Protein AF-A0A2N2AZU1-F1 (afdb_monomer)

Mean predicted aligned error: 18.59 Å

Nearest PDB structures (foldseek):
  3pyw-assembly1_A  TM=8.611E-01  e=3.042E-07  Bacillus anthracis
  6bt4-assembly1_A  TM=8.592E-01  e=7.308E-07  Bacillus anthracis
  5gzt-assembly1_B  TM=8.944E-01  e=8.672E-05  Paenibacillus sp. FPU-7
  6xjb-assembly1_A  TM=4.646E-01  e=2.593E-04  Streptococcus pneumoniae R6
  6xja-assembly1_P  TM=5.181E-01  e=1.009E-03  Streptococcus pneumoniae R6

Structure (mmCIF, N/CA/C/O backbone):
data_AF-A0A2N2AZU1-F1
#
_entry.id   AF-A0A2N2AZU1-F1
#
loop_
_atom_site.group_PDB
_atom_site.id
_atom_site.type_symbol
_atom_site.label_atom_id
_atom_site.label_alt_id
_atom_site.label_comp_id
_atom_site.label_asym_id
_atom_site.label_entity_id
_atom_site.label_seq_id
_atom_site.pdbx_PDB_ins_code
_atom_site.Cartn_x
_atom_site.Cartn_y
_atom_site.Cartn_z
_atom_site.occupancy
_atom_site.B_iso_or_equiv
_atom_site.auth_seq_id
_atom_site.auth_comp_id
_atom_site.auth_asym_id
_atom_site.auth_atom_id
_atom_site.pdbx_PDB_model_num
ATOM 1 N N . MET A 1 1 ? 26.184 -68.341 9.967 1.00 49.22 1 MET A N 1
ATOM 2 C CA . MET A 1 1 ? 26.007 -66.875 9.816 1.00 49.22 1 MET A CA 1
ATOM 3 C C . MET A 1 1 ? 27.260 -66.061 10.142 1.00 49.22 1 MET A C 1
ATOM 5 O O . MET A 1 1 ? 27.516 -65.104 9.428 1.00 49.22 1 MET A O 1
ATOM 9 N N . ILE A 1 2 ? 28.100 -66.451 11.108 1.00 46.81 2 ILE A N 1
ATOM 10 C CA . ILE A 1 2 ? 29.303 -65.674 11.485 1.00 46.81 2 ILE A CA 1
ATOM 11 C C . ILE A 1 2 ? 30.407 -65.662 10.396 1.00 46.81 2 ILE A C 1
ATOM 13 O O . ILE A 1 2 ? 31.084 -64.653 10.224 1.00 46.81 2 ILE A O 1
ATOM 17 N N . ASN A 1 3 ? 30.519 -66.700 9.556 1.00 43.66 3 ASN A N 1
ATOM 18 C CA . ASN A 1 3 ? 31.495 -66.713 8.448 1.00 43.66 3 ASN A CA 1
ATOM 19 C C . ASN A 1 3 ? 31.078 -65.907 7.199 1.00 43.66 3 ASN A C 1
ATOM 21 O O . ASN A 1 3 ? 31.934 -65.604 6.375 1.00 43.66 3 ASN A O 1
ATOM 25 N N . LYS A 1 4 ? 29.804 -65.496 7.061 1.00 40.31 4 LYS A N 1
ATOM 26 C CA . LYS A 1 4 ? 29.374 -64.594 5.968 1.00 40.31 4 LYS A CA 1
ATOM 27 C C . LYS A 1 4 ? 29.655 -63.114 6.275 1.00 40.31 4 LYS A C 1
ATOM 29 O O . LYS A 1 4 ? 29.801 -62.328 5.350 1.00 40.31 4 LYS A O 1
ATOM 34 N N . LEU A 1 5 ? 29.817 -62.749 7.550 1.00 40.75 5 LEU A N 1
ATOM 35 C CA . LEU A 1 5 ? 30.112 -61.375 7.983 1.00 40.75 5 LEU A CA 1
ATOM 36 C C . LEU A 1 5 ? 31.609 -61.016 7.932 1.00 40.75 5 LEU A C 1
ATOM 38 O O . LEU A 1 5 ? 31.946 -59.840 7.821 1.00 40.75 5 LEU A O 1
ATOM 42 N N . LYS A 1 6 ? 32.518 -62.003 7.947 1.00 42.38 6 LYS A N 1
ATOM 43 C CA . LYS A 1 6 ? 33.966 -61.756 7.790 1.00 42.38 6 LYS A CA 1
ATOM 44 C C . LYS A 1 6 ? 34.390 -61.474 6.341 1.00 42.38 6 LYS A C 1
ATOM 46 O O . LYS A 1 6 ? 35.291 -60.670 6.136 1.00 42.38 6 LYS A O 1
ATOM 51 N N . ASN A 1 7 ? 33.706 -62.042 5.344 1.00 44.69 7 ASN A N 1
ATOM 52 C CA . ASN A 1 7 ? 34.038 -61.791 3.933 1.00 44.69 7 ASN A CA 1
ATOM 53 C C . ASN A 1 7 ? 33.542 -60.431 3.412 1.00 44.69 7 ASN A C 1
ATOM 55 O O . ASN A 1 7 ? 34.138 -59.897 2.486 1.00 44.69 7 ASN A O 1
ATOM 59 N N . ILE A 1 8 ? 32.525 -59.823 4.032 1.00 47.69 8 ILE A N 1
ATOM 60 C CA . ILE A 1 8 ? 32.033 -58.493 3.626 1.00 47.69 8 ILE A CA 1
ATOM 61 C C . ILE A 1 8 ? 32.945 -57.371 4.151 1.00 47.69 8 ILE A C 1
ATOM 63 O O . ILE A 1 8 ? 33.179 -56.398 3.440 1.00 47.69 8 ILE A O 1
ATOM 67 N N . LYS A 1 9 ? 33.556 -57.527 5.336 1.00 41.88 9 LYS A N 1
ATOM 68 C CA . LYS A 1 9 ? 34.524 -56.542 5.855 1.00 41.88 9 LYS A CA 1
ATOM 69 C C . LYS A 1 9 ? 35.856 -56.532 5.096 1.00 41.88 9 LYS A C 1
ATOM 71 O O . LYS A 1 9 ? 36.446 -55.469 4.960 1.00 41.88 9 LYS A O 1
ATOM 76 N N . ASN A 1 10 ? 36.293 -57.665 4.542 1.00 44.00 10 ASN A N 1
ATOM 77 C CA . ASN A 1 10 ? 37.516 -57.702 3.733 1.00 44.00 10 ASN A CA 1
ATOM 78 C C . ASN A 1 10 ? 37.293 -57.213 2.290 1.00 44.00 10 ASN A C 1
ATOM 80 O O . ASN A 1 10 ? 38.205 -56.634 1.714 1.00 44.00 10 ASN A O 1
ATOM 84 N N . ILE A 1 11 ? 36.085 -57.350 1.729 1.00 46.06 11 ILE A N 1
ATOM 85 C CA . ILE A 1 11 ? 35.745 -56.761 0.418 1.00 46.06 11 ILE A CA 1
ATOM 86 C C . ILE A 1 11 ? 35.546 -55.237 0.536 1.00 46.06 11 ILE A C 1
ATOM 88 O O . ILE A 1 11 ? 36.010 -54.498 -0.326 1.00 46.06 11 ILE A O 1
ATOM 92 N N . MET A 1 12 ? 34.988 -54.752 1.653 1.00 41.62 12 MET A N 1
ATOM 93 C CA . MET A 1 12 ? 34.893 -53.314 1.963 1.00 41.62 12 MET A CA 1
ATOM 94 C C . MET A 1 12 ? 36.223 -52.666 2.373 1.00 41.62 12 MET A C 1
ATOM 96 O O . MET A 1 12 ? 36.311 -51.450 2.362 1.00 41.62 12 MET A O 1
ATOM 100 N N . ALA A 1 13 ? 37.259 -53.427 2.737 1.00 41.75 13 ALA A N 1
ATOM 101 C CA . ALA A 1 13 ? 38.587 -52.869 3.023 1.00 41.75 13 ALA A CA 1
ATOM 102 C C . ALA A 1 13 ? 39.506 -52.867 1.787 1.00 41.75 13 ALA A C 1
ATOM 104 O O . ALA A 1 13 ? 40.396 -52.029 1.688 1.00 41.75 13 ALA A O 1
ATOM 105 N N . VAL A 1 14 ? 39.277 -53.767 0.822 1.00 43.03 14 VAL A N 1
ATOM 106 C CA . VAL A 1 14 ? 40.057 -53.835 -0.427 1.00 43.03 14 VAL A CA 1
ATOM 107 C C . VAL A 1 14 ? 39.511 -52.877 -1.501 1.00 43.03 14 VAL A C 1
ATOM 109 O O . VAL A 1 14 ? 40.293 -52.372 -2.301 1.00 43.03 14 VAL A O 1
ATOM 112 N N . LEU A 1 15 ? 38.218 -52.521 -1.471 1.00 38.53 15 LEU A N 1
ATOM 113 C CA . LEU A 1 15 ? 37.643 -51.487 -2.353 1.00 38.53 15 LEU A CA 1
ATOM 114 C C . LEU A 1 15 ? 37.985 -50.044 -1.938 1.00 38.53 15 LEU A C 1
ATOM 116 O O . LEU A 1 15 ? 38.019 -49.170 -2.795 1.00 38.53 15 LEU A O 1
ATOM 120 N N . THR A 1 16 ? 38.321 -49.795 -0.669 1.00 42.38 16 THR A N 1
ATOM 121 C CA . THR A 1 16 ? 38.685 -48.450 -0.167 1.00 42.38 16 THR A CA 1
ATOM 122 C C . THR A 1 16 ? 40.180 -48.142 -0.304 1.00 42.38 16 THR A C 1
ATOM 124 O O . THR A 1 16 ? 40.596 -47.006 -0.116 1.00 42.38 16 THR A O 1
ATOM 127 N N . VAL A 1 17 ? 41.006 -49.136 -0.652 1.00 41.03 17 VAL A N 1
ATOM 128 C CA . VAL A 1 17 ? 42.456 -48.958 -0.870 1.00 41.03 17 VAL A CA 1
ATOM 129 C C . VAL A 1 17 ? 42.813 -48.912 -2.366 1.00 41.03 17 VAL A C 1
ATOM 131 O O . VAL A 1 17 ? 43.888 -48.437 -2.718 1.00 41.03 17 VAL A O 1
ATOM 134 N N . PHE A 1 18 ? 41.899 -49.299 -3.268 1.00 37.50 18 PHE A N 1
ATOM 135 C CA . PHE A 1 18 ? 42.102 -49.192 -4.724 1.00 37.50 18 PHE A CA 1
ATOM 136 C C . PHE A 1 18 ? 41.565 -47.888 -5.350 1.00 37.50 18 PHE A C 1
ATOM 138 O O . PHE A 1 18 ? 41.825 -47.631 -6.518 1.00 37.50 18 PHE A O 1
ATOM 145 N N . SER A 1 19 ? 40.870 -47.040 -4.585 1.00 40.19 19 SER A N 1
ATOM 146 C CA . SER A 1 19 ? 40.410 -45.704 -5.009 1.00 40.19 19 SER A CA 1
ATOM 147 C C . SER A 1 19 ? 41.306 -44.549 -4.529 1.00 40.19 19 SER A C 1
ATOM 149 O O . SER A 1 19 ? 41.023 -43.394 -4.831 1.00 40.19 19 SER A O 1
ATOM 151 N N . ILE A 1 20 ? 42.401 -44.840 -3.812 1.00 44.62 20 ILE A N 1
ATOM 152 C CA . ILE A 1 20 ? 43.352 -43.828 -3.299 1.00 44.62 20 ILE A CA 1
ATOM 153 C C . ILE A 1 20 ? 44.613 -43.707 -4.190 1.00 44.62 20 ILE A C 1
ATOM 155 O O . ILE A 1 20 ? 45.462 -42.849 -3.964 1.00 44.62 20 ILE A O 1
ATOM 159 N N . LEU A 1 21 ? 44.736 -44.492 -5.267 1.00 47.16 21 LEU A N 1
ATOM 160 C CA . LEU A 1 21 ? 45.817 -44.358 -6.252 1.00 47.16 21 LEU A CA 1
ATOM 161 C C . LEU A 1 21 ? 45.238 -44.188 -7.665 1.00 47.16 21 LEU A C 1
ATOM 163 O O . LEU A 1 21 ? 44.507 -45.051 -8.129 1.00 47.16 21 LEU A O 1
ATOM 167 N N . MET A 1 22 ? 45.654 -43.117 -8.353 1.00 43.66 22 MET A N 1
ATOM 168 C CA . MET A 1 22 ? 45.247 -42.664 -9.700 1.00 43.66 22 MET A CA 1
ATOM 169 C C . MET A 1 22 ? 43.998 -41.780 -9.790 1.00 43.66 22 MET A C 1
ATOM 171 O O . MET A 1 22 ? 43.036 -42.095 -10.474 1.00 43.66 22 MET A O 1
ATOM 175 N N . SER A 1 23 ? 44.097 -40.586 -9.214 1.00 38.00 23 SER A N 1
ATOM 176 C CA . SER A 1 23 ? 44.332 -39.388 -10.030 1.00 38.00 23 SER A CA 1
ATOM 177 C C . SER A 1 23 ? 44.591 -38.221 -9.084 1.00 38.00 23 SER A C 1
ATOM 179 O O . SER A 1 23 ? 43.675 -37.504 -8.692 1.00 38.00 23 SER A O 1
ATOM 181 N N . THR A 1 24 ? 45.858 -37.998 -8.731 1.00 36.06 24 THR A N 1
ATOM 182 C CA . THR A 1 24 ? 46.306 -36.620 -8.531 1.00 36.06 24 THR A CA 1
ATOM 183 C C . THR A 1 24 ? 46.157 -35.958 -9.895 1.00 36.06 24 THR A C 1
ATOM 185 O O . THR A 1 24 ? 47.094 -35.940 -10.692 1.00 36.06 24 THR A O 1
ATOM 188 N N . VAL A 1 25 ? 44.947 -35.492 -10.211 1.00 38.38 25 VAL A N 1
ATOM 189 C CA . VAL A 1 25 ? 44.823 -34.376 -11.134 1.00 38.38 25 VAL A CA 1
ATOM 190 C C . VAL A 1 25 ? 45.591 -33.294 -10.404 1.00 38.38 25 VAL A C 1
ATOM 192 O O . VAL A 1 25 ? 45.156 -32.810 -9.360 1.00 38.38 25 VAL A O 1
ATOM 195 N N . SER A 1 26 ? 46.823 -33.044 -10.843 1.00 32.19 26 SER A N 1
ATOM 196 C CA . SER A 1 26 ? 47.482 -31.796 -10.519 1.00 32.19 26 SER A CA 1
ATOM 197 C C . SER A 1 26 ? 46.440 -30.736 -10.826 1.00 32.19 26 SER A C 1
ATOM 199 O O . SER A 1 26 ? 46.059 -30.588 -11.985 1.00 32.19 26 SER A O 1
ATOM 201 N N . VAL A 1 27 ? 45.905 -30.078 -9.796 1.00 35.94 27 VAL A N 1
ATOM 202 C CA . VAL A 1 27 ? 45.228 -28.805 -9.996 1.00 35.94 27 VAL A CA 1
ATOM 203 C C . VAL A 1 27 ? 46.349 -27.928 -10.519 1.00 35.94 27 VAL A C 1
ATOM 205 O O . VAL A 1 27 ? 47.173 -27.435 -9.752 1.00 35.94 27 VAL A O 1
ATOM 208 N N . THR A 1 28 ? 46.503 -27.890 -11.840 1.00 35.12 28 THR A N 1
ATOM 209 C CA . THR A 1 28 ? 47.330 -26.898 -12.499 1.00 35.12 28 THR A CA 1
ATOM 210 C C . THR A 1 28 ? 46.718 -25.590 -12.058 1.00 35.12 28 THR A C 1
ATOM 212 O O . THR A 1 28 ? 45.599 -25.264 -12.446 1.00 35.12 28 THR A O 1
ATOM 215 N N . THR A 1 29 ? 47.401 -24.918 -11.137 1.00 43.09 29 THR A N 1
ATOM 216 C CA . THR A 1 29 ? 47.112 -23.543 -10.761 1.00 43.09 29 THR A CA 1
ATOM 217 C C . THR A 1 29 ? 46.983 -22.770 -12.061 1.00 43.09 29 THR A C 1
ATOM 219 O O . THR A 1 29 ? 47.967 -22.651 -12.793 1.00 43.09 29 THR A O 1
ATOM 222 N N . PHE A 1 30 ? 45.759 -22.354 -12.383 1.00 51.75 30 PHE A N 1
ATOM 223 C CA . PHE A 1 30 ? 45.471 -21.525 -13.539 1.00 51.75 30 PHE A CA 1
ATOM 224 C C . PHE A 1 30 ? 46.261 -20.231 -13.351 1.00 51.75 30 PHE A C 1
ATOM 226 O O . PHE A 1 30 ? 45.927 -19.413 -12.498 1.00 51.75 30 PHE A O 1
ATOM 233 N N . ALA A 1 31 ? 47.378 -20.097 -14.061 1.00 52.25 31 ALA A N 1
ATOM 234 C CA . ALA A 1 31 ? 48.162 -18.878 -14.049 1.00 52.25 31 ALA A CA 1
ATOM 235 C C . ALA A 1 31 ? 47.513 -17.946 -15.069 1.00 52.25 31 ALA A C 1
ATOM 237 O O . ALA A 1 31 ? 47.882 -17.973 -16.240 1.00 52.25 31 ALA A O 1
ATOM 238 N N . ALA A 1 32 ? 46.525 -17.162 -14.629 1.00 62.19 32 ALA A N 1
ATOM 239 C CA . ALA A 1 32 ? 45.928 -16.082 -15.413 1.00 62.19 32 ALA A CA 1
ATOM 240 C C . ALA A 1 32 ? 46.977 -14.976 -15.651 1.00 62.19 32 ALA A C 1
ATOM 242 O O . ALA A 1 32 ? 46.901 -13.880 -15.115 1.00 62.19 32 ALA A O 1
ATOM 243 N N . SER A 1 33 ? 48.040 -15.273 -16.396 1.00 70.00 33 SER A N 1
ATOM 244 C CA . SER A 1 33 ? 49.151 -14.337 -16.602 1.00 70.00 33 SER A CA 1
ATOM 245 C C . SER A 1 33 ? 48.717 -13.055 -17.322 1.00 70.00 33 SER A C 1
ATOM 247 O O . SER A 1 33 ? 49.413 -12.046 -17.249 1.00 70.00 33 SER A O 1
ATOM 249 N N . ASP A 1 34 ? 47.556 -13.082 -17.984 1.00 85.06 34 ASP A N 1
ATOM 250 C CA . ASP A 1 34 ? 46.957 -11.962 -18.700 1.00 85.06 34 ASP A CA 1
ATOM 251 C C . ASP A 1 34 ? 46.188 -10.975 -17.806 1.00 85.06 34 ASP A C 1
ATOM 253 O O . ASP A 1 34 ? 45.824 -9.907 -18.293 1.00 85.06 34 ASP A O 1
ATOM 257 N N . ILE A 1 35 ? 45.964 -11.278 -16.517 1.00 90.50 35 ILE A N 1
ATOM 258 C CA . ILE A 1 35 ? 45.325 -10.333 -15.577 1.00 90.50 35 ILE A CA 1
ATOM 259 C C . ILE A 1 35 ? 46.323 -9.581 -14.693 1.00 90.50 35 ILE A C 1
ATOM 261 O O . ILE A 1 35 ? 45.922 -8.648 -14.003 1.00 90.50 35 ILE A O 1
ATOM 265 N N . THR A 1 36 ? 47.613 -9.937 -14.718 1.00 90.06 36 THR A N 1
ATOM 266 C CA . THR A 1 36 ? 48.620 -9.281 -13.873 1.00 90.06 36 THR A CA 1
ATOM 267 C C . THR A 1 36 ? 48.763 -7.796 -14.211 1.00 90.06 36 THR A C 1
ATOM 269 O O . THR A 1 36 ? 49.125 -7.431 -15.330 1.00 90.06 36 THR A O 1
ATOM 272 N N . GLY A 1 37 ? 48.515 -6.927 -13.229 1.00 90.81 37 GLY A N 1
ATOM 273 C CA . GLY A 1 37 ? 48.504 -5.471 -13.376 1.00 90.81 37 GLY A CA 1
ATOM 274 C C . GLY A 1 37 ? 47.214 -4.897 -13.976 1.00 90.81 37 GLY A C 1
ATOM 275 O O . GLY A 1 37 ? 47.154 -3.693 -14.234 1.00 90.81 37 GLY A O 1
ATOM 276 N N . HIS A 1 38 ? 46.190 -5.722 -14.215 1.00 94.38 38 HIS A N 1
ATOM 277 C CA . HIS A 1 38 ? 44.888 -5.278 -14.706 1.00 94.38 38 HIS A CA 1
ATOM 278 C C . HIS A 1 38 ? 44.070 -4.631 -13.572 1.00 94.38 38 HIS A C 1
ATOM 280 O O . HIS A 1 38 ? 44.123 -5.056 -12.423 1.00 94.38 38 HIS A O 1
ATOM 286 N N . TRP A 1 39 ? 43.254 -3.615 -13.875 1.00 94.62 39 TRP A N 1
ATOM 287 C CA . TRP A 1 39 ? 42.511 -2.859 -12.849 1.00 94.62 39 TRP A CA 1
ATOM 288 C C . TRP A 1 39 ? 41.498 -3.702 -12.053 1.00 94.62 39 TRP A C 1
ATOM 290 O O . TRP A 1 39 ? 41.147 -3.330 -10.940 1.00 94.62 39 TRP A O 1
ATOM 300 N N . ALA A 1 40 ? 41.042 -4.816 -12.632 1.00 93.94 40 ALA A N 1
ATOM 301 C CA . ALA A 1 40 ? 40.119 -5.782 -12.025 1.00 93.94 40 ALA A CA 1
ATOM 302 C C . ALA A 1 40 ? 40.816 -7.062 -11.515 1.00 93.94 40 ALA A C 1
ATOM 304 O O . ALA A 1 40 ? 40.145 -8.063 -11.279 1.00 93.94 40 ALA A O 1
ATOM 305 N N . GLU A 1 41 ? 42.154 -7.083 -11.440 1.00 94.12 41 GLU A N 1
ATOM 306 C CA . GLU A 1 41 ? 42.938 -8.271 -11.060 1.00 94.12 41 GLU A CA 1
ATOM 307 C C . GLU A 1 41 ? 42.453 -8.868 -9.734 1.00 94.12 41 GLU A C 1
ATOM 309 O O . GLU A 1 41 ? 42.129 -10.051 -9.678 1.00 94.12 41 GLU A O 1
ATOM 314 N N . SER A 1 42 ? 42.299 -8.035 -8.699 1.00 94.31 42 SER A N 1
ATOM 315 C CA . SER A 1 42 ? 41.904 -8.490 -7.362 1.00 94.31 42 SER A CA 1
ATOM 316 C C . SER A 1 42 ? 40.507 -9.117 -7.338 1.00 94.31 42 SER A C 1
ATOM 318 O O . SER A 1 42 ? 40.309 -10.168 -6.724 1.00 94.31 42 SER A O 1
ATOM 320 N N . GLU A 1 43 ? 39.534 -8.507 -8.015 1.00 95.12 43 GLU A N 1
ATOM 321 C CA . GLU A 1 43 ? 38.177 -9.039 -8.111 1.00 95.12 43 GLU A CA 1
ATOM 322 C C . GLU A 1 43 ? 38.145 -10.348 -8.906 1.00 95.12 43 GLU A C 1
ATOM 324 O O . GLU A 1 43 ? 37.483 -11.303 -8.497 1.00 95.12 43 GLU A O 1
ATOM 329 N N . ILE A 1 44 ? 38.895 -10.429 -10.008 1.00 95.38 44 ILE A N 1
ATOM 330 C CA . ILE A 1 44 ? 38.982 -11.645 -10.822 1.00 95.38 44 ILE A CA 1
ATOM 331 C C . ILE A 1 44 ? 39.616 -12.788 -10.019 1.00 95.38 44 ILE A C 1
ATOM 333 O O . ILE A 1 44 ? 39.071 -13.892 -10.014 1.00 95.38 44 ILE A O 1
AT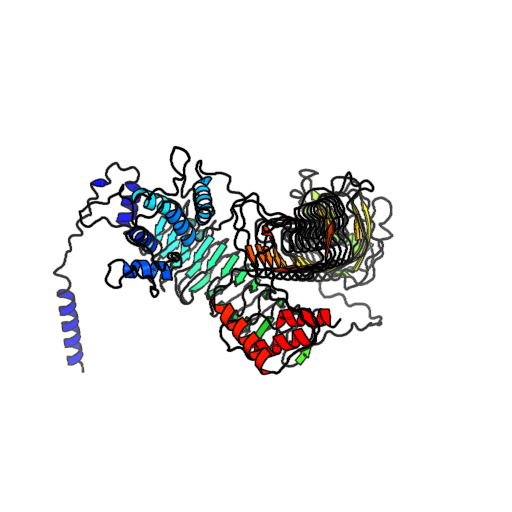OM 337 N N . GLU A 1 45 ? 40.719 -12.542 -9.307 1.00 94.12 45 GLU A N 1
ATOM 338 C CA . GLU A 1 45 ? 41.367 -13.542 -8.449 1.00 94.12 45 GLU A CA 1
ATOM 339 C C . GLU A 1 45 ? 40.422 -14.045 -7.353 1.00 94.12 45 GLU A C 1
ATOM 341 O O . GLU A 1 45 ? 40.277 -15.259 -7.176 1.00 94.12 45 GLU A O 1
ATOM 346 N N . LYS A 1 46 ? 39.699 -13.132 -6.685 1.00 95.12 46 LYS A N 1
ATOM 347 C CA . LYS A 1 46 ? 38.678 -13.480 -5.682 1.00 95.12 46 LYS A CA 1
ATOM 348 C C . LYS A 1 46 ? 37.623 -14.423 -6.265 1.00 95.12 46 LYS A C 1
ATOM 350 O O . LYS A 1 46 ? 37.254 -15.421 -5.642 1.00 95.12 46 LYS A O 1
ATOM 355 N N . TRP A 1 47 ? 37.128 -14.126 -7.465 1.00 96.50 47 TRP A N 1
ATOM 356 C CA . TRP A 1 47 ? 36.092 -14.928 -8.118 1.00 96.50 47 TRP A CA 1
ATOM 357 C C . TRP A 1 47 ? 36.622 -16.259 -8.668 1.00 96.50 47 TRP A C 1
ATOM 359 O O . TRP A 1 47 ? 35.884 -17.247 -8.653 1.00 96.50 47 TRP A O 1
ATOM 369 N N . LEU A 1 48 ? 37.884 -16.322 -9.106 1.00 94.31 48 LEU A N 1
ATOM 370 C CA . LEU A 1 48 ? 38.563 -17.566 -9.489 1.00 94.31 48 LEU A CA 1
ATOM 371 C C . LEU A 1 48 ? 38.760 -18.488 -8.276 1.00 94.31 48 LEU A C 1
ATOM 373 O O . LEU A 1 48 ? 38.447 -19.674 -8.361 1.00 94.31 48 LEU A O 1
ATOM 377 N N . GLU A 1 49 ? 39.207 -17.959 -7.132 1.00 93.81 49 GLU A N 1
ATOM 378 C CA . GLU A 1 49 ? 39.405 -18.736 -5.895 1.00 93.81 49 GLU A CA 1
ATOM 379 C C . GLU A 1 49 ? 38.087 -19.311 -5.351 1.00 93.81 49 GLU A C 1
ATOM 381 O O . GLU A 1 49 ? 38.029 -20.436 -4.833 1.00 93.81 49 GLU A O 1
ATOM 386 N N . LYS A 1 50 ? 37.002 -18.542 -5.492 1.00 95.06 50 LYS A N 1
ATOM 387 C CA . LYS A 1 50 ? 35.645 -18.988 -5.165 1.00 95.06 50 LYS A CA 1
ATOM 388 C C . LYS A 1 50 ? 35.055 -19.910 -6.239 1.00 95.06 50 LYS A C 1
ATOM 390 O O . LYS A 1 50 ? 34.049 -20.550 -5.970 1.00 95.06 50 LYS A O 1
ATOM 395 N N . GLY A 1 51 ? 35.652 -20.025 -7.425 1.00 94.69 51 GLY A N 1
ATOM 396 C CA . GLY A 1 51 ? 35.119 -20.838 -8.525 1.00 94.69 51 GLY A CA 1
ATOM 397 C C . GLY A 1 51 ? 33.863 -20.256 -9.188 1.00 94.69 51 GLY A C 1
ATOM 398 O O . GLY A 1 51 ? 33.124 -20.982 -9.849 1.00 94.69 51 GLY A O 1
ATOM 399 N N . LEU A 1 52 ? 33.611 -18.954 -9.021 1.00 95.69 52 LEU A N 1
ATOM 400 C CA . LEU A 1 52 ? 32.483 -18.243 -9.636 1.00 95.69 52 LEU A CA 1
ATOM 401 C C . LEU A 1 52 ? 32.740 -17.954 -11.122 1.00 95.69 52 LEU A C 1
ATOM 403 O O . LEU A 1 52 ? 31.819 -17.951 -11.937 1.00 95.69 52 LEU A O 1
ATOM 407 N N . VAL A 1 53 ? 34.008 -17.789 -11.504 1.00 95.12 53 VAL A N 1
ATOM 408 C CA . VAL A 1 53 ? 34.451 -17.699 -12.901 1.00 95.12 53 VAL A CA 1
ATOM 409 C C . VAL A 1 53 ? 35.532 -18.731 -13.203 1.00 95.12 53 VAL A C 1
ATOM 411 O O . VAL A 1 53 ? 36.180 -19.272 -12.314 1.00 95.12 53 VAL A O 1
ATOM 414 N N . THR A 1 54 ? 35.724 -18.995 -14.491 1.00 90.56 54 THR A N 1
ATOM 415 C CA . THR A 1 54 ? 36.807 -19.826 -15.030 1.00 90.56 54 THR A CA 1
ATOM 416 C C . THR A 1 54 ? 37.434 -19.108 -16.223 1.00 90.56 54 THR A C 1
ATOM 418 O O . THR A 1 54 ? 36.761 -18.292 -16.865 1.00 90.56 54 THR A O 1
ATOM 421 N N . GLY A 1 55 ? 38.701 -19.401 -16.523 1.00 86.69 55 GLY A N 1
ATOM 422 C CA . GLY A 1 55 ? 39.348 -18.953 -17.758 1.00 86.69 55 GLY A CA 1
ATOM 423 C C . GLY A 1 55 ? 38.958 -19.792 -18.976 1.00 86.69 55 GLY A C 1
ATOM 424 O O . GLY A 1 55 ? 38.132 -20.707 -18.884 1.00 86.69 55 GLY A O 1
ATOM 425 N N . TYR A 1 56 ? 39.547 -19.460 -20.118 1.00 86.31 56 TYR A N 1
ATOM 426 C CA . TYR A 1 56 ? 39.345 -20.150 -21.385 1.00 86.31 56 TYR A CA 1
ATOM 427 C C . TYR A 1 56 ? 40.301 -21.348 -21.540 1.00 86.31 56 TYR A C 1
ATOM 429 O O . TYR A 1 56 ? 41.312 -21.435 -20.842 1.00 86.31 56 TYR A O 1
ATOM 437 N N . PRO A 1 57 ? 40.014 -22.288 -22.464 1.00 85.31 57 PRO A N 1
ATOM 438 C CA . PRO A 1 57 ? 40.888 -23.437 -22.728 1.00 85.31 57 PRO A CA 1
ATOM 439 C C . PRO A 1 57 ? 42.290 -23.094 -23.258 1.00 85.31 57 PRO A C 1
ATOM 441 O O . PRO A 1 57 ? 43.107 -23.998 -23.401 1.00 85.31 57 PRO A O 1
ATOM 444 N N . ASP A 1 58 ? 42.551 -21.831 -23.602 1.00 84.25 58 ASP A N 1
ATOM 445 C CA . ASP A 1 58 ? 43.834 -21.325 -24.102 1.00 84.25 58 ASP A CA 1
ATOM 446 C C . ASP A 1 58 ? 44.738 -20.749 -22.992 1.00 84.25 58 ASP A C 1
ATOM 448 O O . ASP A 1 58 ? 45.689 -20.029 -23.289 1.00 84.25 58 ASP A O 1
ATOM 452 N N . ASP A 1 59 ? 44.440 -21.070 -21.729 1.00 83.94 59 ASP A N 1
ATOM 453 C CA . ASP A 1 59 ? 45.138 -20.605 -20.522 1.00 83.94 59 ASP A CA 1
ATOM 454 C C . ASP A 1 59 ? 45.046 -19.083 -20.263 1.00 83.94 59 ASP A C 1
ATOM 456 O O . ASP A 1 59 ? 45.770 -18.555 -19.418 1.00 83.94 59 ASP A O 1
ATOM 460 N N . THR A 1 60 ? 44.127 -18.369 -20.929 1.00 88.31 60 THR A N 1
ATOM 461 C CA . THR A 1 60 ? 43.851 -16.941 -20.677 1.00 88.31 60 THR A CA 1
ATOM 462 C C . THR A 1 60 ? 42.560 -16.722 -19.894 1.00 88.31 60 THR A C 1
ATOM 464 O O . THR A 1 60 ? 41.610 -17.509 -19.973 1.00 88.31 60 THR A O 1
ATOM 467 N N . PHE A 1 61 ? 42.480 -15.628 -19.136 1.00 91.19 61 PHE A N 1
ATOM 468 C CA . PHE A 1 61 ? 41.209 -15.178 -18.577 1.00 91.19 61 PHE A CA 1
ATOM 469 C C . PHE A 1 61 ? 40.381 -14.370 -19.585 1.00 91.19 61 PHE A C 1
ATOM 471 O O . PHE A 1 61 ? 39.151 -14.445 -19.581 1.00 91.19 61 PHE A O 1
ATOM 478 N N . GLY A 1 62 ? 41.045 -13.588 -20.441 1.00 92.69 62 GLY A N 1
ATOM 479 C CA . GLY A 1 62 ? 40.412 -12.719 -21.427 1.00 92.69 62 GLY A CA 1
ATOM 480 C C . GLY A 1 62 ? 39.647 -11.557 -20.790 1.00 92.69 62 GLY A C 1
ATOM 481 O O . GLY A 1 62 ? 38.489 -11.323 -21.139 1.00 92.69 62 GLY A O 1
ATOM 482 N N . ALA A 1 63 ? 40.269 -10.837 -19.846 1.00 92.94 63 ALA A N 1
ATOM 483 C CA . ALA A 1 63 ? 39.637 -9.750 -19.083 1.00 92.94 63 ALA A CA 1
ATOM 484 C C . ALA A 1 63 ? 38.983 -8.672 -19.975 1.00 92.94 63 ALA A C 1
ATOM 486 O O . ALA A 1 63 ? 37.858 -8.248 -19.705 1.00 92.94 63 ALA A O 1
ATOM 487 N N . ASP A 1 64 ? 39.646 -8.294 -21.072 1.00 94.56 64 ASP A N 1
ATOM 488 C CA . ASP A 1 64 ? 39.189 -7.270 -22.025 1.00 94.56 64 ASP A CA 1
ATOM 489 C C . ASP A 1 64 ? 38.429 -7.836 -23.240 1.00 94.56 64 ASP A C 1
ATOM 491 O O . ASP A 1 64 ? 38.105 -7.107 -24.192 1.00 94.56 64 ASP A O 1
ATOM 495 N N . HIS A 1 65 ? 38.111 -9.133 -23.241 1.00 94.69 65 HIS A N 1
ATOM 496 C CA . HIS A 1 65 ? 37.221 -9.714 -24.244 1.00 94.69 65 HIS A CA 1
ATOM 497 C C . HIS A 1 65 ? 35.774 -9.294 -23.973 1.00 94.69 65 HIS A C 1
ATOM 499 O O . HIS A 1 65 ? 35.342 -9.199 -22.822 1.00 94.69 65 HIS A O 1
ATOM 505 N N . ASN A 1 66 ? 35.016 -9.041 -25.044 1.00 97.75 66 ASN A N 1
ATOM 506 C CA . ASN A 1 66 ? 33.568 -8.898 -24.921 1.00 97.75 66 ASN A CA 1
ATOM 507 C C . ASN A 1 66 ? 32.998 -10.252 -24.500 1.00 97.75 66 ASN A C 1
ATOM 509 O O . ASN A 1 66 ? 33.351 -11.270 -25.096 1.00 97.75 66 ASN A O 1
ATOM 513 N N . ILE A 1 67 ? 32.132 -10.261 -23.493 1.00 97.38 67 ILE A N 1
ATOM 514 C CA . ILE A 1 67 ? 31.510 -11.495 -23.014 1.00 97.38 67 ILE A CA 1
ATOM 515 C C . ILE A 1 67 ? 30.260 -11.814 -23.841 1.00 97.38 67 ILE A C 1
ATOM 517 O O . ILE A 1 67 ? 29.481 -10.925 -24.202 1.00 97.38 67 ILE A O 1
ATOM 521 N N . THR A 1 68 ? 30.077 -13.085 -24.187 1.00 97.25 68 THR A N 1
ATOM 522 C CA . THR A 1 68 ? 28.847 -13.553 -24.837 1.00 97.25 68 THR A CA 1
ATOM 523 C C . THR A 1 68 ? 27.688 -13.601 -23.841 1.00 97.25 68 THR A C 1
ATOM 525 O O . THR A 1 68 ? 27.894 -13.721 -22.631 1.00 97.25 68 THR A O 1
ATOM 528 N N . ARG A 1 69 ? 26.447 -13.538 -24.339 1.00 96.12 69 ARG A N 1
ATOM 529 C CA . ARG A 1 69 ? 25.228 -13.674 -23.521 1.00 96.12 69 ARG A CA 1
ATOM 530 C C . ARG A 1 69 ? 25.288 -14.929 -22.659 1.00 96.12 69 ARG A C 1
ATOM 532 O O . ARG A 1 69 ? 25.031 -14.878 -21.463 1.00 96.12 69 ARG A O 1
ATOM 539 N N . VAL A 1 70 ? 25.710 -16.040 -23.250 1.00 96.06 70 VAL A N 1
ATOM 540 C CA . VAL A 1 70 ? 25.718 -17.327 -22.564 1.00 96.06 70 VAL A CA 1
ATOM 541 C C . VAL A 1 70 ? 26.827 -17.480 -21.527 1.00 96.06 70 VAL A C 1
ATOM 543 O O . VAL A 1 70 ? 26.617 -18.087 -20.477 1.00 96.06 70 VAL A O 1
ATOM 546 N N . GLU A 1 71 ? 27.992 -16.881 -21.761 1.00 96.88 71 GLU A N 1
ATOM 547 C CA . GLU A 1 71 ? 29.038 -16.797 -20.741 1.00 96.88 71 GLU A CA 1
ATOM 548 C C . GLU A 1 71 ? 28.587 -15.930 -19.566 1.00 96.88 71 GLU A C 1
ATOM 550 O O . GLU A 1 71 ? 28.834 -16.293 -18.419 1.00 96.88 71 GLU A O 1
ATOM 555 N N . PHE A 1 72 ? 27.888 -14.824 -19.834 1.00 98.12 72 PHE A N 1
ATOM 556 C CA . PHE A 1 72 ? 27.334 -13.968 -18.790 1.00 98.12 72 PHE A CA 1
ATOM 557 C C . PHE A 1 72 ? 26.292 -14.712 -17.942 1.00 98.12 72 PHE A C 1
ATOM 559 O O . PHE A 1 72 ? 26.391 -14.714 -16.716 1.00 98.12 72 PHE A O 1
ATOM 566 N N . PHE A 1 73 ? 25.364 -15.435 -18.578 1.00 97.50 73 PHE A N 1
ATOM 567 C CA . PHE A 1 73 ? 24.388 -16.285 -17.883 1.00 97.50 73 PHE A CA 1
ATOM 568 C C . PHE A 1 73 ? 25.066 -17.351 -17.018 1.00 97.50 73 PHE A C 1
ATOM 570 O O . PHE A 1 73 ? 24.672 -17.566 -15.877 1.00 97.50 73 PHE A O 1
ATOM 577 N N . THR A 1 74 ? 26.139 -17.967 -17.525 1.00 97.56 74 THR A N 1
ATOM 578 C CA . THR A 1 74 ? 26.914 -18.970 -16.778 1.00 97.56 74 THR A CA 1
ATOM 579 C C . THR A 1 74 ? 27.505 -18.383 -15.491 1.00 97.56 74 THR A C 1
ATOM 581 O O . THR A 1 74 ? 27.524 -19.047 -14.456 1.00 97.56 74 THR A O 1
ATOM 584 N N . ILE A 1 75 ? 27.988 -17.135 -15.529 1.00 98.12 75 ILE A N 1
ATOM 585 C CA . ILE A 1 75 ? 28.514 -16.454 -14.337 1.00 98.12 75 ILE A CA 1
ATOM 586 C C . ILE A 1 75 ? 27.380 -16.189 -13.338 1.00 98.12 75 ILE A C 1
ATOM 588 O O . ILE A 1 75 ? 27.519 -16.531 -12.166 1.00 98.12 75 ILE A O 1
ATOM 592 N N . VAL A 1 76 ? 26.245 -15.653 -13.796 1.00 98.25 76 VAL A N 1
ATOM 593 C CA . VAL A 1 76 ? 25.062 -15.405 -12.950 1.00 98.25 76 VAL A CA 1
ATOM 594 C C . VAL A 1 76 ? 24.571 -16.700 -12.291 1.00 98.25 76 VAL A C 1
ATOM 596 O O . VAL A 1 76 ? 24.382 -16.736 -11.074 1.00 98.25 76 VAL A O 1
ATOM 599 N N . ASN A 1 77 ? 24.466 -17.792 -13.056 1.00 97.69 77 ASN A N 1
ATOM 600 C CA . ASN A 1 77 ? 24.093 -19.112 -12.541 1.00 97.69 77 ASN A CA 1
ATOM 601 C C . ASN A 1 77 ? 25.030 -19.590 -11.427 1.00 97.69 77 ASN A C 1
ATOM 603 O O . ASN A 1 77 ? 24.562 -20.136 -10.433 1.00 97.69 77 ASN A O 1
ATOM 607 N N . ARG A 1 78 ? 26.344 -19.365 -11.547 1.00 97.69 78 ARG A N 1
ATOM 608 C CA . ARG A 1 78 ? 27.322 -19.751 -10.514 1.00 97.69 78 ARG A CA 1
ATOM 609 C C . ARG A 1 78 ? 27.235 -18.892 -9.256 1.00 97.69 78 ARG A C 1
ATOM 611 O O . ARG A 1 78 ? 27.426 -19.419 -8.165 1.00 97.69 78 ARG A O 1
ATOM 618 N N . VAL A 1 79 ? 26.950 -17.597 -9.393 1.00 97.69 79 VAL A N 1
ATOM 619 C CA . VAL A 1 79 ? 26.805 -16.676 -8.251 1.00 97.69 79 VAL A CA 1
ATOM 620 C C . VAL A 1 79 ? 25.617 -17.081 -7.381 1.00 97.69 79 VAL A C 1
ATOM 622 O O . VAL A 1 79 ? 25.782 -17.256 -6.177 1.00 97.69 79 VAL A O 1
ATOM 625 N N . PHE A 1 80 ? 24.455 -17.322 -7.990 1.00 96.38 80 PHE A N 1
ATOM 626 C CA . PHE A 1 80 ? 23.222 -17.684 -7.276 1.00 96.38 80 PHE A CA 1
ATOM 627 C C . PHE A 1 80 ? 23.046 -19.196 -7.059 1.00 96.38 80 PHE A C 1
ATOM 629 O O . PHE A 1 80 ? 22.121 -19.630 -6.373 1.00 96.38 80 PHE A O 1
ATOM 636 N N . GLY A 1 81 ? 23.923 -20.014 -7.644 1.00 96.06 81 GLY A N 1
ATOM 637 C CA . GLY A 1 81 ? 23.841 -21.470 -7.566 1.00 96.06 81 GLY A CA 1
ATOM 638 C C . GLY A 1 81 ? 22.589 -22.051 -8.229 1.00 96.06 81 GLY A C 1
ATOM 639 O O . GLY A 1 81 ? 22.077 -23.061 -7.755 1.00 96.06 81 GLY A O 1
ATOM 640 N N . PHE A 1 82 ? 22.092 -21.429 -9.304 1.00 94.50 82 PHE A N 1
ATOM 641 C CA . PHE A 1 82 ? 20.944 -21.949 -10.051 1.00 94.50 82 PHE A CA 1
ATOM 642 C C . PHE A 1 82 ? 21.261 -23.330 -10.632 1.00 94.50 82 PHE A C 1
ATOM 644 O O . PHE A 1 82 ? 22.302 -23.549 -11.263 1.00 94.50 82 PHE A O 1
ATOM 651 N N . SER A 1 83 ? 20.351 -24.267 -10.403 1.00 90.75 83 SER A N 1
ATOM 652 C CA . SER A 1 83 ? 20.535 -25.687 -10.692 1.00 90.75 83 SER A CA 1
ATOM 653 C C . SER A 1 83 ? 19.339 -26.310 -11.403 1.00 90.75 83 SER A C 1
ATOM 655 O O . SER A 1 83 ? 19.528 -27.264 -12.157 1.00 90.75 83 SER A O 1
ATOM 657 N N . GLU A 1 84 ? 18.146 -25.753 -11.210 1.00 87.31 84 GLU A N 1
ATOM 658 C CA . GLU A 1 84 ? 16.915 -26.213 -11.844 1.00 87.31 84 GLU A CA 1
ATOM 659 C C . GLU A 1 84 ? 16.892 -25.877 -13.338 1.00 87.31 84 GLU A C 1
ATOM 661 O O . GLU A 1 84 ? 17.322 -24.804 -13.746 1.00 87.31 84 GLU A O 1
ATOM 666 N N . GLU A 1 85 ? 16.372 -26.781 -14.169 1.00 90.81 85 GLU A N 1
ATOM 667 C CA . GLU A 1 85 ? 16.329 -26.626 -15.628 1.00 90.81 85 GLU A CA 1
ATOM 668 C C . GLU A 1 85 ? 14.883 -26.613 -16.142 1.00 90.81 85 GLU A C 1
ATOM 670 O O . GLU A 1 85 ? 14.065 -27.452 -15.767 1.00 90.81 85 GLU A O 1
ATOM 675 N N . SER A 1 86 ? 14.565 -25.677 -17.041 1.00 85.19 86 SER A N 1
ATOM 676 C CA . SER A 1 86 ? 13.283 -25.622 -17.761 1.00 85.19 86 SER A CA 1
ATOM 677 C C . SER A 1 86 ? 13.428 -26.062 -19.218 1.00 85.19 86 SER A C 1
ATOM 679 O O . SER A 1 86 ? 14.514 -26.019 -19.799 1.00 85.19 86 SER A O 1
ATOM 681 N N . SER A 1 87 ? 12.319 -26.482 -19.835 1.00 86.44 87 SER A N 1
ATOM 682 C CA . SER A 1 87 ? 12.296 -26.805 -21.265 1.00 86.44 87 SER A CA 1
ATOM 683 C C . SER A 1 87 ? 12.613 -25.575 -22.118 1.00 86.44 87 SER A C 1
ATOM 685 O O . SER A 1 87 ? 12.112 -24.485 -21.851 1.00 86.44 87 SER A O 1
ATOM 687 N N . ILE A 1 88 ? 13.408 -25.767 -23.172 1.00 89.06 88 ILE A N 1
ATOM 688 C CA . ILE A 1 88 ? 13.821 -24.699 -24.086 1.00 89.06 88 ILE A CA 1
ATOM 689 C C . ILE A 1 88 ? 13.014 -24.781 -25.384 1.00 89.06 88 ILE A C 1
ATOM 691 O O . ILE A 1 88 ? 13.004 -25.820 -26.042 1.00 89.06 88 ILE A O 1
ATOM 695 N N . GLU A 1 89 ? 12.400 -23.664 -25.780 1.00 86.44 89 GLU A N 1
ATOM 696 C CA . GLU A 1 89 ? 11.648 -23.540 -27.042 1.00 86.44 89 GLU A CA 1
ATOM 697 C C . GLU A 1 89 ? 12.376 -22.709 -28.118 1.00 86.44 89 GLU A C 1
ATOM 699 O O . GLU A 1 89 ? 11.848 -22.488 -29.210 1.00 86.44 89 GLU A O 1
ATOM 704 N N . PHE A 1 90 ? 13.599 -22.248 -27.835 1.00 88.62 90 PHE A N 1
ATOM 705 C CA . PHE A 1 90 ? 14.380 -21.413 -28.749 1.00 88.62 90 PHE A CA 1
ATOM 706 C C . PHE A 1 90 ? 14.981 -22.214 -29.906 1.00 88.62 90 PHE A C 1
ATOM 708 O O . PHE A 1 90 ? 15.635 -23.241 -29.718 1.00 88.62 90 PHE A O 1
ATOM 715 N N . THR A 1 91 ? 14.806 -21.699 -31.121 1.00 91.62 91 THR A N 1
ATOM 716 C CA . THR A 1 91 ? 15.235 -22.380 -32.356 1.00 91.62 91 THR A CA 1
ATOM 717 C C . THR A 1 91 ? 16.754 -22.408 -32.547 1.00 91.62 91 THR A C 1
ATOM 719 O O . THR A 1 91 ? 17.274 -23.275 -33.250 1.00 91.62 91 THR A O 1
ATOM 722 N N . ASP A 1 92 ? 17.476 -21.493 -31.901 1.00 94.44 92 ASP A N 1
ATOM 723 C CA . ASP A 1 92 ? 18.927 -21.323 -31.981 1.00 94.44 92 ASP A CA 1
ATOM 724 C C . ASP A 1 92 ? 19.679 -21.880 -30.760 1.00 94.44 92 ASP A C 1
ATOM 726 O O . ASP A 1 92 ? 20.864 -21.595 -30.577 1.00 94.44 92 ASP A O 1
ATOM 730 N N . VAL A 1 93 ? 19.023 -22.720 -29.948 1.00 94.75 93 VAL A N 1
ATOM 731 C CA . VAL A 1 93 ? 19.616 -23.364 -28.764 1.00 94.75 93 VAL A CA 1
ATOM 732 C C . VAL A 1 93 ? 19.561 -24.898 -28.889 1.00 94.75 93 VAL A C 1
ATOM 734 O O . VAL A 1 93 ? 18.646 -25.547 -28.384 1.00 94.75 93 VAL A O 1
ATOM 737 N N . PRO A 1 94 ? 20.541 -25.529 -29.567 1.00 92.94 94 PRO A N 1
ATOM 738 C CA . PRO A 1 94 ? 20.578 -26.981 -29.727 1.00 92.94 94 PRO A CA 1
ATOM 739 C C . PRO A 1 94 ? 20.901 -27.728 -28.423 1.00 92.94 94 PRO A C 1
ATOM 741 O O . PRO A 1 94 ? 21.860 -27.388 -27.731 1.00 92.94 94 PRO A O 1
ATOM 744 N N . THR A 1 95 ? 20.205 -28.841 -28.165 1.00 93.81 95 THR A N 1
ATOM 745 C CA . THR A 1 95 ? 20.372 -29.707 -26.970 1.00 93.81 95 THR A CA 1
ATOM 746 C C . THR A 1 95 ? 21.771 -30.286 -26.753 1.00 93.81 95 THR A C 1
ATOM 748 O O . THR A 1 95 ? 22.100 -30.706 -25.650 1.00 93.81 95 THR A O 1
ATOM 751 N N . HIS A 1 96 ? 22.613 -30.322 -27.788 1.00 93.25 96 HIS A N 1
ATOM 752 C CA . HIS A 1 96 ? 23.969 -30.881 -27.729 1.00 93.25 96 HIS A CA 1
ATOM 753 C C . HIS A 1 96 ? 25.065 -29.828 -27.494 1.00 93.25 96 HIS A C 1
ATOM 755 O O . HIS A 1 96 ? 26.244 -30.179 -27.420 1.00 93.25 96 HIS A O 1
ATOM 761 N N . LYS A 1 97 ? 24.718 -28.536 -27.438 1.00 95.94 97 LYS A N 1
ATOM 762 C CA . LYS A 1 97 ? 25.681 -27.466 -27.154 1.00 95.94 97 LYS A CA 1
ATOM 763 C C . LYS A 1 97 ? 25.987 -27.424 -25.658 1.00 95.94 97 LYS A C 1
ATOM 765 O O . LYS A 1 97 ? 25.101 -27.631 -24.836 1.00 95.94 97 LYS A O 1
ATOM 770 N N . TRP A 1 98 ? 27.236 -27.103 -25.309 1.00 93.69 98 TRP A N 1
ATOM 771 C CA . TRP A 1 98 ? 27.709 -27.061 -23.916 1.00 93.69 98 TRP A CA 1
ATOM 772 C C . TRP A 1 98 ? 26.857 -26.155 -23.019 1.00 93.69 98 TRP A C 1
ATOM 774 O O . TRP A 1 98 ? 26.711 -26.418 -21.832 1.00 93.69 98 TRP A O 1
ATOM 784 N N . TYR A 1 99 ? 26.287 -25.104 -23.604 1.00 94.31 99 TYR A N 1
ATOM 785 C CA . TYR A 1 99 ? 25.512 -24.100 -22.899 1.00 94.31 99 TYR A CA 1
ATOM 786 C C . TYR A 1 99 ? 24.023 -24.410 -22.752 1.00 94.31 99 TYR A C 1
ATOM 788 O O . TYR A 1 99 ? 23.295 -23.600 -22.182 1.00 94.31 99 TYR A O 1
ATOM 796 N N . TYR A 1 100 ? 23.541 -25.534 -23.286 1.00 95.44 100 TYR A N 1
ATOM 797 C CA . TYR A 1 100 ? 22.114 -25.844 -23.233 1.00 95.44 100 TYR A CA 1
ATOM 798 C C . TYR A 1 100 ? 21.594 -25.824 -21.787 1.00 95.44 100 TYR A C 1
ATOM 800 O O . TYR A 1 100 ? 20.625 -25.128 -21.500 1.00 95.44 100 TYR A O 1
ATOM 808 N N . GLY A 1 101 ? 22.298 -26.498 -20.869 1.00 96.12 101 GLY A N 1
ATOM 809 C CA . GLY A 1 101 ? 21.931 -26.521 -19.448 1.00 96.12 101 GLY A CA 1
ATOM 810 C C . GLY A 1 101 ? 22.019 -25.146 -18.780 1.00 96.12 101 GLY A C 1
ATOM 811 O O . GLY A 1 101 ? 21.180 -24.803 -17.958 1.00 96.12 101 GLY A O 1
ATOM 812 N N . GLU A 1 102 ? 22.978 -24.304 -19.176 1.00 96.69 102 GLU A N 1
ATOM 813 C CA . GLU A 1 102 ? 23.100 -22.949 -18.621 1.00 96.69 102 GLU A CA 1
ATOM 814 C C . GLU A 1 102 ? 21.912 -22.067 -19.006 1.00 96.69 102 GLU A C 1
ATOM 816 O O . GLU A 1 102 ? 21.374 -21.366 -18.156 1.00 96.69 102 GLU A O 1
ATOM 821 N N . ILE A 1 103 ? 21.448 -22.163 -20.252 1.00 96.12 103 ILE A N 1
ATOM 822 C CA . ILE A 1 103 ? 20.249 -21.453 -20.710 1.00 96.12 103 ILE A CA 1
ATOM 823 C C . ILE A 1 103 ? 18.992 -22.024 -20.047 1.00 96.12 103 ILE A C 1
ATOM 825 O O . ILE A 1 103 ? 18.120 -21.258 -19.641 1.00 96.12 103 ILE A O 1
ATOM 829 N N . ALA A 1 104 ? 18.898 -23.351 -19.912 1.00 93.56 104 ALA A N 1
ATOM 830 C CA . ALA A 1 104 ? 17.765 -24.003 -19.258 1.00 93.56 104 ALA A CA 1
ATOM 831 C C . ALA A 1 104 ? 17.599 -23.516 -17.810 1.00 93.56 104 ALA A C 1
ATOM 833 O O . ALA A 1 104 ? 16.472 -23.248 -17.384 1.00 93.56 104 ALA A O 1
ATOM 834 N N . LYS A 1 105 ? 18.717 -23.326 -17.095 1.00 94.69 105 LYS A N 1
ATOM 835 C CA . LYS A 1 105 ? 18.750 -22.714 -15.760 1.00 94.69 105 LYS A CA 1
ATOM 836 C C . LYS A 1 105 ? 18.327 -21.257 -15.768 1.00 94.69 105 LYS A C 1
ATOM 838 O O . LYS A 1 105 ? 17.518 -20.858 -14.941 1.00 94.69 105 LYS A O 1
ATOM 843 N N . SER A 1 106 ? 18.815 -20.462 -16.719 1.00 92.44 106 SER A N 1
ATOM 844 C CA . SER A 1 106 ? 18.453 -19.043 -16.810 1.00 92.44 106 SER A CA 1
ATOM 845 C C . SER A 1 106 ? 16.955 -18.814 -17.022 1.00 92.44 106 SER A C 1
ATOM 847 O O . SER A 1 106 ? 16.385 -17.878 -16.462 1.00 92.44 106 SER A O 1
ATOM 849 N N . ILE A 1 107 ? 16.316 -19.679 -17.818 1.00 87.12 107 ILE A N 1
ATOM 850 C CA . ILE A 1 107 ? 14.866 -19.656 -18.050 1.00 87.12 107 ILE A CA 1
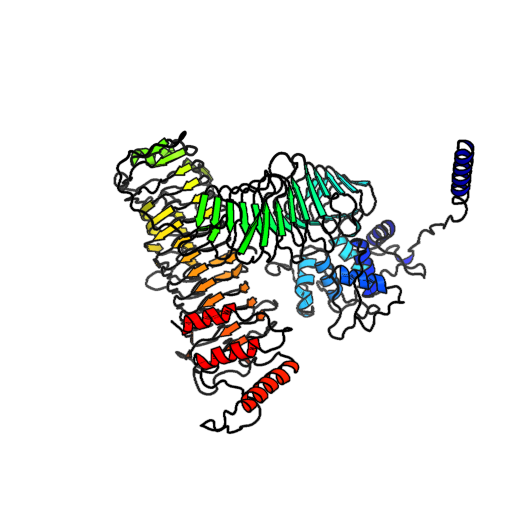ATOM 851 C C . ILE A 1 107 ? 14.123 -20.089 -16.782 1.00 87.12 107 ILE A C 1
ATOM 853 O O . ILE A 1 107 ? 13.189 -19.407 -16.368 1.00 87.12 107 ILE A O 1
ATOM 857 N N . ALA A 1 108 ? 14.553 -21.179 -16.133 1.00 84.00 108 ALA A N 1
ATOM 858 C CA . ALA A 1 108 ? 13.942 -21.658 -14.888 1.00 84.00 108 ALA A CA 1
ATOM 859 C C . ALA A 1 108 ? 14.013 -20.605 -13.768 1.00 84.00 108 ALA A C 1
ATOM 861 O O . ALA A 1 108 ? 13.030 -20.346 -13.069 1.00 84.00 108 ALA A O 1
ATOM 862 N N . ALA A 1 109 ? 15.161 -19.937 -13.657 1.00 83.06 109 ALA A N 1
ATOM 863 C CA . ALA A 1 109 ? 15.400 -18.832 -12.740 1.00 83.06 109 ALA A CA 1
ATOM 864 C C . ALA A 1 109 ? 14.684 -17.531 -13.151 1.00 83.06 109 ALA A C 1
ATOM 866 O O . ALA A 1 109 ? 14.714 -16.559 -12.401 1.00 83.06 109 ALA A O 1
ATOM 867 N N . GLY A 1 110 ? 14.018 -17.495 -14.310 1.00 84.19 110 GLY A N 1
ATOM 868 C CA . GLY A 1 110 ? 13.111 -16.423 -14.722 1.00 84.19 110 GLY A CA 1
ATOM 869 C C . GLY A 1 110 ? 13.766 -15.091 -15.083 1.00 84.19 110 GLY A C 1
ATOM 870 O O . GLY A 1 110 ? 13.050 -14.102 -15.194 1.00 84.19 110 GLY A O 1
ATOM 871 N N . TYR A 1 111 ? 15.088 -15.043 -15.271 1.00 86.62 111 TYR A N 1
ATOM 872 C CA . TYR A 1 111 ? 15.797 -13.811 -15.649 1.00 86.62 111 TYR A CA 1
ATOM 873 C C . TYR A 1 111 ? 16.104 -13.719 -17.156 1.00 86.62 111 TYR A C 1
ATOM 875 O O . TYR A 1 111 ? 16.715 -12.752 -17.613 1.00 86.62 111 TYR A O 1
ATOM 883 N N . VAL A 1 112 ? 15.678 -14.717 -17.944 1.00 84.56 112 VAL A N 1
ATOM 884 C CA . VAL A 1 112 ? 15.830 -14.761 -19.407 1.00 84.56 112 VAL A CA 1
ATOM 885 C C . VAL A 1 112 ? 14.528 -15.194 -20.084 1.00 84.56 112 VAL A C 1
ATOM 887 O O . VAL A 1 112 ? 14.038 -16.291 -19.831 1.00 84.56 112 VAL A O 1
ATOM 890 N N . SER A 1 113 ? 14.039 -14.374 -21.023 1.00 76.00 113 SER A N 1
ATOM 891 C CA . SER A 1 113 ? 12.782 -14.613 -21.766 1.00 76.00 113 SER A CA 1
ATOM 892 C C . SER A 1 113 ? 12.963 -14.788 -23.286 1.00 76.00 113 SER A C 1
ATOM 894 O O . SER A 1 113 ? 12.029 -15.185 -23.975 1.00 76.00 113 SER A O 1
ATOM 896 N N . GLY A 1 114 ? 14.163 -14.526 -23.822 1.00 78.06 114 GLY A N 1
ATOM 897 C CA . GLY A 1 114 ? 14.449 -14.572 -25.267 1.00 78.06 114 GLY A CA 1
ATOM 898 C C . GLY A 1 114 ? 13.893 -13.384 -26.064 1.00 78.06 114 GLY A C 1
ATOM 899 O O . GLY A 1 114 ? 13.418 -12.406 -25.491 1.00 78.06 114 GLY A O 1
ATOM 900 N N . TYR A 1 115 ? 14.001 -13.446 -27.393 1.00 76.00 115 TYR A N 1
ATOM 901 C CA . TYR A 1 115 ? 13.492 -12.426 -28.319 1.00 76.00 115 TYR A CA 1
ATOM 902 C C . TYR A 1 115 ? 12.137 -12.841 -28.933 1.00 76.00 115 TYR A C 1
ATOM 904 O O . TYR A 1 115 ? 11.847 -14.039 -29.025 1.00 76.00 115 TYR A O 1
ATOM 912 N N . PRO A 1 116 ? 11.327 -11.885 -29.440 1.00 76.44 116 PRO A N 1
ATOM 913 C CA . PRO A 1 116 ? 10.028 -12.179 -30.065 1.00 76.44 116 PRO A CA 1
ATOM 914 C C . PRO A 1 116 ? 10.083 -13.152 -31.256 1.00 76.44 116 PRO A C 1
ATOM 916 O O . PRO A 1 116 ? 9.087 -13.791 -31.582 1.00 76.44 116 PRO A O 1
ATOM 919 N N . ASP A 1 117 ? 11.244 -13.297 -31.900 1.00 82.31 117 ASP A N 1
ATOM 920 C CA . ASP A 1 117 ? 11.481 -14.202 -33.032 1.00 82.31 117 ASP A CA 1
ATOM 921 C C . ASP A 1 117 ? 11.787 -15.659 -32.617 1.00 82.31 117 ASP A C 1
ATOM 923 O O . ASP A 1 117 ? 12.200 -16.464 -33.453 1.00 82.31 117 ASP A O 1
ATOM 927 N N . LYS A 1 118 ? 11.575 -16.016 -31.339 1.00 84.44 118 LYS A N 1
ATOM 928 C CA . LYS A 1 118 ? 11.899 -17.332 -30.750 1.00 84.44 118 LYS A CA 1
ATOM 929 C C . LYS A 1 118 ? 13.391 -17.690 -30.826 1.00 84.44 118 LYS A C 1
ATOM 931 O O . LYS A 1 118 ? 13.747 -18.870 -30.934 1.00 84.44 118 LYS A O 1
ATOM 936 N N . THR A 1 119 ? 14.265 -16.687 -30.751 1.00 89.12 119 THR A N 1
ATOM 937 C CA . THR A 1 119 ? 15.721 -16.865 -30.621 1.00 89.12 119 THR A CA 1
ATOM 938 C C . THR A 1 119 ? 16.247 -16.322 -29.291 1.00 89.12 119 THR A C 1
ATOM 940 O O . THR A 1 119 ? 15.578 -15.533 -28.620 1.00 89.12 119 THR A O 1
ATOM 943 N N . LEU A 1 120 ? 17.463 -16.723 -28.907 1.00 86.88 120 LEU A N 1
ATOM 944 C CA . LEU A 1 120 ? 18.164 -16.209 -27.721 1.00 86.88 120 LEU A CA 1
ATOM 945 C C . LEU A 1 120 ? 19.533 -15.580 -28.033 1.00 86.88 120 LEU A C 1
ATOM 947 O O . LEU A 1 120 ? 20.051 -14.785 -27.242 1.00 86.88 120 LEU A O 1
ATOM 951 N N . LYS A 1 121 ? 20.112 -15.923 -29.185 1.00 94.19 121 LYS A N 1
ATOM 952 C CA . LYS A 1 121 ? 21.430 -15.511 -29.684 1.00 94.19 121 LYS A CA 1
ATOM 953 C C . LYS A 1 121 ? 22.544 -15.774 -28.661 1.00 94.19 121 LYS A C 1
ATOM 955 O O . LYS A 1 121 ? 23.284 -14.854 -28.322 1.00 94.19 121 LYS A O 1
ATOM 960 N N . PRO A 1 122 ? 22.698 -17.011 -28.150 1.00 93.44 122 PRO A N 1
ATOM 961 C CA . PRO A 1 122 ? 23.542 -17.298 -26.984 1.00 93.44 122 PRO A CA 1
ATOM 962 C C . PRO A 1 122 ? 25.022 -16.935 -27.179 1.00 93.44 122 PRO A C 1
ATOM 964 O O . PRO A 1 122 ? 25.675 -16.467 -26.250 1.00 93.44 122 PRO A O 1
ATOM 967 N N . GLU A 1 123 ? 25.542 -17.109 -28.394 1.00 95.50 123 GLU A N 1
ATOM 968 C CA . GLU A 1 123 ? 26.940 -16.821 -28.743 1.00 95.50 123 GLU A CA 1
ATOM 969 C C . GLU A 1 123 ? 27.170 -15.341 -29.136 1.00 95.50 123 GLU A C 1
ATOM 971 O O . GLU A 1 123 ? 28.304 -14.948 -29.399 1.00 95.50 123 GLU A O 1
ATOM 976 N N . ALA A 1 124 ? 26.126 -14.500 -29.177 1.00 95.88 124 ALA A N 1
ATOM 977 C CA . ALA A 1 124 ? 26.278 -13.065 -29.421 1.00 95.88 124 ALA A CA 1
ATOM 978 C C . ALA A 1 124 ? 26.829 -12.347 -28.181 1.00 95.88 124 ALA A C 1
ATOM 980 O O . ALA A 1 124 ? 26.557 -12.745 -27.046 1.00 95.88 124 ALA A O 1
ATOM 981 N N . TYR A 1 125 ? 27.580 -11.265 -28.390 1.00 98.00 125 TYR A N 1
ATOM 982 C CA . TYR A 1 125 ? 28.048 -10.416 -27.296 1.00 98.00 125 TYR A CA 1
ATOM 983 C C . TYR A 1 125 ? 26.884 -9.681 -26.637 1.00 98.00 125 TYR A C 1
ATOM 985 O O . TYR A 1 125 ? 26.013 -9.156 -27.329 1.00 98.00 125 TYR A O 1
ATOM 993 N N . ILE A 1 126 ? 26.875 -9.648 -25.305 1.00 96.62 126 ILE A N 1
ATOM 994 C CA . ILE A 1 126 ? 25.822 -8.975 -24.545 1.00 96.62 126 ILE A CA 1
ATOM 995 C C . ILE A 1 126 ? 26.116 -7.480 -24.435 1.00 96.62 126 ILE A C 1
ATOM 997 O O . ILE A 1 126 ? 27.248 -7.063 -24.165 1.00 96.62 126 ILE A O 1
ATOM 1001 N N . THR A 1 127 ? 25.094 -6.663 -24.667 1.00 96.50 127 THR A N 1
ATOM 1002 C CA . THR A 1 127 ? 25.194 -5.213 -24.493 1.00 96.50 127 THR A CA 1
ATOM 1003 C C . THR A 1 127 ? 25.145 -4.837 -23.015 1.00 96.50 127 THR A C 1
ATOM 1005 O O . THR A 1 127 ? 24.625 -5.566 -22.167 1.00 96.50 127 THR A O 1
ATOM 1008 N N . ARG A 1 128 ? 25.688 -3.669 -22.683 1.00 96.44 128 ARG A N 1
ATOM 1009 C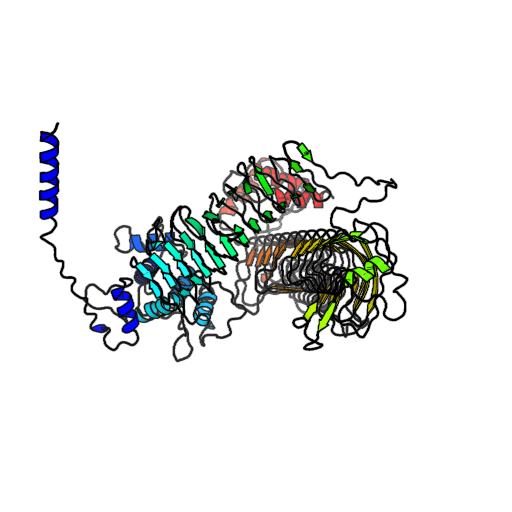 CA . ARG A 1 128 ? 25.773 -3.193 -21.303 1.00 96.44 128 ARG A CA 1
ATOM 1010 C C . ARG A 1 128 ? 24.395 -2.939 -20.678 1.00 96.44 128 ARG A C 1
ATOM 1012 O O . ARG A 1 128 ? 24.216 -3.207 -19.493 1.00 96.44 128 ARG A O 1
ATOM 1019 N N . GLN A 1 129 ? 23.418 -2.503 -21.477 1.00 94.12 129 GLN A N 1
ATOM 1020 C CA . GLN A 1 129 ? 22.028 -2.357 -21.032 1.00 94.12 129 GLN A CA 1
ATOM 1021 C C . GLN A 1 129 ? 21.337 -3.706 -20.765 1.00 94.12 129 GLN A C 1
ATOM 1023 O O . GLN A 1 129 ? 20.662 -3.849 -19.752 1.00 94.12 129 GLN A O 1
ATOM 1028 N N . GLU A 1 130 ? 21.574 -4.728 -21.598 1.00 93.06 130 GLU A N 1
ATOM 1029 C CA . GLU A 1 130 ? 21.047 -6.082 -21.362 1.00 93.06 130 GLU A CA 1
ATOM 1030 C C . GLU A 1 130 ? 21.626 -6.694 -20.081 1.00 93.06 130 GLU A C 1
ATOM 1032 O O . GLU A 1 130 ? 20.891 -7.278 -19.285 1.00 93.06 130 GLU A O 1
ATOM 1037 N N . ALA A 1 131 ? 22.935 -6.531 -19.854 1.00 96.31 131 ALA A N 1
ATOM 1038 C CA . ALA A 1 131 ? 23.582 -6.999 -18.633 1.00 96.31 131 ALA A CA 1
ATOM 1039 C C . ALA A 1 131 ? 23.009 -6.303 -17.387 1.00 96.31 131 ALA A C 1
ATOM 1041 O O . ALA A 1 131 ? 22.704 -6.977 -16.407 1.00 96.31 131 ALA A O 1
ATOM 1042 N N . ALA A 1 132 ? 22.807 -4.980 -17.426 1.00 93.94 132 ALA A N 1
ATOM 1043 C CA . ALA A 1 132 ? 22.228 -4.233 -16.308 1.00 93.94 132 ALA A CA 1
ATOM 1044 C C . ALA A 1 132 ? 20.809 -4.707 -15.957 1.00 93.94 132 ALA A C 1
ATOM 1046 O O . ALA A 1 132 ? 20.515 -4.892 -14.779 1.00 93.94 132 ALA A O 1
ATOM 1047 N N . THR A 1 133 ? 19.957 -4.966 -16.954 1.00 90.19 133 THR A N 1
ATOM 1048 C CA . THR A 1 133 ? 18.602 -5.493 -16.727 1.00 90.19 133 THR A CA 1
ATOM 1049 C C . THR A 1 133 ? 18.614 -6.879 -16.100 1.00 90.19 133 THR A C 1
ATOM 1051 O O . THR A 1 133 ? 17.851 -7.131 -15.169 1.00 90.19 133 THR A O 1
ATOM 1054 N N . ILE A 1 134 ? 19.506 -7.769 -16.542 1.00 93.81 134 ILE A N 1
ATOM 1055 C CA . ILE A 1 134 ? 19.627 -9.100 -15.934 1.00 93.81 134 ILE A CA 1
ATOM 1056 C C . ILE A 1 134 ? 20.075 -8.989 -14.480 1.00 93.81 134 ILE A C 1
ATOM 1058 O O . ILE A 1 134 ? 19.478 -9.638 -13.627 1.00 93.81 134 ILE A O 1
ATOM 1062 N N . ILE A 1 135 ? 21.088 -8.165 -14.188 1.00 95.19 135 ILE A N 1
ATOM 1063 C CA . ILE A 1 135 ? 21.585 -7.997 -12.815 1.00 95.19 135 ILE A CA 1
ATOM 1064 C C . ILE A 1 135 ? 20.488 -7.404 -11.929 1.00 95.19 135 ILE A C 1
ATOM 1066 O O . ILE A 1 135 ? 20.209 -7.957 -10.873 1.00 95.19 135 ILE A O 1
ATOM 1070 N N . ALA A 1 136 ? 19.800 -6.354 -12.380 1.00 90.56 136 ALA A N 1
ATOM 1071 C CA . ALA A 1 136 ? 18.687 -5.784 -11.627 1.00 90.56 136 ALA A CA 1
ATOM 1072 C C . ALA A 1 136 ? 17.583 -6.819 -11.345 1.00 90.56 136 ALA A C 1
ATOM 1074 O O . ALA A 1 136 ? 17.050 -6.863 -10.242 1.00 90.56 136 ALA A O 1
ATOM 1075 N N . THR A 1 137 ? 17.296 -7.695 -12.313 1.00 86.00 137 THR A N 1
ATOM 1076 C CA . THR A 1 137 ? 16.282 -8.749 -12.174 1.00 86.00 137 THR A CA 1
ATOM 1077 C C . THR A 1 137 ? 16.690 -9.818 -11.159 1.00 86.00 137 THR A C 1
ATOM 1079 O O . THR A 1 137 ? 15.897 -10.160 -10.288 1.00 86.00 137 THR A O 1
ATOM 1082 N N . VAL A 1 138 ? 17.912 -10.362 -11.241 1.00 89.94 138 VAL A N 1
ATOM 1083 C CA . VAL A 1 138 ? 18.346 -11.461 -10.347 1.00 89.94 138 VAL A CA 1
ATOM 1084 C C . VAL A 1 138 ? 18.609 -11.011 -8.913 1.00 89.94 138 VAL A C 1
ATOM 1086 O O . VAL A 1 138 ? 18.530 -11.831 -8.005 1.00 89.94 138 VAL A O 1
ATOM 1089 N N . PHE A 1 139 ? 18.893 -9.725 -8.708 1.00 90.56 139 PHE A N 1
ATOM 1090 C CA . PHE A 1 139 ? 18.986 -9.111 -7.383 1.00 90.56 139 PHE A CA 1
ATOM 1091 C C . PHE A 1 139 ? 17.641 -8.556 -6.884 1.00 90.56 139 PHE A C 1
ATOM 1093 O O . PHE A 1 139 ? 17.615 -7.915 -5.842 1.00 90.56 139 PHE A O 1
ATOM 1100 N N . GLU A 1 140 ? 16.538 -8.791 -7.609 1.00 86.19 140 GLU A N 1
ATOM 1101 C CA . GLU A 1 140 ? 15.186 -8.324 -7.256 1.00 86.19 140 GLU A CA 1
ATOM 1102 C C . GLU A 1 140 ? 15.139 -6.821 -6.899 1.00 86.19 140 GLU A C 1
ATOM 1104 O O . GLU A 1 140 ? 14.455 -6.403 -5.967 1.00 86.19 140 GLU A O 1
ATOM 1109 N N . LEU A 1 141 ? 15.887 -5.989 -7.638 1.00 82.19 141 LEU A N 1
ATOM 1110 C CA . LEU A 1 141 ? 15.962 -4.553 -7.362 1.00 82.19 141 LEU A CA 1
ATOM 1111 C C . LEU A 1 141 ? 14.619 -3.881 -7.686 1.00 82.19 141 LEU A C 1
ATOM 1113 O O . LEU A 1 141 ? 14.122 -3.999 -8.810 1.00 82.19 141 LEU A O 1
ATOM 1117 N N . SER A 1 142 ? 14.046 -3.155 -6.719 1.00 64.25 142 SER A N 1
ATOM 1118 C CA . SER A 1 142 ? 12.822 -2.379 -6.936 1.00 64.25 142 SER A CA 1
ATOM 1119 C C . SER A 1 142 ? 13.086 -1.251 -7.936 1.00 64.25 142 SER A C 1
ATOM 1121 O O . SER A 1 142 ? 14.049 -0.492 -7.825 1.00 64.25 142 SER A O 1
ATOM 1123 N N . ASN A 1 143 ? 12.235 -1.147 -8.956 1.00 53.06 143 ASN A N 1
ATOM 1124 C CA . ASN A 1 143 ? 12.343 -0.129 -10.003 1.00 53.06 143 ASN A CA 1
ATOM 1125 C C . ASN A 1 143 ? 11.692 1.197 -9.566 1.00 53.06 143 ASN A C 1
ATOM 1127 O O . ASN A 1 143 ? 10.964 1.800 -10.344 1.00 53.06 143 ASN A O 1
ATOM 1131 N N . GLU A 1 144 ? 11.912 1.653 -8.332 1.00 46.41 144 GLU A N 1
ATOM 1132 C CA . GLU A 1 144 ? 11.410 2.953 -7.866 1.00 46.41 144 GLU A CA 1
ATOM 1133 C C . GLU A 1 144 ? 12.172 4.081 -8.584 1.00 46.41 144 GLU A C 1
ATOM 1135 O O . GLU A 1 144 ? 13.262 4.495 -8.192 1.00 46.41 144 GLU A O 1
ATOM 1140 N N . VAL A 1 145 ? 11.631 4.539 -9.718 1.00 44.69 145 VAL A N 1
ATOM 1141 C CA . VAL A 1 145 ? 12.295 5.511 -10.607 1.00 44.69 145 VAL A CA 1
ATOM 1142 C C . VAL A 1 145 ? 12.176 6.953 -10.085 1.00 44.69 145 VAL A C 1
ATOM 1144 O O . VAL A 1 145 ? 12.942 7.817 -10.512 1.00 44.69 145 VAL A O 1
ATOM 1147 N N . SER A 1 146 ? 11.258 7.237 -9.153 1.00 42.38 146 SER A N 1
ATOM 1148 C CA . SER A 1 146 ? 10.790 8.608 -8.885 1.00 42.38 146 SER A CA 1
ATOM 1149 C C . SER A 1 146 ? 11.789 9.532 -8.170 1.00 42.38 146 SER A C 1
ATOM 1151 O O . SER A 1 146 ? 11.605 10.744 -8.237 1.00 42.38 146 SER A O 1
ATOM 1153 N N . ASN A 1 147 ? 12.873 9.013 -7.573 1.00 45.41 147 ASN A N 1
ATOM 1154 C CA . ASN A 1 147 ? 13.844 9.814 -6.802 1.00 45.41 147 ASN A CA 1
ATOM 1155 C C . ASN A 1 147 ? 15.326 9.602 -7.174 1.00 45.41 147 ASN A C 1
ATOM 1157 O O . ASN A 1 147 ? 16.221 10.027 -6.440 1.00 45.41 147 ASN A O 1
ATOM 1161 N N . LEU A 1 148 ? 15.634 8.979 -8.316 1.00 54.62 148 LEU A N 1
ATOM 1162 C CA . LEU A 1 148 ? 17.027 8.679 -8.676 1.00 54.62 148 LEU A CA 1
ATOM 1163 C C . LEU A 1 148 ? 17.774 9.947 -9.136 1.00 54.62 148 LEU A C 1
ATOM 1165 O O . LEU A 1 148 ? 17.744 10.331 -10.302 1.00 54.62 148 LEU A O 1
ATOM 1169 N N . ALA A 1 149 ? 18.482 10.593 -8.203 1.00 46.81 149 ALA A N 1
ATOM 1170 C CA . ALA A 1 149 ? 19.095 11.919 -8.358 1.00 46.81 149 ALA A CA 1
ATOM 1171 C C . ALA A 1 149 ? 20.257 12.013 -9.374 1.00 46.81 149 ALA A C 1
ATOM 1173 O O . ALA A 1 149 ? 20.755 13.110 -9.636 1.00 46.81 149 ALA A O 1
ATOM 1174 N N . THR A 1 150 ? 20.728 10.894 -9.944 1.00 58.12 150 THR A N 1
ATOM 1175 C CA . THR A 1 150 ? 21.962 10.872 -10.750 1.00 58.12 150 THR A CA 1
ATOM 1176 C C . THR A 1 150 ? 21.762 10.239 -12.131 1.00 58.12 150 THR A C 1
ATOM 1178 O O . THR A 1 150 ? 21.869 9.029 -12.293 1.00 58.12 150 THR A O 1
ATOM 1181 N N . GLU A 1 151 ? 21.611 11.030 -13.193 1.00 73.88 151 GLU A N 1
ATOM 1182 C CA . GLU A 1 151 ? 21.489 10.496 -14.564 1.00 73.88 151 GLU A CA 1
ATOM 1183 C C . GLU A 1 151 ? 22.842 10.277 -15.261 1.00 73.88 151 GLU A C 1
ATOM 1185 O O . GLU A 1 151 ? 23.841 10.932 -14.951 1.00 73.88 151 GLU A O 1
ATOM 1190 N N . PHE A 1 152 ? 22.921 9.287 -16.156 1.00 87.69 152 PHE A N 1
ATOM 1191 C CA . PHE A 1 152 ? 24.057 9.138 -17.076 1.00 87.69 152 PHE A CA 1
ATOM 1192 C C . PHE A 1 152 ? 23.988 10.200 -18.175 1.00 87.69 152 PHE A C 1
ATOM 1194 O O . PHE A 1 152 ? 22.900 10.571 -18.608 1.00 87.69 152 PHE A O 1
ATOM 1201 N N . SER A 1 153 ? 25.138 10.671 -18.661 1.00 91.12 153 SER A N 1
ATOM 1202 C CA . SER A 1 153 ? 25.181 11.731 -19.683 1.00 91.12 153 SER A CA 1
ATOM 1203 C C . SER A 1 153 ? 24.559 11.324 -21.028 1.00 91.12 153 SER A C 1
ATOM 1205 O O . SER A 1 153 ? 24.141 12.181 -21.806 1.00 91.12 153 SER A O 1
ATOM 1207 N N . ASP A 1 154 ? 24.460 10.023 -21.287 1.00 92.56 154 ASP A N 1
ATOM 1208 C CA . ASP A 1 154 ? 23.855 9.383 -22.456 1.00 92.56 154 ASP A CA 1
ATOM 1209 C C . ASP A 1 154 ? 22.591 8.578 -22.093 1.00 92.56 154 ASP A C 1
ATOM 1211 O O . ASP A 1 154 ? 22.235 7.640 -22.801 1.00 92.56 154 ASP A O 1
ATOM 1215 N N . ALA A 1 155 ? 21.883 8.937 -21.011 1.00 88.25 155 ALA A N 1
ATOM 1216 C CA . ALA A 1 155 ? 20.664 8.234 -20.587 1.00 88.25 155 ALA A CA 1
ATOM 1217 C C . ALA A 1 155 ? 19.607 8.120 -21.706 1.00 88.25 155 ALA A C 1
ATOM 1219 O O . ALA A 1 155 ? 18.924 7.108 -21.807 1.00 88.25 155 ALA A O 1
ATOM 1220 N N . LYS A 1 156 ? 19.538 9.120 -22.595 1.00 87.44 156 LYS A N 1
ATOM 1221 C CA . LYS A 1 156 ? 18.676 9.145 -23.792 1.00 87.44 156 LYS A CA 1
ATOM 1222 C C . LYS A 1 156 ? 18.970 8.049 -24.826 1.00 87.44 156 LYS A C 1
ATOM 1224 O O . LYS A 1 156 ? 18.136 7.795 -25.685 1.00 87.44 156 LYS A O 1
ATOM 1229 N N . ASP A 1 157 ? 20.169 7.468 -24.790 1.00 91.88 157 ASP A N 1
ATOM 1230 C CA . ASP A 1 157 ? 20.590 6.416 -25.715 1.00 91.88 157 ASP A CA 1
ATOM 1231 C C . ASP A 1 157 ? 20.301 5.016 -25.128 1.00 91.88 157 ASP A C 1
ATOM 1233 O O . ASP A 1 157 ? 20.475 4.006 -25.816 1.00 91.88 157 ASP A O 1
ATOM 1237 N N . ILE A 1 158 ? 19.885 4.934 -23.854 1.00 88.31 158 ILE A N 1
ATOM 1238 C CA . ILE A 1 158 ? 19.491 3.689 -23.182 1.00 88.31 158 ILE A CA 1
ATOM 1239 C C . ILE A 1 158 ? 18.077 3.333 -23.636 1.00 88.31 158 ILE A C 1
ATOM 1241 O O . ILE A 1 158 ? 17.194 4.183 -23.646 1.00 88.31 158 ILE A O 1
ATOM 1245 N N . SER A 1 159 ? 17.852 2.073 -24.011 1.00 83.75 159 SER A N 1
ATOM 1246 C CA . SER A 1 159 ? 16.511 1.620 -24.385 1.00 83.75 159 SER A CA 1
ATOM 1247 C C . SER A 1 159 ? 15.545 1.729 -23.204 1.00 83.75 159 SER A C 1
ATOM 1249 O O . SER A 1 159 ? 15.907 1.383 -22.081 1.00 83.75 159 SER A O 1
ATOM 1251 N N . ASP A 1 160 ? 14.302 2.125 -23.470 1.00 79.00 160 ASP A N 1
ATOM 1252 C CA . ASP A 1 160 ? 13.287 2.385 -22.441 1.00 79.00 160 ASP A CA 1
ATOM 1253 C C . ASP A 1 160 ? 13.098 1.195 -21.474 1.00 79.00 160 ASP A C 1
ATOM 1255 O O . ASP A 1 160 ? 12.983 1.373 -20.266 1.00 79.00 160 ASP A O 1
ATOM 1259 N N . TRP A 1 161 ? 13.158 -0.049 -21.972 1.00 79.75 161 TRP A N 1
ATOM 1260 C CA . TRP A 1 161 ? 13.037 -1.269 -21.153 1.00 79.75 161 TRP A CA 1
ATOM 1261 C C . TRP A 1 161 ? 14.224 -1.505 -20.202 1.00 79.75 161 TRP A C 1
ATOM 1263 O O . TRP A 1 161 ? 14.100 -2.265 -19.246 1.00 79.75 161 TRP A O 1
ATOM 1273 N N . ALA A 1 162 ? 15.374 -0.878 -20.459 1.00 84.19 162 ALA A N 1
ATOM 1274 C CA . ALA A 1 162 ? 16.591 -1.007 -19.658 1.00 84.19 162 ALA A CA 1
ATOM 1275 C C . ALA A 1 162 ? 16.851 0.210 -18.762 1.00 84.19 162 ALA A C 1
ATOM 1277 O O . ALA A 1 162 ? 17.713 0.150 -17.883 1.00 84.19 162 ALA A O 1
ATOM 1278 N N . LEU A 1 163 ? 16.143 1.322 -18.987 1.00 86.50 163 LEU A N 1
ATOM 1279 C CA . LEU A 1 163 ? 16.424 2.600 -18.341 1.00 86.50 163 LEU A CA 1
ATOM 1280 C C . LEU A 1 163 ? 16.255 2.526 -16.820 1.00 86.50 163 LEU A C 1
ATOM 1282 O O . LEU A 1 163 ? 17.155 2.948 -16.092 1.00 86.50 163 LEU A O 1
ATOM 1286 N N . ALA A 1 164 ? 15.155 1.939 -16.341 1.00 83.81 164 ALA A N 1
ATOM 1287 C CA . ALA A 1 164 ? 14.913 1.752 -14.910 1.00 83.81 164 ALA A CA 1
ATOM 1288 C C . ALA A 1 164 ? 16.021 0.906 -14.262 1.00 83.81 164 ALA A C 1
ATOM 1290 O O . ALA A 1 164 ? 16.636 1.333 -13.284 1.00 83.81 164 ALA A O 1
ATOM 1291 N N . SER A 1 165 ? 16.371 -0.228 -14.882 1.00 85.88 165 SER A N 1
ATOM 1292 C CA . SER A 1 165 ? 17.457 -1.098 -14.417 1.00 85.88 165 SER A CA 1
ATOM 1293 C C . SER A 1 165 ? 18.806 -0.376 -14.380 1.00 85.88 165 SER A C 1
ATOM 1295 O O . SER A 1 165 ? 19.553 -0.500 -13.415 1.00 85.88 165 SER A O 1
ATOM 1297 N N . ALA A 1 166 ? 19.134 0.406 -15.410 1.00 89.69 166 ALA A N 1
ATOM 1298 C CA . ALA A 1 166 ? 20.379 1.163 -15.453 1.00 89.69 166 ALA A CA 1
ATOM 1299 C C . ALA A 1 166 ? 20.438 2.230 -14.349 1.00 89.69 166 ALA A C 1
ATOM 1301 O O . ALA A 1 166 ? 21.487 2.402 -13.725 1.00 89.69 166 ALA A O 1
ATOM 1302 N N . ARG A 1 167 ? 19.324 2.927 -14.089 1.00 87.62 167 ARG A N 1
ATOM 1303 C CA . ARG A 1 167 ? 19.247 3.957 -13.049 1.00 87.62 167 ARG A CA 1
ATOM 1304 C C . ARG A 1 167 ? 19.345 3.358 -11.644 1.00 87.62 167 ARG A C 1
ATOM 1306 O O . ARG A 1 167 ? 20.190 3.819 -10.880 1.00 87.62 167 ARG A O 1
ATOM 1313 N N . VAL A 1 168 ? 18.579 2.310 -11.319 1.00 86.31 168 VAL A N 1
ATOM 1314 C CA . VAL A 1 168 ? 18.631 1.688 -9.978 1.00 86.31 168 VAL A CA 1
ATOM 1315 C C . VAL A 1 168 ? 20.007 1.085 -9.694 1.00 86.31 168 VAL A C 1
ATOM 1317 O O . VAL A 1 168 ? 20.566 1.264 -8.615 1.00 86.31 168 VAL A O 1
ATOM 1320 N N . MET A 1 169 ? 20.629 0.456 -10.696 1.00 90.12 169 MET A N 1
ATOM 1321 C CA . MET A 1 169 ? 21.987 -0.075 -10.570 1.00 90.12 169 MET A CA 1
ATOM 1322 C C . MET A 1 169 ? 23.019 1.026 -10.292 1.00 90.12 169 MET A C 1
ATOM 1324 O O . MET A 1 169 ? 24.036 0.768 -9.647 1.00 90.12 169 MET A O 1
ATOM 1328 N N . LYS A 1 170 ? 22.802 2.244 -10.803 1.00 90.50 170 LYS A N 1
ATOM 1329 C CA . LYS A 1 170 ? 23.688 3.384 -10.549 1.00 90.50 170 LYS A CA 1
ATOM 1330 C C . LYS A 1 170 ? 23.482 3.960 -9.161 1.00 90.50 170 LYS A C 1
ATOM 1332 O O . LYS A 1 170 ? 24.463 4.233 -8.479 1.00 90.50 170 LYS A O 1
ATOM 1337 N N . ASP A 1 171 ? 22.231 4.123 -8.758 1.00 87.44 171 ASP A N 1
ATOM 1338 C CA . ASP A 1 171 ? 21.862 4.639 -7.443 1.00 87.44 171 ASP A CA 1
ATOM 1339 C C . ASP A 1 171 ? 22.403 3.763 -6.308 1.00 87.44 171 ASP A C 1
ATOM 1341 O O . ASP A 1 171 ? 23.075 4.249 -5.401 1.00 87.44 171 ASP A O 1
ATOM 1345 N N . LYS A 1 172 ? 22.270 2.440 -6.456 1.00 86.44 172 LYS A N 1
ATOM 1346 C CA . LYS A 1 172 ? 22.884 1.451 -5.557 1.00 86.44 172 LYS A CA 1
ATOM 1347 C C . LYS A 1 172 ? 24.420 1.427 -5.623 1.00 86.44 172 LYS A C 1
ATOM 1349 O O . LYS A 1 172 ? 25.061 0.708 -4.859 1.00 86.44 172 LYS A O 1
ATOM 1354 N N . GLY A 1 173 ? 25.034 2.169 -6.547 1.00 90.38 173 GLY A N 1
ATOM 1355 C CA . GLY A 1 173 ? 26.483 2.212 -6.756 1.00 90.38 173 GLY A CA 1
ATOM 1356 C C . GLY A 1 173 ? 27.064 0.962 -7.427 1.00 90.38 173 GLY A C 1
ATOM 1357 O O . GLY A 1 173 ? 28.287 0.815 -7.498 1.00 90.38 173 GLY A O 1
ATOM 1358 N N . TYR A 1 174 ? 26.223 0.060 -7.943 1.00 92.19 174 TYR A N 1
ATOM 1359 C CA . TYR A 1 174 ? 26.663 -1.168 -8.611 1.00 92.19 174 TYR A CA 1
ATOM 1360 C C . TYR A 1 174 ? 27.269 -0.873 -9.986 1.00 92.19 174 TYR A C 1
ATOM 1362 O O . TYR A 1 174 ? 28.252 -1.509 -10.379 1.00 92.19 174 TYR A O 1
ATOM 1370 N N . ILE A 1 175 ? 26.746 0.142 -10.685 1.00 91.50 175 ILE A N 1
ATOM 1371 C CA . ILE A 1 175 ? 27.284 0.630 -11.957 1.00 91.50 175 ILE A CA 1
ATOM 1372 C C . ILE A 1 175 ? 27.435 2.161 -11.979 1.00 91.50 175 ILE A C 1
ATOM 1374 O O . ILE A 1 175 ? 26.483 2.902 -12.165 1.00 91.50 175 ILE A O 1
ATOM 1378 N N . ASN A 1 176 ? 28.666 2.665 -11.881 1.00 87.19 176 ASN A N 1
ATOM 1379 C CA . ASN A 1 176 ? 28.923 4.118 -11.843 1.00 87.19 176 ASN A CA 1
ATOM 1380 C C . ASN A 1 176 ? 29.050 4.785 -13.228 1.00 87.19 176 ASN A C 1
ATOM 1382 O O . ASN A 1 176 ? 29.174 6.003 -13.322 1.00 87.19 176 ASN A O 1
ATOM 1386 N N . GLY A 1 177 ? 29.010 4.002 -14.311 1.00 87.06 177 GLY A N 1
ATOM 1387 C CA . GLY A 1 177 ? 29.298 4.488 -15.665 1.00 87.06 177 GLY A CA 1
ATOM 1388 C C . GLY A 1 177 ? 30.797 4.641 -15.930 1.00 87.06 177 GLY A C 1
ATOM 1389 O O . GLY A 1 177 ? 31.636 4.149 -15.176 1.00 87.06 177 GLY A O 1
ATOM 1390 N N . TYR A 1 178 ? 31.132 5.276 -17.045 1.00 89.00 178 TYR A N 1
ATOM 1391 C CA . TYR A 1 178 ? 32.504 5.566 -17.450 1.00 89.00 178 TYR A CA 1
ATOM 1392 C C . TYR A 1 178 ? 32.976 6.915 -16.877 1.00 89.00 178 TYR A C 1
ATOM 1394 O O . TYR A 1 178 ? 32.149 7.745 -16.499 1.00 89.00 178 TYR A O 1
ATOM 1402 N N . PRO A 1 179 ? 34.297 7.192 -16.846 1.00 89.75 179 PRO A N 1
ATOM 1403 C CA . PRO A 1 179 ? 34.830 8.466 -16.343 1.00 89.75 179 PRO A CA 1
ATOM 1404 C C . PRO A 1 179 ? 34.305 9.723 -17.059 1.00 89.75 179 PRO A C 1
ATOM 1406 O O . PRO A 1 179 ? 34.391 10.818 -16.514 1.00 89.75 179 PRO A O 1
ATOM 1409 N N . ASP A 1 180 ? 33.772 9.573 -18.275 1.00 91.12 180 ASP A N 1
ATOM 1410 C CA . ASP A 1 180 ? 33.111 10.630 -19.057 1.00 91.12 180 ASP A CA 1
ATOM 1411 C C . ASP A 1 180 ? 31.633 10.857 -18.652 1.00 91.12 180 ASP A C 1
ATOM 1413 O O . ASP A 1 180 ? 30.933 11.661 -19.268 1.00 91.12 180 ASP A O 1
ATOM 1417 N N . GLY A 1 181 ? 31.149 10.154 -17.621 1.00 89.31 181 GLY A N 1
ATOM 1418 C CA . GLY A 1 181 ? 29.782 10.226 -17.102 1.00 89.31 181 GLY A CA 1
ATOM 1419 C C . GLY A 1 181 ? 28.752 9.398 -17.879 1.00 89.31 181 GLY A C 1
ATOM 1420 O O . GLY A 1 181 ? 27.574 9.419 -17.518 1.00 89.31 181 GLY A O 1
ATOM 1421 N N . SER A 1 182 ? 29.168 8.681 -18.927 1.00 94.12 182 SER A N 1
ATOM 1422 C CA . SER A 1 182 ? 28.268 7.907 -19.793 1.00 94.12 182 SER A CA 1
ATOM 1423 C C . SER A 1 182 ? 28.060 6.463 -19.318 1.00 94.12 182 SER A C 1
ATOM 1425 O O . SER A 1 182 ? 28.879 5.894 -18.593 1.00 94.12 182 SER A O 1
ATOM 1427 N N . PHE A 1 183 ? 26.965 5.844 -19.746 1.00 94.62 183 PHE A N 1
ATOM 1428 C CA . PHE A 1 183 ? 26.610 4.445 -19.539 1.00 94.62 183 PHE A CA 1
ATOM 1429 C C . PHE A 1 183 ? 27.063 3.550 -20.697 1.00 94.62 183 PHE A C 1
ATOM 1431 O O . PHE A 1 183 ? 27.467 2.418 -20.445 1.00 94.62 183 PHE A O 1
ATOM 1438 N N . LYS A 1 184 ? 27.040 4.050 -21.937 1.00 95.62 184 LYS A N 1
ATOM 1439 C CA . LYS A 1 184 ? 27.314 3.354 -23.210 1.00 95.62 184 LYS A CA 1
ATOM 1440 C C . LYS A 1 184 ? 26.421 2.119 -23.418 1.00 95.62 184 LYS A C 1
ATOM 1442 O O . LYS A 1 184 ? 26.932 1.000 -23.483 1.00 95.62 184 LYS A O 1
ATOM 1447 N N . PRO A 1 185 ? 25.093 2.298 -23.548 1.00 95.25 185 PRO A N 1
ATOM 1448 C CA . PRO A 1 185 ? 24.108 1.210 -23.493 1.00 95.25 185 PRO A CA 1
ATOM 1449 C C . PRO A 1 185 ? 24.307 0.112 -24.537 1.00 95.25 185 PRO A C 1
ATOM 1451 O O . PRO A 1 185 ? 24.194 -1.069 -24.210 1.00 95.25 185 PRO A O 1
ATOM 1454 N N . LEU A 1 186 ? 24.637 0.494 -25.774 1.00 96.12 186 LEU A N 1
ATOM 1455 C CA . LEU A 1 186 ? 24.811 -0.430 -26.899 1.00 96.12 186 LEU A CA 1
ATOM 1456 C C . LEU A 1 186 ? 26.221 -1.030 -26.990 1.00 96.12 186 LEU A C 1
ATOM 1458 O O . LEU A 1 186 ? 26.462 -1.898 -27.830 1.00 96.12 186 LEU A O 1
ATOM 1462 N N . ASN A 1 187 ? 27.165 -0.589 -26.151 1.00 96.38 187 ASN A N 1
ATOM 1463 C CA . ASN A 1 187 ? 28.485 -1.204 -26.126 1.00 96.38 187 ASN A CA 1
ATOM 1464 C C . ASN A 1 187 ? 28.390 -2.618 -25.555 1.00 96.38 187 ASN A C 1
ATOM 1466 O O . ASN A 1 187 ? 27.692 -2.867 -24.572 1.00 96.38 187 ASN A O 1
ATOM 1470 N N . HIS A 1 188 ? 29.143 -3.539 -26.151 1.00 97.81 188 HIS A N 1
ATOM 1471 C CA . HIS A 1 188 ? 29.317 -4.869 -25.586 1.00 97.81 188 HIS A CA 1
ATOM 1472 C C . HIS A 1 188 ? 30.166 -4.788 -24.320 1.00 97.81 188 HIS A C 1
ATOM 1474 O O . HIS A 1 188 ? 31.243 -4.186 -24.337 1.00 97.81 188 HIS A O 1
ATOM 1480 N N . ILE A 1 189 ? 29.686 -5.402 -23.242 1.00 96.06 189 ILE A N 1
ATOM 1481 C CA . ILE A 1 189 ? 30.376 -5.371 -21.955 1.00 96.06 189 ILE A CA 1
ATOM 1482 C C . ILE A 1 189 ? 31.615 -6.277 -21.975 1.00 96.06 189 ILE A C 1
ATOM 1484 O O . ILE A 1 189 ? 31.603 -7.377 -22.543 1.00 96.06 189 ILE A O 1
ATOM 1488 N N . LYS A 1 190 ? 32.705 -5.815 -21.356 1.00 96.00 190 LYS A N 1
ATOM 1489 C CA . LYS A 1 190 ? 33.909 -6.628 -21.146 1.00 96.00 190 LYS A CA 1
ATOM 1490 C C . LYS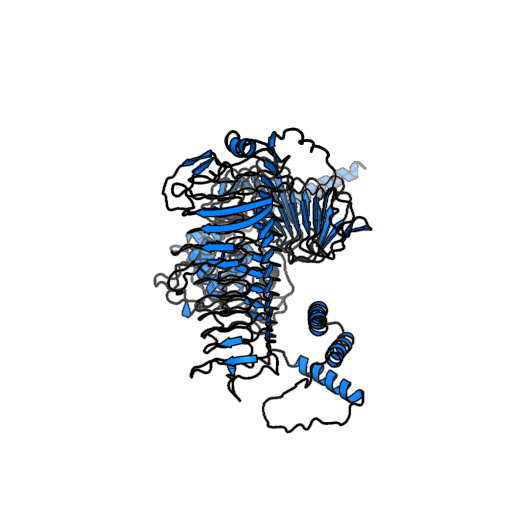 A 1 190 ? 33.695 -7.655 -20.040 1.00 96.00 190 LYS A C 1
ATOM 1492 O O . LYS A 1 190 ? 32.928 -7.429 -19.106 1.00 96.00 190 LYS A O 1
ATOM 1497 N N . ARG A 1 191 ? 34.423 -8.771 -20.097 1.00 96.81 191 ARG A N 1
ATOM 1498 C CA . ARG A 1 191 ? 34.381 -9.809 -19.054 1.00 96.81 191 ARG A CA 1
ATOM 1499 C C . ARG A 1 191 ? 34.767 -9.250 -17.676 1.00 96.81 191 ARG A C 1
ATOM 1501 O O . ARG A 1 191 ? 34.102 -9.564 -16.694 1.00 96.81 191 ARG A O 1
ATOM 1508 N N . SER A 1 192 ? 35.780 -8.385 -17.607 1.00 95.50 192 SER A N 1
ATOM 1509 C CA . SER A 1 192 ? 36.194 -7.692 -16.377 1.00 95.50 192 SER A CA 1
ATOM 1510 C C . SER A 1 192 ? 35.141 -6.711 -15.846 1.00 95.50 192 SER A C 1
ATOM 1512 O O . SER A 1 192 ? 34.878 -6.680 -14.646 1.00 95.50 192 SER A O 1
ATOM 1514 N N . GLU A 1 193 ? 34.488 -5.951 -16.728 1.00 96.00 193 GLU A N 1
ATOM 1515 C CA . GLU A 1 193 ? 33.394 -5.042 -16.363 1.00 96.00 193 GLU A CA 1
ATOM 1516 C C . GLU A 1 193 ? 32.189 -5.806 -15.802 1.00 96.00 193 GLU A C 1
ATOM 1518 O O . GLU A 1 193 ? 31.635 -5.402 -14.781 1.00 96.00 193 GLU A O 1
ATOM 1523 N N . ALA A 1 194 ? 31.809 -6.925 -16.429 1.00 97.12 194 ALA A N 1
ATOM 1524 C CA . ALA A 1 194 ? 30.720 -7.779 -15.956 1.00 97.12 194 ALA A CA 1
ATOM 1525 C C . ALA A 1 194 ? 30.987 -8.302 -14.536 1.00 97.12 194 ALA A C 1
ATOM 1527 O O . ALA A 1 194 ? 30.108 -8.227 -13.678 1.00 97.12 194 ALA A O 1
ATOM 1528 N N . ILE A 1 195 ? 32.214 -8.766 -14.272 1.00 96.94 195 ILE A N 1
ATOM 1529 C CA . ILE A 1 195 ? 32.630 -9.234 -12.943 1.00 96.94 195 ILE A CA 1
ATOM 1530 C C . ILE A 1 195 ? 32.603 -8.093 -11.944 1.00 96.94 195 ILE A C 1
ATOM 1532 O O . ILE A 1 195 ? 32.059 -8.270 -10.865 1.00 96.94 195 ILE A O 1
ATOM 1536 N N . LYS A 1 196 ? 33.124 -6.912 -12.293 1.00 96.12 196 LYS A N 1
ATOM 1537 C CA . LYS A 1 196 ? 33.133 -5.784 -11.360 1.00 96.12 196 LYS A CA 1
ATOM 1538 C C . LYS A 1 196 ? 31.723 -5.353 -10.953 1.00 96.12 196 LYS A C 1
ATOM 1540 O O . LYS A 1 196 ? 31.494 -5.079 -9.780 1.00 96.12 196 LYS A O 1
ATOM 1545 N N . ILE A 1 197 ? 30.785 -5.293 -11.898 1.00 96.88 197 ILE A N 1
ATOM 1546 C CA . ILE A 1 197 ? 29.398 -4.903 -11.599 1.00 96.88 197 ILE A CA 1
ATOM 1547 C C . ILE A 1 197 ? 28.726 -5.963 -10.726 1.00 96.88 197 ILE A C 1
ATOM 1549 O O . ILE A 1 197 ? 28.101 -5.618 -9.726 1.00 96.88 197 ILE A O 1
ATOM 1553 N N . LEU A 1 198 ? 28.879 -7.246 -11.071 1.00 97.38 198 LEU A N 1
ATOM 1554 C CA . LEU A 1 198 ? 28.341 -8.328 -10.253 1.00 97.38 198 LEU A CA 1
ATOM 1555 C C . LEU A 1 198 ? 29.001 -8.385 -8.870 1.00 97.38 198 LEU A C 1
ATOM 1557 O O . LEU A 1 198 ? 28.320 -8.706 -7.907 1.00 97.38 198 LEU A O 1
ATOM 1561 N N . ASP A 1 199 ? 30.286 -8.054 -8.745 1.00 96.75 199 ASP A N 1
ATOM 1562 C CA . ASP A 1 199 ? 30.997 -7.970 -7.466 1.00 96.75 199 ASP A CA 1
ATOM 1563 C C . ASP A 1 199 ? 30.434 -6.862 -6.578 1.00 96.75 199 ASP A C 1
ATOM 1565 O O . ASP A 1 199 ? 30.115 -7.104 -5.417 1.00 96.75 199 ASP A O 1
ATOM 1569 N N . ASN A 1 200 ? 30.229 -5.671 -7.146 1.00 95.81 200 ASN A N 1
ATOM 1570 C CA . ASN A 1 200 ? 29.613 -4.557 -6.431 1.00 95.81 200 ASN A CA 1
ATOM 1571 C C . ASN A 1 200 ? 28.182 -4.898 -5.973 1.00 95.81 200 ASN A C 1
ATOM 1573 O O . ASN A 1 200 ? 27.809 -4.551 -4.857 1.00 95.81 200 ASN A O 1
ATOM 1577 N N . ALA A 1 201 ? 27.402 -5.582 -6.821 1.00 95.81 201 ALA A N 1
ATOM 1578 C CA . ALA A 1 201 ? 26.038 -6.004 -6.501 1.00 95.81 201 ALA A CA 1
ATOM 1579 C C . ALA A 1 201 ? 25.995 -7.150 -5.474 1.00 95.81 201 ALA A C 1
ATOM 1581 O O . ALA A 1 201 ? 25.163 -7.143 -4.571 1.00 95.81 201 ALA A O 1
ATOM 1582 N N . SER A 1 202 ? 26.900 -8.126 -5.582 1.00 96.00 202 SER A N 1
ATOM 1583 C CA . SER A 1 202 ? 26.930 -9.307 -4.706 1.00 96.00 202 SER A CA 1
ATOM 1584 C C . SER A 1 202 ? 27.487 -8.998 -3.320 1.00 96.00 202 SER A C 1
ATOM 1586 O O . SER A 1 202 ? 27.107 -9.658 -2.357 1.00 96.00 202 SER A O 1
ATOM 1588 N N . GLY A 1 203 ? 28.412 -8.038 -3.223 1.00 95.75 203 GLY A N 1
ATOM 1589 C CA . GLY A 1 203 ? 29.235 -7.852 -2.036 1.00 95.75 203 GLY A CA 1
ATOM 1590 C C . GLY A 1 203 ? 30.092 -9.092 -1.770 1.00 95.75 203 GLY A C 1
ATOM 1591 O O . GLY A 1 203 ? 30.961 -9.442 -2.572 1.00 95.75 203 GLY A O 1
ATOM 1592 N N . GLU A 1 204 ? 29.866 -9.761 -0.643 1.00 97.19 204 GLU A N 1
ATOM 1593 C CA . GLU A 1 204 ? 30.570 -11.002 -0.305 1.00 97.19 204 GLU A CA 1
ATOM 1594 C C . GLU A 1 204 ? 29.743 -12.240 -0.688 1.00 97.19 204 GLU A C 1
ATOM 1596 O O . GLU A 1 204 ? 28.524 -12.255 -0.554 1.00 97.19 204 GLU A O 1
ATOM 1601 N N . VAL A 1 205 ? 30.406 -13.307 -1.155 1.00 97.94 205 VAL A N 1
ATOM 1602 C CA . VAL A 1 205 ? 29.748 -14.575 -1.526 1.00 97.94 205 VAL A CA 1
ATOM 1603 C C . VAL A 1 205 ? 30.309 -15.717 -0.684 1.00 97.94 205 VAL A C 1
ATOM 1605 O O . VAL A 1 205 ? 31.470 -16.115 -0.850 1.00 97.94 205 VAL A O 1
ATOM 1608 N N . PHE A 1 206 ? 29.489 -16.278 0.201 1.00 97.88 206 PHE A N 1
ATOM 1609 C CA . PHE A 1 206 ? 29.813 -17.475 0.969 1.00 97.88 206 PHE A CA 1
ATOM 1610 C C . PHE A 1 206 ? 29.299 -18.724 0.252 1.00 97.88 206 PHE A C 1
ATOM 1612 O O . PHE A 1 206 ? 28.104 -19.018 0.222 1.00 97.88 206 PHE A O 1
ATOM 1619 N N . ASN A 1 207 ? 30.250 -19.466 -0.318 1.00 96.25 207 ASN A N 1
ATOM 1620 C CA . ASN A 1 207 ? 30.011 -20.661 -1.125 1.00 96.25 207 ASN A CA 1
ATOM 1621 C C . ASN A 1 207 ? 30.768 -21.903 -0.632 1.00 96.25 207 ASN A C 1
ATOM 1623 O O . ASN A 1 207 ? 30.945 -22.878 -1.365 1.00 96.25 207 ASN A O 1
ATOM 1627 N N . LYS A 1 208 ? 31.243 -21.865 0.617 1.00 96.31 208 LYS A N 1
ATOM 1628 C CA . LYS A 1 208 ? 31.907 -22.980 1.296 1.00 96.31 208 LYS A CA 1
ATOM 1629 C C . LYS A 1 208 ? 31.281 -23.160 2.676 1.00 96.31 208 LYS A C 1
ATOM 1631 O O . LYS A 1 208 ? 31.005 -22.185 3.363 1.00 96.31 208 LYS A O 1
ATOM 1636 N N . VAL A 1 209 ? 31.088 -24.412 3.079 1.00 97.12 209 VAL A N 1
ATOM 1637 C CA . VAL A 1 209 ? 30.566 -24.773 4.404 1.00 97.12 209 VAL A CA 1
ATOM 1638 C C . VAL A 1 209 ? 31.441 -24.156 5.497 1.00 97.12 209 VAL A C 1
ATOM 1640 O O . VAL A 1 209 ? 32.668 -24.289 5.460 1.00 97.12 209 VAL A O 1
ATOM 1643 N N . GLY A 1 210 ? 30.822 -23.513 6.487 1.00 96.25 210 GLY A N 1
ATOM 1644 C CA . GLY A 1 210 ? 31.557 -22.885 7.580 1.00 96.25 210 GLY A CA 1
ATOM 1645 C C . GLY A 1 210 ? 30.720 -21.976 8.473 1.00 96.25 210 GLY A C 1
ATOM 1646 O O . GLY A 1 210 ? 29.533 -21.749 8.245 1.00 96.25 210 GLY A O 1
ATOM 1647 N N . THR A 1 211 ? 31.372 -21.450 9.510 1.00 98.44 211 THR A N 1
ATOM 1648 C CA . THR A 1 211 ? 30.820 -20.410 10.384 1.00 98.44 211 THR A CA 1
ATOM 1649 C C . THR A 1 211 ? 31.509 -19.089 10.092 1.00 98.44 211 THR A C 1
ATOM 1651 O O . THR A 1 211 ? 32.737 -19.016 10.112 1.00 98.44 211 THR A O 1
ATOM 1654 N N . TYR A 1 212 ? 30.717 -18.051 9.863 1.00 98.25 212 TYR A N 1
ATOM 1655 C CA . TYR A 1 212 ? 31.181 -16.718 9.510 1.00 98.25 212 TYR A CA 1
ATOM 1656 C C . TYR A 1 212 ? 30.734 -15.728 10.578 1.00 98.25 212 TYR A C 1
ATOM 1658 O O . TYR A 1 212 ? 29.586 -15.772 11.012 1.00 98.25 212 TYR A O 1
ATOM 1666 N N . THR A 1 213 ? 31.639 -14.840 10.996 1.00 98.31 213 THR A N 1
ATOM 1667 C CA . THR A 1 213 ? 31.408 -13.901 12.112 1.00 98.31 213 THR A CA 1
ATOM 1668 C C . THR A 1 213 ? 31.858 -12.472 11.817 1.00 98.31 213 THR A C 1
ATOM 1670 O O . THR A 1 213 ? 32.041 -11.672 12.727 1.00 98.31 213 THR A O 1
ATOM 1673 N N . THR A 1 214 ? 32.152 -12.158 10.557 1.00 97.75 214 THR A N 1
ATOM 1674 C CA . THR A 1 214 ? 32.635 -10.835 10.149 1.00 97.75 214 THR A CA 1
ATOM 1675 C C . THR A 1 214 ? 31.495 -10.013 9.569 1.00 97.75 214 THR A C 1
ATOM 1677 O O . THR A 1 214 ? 30.853 -10.461 8.621 1.00 97.75 214 THR A O 1
ATOM 1680 N N . ASP A 1 215 ? 31.286 -8.810 10.103 1.00 97.88 215 ASP A N 1
ATOM 1681 C CA . ASP A 1 215 ? 30.306 -7.851 9.586 1.00 97.88 215 ASP A CA 1
ATOM 1682 C C . ASP A 1 215 ? 30.507 -7.561 8.094 1.00 97.88 215 ASP A C 1
ATOM 1684 O O . ASP A 1 215 ? 31.636 -7.469 7.604 1.00 97.88 215 ASP A O 1
ATOM 1688 N N . GLN A 1 216 ? 29.397 -7.371 7.385 1.00 97.50 216 GLN A N 1
ATOM 1689 C CA . GLN A 1 216 ? 29.361 -7.057 5.962 1.00 97.50 216 GLN A CA 1
ATOM 1690 C C . GLN A 1 216 ? 28.836 -5.636 5.749 1.00 97.50 216 GLN A C 1
ATOM 1692 O O . GLN A 1 216 ? 27.757 -5.266 6.215 1.00 97.50 216 GLN A O 1
ATOM 1697 N N . VAL A 1 217 ? 29.624 -4.820 5.042 1.00 93.56 217 VAL A N 1
ATOM 1698 C CA . VAL A 1 217 ? 29.285 -3.416 4.738 1.00 93.56 217 VAL A CA 1
ATOM 1699 C C . VAL A 1 217 ? 28.326 -3.302 3.550 1.00 93.56 217 VAL A C 1
ATOM 1701 O O . VAL A 1 217 ? 27.584 -2.329 3.472 1.00 93.56 217 VAL A O 1
ATOM 1704 N N . GLY A 1 218 ? 28.346 -4.274 2.638 1.00 93.31 218 GLY A N 1
ATOM 1705 C CA . GLY A 1 218 ? 27.438 -4.359 1.496 1.00 93.31 218 GLY A CA 1
ATOM 1706 C C . GLY A 1 218 ? 26.544 -5.590 1.581 1.00 93.31 218 GLY A C 1
ATOM 1707 O O . GLY A 1 218 ? 26.287 -6.109 2.671 1.00 93.31 218 GLY A O 1
ATOM 1708 N N . ASN A 1 219 ? 26.099 -6.049 0.416 1.00 97.62 219 ASN A N 1
ATOM 1709 C CA . ASN A 1 219 ? 25.288 -7.252 0.288 1.00 97.62 219 ASN A CA 1
ATOM 1710 C C . ASN A 1 219 ? 26.078 -8.518 0.662 1.00 97.62 219 ASN A C 1
ATOM 1712 O O . ASN A 1 219 ? 27.314 -8.542 0.642 1.00 97.62 219 ASN A O 1
ATOM 1716 N N . LEU A 1 220 ? 25.344 -9.575 0.999 1.00 98.62 220 LEU A N 1
ATOM 1717 C CA . LEU A 1 220 ? 25.884 -10.897 1.283 1.00 98.62 220 LEU A CA 1
ATOM 1718 C C . LEU A 1 220 ? 25.079 -11.963 0.535 1.00 98.62 220 LEU A C 1
ATOM 1720 O O . LEU A 1 220 ? 23.871 -12.073 0.719 1.00 98.62 220 LEU A O 1
ATOM 1724 N N . ILE A 1 221 ? 25.753 -12.795 -0.256 1.00 98.62 221 ILE A N 1
ATOM 1725 C CA . ILE A 1 221 ? 25.170 -13.975 -0.898 1.00 98.62 221 ILE A CA 1
ATOM 1726 C C . ILE A 1 221 ? 25.612 -15.237 -0.162 1.00 98.62 221 ILE A C 1
ATOM 1728 O O . ILE A 1 221 ? 26.804 -15.485 0.021 1.00 98.62 221 ILE A O 1
ATOM 1732 N N . VAL A 1 222 ? 24.647 -16.086 0.180 1.00 98.44 222 VAL A N 1
ATOM 1733 C CA . VAL A 1 222 ? 24.875 -17.473 0.582 1.00 98.44 222 VAL A CA 1
ATOM 1734 C C . VAL A 1 222 ? 24.305 -18.391 -0.493 1.00 98.44 222 VAL A C 1
ATOM 1736 O O . VAL A 1 222 ? 23.107 -18.364 -0.781 1.00 98.44 222 VAL A O 1
ATOM 1739 N N . ASN A 1 223 ? 25.165 -19.208 -1.100 1.00 95.81 223 ASN A N 1
ATOM 1740 C CA . ASN A 1 223 ? 24.787 -20.082 -2.217 1.00 95.81 223 ASN A CA 1
ATOM 1741 C C . ASN A 1 223 ? 25.166 -21.553 -2.018 1.00 95.81 223 ASN A C 1
ATOM 1743 O O . ASN A 1 223 ? 25.211 -22.319 -2.975 1.00 95.81 223 ASN A O 1
ATOM 1747 N N . THR A 1 224 ? 25.453 -21.957 -0.784 1.00 96.00 224 THR A N 1
ATOM 1748 C CA . THR A 1 224 ? 25.666 -23.360 -0.429 1.00 96.00 224 THR A CA 1
ATOM 1749 C C . THR A 1 224 ? 25.061 -23.644 0.938 1.00 96.00 224 THR A C 1
ATOM 1751 O O . THR A 1 224 ? 24.880 -22.728 1.745 1.00 96.00 224 THR A O 1
ATOM 1754 N N . SER A 1 225 ? 24.725 -24.904 1.191 1.00 96.12 225 SER A N 1
ATOM 1755 C CA . SER A 1 225 ? 24.162 -25.335 2.466 1.00 96.12 225 SER A CA 1
ATOM 1756 C C . SER A 1 225 ? 25.204 -25.383 3.583 1.00 96.12 225 SER A C 1
ATOM 1758 O O . SER A 1 225 ? 26.410 -25.262 3.370 1.00 96.12 225 SER A O 1
ATOM 1760 N N . ASP A 1 226 ? 24.712 -25.599 4.799 1.00 95.69 226 ASP A N 1
ATOM 1761 C CA . ASP A 1 226 ? 25.479 -25.860 6.015 1.00 95.69 226 ASP A CA 1
ATOM 1762 C C . ASP A 1 226 ? 26.362 -24.681 6.458 1.00 95.69 226 ASP A C 1
ATOM 1764 O O . ASP A 1 226 ? 27.373 -24.843 7.148 1.00 95.69 226 ASP A O 1
ATOM 1768 N N . ILE A 1 227 ? 25.955 -23.466 6.085 1.00 98.00 227 ILE A N 1
ATOM 1769 C CA . ILE A 1 227 ? 26.563 -22.216 6.541 1.00 98.00 227 ILE A CA 1
ATOM 1770 C C . ILE A 1 227 ? 25.891 -21.727 7.827 1.00 98.00 227 ILE A C 1
ATOM 1772 O O . ILE A 1 227 ? 24.671 -21.798 7.999 1.00 98.00 227 ILE A O 1
ATOM 1776 N N . ILE A 1 228 ? 26.710 -21.192 8.731 1.00 98.62 228 ILE A N 1
ATOM 1777 C CA . ILE A 1 228 ? 26.266 -20.499 9.940 1.00 98.62 228 ILE A CA 1
ATOM 1778 C C . ILE A 1 228 ? 26.773 -19.058 9.877 1.00 98.62 228 ILE A C 1
ATOM 1780 O O . ILE A 1 228 ? 27.982 -18.827 9.905 1.00 98.62 228 ILE A O 1
ATOM 1784 N N . LEU A 1 229 ? 25.862 -18.092 9.826 1.00 98.75 229 LEU A N 1
ATOM 1785 C CA . LEU A 1 229 ? 26.169 -16.682 10.053 1.00 98.75 229 LEU A CA 1
ATOM 1786 C C . LEU A 1 229 ? 25.972 -16.404 11.538 1.00 98.75 229 LEU A C 1
ATOM 1788 O O . LEU A 1 229 ? 24.892 -16.667 12.069 1.00 98.75 229 LEU A O 1
ATOM 1792 N N . LYS A 1 230 ? 27.017 -15.933 12.218 1.00 98.69 230 LYS A N 1
ATOM 1793 C CA . LYS A 1 230 ? 27.013 -15.816 13.672 1.00 98.69 230 LYS A CA 1
ATOM 1794 C C . LYS A 1 230 ? 27.540 -14.474 14.161 1.00 98.69 230 LYS A C 1
ATOM 1796 O O . LYS A 1 230 ? 28.636 -14.087 13.778 1.00 98.69 230 LYS A O 1
ATOM 1801 N N . ASP A 1 231 ? 26.793 -13.831 15.056 1.00 98.25 231 ASP A N 1
ATOM 1802 C CA . ASP A 1 231 ? 27.178 -12.598 15.754 1.00 98.25 231 ASP A CA 1
ATOM 1803 C C . ASP A 1 231 ? 27.688 -11.507 14.791 1.00 98.25 231 ASP A C 1
ATOM 1805 O O . ASP A 1 231 ? 28.725 -10.889 15.029 1.00 98.25 231 ASP A O 1
ATOM 1809 N N . MET A 1 232 ? 26.989 -11.315 13.667 1.00 98.00 232 MET A N 1
ATOM 1810 C CA . MET A 1 232 ? 27.397 -10.381 12.615 1.00 98.00 232 MET A CA 1
ATOM 1811 C C . MET A 1 232 ? 26.273 -9.455 12.166 1.00 98.00 232 MET A C 1
ATOM 1813 O O . MET A 1 232 ? 25.085 -9.775 12.252 1.00 98.00 232 MET A O 1
ATOM 1817 N N . LYS A 1 233 ? 26.668 -8.313 11.618 1.00 98.12 233 LYS A N 1
ATOM 1818 C CA . LYS A 1 233 ? 25.782 -7.338 10.994 1.00 98.12 233 LYS A CA 1
ATOM 1819 C C . LYS A 1 233 ? 25.977 -7.300 9.482 1.00 98.12 233 LYS A C 1
ATOM 1821 O O . LYS A 1 233 ? 27.105 -7.198 9.008 1.00 98.12 233 LYS A O 1
ATOM 1826 N N . VAL A 1 234 ? 24.878 -7.325 8.733 1.00 98.19 234 VAL A N 1
ATOM 1827 C CA . VAL A 1 234 ? 24.846 -7.103 7.282 1.00 98.19 234 VAL A CA 1
ATOM 1828 C C . VAL A 1 234 ? 24.144 -5.772 7.034 1.00 98.19 234 VAL A C 1
ATOM 1830 O O . VAL A 1 234 ? 22.968 -5.620 7.356 1.00 98.19 234 VAL A O 1
ATOM 1833 N N . LYS A 1 235 ? 24.876 -4.782 6.519 1.00 94.94 235 LYS A N 1
ATOM 1834 C CA . LYS A 1 235 ? 24.302 -3.463 6.206 1.00 94.94 235 LYS A CA 1
ATOM 1835 C C . LYS A 1 235 ? 23.505 -3.451 4.901 1.00 94.94 235 LYS A C 1
ATOM 1837 O O . LYS A 1 235 ? 22.568 -2.675 4.775 1.00 94.94 235 LYS A O 1
ATOM 1842 N N . GLY A 1 236 ? 23.903 -4.272 3.928 1.00 92.31 236 GLY A N 1
ATOM 1843 C CA . GLY A 1 236 ? 23.159 -4.457 2.684 1.00 92.31 236 GLY A CA 1
ATOM 1844 C C . GLY A 1 236 ? 22.094 -5.547 2.793 1.00 92.31 236 GLY A C 1
ATOM 1845 O O . GLY A 1 236 ? 21.671 -5.931 3.885 1.00 92.31 236 GLY A O 1
ATOM 1846 N N . ASP A 1 237 ? 21.707 -6.070 1.636 1.00 96.31 237 ASP A N 1
ATOM 1847 C CA . ASP A 1 237 ? 20.769 -7.180 1.510 1.00 96.31 237 ASP A CA 1
ATOM 1848 C C . ASP A 1 237 ? 21.462 -8.533 1.738 1.00 96.31 237 ASP A C 1
ATOM 1850 O O . ASP A 1 237 ? 22.652 -8.710 1.454 1.00 96.31 237 ASP A O 1
ATOM 1854 N N . LEU A 1 238 ? 20.703 -9.518 2.217 1.00 98.56 238 LEU A N 1
ATOM 1855 C CA . LEU A 1 238 ? 21.152 -10.897 2.404 1.00 98.56 238 LEU A CA 1
ATOM 1856 C C . LEU A 1 238 ? 20.390 -11.831 1.461 1.00 98.56 238 LEU A C 1
ATOM 1858 O O . LEU A 1 238 ? 19.184 -12.005 1.602 1.00 98.56 238 LEU A O 1
ATOM 1862 N N . TYR A 1 239 ? 21.097 -12.503 0.557 1.00 98.44 239 TYR A N 1
ATOM 1863 C CA . TYR A 1 239 ? 20.520 -13.432 -0.412 1.00 98.44 239 TYR A CA 1
ATOM 1864 C C . TYR A 1 239 ? 20.812 -14.881 -0.013 1.00 98.44 239 TYR A C 1
ATOM 1866 O O . TYR A 1 239 ? 21.942 -15.360 -0.123 1.00 98.44 239 TYR A O 1
ATOM 1874 N N . LEU A 1 240 ? 19.782 -15.604 0.420 1.00 98.38 240 LEU A N 1
ATOM 1875 C CA . LEU A 1 240 ? 19.797 -17.049 0.643 1.00 98.38 240 LEU A CA 1
ATOM 1876 C C . LEU A 1 240 ? 19.319 -17.740 -0.639 1.00 98.38 240 LEU A C 1
ATOM 1878 O O . LEU A 1 240 ? 18.123 -17.936 -0.862 1.00 98.38 240 LEU A O 1
ATOM 1882 N N . THR A 1 241 ? 20.264 -18.052 -1.520 1.00 96.56 241 THR A N 1
ATOM 1883 C CA . THR A 1 241 ? 19.998 -18.368 -2.935 1.00 96.56 241 THR A CA 1
ATOM 1884 C C . THR A 1 241 ? 19.711 -19.850 -3.197 1.00 96.56 241 THR A C 1
ATOM 1886 O O . THR A 1 241 ? 19.878 -20.697 -2.317 1.00 96.56 241 THR A O 1
ATOM 1889 N N . GLU A 1 242 ? 19.289 -20.182 -4.423 1.00 93.44 242 GLU A N 1
ATOM 1890 C CA . GLU A 1 242 ? 18.943 -21.551 -4.839 1.00 93.44 242 GLU A CA 1
ATOM 1891 C C . GLU A 1 242 ? 20.079 -22.557 -4.617 1.00 93.44 242 GLU A C 1
ATOM 1893 O O . GLU A 1 242 ? 19.797 -23.715 -4.323 1.00 93.44 242 GLU A O 1
ATOM 1898 N N . GLY A 1 243 ? 21.344 -22.124 -4.646 1.00 94.50 243 GLY A N 1
ATOM 1899 C CA . GLY A 1 243 ? 22.490 -23.003 -4.399 1.00 94.50 243 GLY A CA 1
ATOM 1900 C C . GLY A 1 243 ? 22.503 -23.695 -3.024 1.00 94.50 243 GLY A C 1
ATOM 1901 O O . GLY A 1 243 ? 23.163 -24.720 -2.855 1.00 94.50 243 GLY A O 1
ATOM 1902 N N . ILE A 1 244 ? 21.725 -23.209 -2.047 1.00 96.19 244 ILE A N 1
ATOM 1903 C CA . ILE A 1 244 ? 21.482 -23.911 -0.770 1.00 96.19 244 ILE A CA 1
ATOM 1904 C C . ILE A 1 244 ? 20.705 -25.227 -0.996 1.00 96.19 244 ILE A C 1
ATOM 1906 O O . ILE A 1 244 ? 20.807 -26.179 -0.217 1.00 96.19 244 ILE A O 1
ATOM 1910 N N . GLY A 1 245 ? 19.914 -25.304 -2.067 1.00 92.69 245 GLY A N 1
ATOM 1911 C CA . GLY A 1 245 ? 19.099 -26.457 -2.423 1.00 92.69 245 GLY A CA 1
ATOM 1912 C C . GLY A 1 245 ? 18.056 -26.756 -1.349 1.00 92.69 245 GLY A C 1
ATOM 1913 O O . GLY A 1 245 ? 17.215 -25.915 -1.039 1.00 92.69 245 GLY A O 1
ATOM 1914 N N . GLN A 1 246 ? 18.117 -27.965 -0.789 1.00 91.50 246 GLN A N 1
ATOM 1915 C CA . GLN A 1 246 ? 17.289 -28.422 0.338 1.00 91.50 246 GLN A CA 1
ATOM 1916 C C . GLN A 1 246 ? 18.043 -28.401 1.680 1.00 91.50 246 GLN A C 1
ATOM 1918 O O . GLN A 1 246 ? 17.495 -28.846 2.686 1.00 91.50 246 GLN A O 1
ATOM 1923 N N . GLY A 1 247 ? 19.307 -27.965 1.689 1.00 91.94 247 GLY A N 1
ATOM 1924 C CA . GLY A 1 247 ? 20.165 -28.001 2.872 1.00 91.94 247 GLY A CA 1
ATOM 1925 C C . GLY A 1 247 ? 19.937 -26.831 3.829 1.00 91.94 247 GLY A C 1
ATOM 1926 O O . GLY A 1 247 ? 19.141 -25.936 3.553 1.00 91.94 247 GLY A O 1
ATOM 1927 N N . ASP A 1 248 ? 20.645 -26.847 4.958 1.00 94.00 248 ASP A N 1
ATOM 1928 C CA . ASP A 1 248 ? 20.388 -25.957 6.094 1.00 94.00 248 ASP A CA 1
ATOM 1929 C C . ASP A 1 248 ? 21.172 -24.639 6.026 1.00 94.00 248 ASP A C 1
ATOM 1931 O O . ASP A 1 248 ? 22.271 -24.577 5.480 1.00 94.00 248 ASP A O 1
ATOM 1935 N N . ILE A 1 249 ? 20.654 -23.593 6.670 1.00 97.50 249 ILE A N 1
ATOM 1936 C CA . ILE A 1 249 ? 21.417 -22.390 7.023 1.00 97.50 249 ILE A CA 1
ATOM 1937 C C . ILE A 1 249 ? 20.962 -21.870 8.383 1.00 97.50 249 ILE A C 1
ATOM 1939 O O . ILE A 1 249 ? 19.781 -21.913 8.726 1.00 97.50 249 ILE A O 1
ATOM 1943 N N . THR A 1 250 ? 21.913 -21.386 9.180 1.00 98.62 250 THR A N 1
ATOM 1944 C CA . THR A 1 250 ? 21.632 -20.797 10.494 1.00 98.62 250 THR A CA 1
ATOM 1945 C C . THR A 1 250 ? 22.070 -19.339 10.551 1.00 98.62 250 THR A C 1
ATOM 1947 O O . THR A 1 250 ? 23.226 -19.034 10.270 1.00 98.62 250 THR A O 1
ATOM 1950 N N . LEU A 1 251 ? 21.158 -18.459 10.961 1.00 98.75 251 LEU A N 1
ATOM 1951 C CA . LEU A 1 251 ? 21.431 -17.090 11.393 1.00 98.75 251 LEU A CA 1
ATOM 1952 C C . LEU A 1 251 ? 21.372 -17.072 12.925 1.00 98.75 251 LEU A C 1
ATOM 1954 O O . LEU A 1 251 ? 20.320 -17.361 13.485 1.00 98.75 251 LEU A O 1
ATOM 1958 N N . ASP A 1 252 ? 22.480 -16.795 13.609 1.00 98.62 252 ASP A N 1
ATOM 1959 C CA . ASP A 1 252 ? 22.566 -16.808 15.078 1.00 98.62 252 ASP A CA 1
ATOM 1960 C C . ASP A 1 252 ? 23.168 -15.500 15.600 1.00 98.62 252 ASP A C 1
ATOM 1962 O O . ASP A 1 252 ? 24.354 -15.251 15.415 1.00 98.62 252 ASP A O 1
ATOM 1966 N N . GLY A 1 253 ? 22.366 -14.641 16.229 1.00 97.88 253 GLY A N 1
ATOM 1967 C CA . GLY A 1 253 ? 22.837 -13.321 16.668 1.00 97.88 253 GLY A CA 1
ATOM 1968 C C . GLY A 1 253 ? 23.099 -12.352 15.509 1.00 97.88 253 GLY A C 1
ATOM 1969 O O . GLY A 1 253 ? 23.974 -11.495 15.609 1.00 97.88 253 GLY A O 1
ATOM 1970 N N . VAL A 1 254 ? 22.393 -12.511 14.385 1.00 98.69 254 VAL A N 1
ATOM 1971 C CA . VAL A 1 254 ? 22.593 -11.698 13.177 1.00 98.69 254 VAL A CA 1
ATOM 1972 C C . VAL A 1 254 ? 21.670 -10.475 13.182 1.00 98.69 254 VAL A C 1
ATOM 1974 O O . VAL A 1 254 ? 20.561 -10.509 13.714 1.00 98.69 254 VAL A O 1
ATOM 1977 N N . SER A 1 255 ? 22.105 -9.378 12.565 1.00 96.69 255 SER A N 1
ATOM 1978 C CA . SER A 1 255 ? 21.223 -8.258 12.208 1.00 96.69 255 SER A CA 1
ATOM 1979 C C . SER A 1 255 ? 21.400 -7.891 10.740 1.00 96.69 255 SER A C 1
ATOM 1981 O O . SER A 1 255 ? 22.534 -7.791 10.271 1.00 96.69 255 SER A O 1
ATOM 1983 N N . VAL A 1 256 ? 20.295 -7.713 10.017 1.00 97.62 256 VAL A N 1
ATOM 1984 C CA . VAL A 1 256 ? 20.305 -7.293 8.607 1.00 97.62 256 VAL A CA 1
ATOM 1985 C C . VAL A 1 256 ? 19.537 -5.980 8.495 1.00 97.62 256 VAL A C 1
ATOM 1987 O O . VAL A 1 256 ? 18.380 -5.923 8.905 1.00 97.62 256 VAL A O 1
ATOM 1990 N N . GLU A 1 257 ? 20.196 -4.926 8.005 1.00 90.25 257 GLU A N 1
ATOM 1991 C CA . GLU A 1 257 ? 19.562 -3.617 7.770 1.00 90.25 257 GLU A CA 1
ATOM 1992 C C . GLU A 1 257 ? 18.791 -3.586 6.442 1.00 90.25 257 GLU A C 1
ATOM 1994 O O . GLU A 1 257 ? 17.758 -2.926 6.359 1.00 90.25 257 GLU A O 1
ATOM 1999 N N . GLY A 1 258 ? 19.279 -4.303 5.423 1.00 85.81 258 GLY A N 1
ATOM 2000 C CA . GLY A 1 258 ? 18.590 -4.483 4.146 1.00 85.81 258 GLY A CA 1
ATOM 2001 C C . GLY A 1 258 ? 17.537 -5.593 4.168 1.00 85.81 258 GLY A C 1
ATOM 2002 O O . GLY A 1 258 ? 17.066 -6.044 5.216 1.00 85.81 258 GLY A O 1
ATOM 2003 N N . THR A 1 259 ? 17.175 -6.061 2.978 1.00 92.25 259 THR A N 1
ATOM 2004 C CA . THR A 1 259 ? 16.192 -7.130 2.788 1.00 92.25 259 THR A CA 1
ATOM 2005 C C . THR A 1 259 ? 16.859 -8.500 2.801 1.00 92.25 259 THR A C 1
ATOM 2007 O O . THR A 1 259 ? 17.921 -8.709 2.214 1.00 92.25 259 THR A O 1
ATOM 2010 N N . VAL A 1 260 ? 16.219 -9.469 3.455 1.00 97.94 260 VAL A N 1
ATOM 2011 C CA . VAL A 1 260 ? 16.596 -10.882 3.367 1.00 97.94 260 VAL A CA 1
ATOM 2012 C C . VAL A 1 260 ? 15.771 -11.564 2.281 1.00 97.94 260 VAL A C 1
ATOM 2014 O O . VAL A 1 260 ? 14.567 -11.749 2.441 1.00 97.94 260 VAL A O 1
ATOM 2017 N N . PHE A 1 261 ? 16.416 -11.992 1.203 1.00 96.44 261 PHE A N 1
ATOM 2018 C CA . PHE A 1 261 ? 15.798 -12.756 0.123 1.00 96.44 261 PHE A CA 1
ATOM 2019 C C . PHE A 1 261 ? 16.034 -14.250 0.329 1.00 96.44 261 PHE A C 1
ATOM 2021 O O . PHE A 1 261 ? 17.172 -14.694 0.471 1.00 96.44 261 PHE A O 1
ATOM 2028 N N . ILE A 1 262 ? 14.967 -15.046 0.330 1.00 97.06 262 ILE A N 1
ATOM 2029 C CA . ILE A 1 262 ? 15.018 -16.493 0.550 1.00 97.06 262 ILE A CA 1
ATOM 2030 C C . ILE A 1 262 ? 14.454 -17.220 -0.671 1.00 97.06 262 ILE A C 1
ATOM 2032 O O . ILE A 1 262 ? 13.241 -17.275 -0.878 1.00 97.06 262 ILE A O 1
ATOM 2036 N N . ALA A 1 263 ? 15.352 -17.823 -1.447 1.00 92.44 263 ALA A N 1
ATOM 2037 C CA . ALA A 1 263 ? 15.046 -18.682 -2.595 1.00 92.44 263 ALA A CA 1
ATOM 2038 C C . ALA A 1 263 ? 15.540 -20.134 -2.395 1.00 92.44 263 ALA A C 1
ATOM 2040 O O . ALA A 1 263 ? 15.005 -21.081 -2.981 1.00 92.44 263 ALA A O 1
ATOM 2041 N N . GLY A 1 264 ? 16.547 -20.330 -1.540 1.00 91.31 264 GLY A N 1
ATOM 2042 C CA . GLY A 1 264 ? 17.094 -21.631 -1.154 1.00 91.31 264 GLY A CA 1
ATOM 2043 C C . GLY A 1 264 ? 16.474 -22.238 0.105 1.00 91.31 264 GLY A C 1
ATOM 2044 O O . GLY A 1 264 ? 15.662 -21.618 0.786 1.00 91.31 264 GLY A O 1
ATOM 2045 N N . GLY A 1 265 ? 16.881 -23.467 0.424 1.00 93.88 265 GLY A N 1
ATOM 2046 C CA . GLY A 1 265 ? 16.452 -24.197 1.618 1.00 93.88 265 GLY A CA 1
ATOM 2047 C C . GLY A 1 265 ? 15.261 -25.131 1.382 1.00 93.88 265 GLY A C 1
ATOM 2048 O O . GLY A 1 265 ? 14.519 -24.982 0.412 1.00 93.88 265 GLY A O 1
ATOM 2049 N N . GLY A 1 266 ? 15.098 -26.115 2.263 1.00 92.62 266 GLY A N 1
ATOM 2050 C CA . GLY A 1 266 ? 13.983 -27.058 2.283 1.00 92.62 266 GLY A CA 1
ATOM 2051 C C . GLY A 1 266 ? 13.021 -26.831 3.450 1.00 92.62 266 GLY A C 1
ATOM 2052 O O . GLY A 1 266 ? 13.037 -25.807 4.132 1.00 92.62 266 GLY A O 1
ATOM 2053 N N . GLU A 1 267 ? 12.181 -27.824 3.729 1.00 93.69 267 GLU A N 1
ATOM 2054 C CA . GLU A 1 267 ? 11.190 -27.752 4.813 1.00 93.69 267 GLU A CA 1
ATOM 2055 C C . GLU A 1 267 ? 11.792 -27.862 6.228 1.00 93.69 267 GLU A C 1
ATOM 2057 O O . GLU A 1 267 ? 11.041 -27.876 7.192 1.00 93.69 267 GLU A O 1
ATOM 2062 N N . GLU A 1 268 ? 13.121 -27.889 6.387 1.00 89.56 268 GLU A N 1
ATOM 2063 C CA . GLU A 1 268 ? 13.803 -27.935 7.697 1.00 89.56 268 GLU A CA 1
ATOM 2064 C C . GLU A 1 268 ? 15.023 -26.998 7.814 1.00 89.56 268 GLU A C 1
ATOM 2066 O O . GLU A 1 268 ? 15.810 -27.098 8.760 1.00 89.56 268 GLU A O 1
ATOM 2071 N N . SER A 1 269 ? 15.187 -26.067 6.871 1.00 89.12 269 SER A N 1
ATOM 2072 C CA . SER A 1 269 ? 16.502 -25.481 6.602 1.00 89.12 269 SER A CA 1
ATOM 2073 C C . SER A 1 269 ? 16.817 -24.147 7.263 1.00 89.12 269 SER A C 1
ATOM 2075 O O . SER A 1 269 ? 17.941 -23.983 7.736 1.00 89.12 269 SER A O 1
ATOM 2077 N N . ILE A 1 270 ? 15.905 -23.165 7.240 1.00 97.94 270 ILE A N 1
ATOM 2078 C CA . ILE A 1 270 ? 16.251 -21.780 7.593 1.00 97.94 270 ILE A CA 1
ATOM 2079 C C . ILE A 1 270 ? 16.019 -21.573 9.086 1.00 97.94 270 ILE A C 1
ATOM 2081 O O . ILE A 1 270 ? 14.883 -21.440 9.543 1.00 97.94 270 ILE A O 1
ATOM 2085 N N . LYS A 1 271 ? 17.108 -21.552 9.855 1.00 98.50 271 LYS A N 1
ATOM 2086 C CA . LYS A 1 271 ? 17.088 -21.422 11.316 1.00 98.50 271 LYS A CA 1
ATOM 2087 C C . LYS A 1 271 ? 17.515 -20.012 11.703 1.00 98.50 271 LYS A C 1
ATOM 2089 O O . LYS A 1 271 ? 18.629 -19.606 11.392 1.00 98.50 271 LYS A O 1
ATOM 2094 N N . VAL A 1 272 ? 16.645 -19.279 12.389 1.00 98.62 272 VAL A N 1
ATOM 2095 C CA . VAL A 1 272 ? 16.845 -17.868 12.741 1.00 98.62 272 VAL A CA 1
ATOM 2096 C C . VAL A 1 272 ? 16.801 -17.715 14.262 1.00 98.62 272 VAL A C 1
ATOM 2098 O O . VAL A 1 272 ? 15.746 -17.793 14.886 1.00 98.62 272 VAL A O 1
ATOM 2101 N N . ASN A 1 273 ? 17.961 -17.538 14.884 1.00 98.31 273 ASN A N 1
ATOM 2102 C CA . ASN A 1 273 ? 18.140 -17.509 16.330 1.00 98.31 273 ASN A CA 1
ATOM 2103 C C . ASN A 1 273 ? 18.689 -16.157 16.790 1.00 98.31 273 ASN A C 1
ATOM 2105 O O . ASN A 1 273 ? 19.666 -15.665 16.231 1.00 98.31 273 ASN A O 1
ATOM 2109 N N . ASN A 1 274 ? 18.079 -15.560 17.818 1.00 96.94 274 ASN A N 1
ATOM 2110 C CA . ASN A 1 274 ? 18.477 -14.262 18.387 1.00 96.94 274 ASN A CA 1
ATOM 2111 C C . ASN A 1 274 ? 18.770 -13.176 17.330 1.00 96.94 274 ASN A C 1
ATOM 2113 O O . ASN A 1 274 ? 19.707 -12.399 17.483 1.00 96.94 274 ASN A O 1
ATOM 2117 N N . THR A 1 275 ? 18.013 -13.169 16.235 1.00 98.06 275 THR A N 1
ATOM 2118 C CA . THR A 1 275 ? 18.329 -12.387 15.032 1.00 98.06 275 THR A CA 1
ATOM 2119 C C . THR A 1 275 ? 17.269 -11.310 14.790 1.00 98.06 275 THR A C 1
ATOM 2121 O O . THR A 1 275 ? 16.098 -11.512 15.107 1.00 98.06 275 THR A O 1
ATOM 2124 N N . SER A 1 276 ? 17.670 -10.161 14.242 1.00 92.38 276 SER A N 1
ATOM 2125 C CA . SER A 1 276 ? 16.770 -9.045 13.912 1.00 92.38 276 SER A CA 1
ATOM 2126 C C . SER A 1 276 ? 16.769 -8.786 12.410 1.00 92.38 276 SER A C 1
ATOM 2128 O O . SER A 1 276 ? 17.806 -8.413 11.860 1.00 92.38 276 SER A O 1
ATOM 2130 N N . LEU A 1 277 ? 15.614 -8.965 11.766 1.00 95.81 277 LEU A N 1
ATOM 2131 C CA . LEU A 1 277 ? 15.412 -8.750 10.332 1.00 95.81 277 LEU A CA 1
ATOM 2132 C C . LEU A 1 277 ? 14.297 -7.720 10.118 1.00 95.81 277 LEU A C 1
ATOM 2134 O O . LEU A 1 277 ? 13.211 -7.867 10.683 1.00 95.81 277 LEU A O 1
ATOM 2138 N N . GLU A 1 278 ? 14.548 -6.702 9.296 1.00 86.62 278 GLU A N 1
ATOM 2139 C CA . GLU A 1 278 ? 13.516 -5.716 8.957 1.00 86.62 278 GLU A CA 1
ATOM 2140 C C . GLU A 1 278 ? 12.558 -6.285 7.906 1.00 86.62 278 GLU A C 1
ATOM 2142 O O . GLU A 1 278 ? 11.389 -6.545 8.195 1.00 86.62 278 GLU A O 1
ATOM 2147 N N . ASN A 1 279 ? 13.090 -6.578 6.719 1.00 86.00 279 ASN A N 1
ATOM 2148 C CA . ASN A 1 279 ? 12.331 -7.074 5.578 1.00 86.00 279 ASN A CA 1
ATOM 2149 C C . ASN A 1 279 ? 12.801 -8.476 5.192 1.00 86.00 279 ASN A C 1
ATOM 2151 O O . ASN A 1 279 ? 13.998 -8.753 5.117 1.00 86.00 279 ASN A O 1
ATOM 2155 N N . THR A 1 280 ? 11.863 -9.385 4.945 1.00 95.50 280 THR A N 1
ATOM 2156 C CA . THR A 1 280 ? 12.144 -10.743 4.469 1.00 95.50 280 THR A CA 1
ATOM 2157 C C . THR A 1 280 ? 11.216 -11.095 3.315 1.00 95.50 280 THR A C 1
ATOM 2159 O O . THR A 1 280 ? 9.998 -11.047 3.459 1.00 95.50 280 THR A O 1
ATOM 2162 N N . VAL A 1 281 ? 11.780 -11.495 2.179 1.00 92.25 281 VAL A N 1
ATOM 2163 C CA . VAL A 1 281 ? 11.043 -11.922 0.985 1.00 92.25 281 VAL A CA 1
ATOM 2164 C C . VAL A 1 281 ? 11.315 -13.399 0.741 1.00 92.25 281 VAL A C 1
ATOM 2166 O O . VAL A 1 281 ? 12.464 -13.824 0.645 1.00 92.25 281 VAL A O 1
ATOM 2169 N N . ILE A 1 282 ? 10.254 -14.200 0.639 1.00 94.75 282 ILE A N 1
ATOM 2170 C CA . ILE A 1 282 ? 10.348 -15.641 0.388 1.00 94.75 282 ILE A CA 1
ATOM 2171 C C . ILE A 1 282 ? 9.802 -15.947 -1.007 1.00 94.75 282 ILE A C 1
ATOM 2173 O O . ILE A 1 282 ? 8.587 -15.964 -1.239 1.00 94.75 282 ILE A O 1
ATOM 2177 N N . ASN A 1 283 ? 10.721 -16.228 -1.927 1.00 88.25 283 ASN A N 1
ATOM 2178 C CA . ASN A 1 283 ? 10.467 -16.456 -3.346 1.00 88.25 283 ASN A CA 1
ATOM 2179 C C . ASN A 1 283 ? 11.158 -17.742 -3.827 1.00 88.25 283 ASN A C 1
ATOM 2181 O O . ASN A 1 283 ? 12.047 -17.748 -4.679 1.00 88.25 283 ASN A O 1
ATOM 2185 N N . LYS A 1 284 ? 10.761 -18.872 -3.243 1.00 86.31 284 LYS A N 1
ATOM 2186 C CA . LYS A 1 284 ? 11.219 -20.191 -3.657 1.00 86.31 284 LYS A CA 1
ATOM 2187 C C . LYS A 1 284 ? 10.368 -20.694 -4.822 1.00 86.31 284 LYS A C 1
ATOM 2189 O O . LYS A 1 284 ? 9.205 -21.048 -4.651 1.00 86.31 284 LYS A O 1
ATOM 2194 N N . ARG A 1 285 ? 10.968 -20.762 -6.011 1.00 77.00 285 ARG A N 1
ATOM 2195 C CA . ARG A 1 285 ? 10.276 -21.148 -7.256 1.00 77.00 285 ARG A CA 1
ATOM 2196 C C . ARG A 1 285 ? 9.723 -22.576 -7.231 1.00 77.00 285 ARG A C 1
ATOM 2198 O O . ARG A 1 285 ? 8.645 -22.820 -7.763 1.00 77.00 285 ARG A O 1
ATOM 2205 N N . ILE A 1 286 ? 10.455 -23.514 -6.623 1.00 75.75 286 ILE A N 1
ATOM 2206 C CA . ILE A 1 286 ? 10.102 -24.940 -6.592 1.00 75.75 286 ILE A CA 1
ATOM 2207 C C . ILE A 1 286 ? 10.101 -25.456 -5.155 1.00 75.75 286 ILE A C 1
ATOM 2209 O O . ILE A 1 286 ? 11.112 -25.389 -4.459 1.00 75.75 286 ILE A O 1
ATOM 2213 N N . GLY A 1 287 ? 8.984 -26.049 -4.734 1.00 84.62 287 GLY A N 1
ATOM 2214 C CA . GLY A 1 287 ? 8.824 -26.611 -3.394 1.00 84.62 287 GLY A CA 1
ATOM 2215 C C . GLY A 1 287 ? 8.532 -25.551 -2.332 1.00 84.62 287 GLY A C 1
ATOM 2216 O O . GLY A 1 287 ? 8.036 -24.471 -2.639 1.00 84.62 287 GLY A O 1
ATOM 2217 N N . ARG A 1 288 ? 8.807 -25.885 -1.068 1.00 90.25 288 ARG A N 1
ATOM 2218 C CA . ARG A 1 288 ? 8.602 -24.997 0.084 1.00 90.25 288 ARG A CA 1
ATOM 2219 C C . ARG A 1 288 ? 9.876 -24.865 0.896 1.00 90.25 288 ARG A C 1
ATOM 2221 O O . ARG A 1 288 ? 10.725 -25.755 0.887 1.00 90.25 288 ARG A O 1
ATOM 2228 N N . VAL A 1 289 ? 9.970 -23.757 1.615 1.00 94.94 289 VAL A N 1
ATOM 2229 C CA . VAL A 1 289 ? 11.024 -23.508 2.597 1.00 94.94 289 VAL A CA 1
ATOM 2230 C C . VAL A 1 289 ? 10.412 -23.323 3.977 1.00 94.94 289 VAL A C 1
ATOM 2232 O O . VAL A 1 289 ? 9.338 -22.730 4.104 1.00 94.94 289 VAL A O 1
ATOM 2235 N N . ARG A 1 290 ? 11.091 -23.831 5.009 1.00 97.88 290 ARG A N 1
ATOM 2236 C CA . ARG A 1 290 ? 10.752 -23.560 6.406 1.00 97.88 290 ARG A CA 1
ATOM 2237 C C . ARG A 1 290 ? 11.684 -22.517 6.996 1.00 97.88 290 ARG A C 1
ATOM 2239 O O . ARG A 1 290 ? 12.898 -22.710 6.995 1.00 97.88 290 ARG A O 1
ATOM 2246 N N . VAL A 1 291 ? 11.088 -21.463 7.549 1.00 98.56 291 VAL A N 1
ATOM 2247 C CA . VAL A 1 291 ? 11.758 -20.451 8.367 1.00 98.56 291 VAL A CA 1
ATOM 2248 C C . VAL A 1 291 ? 11.316 -20.635 9.808 1.00 98.56 291 VAL A C 1
ATOM 2250 O O . VAL A 1 291 ? 10.152 -20.410 10.138 1.00 98.56 291 VAL A O 1
ATOM 2253 N N . VAL A 1 292 ? 12.244 -21.069 10.659 1.00 98.44 292 VAL A N 1
ATOM 2254 C CA . VAL A 1 292 ? 12.008 -21.265 12.090 1.00 98.44 292 VAL A CA 1
ATOM 2255 C C . VAL A 1 292 ? 12.757 -20.225 12.909 1.00 98.44 292 VAL A C 1
ATOM 2257 O O . VAL A 1 292 ? 13.973 -20.087 12.781 1.00 98.44 292 VAL A O 1
ATOM 2260 N N . THR A 1 293 ? 12.039 -19.522 13.781 1.00 98.38 293 THR A N 1
ATOM 2261 C CA . THR A 1 293 ? 12.608 -18.510 14.675 1.00 98.38 293 THR A CA 1
ATOM 2262 C C . THR A 1 293 ? 12.736 -19.037 16.104 1.00 98.38 293 THR A C 1
ATOM 2264 O O . THR A 1 293 ? 11.872 -19.766 16.594 1.00 98.38 293 THR A O 1
ATOM 2267 N N . THR A 1 294 ? 13.815 -18.677 16.799 1.00 97.88 294 THR A N 1
ATOM 2268 C CA . THR A 1 294 ? 14.051 -19.027 18.211 1.00 97.88 294 THR A CA 1
ATOM 2269 C C . THR A 1 294 ? 14.681 -17.872 18.987 1.00 97.88 294 THR A C 1
ATOM 2271 O O . THR A 1 294 ? 15.200 -16.913 18.410 1.00 97.88 294 THR A O 1
ATOM 2274 N N . GLY A 1 295 ? 14.661 -17.965 20.320 1.00 95.94 295 GLY A N 1
ATOM 2275 C CA . GLY A 1 295 ? 15.320 -16.992 21.192 1.00 95.94 295 GLY A CA 1
ATOM 2276 C C . GLY A 1 295 ? 14.624 -15.630 21.172 1.00 95.94 295 GLY A C 1
ATOM 2277 O O . GLY A 1 295 ? 13.402 -15.566 21.268 1.00 95.94 295 GLY A O 1
ATOM 2278 N N . SER A 1 296 ? 15.389 -14.545 21.059 1.00 94.25 296 SER A N 1
ATOM 2279 C CA . SER A 1 296 ? 14.870 -13.167 20.984 1.00 94.25 296 SER A CA 1
ATOM 2280 C C . SER A 1 296 ? 14.654 -12.663 19.549 1.00 94.25 296 SER A C 1
ATOM 2282 O O . SER A 1 296 ? 14.776 -11.467 19.296 1.00 94.25 296 SER A O 1
ATOM 2284 N N . THR A 1 297 ? 14.423 -13.567 18.594 1.00 97.19 297 THR A N 1
ATOM 2285 C CA . THR A 1 297 ? 14.324 -13.218 17.169 1.00 97.19 297 THR A CA 1
ATOM 2286 C C . THR A 1 297 ? 13.115 -12.336 16.864 1.00 97.19 297 THR A C 1
ATOM 2288 O O . THR A 1 297 ? 12.017 -12.614 17.345 1.00 97.19 297 THR A O 1
ATOM 2291 N N . ARG A 1 298 ? 13.307 -11.334 15.998 1.00 88.69 298 ARG A N 1
ATOM 2292 C CA . ARG A 1 298 ? 12.253 -10.461 15.465 1.00 88.69 298 ARG A CA 1
ATOM 2293 C C . ARG A 1 298 ? 12.403 -10.305 13.950 1.00 88.69 298 ARG A C 1
ATOM 2295 O O . ARG A 1 298 ? 13.492 -10.019 13.461 1.00 88.69 298 ARG A O 1
ATOM 2302 N N . ILE A 1 299 ? 11.297 -10.483 13.239 1.00 93.12 299 ILE A N 1
ATOM 2303 C CA . ILE A 1 299 ? 11.126 -10.252 11.805 1.00 93.12 299 ILE A CA 1
ATOM 2304 C C . ILE A 1 299 ? 9.922 -9.315 11.654 1.00 93.12 299 ILE A C 1
ATOM 2306 O O . ILE A 1 299 ? 8.797 -9.673 12.030 1.00 93.12 299 ILE A O 1
ATOM 2310 N N . ASN A 1 300 ? 10.154 -8.092 11.173 1.00 73.94 300 ASN A N 1
ATOM 2311 C CA . ASN A 1 300 ? 9.099 -7.075 11.108 1.00 73.94 300 ASN A CA 1
ATOM 2312 C C . ASN A 1 300 ? 8.142 -7.343 9.951 1.00 73.94 300 ASN A C 1
ATOM 2314 O O . ASN A 1 300 ? 6.950 -7.539 10.188 1.00 73.94 300 ASN A O 1
ATOM 2318 N N . HIS A 1 301 ? 8.675 -7.444 8.735 1.00 79.94 301 HIS A N 1
ATOM 2319 C CA . HIS A 1 301 ? 7.895 -7.647 7.522 1.00 79.94 301 HIS A CA 1
ATOM 2320 C C . HIS A 1 301 ? 8.338 -8.921 6.807 1.00 79.94 301 HIS A C 1
ATOM 2322 O O . HIS A 1 301 ? 9.519 -9.133 6.534 1.00 79.94 301 HIS A O 1
ATOM 2328 N N . THR A 1 302 ? 7.385 -9.800 6.511 1.00 92.25 302 THR A N 1
ATOM 2329 C CA . THR A 1 302 ? 7.605 -11.013 5.720 1.00 92.25 302 THR A CA 1
ATOM 2330 C C . THR A 1 302 ? 6.661 -11.037 4.529 1.00 92.25 302 THR A C 1
ATOM 2332 O O . THR A 1 302 ? 5.453 -11.169 4.706 1.00 92.25 302 THR A O 1
ATOM 2335 N N . THR A 1 303 ? 7.205 -10.987 3.319 1.00 89.25 303 THR A N 1
ATOM 2336 C CA . THR A 1 303 ? 6.446 -11.124 2.074 1.00 89.25 303 THR A CA 1
ATOM 2337 C C . THR A 1 303 ? 6.629 -12.525 1.508 1.00 89.25 303 THR A C 1
ATOM 2339 O O . THR A 1 303 ? 7.737 -12.941 1.170 1.00 89.25 303 THR A O 1
ATOM 2342 N N . LEU A 1 304 ? 5.531 -13.267 1.383 1.00 92.69 304 LEU A N 1
ATOM 2343 C CA . LEU A 1 304 ? 5.510 -14.585 0.757 1.00 92.69 304 LEU A CA 1
ATOM 2344 C C . LEU A 1 304 ? 5.073 -14.458 -0.703 1.00 92.69 304 LEU A C 1
ATOM 2346 O O . LEU A 1 304 ? 3.894 -14.241 -0.982 1.00 92.69 304 LEU A O 1
ATOM 2350 N N . LEU A 1 305 ? 6.010 -14.652 -1.630 1.00 85.88 305 LEU A N 1
ATOM 2351 C CA . LEU A 1 305 ? 5.735 -14.784 -3.069 1.00 85.88 305 LEU A CA 1
ATOM 2352 C C . LEU A 1 305 ? 5.571 -16.254 -3.493 1.00 85.88 305 LEU A C 1
ATOM 2354 O O . LEU A 1 305 ? 5.085 -16.554 -4.583 1.00 85.88 305 LEU A O 1
ATOM 2358 N N . SER A 1 306 ? 5.916 -17.176 -2.594 1.00 85.38 306 SER A N 1
ATOM 2359 C CA . SER A 1 306 ? 5.881 -18.627 -2.779 1.00 85.38 306 SER A CA 1
ATOM 2360 C C . SER A 1 306 ? 5.363 -19.347 -1.528 1.00 85.38 306 SER A C 1
ATOM 2362 O O . SER A 1 306 ? 5.252 -18.757 -0.451 1.00 85.38 306 SER A O 1
ATOM 2364 N N . ALA A 1 307 ? 5.030 -20.632 -1.661 1.00 89.94 307 ALA A N 1
ATOM 2365 C CA . ALA A 1 307 ? 4.579 -21.443 -0.535 1.00 89.94 307 ALA A CA 1
ATOM 2366 C C . ALA A 1 307 ? 5.708 -21.667 0.490 1.00 89.94 307 ALA A C 1
ATOM 2368 O O . ALA A 1 307 ? 6.835 -22.017 0.136 1.00 89.94 307 ALA A O 1
ATOM 2369 N N . ALA A 1 308 ? 5.391 -21.512 1.776 1.00 95.81 308 ALA A N 1
ATOM 2370 C CA . ALA A 1 308 ? 6.373 -21.563 2.855 1.00 95.81 308 ALA A CA 1
ATOM 2371 C C . ALA A 1 308 ? 5.788 -22.135 4.153 1.00 95.81 308 ALA A C 1
ATOM 2373 O O . ALA A 1 308 ? 4.571 -22.197 4.344 1.00 95.81 308 ALA A O 1
ATOM 2374 N N . ILE A 1 309 ? 6.680 -22.537 5.054 1.00 98.12 309 ILE A N 1
ATOM 2375 C CA . ILE A 1 309 ? 6.375 -22.900 6.434 1.00 98.12 309 ILE A CA 1
ATOM 2376 C C . ILE A 1 309 ? 7.003 -21.829 7.330 1.00 98.12 309 ILE A C 1
ATOM 2378 O O . ILE A 1 309 ? 8.226 -21.715 7.395 1.00 98.12 309 ILE A O 1
ATOM 2382 N N . LEU A 1 310 ? 6.180 -21.042 8.018 1.00 98.44 310 LEU A N 1
ATOM 2383 C CA . LEU A 1 310 ? 6.639 -20.065 9.002 1.00 98.44 310 LEU A CA 1
ATOM 2384 C C . LEU A 1 310 ? 6.413 -20.628 10.399 1.00 98.44 310 LEU A C 1
ATOM 2386 O O . LEU A 1 310 ? 5.279 -20.913 10.787 1.00 98.44 310 LEU A O 1
ATOM 2390 N N . GLU A 1 311 ? 7.491 -20.790 11.158 1.00 98.38 311 GLU A N 1
ATOM 2391 C CA . GLU A 1 311 ? 7.437 -21.366 12.493 1.00 98.38 311 GLU A CA 1
ATOM 2392 C C . GLU A 1 311 ? 8.050 -20.446 13.544 1.00 98.38 311 GLU A C 1
ATOM 2394 O O . GLU A 1 311 ? 9.254 -20.204 13.564 1.00 98.38 311 GLU A O 1
ATOM 2399 N N . ASN A 1 312 ? 7.216 -19.987 14.469 1.00 97.12 312 ASN A N 1
ATOM 2400 C CA . ASN A 1 312 ? 7.627 -19.213 15.620 1.00 97.12 312 ASN A CA 1
ATOM 2401 C C . ASN A 1 312 ? 7.830 -20.103 16.856 1.00 97.12 312 ASN A C 1
ATOM 2403 O O . ASN A 1 312 ? 6.863 -20.542 17.481 1.00 97.12 312 ASN A O 1
ATOM 2407 N N . ASN A 1 313 ? 9.094 -20.313 17.229 1.00 96.69 313 ASN A N 1
ATOM 2408 C CA . ASN A 1 313 ? 9.514 -20.905 18.505 1.00 96.69 313 ASN A CA 1
ATOM 2409 C C . ASN A 1 313 ? 10.321 -19.900 19.358 1.00 96.69 313 ASN A C 1
ATOM 2411 O O . ASN A 1 313 ? 11.059 -20.298 20.265 1.00 96.69 313 ASN A O 1
ATOM 2415 N N . ALA A 1 314 ? 10.236 -18.606 19.042 1.00 90.69 314 ALA A N 1
ATOM 2416 C CA . ALA A 1 314 ? 10.879 -17.538 19.792 1.00 90.69 314 ALA A CA 1
ATOM 2417 C C . ALA A 1 314 ? 10.097 -17.195 21.071 1.00 90.69 314 ALA A C 1
ATOM 2419 O O . ALA A 1 314 ? 8.970 -17.640 21.296 1.00 90.69 314 ALA A O 1
ATOM 2420 N N . ASN A 1 315 ? 10.712 -16.385 21.930 1.00 83.56 315 ASN A N 1
ATOM 2421 C CA . ASN A 1 315 ? 10.057 -15.860 23.119 1.00 83.56 315 ASN A CA 1
ATOM 2422 C C . ASN A 1 315 ? 9.068 -14.757 22.705 1.00 83.56 315 ASN A C 1
ATOM 2424 O O . ASN A 1 315 ? 9.468 -13.613 22.509 1.00 83.56 315 ASN A O 1
ATOM 2428 N N . GLY A 1 316 ? 7.783 -15.094 22.588 1.00 78.12 316 GLY A N 1
ATOM 2429 C CA . GLY A 1 316 ? 6.742 -14.163 22.139 1.00 78.12 316 GLY A CA 1
ATOM 2430 C C . GLY A 1 316 ? 6.537 -14.201 20.625 1.00 78.12 316 GLY A C 1
ATOM 2431 O O . GLY A 1 316 ? 6.804 -15.216 19.986 1.00 78.12 316 GLY A O 1
ATOM 2432 N N . VAL A 1 317 ? 6.028 -13.112 20.048 1.00 77.50 317 VAL A N 1
ATOM 2433 C CA . VAL A 1 317 ? 5.767 -13.020 18.604 1.00 77.50 317 VAL A CA 1
ATOM 2434 C C . VAL A 1 317 ? 7.035 -12.584 17.875 1.00 77.50 317 VAL A C 1
ATOM 2436 O O . VAL A 1 317 ? 7.534 -11.488 18.111 1.00 77.50 317 VAL A O 1
ATOM 2439 N N . SER A 1 318 ? 7.548 -13.435 16.984 1.00 84.38 318 SER A N 1
ATOM 2440 C CA . SER A 1 318 ? 8.711 -13.104 16.145 1.00 84.38 318 SER A CA 1
ATOM 2441 C C . SER A 1 318 ? 8.336 -12.584 14.762 1.00 84.38 318 SER A C 1
ATOM 2443 O O . SER A 1 318 ? 9.102 -11.807 14.210 1.00 84.38 318 SER A O 1
ATOM 2445 N N . PHE A 1 319 ? 7.178 -12.962 14.214 1.00 90.12 319 PHE A N 1
ATOM 2446 C CA . PHE A 1 319 ? 6.676 -12.463 12.931 1.00 90.12 319 PHE A CA 1
ATOM 2447 C C . PHE A 1 319 ? 5.606 -11.395 13.172 1.00 90.12 319 PHE A C 1
ATOM 2449 O O . PHE A 1 319 ? 4.499 -11.708 13.627 1.00 90.12 319 PHE A O 1
ATOM 2456 N N . SER A 1 320 ? 5.942 -10.135 12.890 1.00 81.00 320 SER A N 1
ATOM 2457 C CA . SER A 1 320 ? 5.050 -9.003 13.181 1.00 81.00 320 SER A CA 1
ATOM 2458 C C . SER A 1 320 ? 3.990 -8.812 12.091 1.00 81.00 320 SER A C 1
ATOM 2460 O O . SER A 1 320 ? 2.801 -8.731 12.397 1.00 81.00 320 SER A O 1
ATOM 2462 N N . ASN A 1 321 ? 4.402 -8.790 10.824 1.00 74.69 321 ASN A N 1
ATOM 2463 C CA . ASN A 1 321 ? 3.509 -8.649 9.679 1.00 74.69 321 ASN A CA 1
ATOM 2464 C C . ASN A 1 321 ? 3.905 -9.635 8.572 1.00 74.69 321 ASN A C 1
ATOM 2466 O O . ASN A 1 321 ? 5.044 -9.636 8.106 1.00 74.69 321 ASN A O 1
ATOM 2470 N N . VAL A 1 322 ? 2.965 -10.489 8.166 1.00 91.38 322 VAL A N 1
ATOM 2471 C CA . VAL A 1 322 ? 3.133 -11.450 7.074 1.00 91.38 322 VAL A CA 1
ATOM 2472 C C . VAL A 1 322 ? 2.171 -11.099 5.943 1.00 91.38 322 VAL A C 1
ATOM 2474 O O . VAL A 1 322 ? 0.963 -11.242 6.102 1.00 91.38 322 VAL A O 1
ATOM 2477 N N . ALA A 1 323 ? 2.697 -10.706 4.786 1.00 83.38 323 ALA A N 1
ATOM 2478 C CA . ALA A 1 323 ? 1.935 -10.471 3.566 1.00 83.38 323 ALA A CA 1
ATOM 2479 C C . ALA A 1 323 ? 2.032 -11.687 2.634 1.00 83.38 323 ALA A C 1
ATOM 2481 O O . ALA A 1 323 ? 3.105 -12.045 2.148 1.00 83.38 323 ALA A O 1
ATOM 2482 N N . ILE A 1 324 ? 0.900 -12.331 2.359 1.00 91.38 324 ILE A N 1
ATOM 2483 C CA . ILE A 1 324 ? 0.802 -13.491 1.473 1.00 91.38 324 ILE A CA 1
ATOM 2484 C C . ILE A 1 324 ? 0.370 -13.020 0.083 1.00 91.38 324 ILE A C 1
ATOM 2486 O O . ILE A 1 324 ? -0.799 -12.711 -0.156 1.00 91.38 324 ILE A O 1
ATOM 2490 N N . ARG A 1 325 ? 1.334 -12.987 -0.840 1.00 85.75 325 ARG A N 1
ATOM 2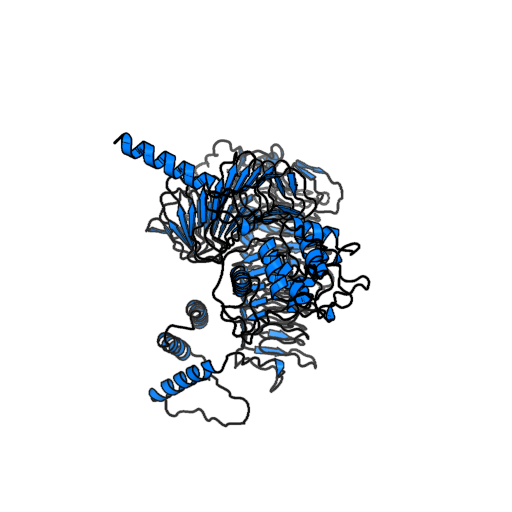491 C CA . ARG A 1 325 ? 1.206 -12.546 -2.239 1.00 85.75 325 ARG A CA 1
ATOM 2492 C C . ARG A 1 325 ? 1.594 -13.675 -3.206 1.00 85.75 325 ARG A C 1
ATOM 2494 O O . ARG A 1 325 ? 2.171 -13.443 -4.262 1.00 85.75 325 ARG A O 1
ATOM 2501 N N . THR A 1 326 ? 1.334 -14.925 -2.822 1.00 72.06 326 THR A N 1
ATOM 2502 C CA . THR A 1 326 ? 1.881 -16.105 -3.504 1.00 72.06 326 THR A CA 1
ATOM 2503 C C . THR A 1 326 ? 1.316 -16.269 -4.906 1.00 72.06 326 THR A C 1
ATOM 2505 O O . THR A 1 326 ? 0.163 -16.661 -5.040 1.00 72.06 326 THR A O 1
ATOM 2508 N N . LEU A 1 327 ? 2.121 -16.048 -5.947 1.00 57.38 327 LEU A N 1
ATOM 2509 C CA . LEU A 1 327 ? 1.688 -16.148 -7.351 1.00 57.38 327 LEU A CA 1
ATOM 2510 C C . LEU A 1 327 ? 1.513 -17.601 -7.838 1.00 57.38 327 LEU A C 1
ATOM 2512 O O . LEU A 1 327 ? 0.922 -17.840 -8.889 1.00 57.38 327 LEU A O 1
ATOM 2516 N N . LEU A 1 328 ? 2.017 -18.574 -7.073 1.00 53.03 328 LEU A N 1
ATOM 2517 C CA . LEU A 1 328 ? 2.014 -20.002 -7.396 1.00 53.03 328 LEU A CA 1
ATOM 2518 C C . LEU A 1 328 ? 1.099 -20.787 -6.445 1.00 53.03 328 LEU A C 1
ATOM 2520 O O . LEU A 1 328 ? 1.010 -20.486 -5.256 1.00 53.03 328 LEU A O 1
ATOM 2524 N N . THR A 1 329 ? 0.448 -21.838 -6.952 1.00 61.97 329 THR A N 1
ATOM 2525 C CA . THR A 1 329 ? -0.403 -22.726 -6.146 1.00 61.97 329 THR A CA 1
ATOM 2526 C C . THR A 1 329 ? 0.427 -23.481 -5.104 1.00 61.97 329 THR A C 1
ATOM 2528 O O . THR A 1 329 ? 1.337 -24.227 -5.466 1.00 61.97 329 THR A O 1
ATOM 2531 N N . GLY A 1 330 ? 0.095 -23.354 -3.820 1.00 76.31 330 GLY A N 1
ATOM 2532 C CA . GLY A 1 330 ? 0.758 -24.098 -2.749 1.00 76.31 330 GLY A CA 1
ATOM 2533 C C . GLY A 1 330 ? 0.226 -23.751 -1.359 1.00 76.31 330 GLY A C 1
ATOM 2534 O O . GLY A 1 330 ? -0.533 -22.800 -1.193 1.00 76.31 330 GLY A O 1
ATOM 2535 N N . GLN A 1 331 ? 0.597 -24.559 -0.363 1.00 91.62 331 GLN A N 1
ATOM 2536 C CA . GLN A 1 331 ? 0.160 -24.386 1.024 1.00 91.62 331 GLN A CA 1
ATOM 2537 C C . GLN A 1 331 ? 1.156 -23.534 1.816 1.00 91.62 331 GLN A C 1
ATOM 2539 O O . GLN A 1 331 ? 2.306 -23.949 2.001 1.00 91.62 331 GLN A O 1
ATOM 2544 N N . VAL A 1 332 ? 0.680 -22.420 2.373 1.00 96.19 332 VAL A N 1
ATOM 2545 C CA . VAL A 1 332 ? 1.371 -21.669 3.428 1.00 96.19 332 VAL A CA 1
ATOM 2546 C C . VAL A 1 332 ? 0.998 -22.272 4.778 1.00 96.19 332 VAL A C 1
ATOM 2548 O O . VAL A 1 332 ? -0.181 -22.411 5.089 1.00 96.19 332 VAL A O 1
ATOM 2551 N N . SER A 1 333 ? 1.993 -22.663 5.573 1.00 97.69 333 SER A N 1
ATOM 2552 C CA . SER A 1 333 ? 1.773 -23.256 6.901 1.00 97.69 333 SER A CA 1
ATOM 2553 C C . SER A 1 333 ? 2.326 -22.340 7.982 1.00 97.69 333 SER A C 1
ATOM 2555 O O . SER A 1 333 ? 3.486 -21.943 7.915 1.00 97.69 333 SER A O 1
ATOM 2557 N N . ILE A 1 334 ? 1.507 -22.021 8.977 1.00 97.69 334 ILE A N 1
ATOM 2558 C CA . ILE A 1 334 ? 1.862 -21.152 10.099 1.00 97.69 334 ILE A CA 1
ATOM 2559 C C . ILE A 1 334 ? 1.854 -21.973 11.386 1.00 97.69 334 ILE A C 1
ATOM 2561 O O . ILE A 1 334 ? 0.893 -22.689 11.677 1.00 97.69 334 ILE A O 1
ATOM 2565 N N . LEU A 1 335 ? 2.935 -21.879 12.159 1.00 98.00 335 LEU A N 1
ATOM 2566 C CA . LEU A 1 335 ? 3.119 -22.615 13.404 1.00 98.00 335 LEU A CA 1
ATOM 2567 C C . LEU A 1 335 ? 3.631 -21.679 14.503 1.00 98.00 335 LEU A C 1
ATOM 2569 O O . LEU A 1 335 ? 4.767 -21.236 14.441 1.00 98.00 335 LEU A O 1
ATOM 2573 N N . GLY A 1 336 ? 2.837 -21.421 15.538 1.00 95.94 336 GLY A N 1
ATOM 2574 C CA . GLY A 1 336 ? 3.203 -20.540 16.655 1.00 95.94 336 GLY A CA 1
ATOM 2575 C C . GLY A 1 336 ? 2.356 -19.271 16.688 1.00 95.94 336 GLY A C 1
ATOM 2576 O O . GLY A 1 336 ? 1.294 -19.225 16.073 1.00 95.94 336 GLY A O 1
ATOM 2577 N N . ASP A 1 337 ? 2.802 -18.270 17.445 1.00 91.38 337 ASP A N 1
ATOM 2578 C CA . ASP A 1 337 ? 2.051 -17.026 17.640 1.00 91.38 337 ASP A CA 1
ATOM 2579 C C . ASP A 1 337 ? 2.516 -15.920 16.680 1.00 91.38 337 ASP A C 1
ATOM 2581 O O . ASP A 1 337 ? 3.714 -15.660 16.557 1.00 91.38 337 ASP A O 1
ATOM 2585 N N . PHE A 1 338 ? 1.567 -15.285 15.995 1.00 91.69 338 PHE A N 1
ATOM 2586 C CA . PHE A 1 338 ? 1.771 -14.282 14.946 1.00 91.69 338 PHE A CA 1
ATOM 2587 C C . PHE A 1 338 ? 0.888 -13.060 15.218 1.00 91.69 338 PHE A C 1
ATOM 2589 O O . PHE A 1 338 ? -0.235 -13.195 15.708 1.00 91.69 338 PHE A O 1
ATOM 2596 N N . ASN A 1 339 ? 1.374 -11.867 14.869 1.00 79.31 339 ASN A N 1
ATOM 2597 C CA . ASN A 1 339 ? 0.591 -10.638 15.002 1.00 79.31 339 ASN A CA 1
ATOM 2598 C C . ASN A 1 339 ? -0.375 -10.495 13.825 1.00 79.31 339 ASN A C 1
ATOM 2600 O O . ASN A 1 339 ? -1.544 -10.839 13.972 1.00 79.31 339 ASN A O 1
ATOM 2604 N N . HIS A 1 340 ? 0.104 -10.049 12.663 1.00 77.00 340 HIS A N 1
ATOM 2605 C CA . HIS A 1 340 ? -0.741 -9.831 11.490 1.00 77.00 340 HIS A CA 1
ATOM 2606 C C . HIS A 1 340 ? -0.370 -10.761 10.340 1.00 77.00 340 HIS A C 1
ATOM 2608 O O . HIS A 1 340 ? 0.802 -10.901 9.989 1.00 77.00 340 HIS A O 1
ATOM 2614 N N . VAL A 1 341 ? -1.385 -11.383 9.744 1.00 91.19 341 VAL A N 1
ATOM 2615 C CA . VAL A 1 341 ? -1.279 -12.176 8.519 1.00 91.19 341 VAL A CA 1
ATOM 2616 C C . VAL A 1 341 ? -2.293 -11.630 7.523 1.00 91.19 341 VAL A C 1
ATOM 2618 O O . VAL A 1 341 ? -3.497 -11.694 7.760 1.00 91.19 341 VAL A O 1
ATOM 2621 N N . ASN A 1 342 ? -1.799 -11.097 6.413 1.00 79.50 342 ASN A N 1
ATOM 2622 C CA . ASN A 1 342 ? -2.575 -10.436 5.374 1.00 79.50 342 ASN A CA 1
ATOM 2623 C C . ASN A 1 342 ? -2.539 -11.284 4.101 1.00 79.50 342 ASN A C 1
ATOM 2625 O O . ASN A 1 342 ? -1.464 -11.614 3.604 1.00 79.50 342 ASN A O 1
ATOM 2629 N N . ILE A 1 343 ? -3.700 -11.653 3.567 1.00 88.75 343 ILE A N 1
ATOM 2630 C CA . ILE A 1 343 ? -3.818 -12.419 2.325 1.00 88.75 343 ILE A CA 1
ATOM 2631 C C . ILE A 1 343 ? -4.242 -11.479 1.201 1.00 88.75 343 ILE A C 1
ATOM 2633 O O . ILE A 1 343 ? -5.386 -11.033 1.179 1.00 88.75 343 ILE A O 1
ATOM 2637 N N . HIS A 1 344 ? -3.322 -11.235 0.267 1.00 81.75 344 HIS A N 1
ATOM 2638 C CA . HIS A 1 344 ? -3.544 -10.413 -0.924 1.00 81.75 344 HIS A CA 1
ATOM 2639 C C . HIS A 1 344 ? -3.918 -11.259 -2.146 1.00 81.75 344 HIS A C 1
ATOM 2641 O O . HIS A 1 344 ? -4.685 -10.825 -2.991 1.00 81.75 344 HIS A O 1
ATOM 2647 N N . ASN A 1 345 ? -3.383 -12.479 -2.294 1.00 77.06 345 ASN A N 1
ATOM 2648 C CA . ASN A 1 345 ? -3.610 -13.225 -3.534 1.00 77.06 345 ASN A CA 1
ATOM 2649 C C . ASN A 1 345 ? -4.876 -14.097 -3.513 1.00 77.06 345 ASN A C 1
ATOM 2651 O O . ASN A 1 345 ? -5.298 -14.612 -2.471 1.00 77.06 345 ASN A O 1
ATOM 2655 N N . ASN A 1 346 ? -5.448 -14.314 -4.697 1.00 80.56 346 ASN A N 1
ATOM 2656 C CA . ASN A 1 346 ? -6.547 -15.249 -4.933 1.00 80.56 346 ASN A CA 1
ATOM 2657 C C . ASN A 1 346 ? -6.135 -16.705 -4.668 1.00 80.56 346 ASN A C 1
ATOM 2659 O O . ASN A 1 346 ? -4.985 -17.086 -4.877 1.00 80.56 346 ASN A O 1
ATOM 2663 N N . ASN A 1 347 ? -7.102 -17.546 -4.291 1.00 84.81 347 ASN A N 1
ATOM 2664 C CA . ASN A 1 347 ? -6.942 -18.996 -4.116 1.00 84.81 347 ASN A CA 1
ATOM 2665 C C . ASN A 1 347 ? -5.793 -19.391 -3.171 1.00 84.81 347 ASN A C 1
ATOM 2667 O O . ASN A 1 347 ? -5.165 -20.439 -3.343 1.00 84.81 347 ASN A O 1
ATOM 2671 N N . THR A 1 348 ? -5.511 -18.562 -2.165 1.00 89.12 348 THR A N 1
ATOM 2672 C CA . THR A 1 348 ? -4.458 -18.844 -1.187 1.00 89.12 348 THR A CA 1
ATOM 2673 C C . THR A 1 348 ? -4.882 -20.002 -0.292 1.00 89.12 348 THR A C 1
ATOM 2675 O O . THR A 1 348 ? -5.973 -19.973 0.273 1.00 89.12 348 THR A O 1
ATOM 2678 N N . HIS A 1 349 ? -4.021 -21.007 -0.114 1.00 93.88 349 HIS A N 1
ATOM 2679 C CA . HIS A 1 349 ? -4.235 -22.066 0.872 1.00 93.88 349 HIS A CA 1
ATOM 2680 C C . HIS A 1 349 ? -3.364 -21.818 2.106 1.00 93.88 349 HIS A C 1
ATOM 2682 O O . HIS A 1 349 ? -2.160 -22.077 2.091 1.00 93.88 349 HIS A O 1
ATOM 2688 N N . LEU A 1 350 ? -3.982 -21.310 3.171 1.00 96.81 350 LEU A N 1
ATOM 2689 C CA . LEU A 1 350 ? -3.342 -21.056 4.456 1.00 96.81 350 LEU A CA 1
ATOM 2690 C C . LEU A 1 350 ? -3.756 -22.128 5.465 1.00 96.81 350 LEU A C 1
ATOM 2692 O O . LEU A 1 350 ? -4.944 -22.371 5.656 1.00 96.81 350 LEU A O 1
ATOM 2696 N N . VAL A 1 351 ? -2.788 -22.713 6.165 1.00 98.31 351 VAL A N 1
ATOM 2697 C CA . VAL A 1 351 ? -3.032 -23.633 7.279 1.00 98.31 351 VAL A CA 1
ATOM 2698 C C . VAL A 1 351 ? -2.361 -23.090 8.533 1.00 98.31 351 VAL A C 1
ATOM 2700 O O . VAL A 1 351 ? -1.139 -22.967 8.589 1.00 98.31 351 VAL A O 1
ATOM 2703 N N . LEU A 1 352 ? -3.153 -22.787 9.560 1.00 98.25 352 LEU A N 1
ATOM 2704 C CA . LEU A 1 352 ? -2.644 -22.531 10.904 1.00 98.25 352 LEU A CA 1
ATOM 2705 C C . LEU A 1 352 ? -2.559 -23.878 11.625 1.00 98.25 352 LEU A C 1
ATOM 2707 O O . LEU A 1 352 ? -3.583 -24.451 11.995 1.00 98.25 352 LEU A O 1
ATOM 2711 N N . GLU A 1 353 ? -1.348 -24.413 11.786 1.00 98.25 353 GLU A N 1
ATOM 2712 C CA . GLU A 1 353 ? -1.139 -25.761 12.332 1.00 98.25 353 GLU A CA 1
ATOM 2713 C C . GLU A 1 353 ? -1.151 -25.776 13.868 1.00 98.25 353 GLU A C 1
ATOM 2715 O O . GLU A 1 353 ? -1.631 -26.726 14.485 1.00 98.25 353 GLU A O 1
ATOM 2720 N N . ARG A 1 354 ? -0.620 -24.724 14.507 1.00 97.00 354 ARG A N 1
ATOM 2721 C CA . ARG A 1 354 ? -0.650 -24.516 15.966 1.00 97.00 354 ARG A CA 1
ATOM 2722 C C . ARG A 1 354 ? -0.451 -23.039 16.307 1.00 97.00 354 ARG A C 1
ATOM 2724 O O . ARG A 1 354 ? 0.120 -22.311 15.504 1.00 97.00 354 ARG A O 1
ATOM 2731 N N . GLY A 1 355 ? -0.813 -22.643 17.526 1.00 95.25 355 GLY A N 1
ATOM 2732 C CA . GLY A 1 355 ? -0.607 -21.281 18.029 1.00 95.25 355 GLY A CA 1
ATOM 2733 C C . GLY A 1 355 ? -1.743 -20.335 17.654 1.00 95.25 355 GLY A C 1
ATOM 2734 O O . GLY A 1 355 ? -2.887 -20.774 17.474 1.00 95.25 355 GLY A O 1
ATOM 2735 N N . SER A 1 356 ? -1.448 -19.041 17.593 1.00 92.56 356 SER A N 1
ATOM 2736 C CA . SER A 1 356 ? -2.456 -18.011 17.385 1.00 92.56 356 SER A CA 1
ATOM 2737 C C . SER A 1 356 ? -2.066 -16.933 16.381 1.00 92.56 356 SER A C 1
ATOM 2739 O O . SER A 1 356 ? -0.894 -16.627 16.203 1.00 92.56 356 SER A O 1
ATOM 2741 N N . ILE A 1 357 ? -3.068 -16.349 15.725 1.00 93.62 357 ILE A N 1
ATOM 2742 C CA . ILE A 1 357 ? -2.920 -15.146 14.902 1.00 93.62 357 ILE A CA 1
ATOM 2743 C C . ILE A 1 357 ? -3.766 -14.043 15.541 1.00 93.62 357 ILE A C 1
ATOM 2745 O O . ILE A 1 357 ? -4.961 -14.251 15.781 1.00 93.62 357 ILE A O 1
ATOM 2749 N N . THR A 1 358 ? -3.164 -12.885 15.822 1.00 82.06 358 THR A N 1
ATOM 2750 C CA . THR A 1 358 ? -3.891 -11.732 16.370 1.00 82.06 358 THR A CA 1
ATOM 2751 C C . THR A 1 358 ? -4.836 -11.142 15.325 1.00 82.06 358 THR A C 1
ATOM 2753 O O . THR A 1 358 ? -6.038 -11.127 15.552 1.00 82.06 358 THR A O 1
ATOM 2756 N N . GLY A 1 359 ? -4.334 -10.744 14.158 1.00 77.06 359 GLY A N 1
ATOM 2757 C CA . GLY A 1 359 ? -5.136 -10.271 13.031 1.00 77.06 359 GLY A CA 1
ATOM 2758 C C . GLY A 1 359 ? -4.913 -11.131 11.792 1.00 77.06 359 GLY A C 1
ATOM 2759 O O . GLY A 1 359 ? -3.803 -11.177 11.268 1.00 77.06 359 GLY A O 1
ATOM 2760 N N . LEU A 1 360 ? -5.956 -11.811 11.319 1.00 93.25 360 LEU A N 1
ATOM 2761 C CA . LEU A 1 360 ? -5.961 -12.503 10.032 1.00 93.25 360 LEU A CA 1
ATOM 2762 C C . LEU A 1 360 ? -6.867 -11.737 9.070 1.00 93.25 360 LEU A C 1
ATOM 2764 O O . LEU A 1 360 ? -8.088 -11.763 9.218 1.00 93.25 360 LEU A O 1
ATOM 2768 N N . ASN A 1 361 ? -6.266 -11.079 8.085 1.00 80.69 361 ASN A N 1
ATOM 2769 C CA . ASN A 1 361 ? -6.971 -10.222 7.144 1.00 80.69 361 ASN A CA 1
ATOM 2770 C C . ASN A 1 361 ? -6.985 -10.858 5.761 1.00 80.69 361 ASN A C 1
ATOM 2772 O O . ASN A 1 361 ? -5.941 -11.145 5.178 1.00 80.69 361 ASN A O 1
ATOM 2776 N N . ILE A 1 362 ? -8.181 -11.053 5.226 1.00 89.94 362 ILE A N 1
ATOM 2777 C CA . ILE A 1 362 ? -8.400 -11.443 3.839 1.00 89.94 362 ILE A CA 1
ATOM 2778 C C . ILE A 1 362 ? -8.775 -10.177 3.109 1.00 89.94 362 ILE A C 1
ATOM 2780 O O . ILE A 1 362 ? -9.864 -9.653 3.340 1.00 89.94 362 ILE A O 1
ATOM 2784 N N . LEU A 1 363 ? -7.855 -9.667 2.298 1.00 75.69 363 LEU A N 1
ATOM 2785 C CA . LEU A 1 363 ? -8.024 -8.400 1.602 1.00 75.69 363 LEU A CA 1
ATOM 2786 C C . LEU A 1 363 ? -8.962 -8.571 0.406 1.00 75.69 363 LEU A C 1
ATOM 2788 O O . LEU A 1 363 ? -9.216 -9.693 -0.039 1.00 75.69 363 LEU A O 1
ATOM 2792 N N . SER A 1 364 ? -9.553 -7.478 -0.056 1.00 68.56 364 SER A N 1
ATOM 2793 C CA . SER A 1 364 ? -10.670 -7.500 -1.005 1.00 68.56 364 SER A CA 1
ATOM 2794 C C . SER A 1 364 ? -10.293 -7.977 -2.400 1.00 68.56 364 SER A C 1
ATOM 2796 O O . SER A 1 364 ? -11.131 -8.545 -3.106 1.00 68.56 364 SER A O 1
ATOM 2798 N N . GLU A 1 365 ? -9.023 -7.837 -2.772 1.00 66.50 365 GLU A N 1
ATOM 2799 C CA . GLU A 1 365 ? -8.464 -8.424 -3.982 1.00 66.50 365 GLU A CA 1
ATOM 2800 C C . GLU A 1 365 ? -8.409 -9.967 -3.931 1.00 66.50 365 GLU A C 1
ATOM 2802 O O . GLU A 1 365 ? -8.287 -10.599 -4.981 1.00 66.50 365 GLU A O 1
ATOM 2807 N N . SER A 1 366 ? -8.533 -10.589 -2.744 1.00 72.44 366 SER A N 1
ATOM 2808 C CA . SER A 1 366 ? -8.445 -12.040 -2.539 1.00 72.44 366 SER A CA 1
ATOM 2809 C C . SER A 1 366 ? -9.812 -12.730 -2.602 1.00 72.44 366 SER A C 1
ATOM 2811 O O . SER A 1 366 ? -10.734 -12.468 -1.827 1.00 72.44 366 SER A O 1
ATOM 2813 N N . ARG A 1 367 ? -9.937 -13.707 -3.500 1.00 79.94 367 ARG A N 1
ATOM 2814 C CA . ARG A 1 367 ? -11.107 -14.568 -3.689 1.00 79.94 367 ARG A CA 1
ATOM 2815 C C . ARG A 1 367 ? -10.716 -16.037 -3.707 1.00 79.94 367 ARG A C 1
ATOM 2817 O O . ARG A 1 367 ? -9.692 -16.423 -4.267 1.00 79.94 367 ARG A O 1
ATOM 2824 N N . GLY A 1 368 ? -11.574 -16.873 -3.128 1.00 81.25 368 GLY A N 1
ATOM 2825 C CA . GLY A 1 368 ? -11.427 -18.331 -3.150 1.00 81.25 368 GLY A CA 1
ATOM 2826 C C . GLY A 1 368 ? -10.341 -18.869 -2.218 1.00 81.25 368 GLY A C 1
ATOM 2827 O O . GLY A 1 368 ? -9.969 -20.035 -2.328 1.00 81.25 368 GLY A O 1
ATOM 2828 N N . SER A 1 369 ? -9.829 -18.049 -1.298 1.00 90.44 369 SER A N 1
ATOM 2829 C CA . SER A 1 369 ? -8.799 -18.478 -0.350 1.00 90.44 369 SER A CA 1
ATOM 2830 C C . SER A 1 369 ? -9.355 -19.524 0.621 1.00 90.44 369 SER A C 1
ATOM 2832 O O . SER A 1 369 ? -10.471 -19.398 1.118 1.00 90.44 369 SER A O 1
ATOM 2834 N N . ASN A 1 370 ? -8.598 -20.587 0.880 1.00 94.31 370 ASN A N 1
ATOM 2835 C CA . ASN A 1 370 ? -8.941 -21.632 1.838 1.00 94.31 370 ASN A CA 1
ATOM 2836 C C . ASN A 1 370 ? -8.059 -21.491 3.078 1.00 94.31 370 ASN A C 1
ATOM 2838 O O . ASN A 1 370 ? -6.834 -21.544 2.985 1.00 94.31 370 ASN A O 1
ATOM 2842 N N . ILE A 1 371 ? -8.689 -21.324 4.233 1.00 97.25 371 ILE A N 1
ATOM 2843 C CA . ILE A 1 371 ? -8.043 -21.104 5.520 1.00 97.25 371 ILE A CA 1
ATOM 2844 C C . ILE A 1 371 ? -8.405 -22.283 6.411 1.00 97.25 371 ILE A C 1
ATOM 2846 O O . ILE A 1 371 ? -9.557 -22.439 6.807 1.00 97.25 371 ILE A O 1
ATOM 2850 N N . GLU A 1 372 ? -7.429 -23.118 6.738 1.00 98.06 372 GLU A N 1
ATOM 2851 C CA . GLU A 1 372 ? -7.612 -24.253 7.632 1.00 98.06 372 GLU A CA 1
ATOM 2852 C C . GLU A 1 372 ? -7.047 -23.933 9.020 1.00 98.06 372 GLU A C 1
ATOM 2854 O O . GLU A 1 372 ? -5.849 -23.706 9.189 1.00 98.06 372 GLU A O 1
ATOM 2859 N N . LEU A 1 373 ? -7.910 -23.945 10.036 1.00 98.12 373 LEU A N 1
ATOM 2860 C CA . LEU A 1 373 ? -7.523 -23.766 11.431 1.00 98.12 373 LEU A CA 1
ATOM 2861 C C . LEU A 1 373 ? -7.499 -25.127 12.134 1.00 98.12 373 LEU A C 1
ATOM 2863 O O . LEU A 1 373 ? -8.546 -25.707 12.440 1.00 98.12 373 LEU A O 1
ATOM 2867 N N . ARG A 1 374 ? -6.305 -25.666 12.409 1.00 97.81 374 ARG A N 1
ATOM 2868 C CA . ARG A 1 374 ? -6.184 -26.951 13.116 1.00 97.81 374 ARG A CA 1
ATOM 2869 C C . ARG A 1 374 ? -6.690 -26.859 14.553 1.00 97.81 374 ARG A C 1
ATOM 2871 O O . ARG A 1 374 ? -6.791 -25.791 15.160 1.00 97.81 374 ARG A O 1
ATOM 2878 N N . LYS A 1 375 ? -6.962 -28.021 15.141 1.00 96.75 375 LYS A N 1
ATOM 2879 C CA . LYS A 1 375 ? -7.380 -28.143 16.538 1.00 96.75 375 LYS A CA 1
ATOM 2880 C C . LYS A 1 375 ? -6.381 -27.476 17.490 1.00 96.75 375 LYS A C 1
ATOM 2882 O O . LYS A 1 375 ? -5.191 -27.769 17.457 1.00 96.75 375 LYS A O 1
ATOM 2887 N N . GLY A 1 376 ? -6.894 -26.644 18.396 1.00 93.75 376 GLY A N 1
ATOM 2888 C CA . GLY A 1 376 ? -6.087 -25.940 19.402 1.00 93.75 376 GLY A CA 1
ATOM 2889 C C . GLY A 1 376 ? -5.468 -24.628 18.915 1.00 93.75 376 GLY A C 1
ATOM 2890 O O . GLY A 1 376 ? -4.758 -23.983 19.682 1.00 93.75 376 GLY A O 1
ATOM 2891 N N . THR A 1 377 ? -5.751 -24.225 17.677 1.00 98.19 377 THR A N 1
ATOM 2892 C CA . THR A 1 377 ? -5.338 -22.930 17.126 1.00 98.19 377 THR A CA 1
ATOM 2893 C C . THR A 1 377 ? -6.357 -21.840 17.434 1.00 98.19 377 THR A C 1
ATOM 2895 O O . THR A 1 377 ? -7.512 -22.122 17.782 1.00 98.19 377 THR A O 1
ATOM 2898 N N . LYS A 1 378 ? -5.929 -20.580 17.326 1.00 95.19 378 LYS A N 1
ATOM 2899 C CA . LYS A 1 378 ? -6.774 -19.432 17.645 1.00 95.19 378 LYS A CA 1
ATOM 2900 C C . LYS A 1 378 ? -6.543 -18.265 16.692 1.00 95.19 378 LYS A C 1
ATOM 2902 O O . LYS A 1 378 ? -5.421 -17.806 16.550 1.00 95.19 378 LYS A O 1
ATOM 2907 N N . VAL A 1 379 ? -7.612 -17.722 16.127 1.00 96.62 379 VAL A N 1
ATOM 2908 C CA . VAL A 1 379 ? -7.600 -16.416 15.459 1.00 96.62 379 VAL A CA 1
ATOM 2909 C C . VAL A 1 379 ? -8.345 -15.430 16.353 1.00 96.62 379 VAL A C 1
ATOM 2911 O O . VAL A 1 379 ? -9.461 -15.716 16.798 1.00 96.62 379 VAL A O 1
ATOM 2914 N N . ILE A 1 380 ? -7.705 -14.314 16.709 1.00 83.12 380 ILE A N 1
ATOM 2915 C CA . ILE A 1 380 ? -8.309 -13.304 17.585 1.00 83.12 380 ILE A CA 1
ATOM 2916 C C . ILE A 1 380 ? -9.271 -12.443 16.772 1.00 83.12 380 ILE A C 1
ATOM 2918 O O . ILE A 1 380 ? -10.470 -12.506 17.031 1.00 83.12 380 ILE A O 1
ATOM 2922 N N . ASP A 1 381 ? -8.773 -11.746 15.762 1.00 73.75 381 ASP A N 1
ATOM 2923 C CA . ASP A 1 381 ? -9.559 -10.916 14.863 1.00 73.75 381 ASP A CA 1
ATOM 2924 C C . ASP A 1 381 ? -9.414 -11.451 13.434 1.00 73.75 381 ASP A C 1
ATOM 2926 O O . ASP A 1 381 ? -8.326 -11.476 12.862 1.00 73.75 381 ASP A O 1
ATOM 2930 N N . LEU A 1 382 ? -10.520 -11.941 12.875 1.00 90.69 382 LEU A N 1
ATOM 2931 C CA . LEU A 1 382 ? -10.623 -12.357 11.479 1.00 90.69 382 LEU A CA 1
ATOM 2932 C C . LEU A 1 382 ? -11.363 -11.274 10.691 1.00 90.69 382 LEU A C 1
ATOM 2934 O O . LEU A 1 382 ? -12.543 -11.031 10.950 1.00 90.69 382 LEU A O 1
ATOM 2938 N N . LEU A 1 383 ? -10.700 -10.665 9.713 1.00 79.62 383 LEU A N 1
ATOM 2939 C CA . LEU A 1 383 ? -11.292 -9.674 8.818 1.00 79.62 383 LEU A CA 1
ATOM 2940 C C . LEU A 1 383 ? -11.470 -10.276 7.423 1.00 79.62 383 LEU A C 1
ATOM 2942 O O . LEU A 1 383 ? -10.502 -10.670 6.778 1.00 79.62 383 LEU A O 1
ATOM 2946 N N . LEU A 1 384 ? -12.714 -10.355 6.957 1.00 82.69 384 LEU A N 1
ATOM 2947 C CA . LEU A 1 384 ? -13.074 -10.889 5.644 1.00 82.69 384 LEU A CA 1
ATOM 2948 C C . LEU A 1 384 ? -13.514 -9.745 4.718 1.00 82.69 384 LEU A C 1
ATOM 2950 O O . LEU A 1 384 ? -14.716 -9.519 4.543 1.00 82.69 384 LEU A O 1
ATOM 2954 N N . ASN A 1 385 ? -12.539 -9.019 4.159 1.00 77.12 385 ASN A N 1
ATOM 2955 C CA . ASN A 1 385 ? -12.754 -8.048 3.074 1.00 77.12 385 ASN A CA 1
ATOM 2956 C C . ASN A 1 385 ? -12.808 -8.745 1.710 1.00 77.12 385 ASN A C 1
ATOM 2958 O O . ASN A 1 385 ? -13.507 -8.286 0.819 1.00 77.12 385 ASN A O 1
ATOM 2962 N N . GLY A 1 386 ? -12.109 -9.869 1.563 1.00 74.00 386 GLY A N 1
ATOM 2963 C CA . GLY A 1 386 ? -12.206 -10.779 0.426 1.00 74.00 386 GLY A CA 1
ATOM 2964 C C . GLY A 1 386 ? -13.061 -12.016 0.705 1.00 74.00 386 GLY A C 1
ATOM 2965 O O . GLY A 1 386 ? -13.656 -12.184 1.775 1.00 74.00 386 GLY A O 1
ATOM 2966 N N . VAL A 1 387 ? -13.097 -12.924 -0.273 1.00 84.56 387 VAL A N 1
ATOM 2967 C CA . VAL A 1 387 ? -13.851 -14.184 -0.194 1.00 84.56 387 VAL A CA 1
ATOM 2968 C C . VAL A 1 387 ? -12.939 -15.327 0.235 1.00 84.56 387 VAL A C 1
ATOM 2970 O O . VAL A 1 387 ? -12.029 -15.712 -0.505 1.00 84.56 387 VAL A O 1
ATOM 2973 N N . ALA A 1 388 ? -13.237 -15.936 1.384 1.00 91.62 388 ALA A N 1
ATOM 2974 C CA . ALA A 1 388 ? -12.515 -17.096 1.889 1.00 91.62 388 ALA A CA 1
ATOM 2975 C C . ALA A 1 388 ? -13.429 -18.185 2.469 1.00 91.62 388 ALA A C 1
ATOM 2977 O O . ALA A 1 388 ? -14.500 -17.925 3.018 1.00 91.62 388 ALA A O 1
ATOM 2978 N N . ASN A 1 389 ? -12.954 -19.424 2.391 1.00 94.00 389 ASN A N 1
ATOM 2979 C CA . ASN A 1 389 ? -13.493 -20.561 3.121 1.00 94.00 389 ASN A CA 1
ATOM 2980 C C . ASN A 1 389 ? -12.641 -20.784 4.369 1.00 94.00 389 ASN A C 1
ATOM 2982 O O . ASN A 1 389 ? -11.459 -21.096 4.252 1.00 94.00 389 ASN A O 1
ATOM 2986 N N . VAL A 1 390 ? -13.228 -20.634 5.553 1.00 96.44 390 VAL A N 1
ATOM 2987 C CA . VAL A 1 390 ? -12.548 -20.821 6.838 1.00 96.44 390 VAL A CA 1
ATOM 2988 C C . VAL A 1 390 ? -13.040 -22.103 7.484 1.00 96.44 390 VAL A C 1
ATOM 2990 O O . VAL A 1 390 ? -14.170 -22.180 7.960 1.00 96.44 390 VAL A O 1
ATOM 2993 N N . ASN A 1 391 ? -12.179 -23.109 7.504 1.00 95.38 391 ASN A N 1
ATOM 2994 C CA . ASN A 1 391 ? -12.491 -24.477 7.891 1.00 95.38 391 ASN A CA 1
ATOM 2995 C C . ASN A 1 391 ? -11.665 -24.915 9.110 1.00 95.38 391 ASN A C 1
ATOM 2997 O O . ASN A 1 391 ? -10.668 -24.281 9.461 1.00 95.38 391 ASN A O 1
ATOM 3001 N N . GLY A 1 392 ? -12.051 -26.031 9.731 1.00 94.06 392 GLY A N 1
ATOM 3002 C CA . GLY A 1 392 ? -11.269 -26.697 10.778 1.00 94.06 392 GLY A CA 1
ATOM 3003 C C . GLY A 1 392 ? -11.915 -26.731 12.168 1.00 94.06 392 GLY A C 1
ATOM 3004 O O . GLY A 1 392 ? -13.131 -26.637 12.311 1.00 94.06 392 GLY A O 1
ATOM 3005 N N . GLU A 1 393 ? -11.080 -26.959 13.188 1.00 93.88 393 GLU A N 1
ATOM 3006 C CA . GLU A 1 393 ? -11.461 -27.091 14.611 1.00 93.88 393 GLU A CA 1
ATOM 3007 C C . GLU A 1 393 ? -10.878 -25.954 15.483 1.00 93.88 393 GLU A C 1
ATOM 3009 O O . GLU A 1 393 ? -10.868 -26.039 16.716 1.00 93.88 393 GLU A O 1
ATOM 3014 N N . GLY A 1 394 ? -10.306 -24.922 14.859 1.00 95.25 394 GLY A N 1
ATOM 3015 C CA . GLY A 1 394 ? -9.715 -23.776 15.544 1.00 95.25 394 GLY A CA 1
ATOM 3016 C C . GLY A 1 394 ? -10.759 -22.810 16.106 1.00 95.25 394 GLY A C 1
ATOM 3017 O O . GLY A 1 394 ? -11.927 -22.804 15.728 1.00 95.25 394 GLY A O 1
ATOM 3018 N N . ILE A 1 395 ? -10.341 -21.957 17.039 1.00 94.00 395 ILE A N 1
ATOM 3019 C CA . ILE A 1 395 ? -11.232 -20.962 17.648 1.00 94.00 395 ILE A CA 1
ATOM 3020 C C . ILE A 1 395 ? -11.079 -19.628 16.923 1.00 94.00 395 ILE A C 1
ATOM 3022 O O . ILE A 1 395 ? -9.983 -19.079 16.878 1.00 94.00 395 ILE A O 1
ATOM 3026 N N . ILE A 1 396 ? -12.191 -19.053 16.470 1.00 96.44 396 ILE A N 1
ATOM 3027 C CA . ILE A 1 396 ? -12.259 -17.655 16.024 1.00 96.44 396 ILE A CA 1
ATOM 3028 C C . ILE A 1 396 ? -12.887 -16.836 17.158 1.00 96.44 396 ILE A C 1
ATOM 3030 O O . ILE A 1 396 ? -14.003 -17.136 17.591 1.00 96.44 396 ILE A O 1
ATOM 3034 N N . GLN A 1 397 ? -12.180 -15.832 17.695 1.00 79.06 397 GLN A N 1
ATOM 3035 C CA . GLN A 1 397 ? -12.775 -14.962 18.717 1.00 79.06 397 GLN A CA 1
ATOM 3036 C C . GLN A 1 397 ? -13.727 -13.964 18.082 1.00 79.06 397 GLN A C 1
ATOM 3038 O O . GLN A 1 397 ? -14.915 -14.012 18.381 1.00 79.06 397 GLN A O 1
ATOM 3043 N N . LYS A 1 398 ? -13.230 -13.107 17.198 1.00 78.56 398 LYS A N 1
ATOM 3044 C CA . LYS A 1 398 ? -14.037 -12.117 16.502 1.00 78.56 398 LYS A CA 1
ATOM 3045 C C . LYS A 1 398 ? -13.909 -12.322 15.009 1.00 78.56 398 LYS A C 1
ATOM 3047 O O . LYS A 1 398 ? -12.815 -12.562 14.503 1.00 78.56 398 LYS A O 1
ATOM 3052 N N . VAL A 1 399 ? -15.032 -12.215 14.316 1.00 87.00 399 VAL A N 1
ATOM 3053 C CA . VAL A 1 399 ? -15.038 -12.069 12.867 1.00 87.00 399 VAL A CA 1
ATOM 3054 C C . VAL A 1 399 ? -15.740 -10.781 12.479 1.00 87.00 399 VAL A C 1
ATOM 3056 O O . VAL A 1 399 ? -16.809 -10.463 13.010 1.00 87.00 399 VAL A O 1
ATOM 3059 N N . LYS A 1 400 ? -15.147 -10.064 11.529 1.00 79.12 400 LYS A N 1
ATOM 3060 C CA . LYS A 1 400 ? -15.785 -8.984 10.795 1.00 79.12 400 LYS A CA 1
ATOM 3061 C C . LYS A 1 400 ? -15.885 -9.373 9.327 1.00 79.12 400 LYS A C 1
ATOM 3063 O O . LYS A 1 400 ? -14.887 -9.721 8.701 1.00 79.12 400 LYS A O 1
ATOM 3068 N N . VAL A 1 401 ? -17.103 -9.346 8.805 1.00 79.25 401 VAL A N 1
ATOM 3069 C CA . VAL A 1 401 ? -17.421 -9.732 7.430 1.00 79.25 401 VAL A CA 1
ATOM 3070 C C . VAL A 1 401 ? -17.834 -8.491 6.659 1.00 79.25 401 VAL A C 1
ATOM 3072 O O . VAL A 1 401 ? -18.888 -7.914 6.943 1.00 79.25 401 VAL A O 1
ATOM 3075 N N . ASN A 1 402 ? -17.023 -8.126 5.671 1.00 71.06 402 ASN A N 1
ATOM 3076 C CA . ASN A 1 402 ? -17.233 -6.948 4.836 1.00 71.06 402 ASN A CA 1
ATOM 3077 C C . ASN A 1 402 ? -17.608 -7.306 3.387 1.00 71.06 402 ASN A C 1
ATOM 3079 O O . ASN A 1 402 ? -18.193 -6.469 2.706 1.00 71.06 402 ASN A O 1
ATOM 3083 N N . MET A 1 403 ? -17.397 -8.558 2.953 1.00 70.75 403 MET A N 1
ATOM 3084 C CA . MET A 1 403 ? -17.796 -9.051 1.629 1.00 70.75 403 MET A CA 1
ATOM 3085 C C . MET A 1 403 ? -18.602 -10.362 1.694 1.00 70.75 403 MET A C 1
ATOM 3087 O O . MET A 1 403 ? -18.297 -11.276 2.465 1.00 70.75 403 MET A O 1
ATOM 3091 N N . ASN A 1 404 ? -19.630 -10.467 0.845 1.00 75.06 404 ASN A N 1
ATOM 3092 C CA . ASN A 1 404 ? -20.426 -11.685 0.665 1.00 75.06 404 ASN A CA 1
ATOM 3093 C C . ASN A 1 404 ? -19.627 -12.802 -0.023 1.00 75.06 404 ASN A C 1
ATOM 3095 O O . ASN A 1 404 ? -18.789 -12.555 -0.885 1.00 75.06 404 ASN A O 1
ATOM 3099 N N . GLY A 1 405 ? -19.966 -14.053 0.298 1.00 79.88 405 GLY A N 1
ATOM 3100 C CA . GLY A 1 405 ? -19.433 -15.246 -0.373 1.00 79.88 405 GLY A CA 1
ATOM 3101 C C . GLY A 1 405 ? -18.448 -16.057 0.464 1.00 79.88 405 GLY A C 1
ATOM 3102 O O . GLY A 1 405 ? -18.166 -17.203 0.121 1.00 79.88 405 GLY A O 1
ATOM 3103 N N . SER A 1 406 ? -17.968 -15.506 1.579 1.00 87.88 406 SER A N 1
ATOM 3104 C CA . SER A 1 406 ? -17.165 -16.264 2.537 1.00 87.88 406 SER A CA 1
ATOM 3105 C C . SER A 1 406 ? -18.009 -17.301 3.282 1.00 87.88 406 SER A C 1
ATOM 3107 O O . SER A 1 406 ? -19.186 -17.082 3.577 1.00 87.88 406 SER A O 1
ATOM 3109 N N . ASN A 1 407 ? -17.392 -18.430 3.617 1.00 88.88 407 ASN A N 1
ATOM 3110 C CA . ASN A 1 407 ? -18.000 -19.493 4.412 1.00 88.88 407 ASN A CA 1
ATOM 3111 C C . ASN A 1 407 ? -17.121 -19.765 5.628 1.00 88.88 407 ASN A C 1
ATOM 3113 O O . ASN A 1 407 ? -15.912 -19.931 5.486 1.00 88.88 407 ASN A O 1
ATOM 3117 N N . ILE A 1 408 ? -17.719 -19.819 6.815 1.00 92.44 408 ILE A N 1
ATOM 3118 C CA . ILE A 1 408 ? -17.007 -20.124 8.055 1.00 92.44 408 ILE A CA 1
ATOM 3119 C C . ILE A 1 408 ? -17.617 -21.384 8.656 1.00 92.44 408 ILE A C 1
ATOM 3121 O O . ILE A 1 408 ? -18.766 -21.384 9.088 1.00 92.44 408 ILE A O 1
ATOM 3125 N N . GLN A 1 409 ? -16.842 -22.461 8.718 1.00 91.75 409 GLN A N 1
ATOM 3126 C CA . GLN A 1 409 ? -17.302 -23.749 9.227 1.00 91.75 409 GLN A CA 1
ATOM 3127 C C . GLN A 1 409 ? -17.560 -23.730 10.740 1.00 91.75 409 GLN A C 1
ATOM 3129 O O . GLN A 1 409 ? -18.472 -24.399 11.207 1.00 91.75 409 GLN A O 1
ATOM 3134 N N . GLN A 1 410 ? -16.759 -22.993 11.511 1.00 87.94 410 GLN A N 1
ATOM 3135 C CA . GLN A 1 410 ? -16.835 -22.960 12.976 1.00 87.94 410 GLN A CA 1
ATOM 3136 C C . GLN A 1 410 ? -17.470 -21.662 13.486 1.00 87.94 410 GLN A C 1
ATOM 3138 O O . GLN A 1 410 ? -17.188 -20.588 12.963 1.00 87.94 410 GLN A O 1
ATOM 3143 N N . MET A 1 411 ? -18.294 -21.745 14.533 1.00 88.38 411 MET A N 1
ATOM 3144 C CA . MET A 1 411 ? -18.980 -20.582 15.107 1.00 88.38 411 MET A CA 1
ATOM 3145 C C . MET A 1 411 ? -17.999 -19.643 15.848 1.00 88.38 411 MET A C 1
ATOM 3147 O O . MET A 1 411 ? -17.405 -20.060 16.849 1.00 88.38 411 MET A O 1
ATOM 3151 N N . PRO A 1 412 ? -17.842 -18.373 15.423 1.00 90.19 412 PRO A N 1
ATOM 3152 C CA . PRO A 1 412 ? -17.046 -17.376 16.142 1.00 90.19 412 PRO A CA 1
ATOM 3153 C C . PRO A 1 412 ? -17.700 -16.949 17.464 1.00 90.19 412 PRO A C 1
ATOM 3155 O O . PRO A 1 412 ? -18.915 -17.074 17.633 1.00 90.19 412 PRO A O 1
ATOM 3158 N N . LYS A 1 413 ? -16.917 -16.399 18.407 1.00 81.88 413 LYS A N 1
ATOM 3159 C CA . LYS A 1 413 ? -17.479 -15.872 19.671 1.00 81.88 413 LYS A CA 1
ATOM 3160 C C . LYS A 1 413 ? -18.230 -14.555 19.475 1.00 81.88 413 LYS A C 1
ATOM 3162 O O . LYS A 1 413 ? -19.265 -14.345 20.101 1.00 81.88 413 LYS A O 1
ATOM 3167 N N . GLU A 1 414 ? -17.706 -13.687 18.621 1.00 75.38 414 GLU A N 1
ATOM 3168 C CA . GLU A 1 414 ? -18.290 -12.404 18.247 1.00 75.38 414 GLU A CA 1
ATOM 3169 C C . GLU A 1 414 ? -18.345 -12.316 16.722 1.00 75.38 414 GLU A C 1
ATOM 3171 O O . GLU A 1 414 ? -17.372 -12.626 16.032 1.00 75.38 414 GLU A O 1
ATOM 3176 N N . ILE A 1 415 ? -19.501 -11.915 16.197 1.00 76.38 415 ILE A N 1
ATOM 3177 C CA . ILE A 1 415 ? -19.755 -11.804 14.762 1.00 76.38 415 ILE A CA 1
ATOM 3178 C C . ILE A 1 415 ? -20.211 -10.375 14.487 1.00 76.38 415 ILE A C 1
ATOM 3180 O O . ILE A 1 415 ? -21.208 -9.919 15.050 1.00 76.38 415 ILE A O 1
ATOM 3184 N N . SER A 1 416 ? -19.489 -9.695 13.605 1.00 70.06 416 SER A N 1
ATOM 3185 C CA . SER A 1 416 ? -19.869 -8.416 13.019 1.00 70.06 416 SER A CA 1
ATOM 3186 C C . SER A 1 416 ? -19.997 -8.596 11.509 1.00 70.06 416 SER A C 1
ATOM 3188 O O . SER A 1 416 ? -19.091 -9.121 10.866 1.00 70.06 416 SER A O 1
ATOM 3190 N N . VAL A 1 417 ? -21.132 -8.202 10.939 1.00 67.00 417 VAL A N 1
ATOM 3191 C CA . VAL A 1 417 ? -21.404 -8.284 9.496 1.00 67.00 417 VAL A CA 1
ATOM 3192 C C . VAL A 1 417 ? -21.826 -6.900 9.038 1.00 67.00 417 VAL A C 1
ATOM 3194 O O . VAL A 1 417 ? -22.635 -6.262 9.720 1.00 67.00 417 VAL A O 1
ATOM 3197 N N . SER A 1 418 ? -21.290 -6.426 7.912 1.00 57.97 418 SER A N 1
ATOM 3198 C CA . SER A 1 418 ? -21.698 -5.132 7.368 1.00 57.97 418 SER A CA 1
ATOM 3199 C C . SER A 1 418 ? -23.202 -5.128 7.030 1.00 57.97 418 SER A C 1
ATOM 3201 O O . SER A 1 418 ? -23.827 -6.157 6.739 1.00 57.97 418 SER A O 1
ATOM 3203 N N . ASN A 1 419 ? -23.838 -3.963 7.171 1.00 49.88 419 ASN A N 1
ATOM 3204 C CA . ASN A 1 419 ? -25.280 -3.837 6.981 1.00 49.88 419 ASN A CA 1
ATOM 3205 C C . ASN A 1 419 ? -25.643 -4.238 5.540 1.00 49.88 419 ASN A C 1
ATOM 3207 O O . ASN A 1 419 ? -25.123 -3.632 4.611 1.00 49.88 419 ASN A O 1
ATOM 3211 N N . LYS A 1 420 ? -26.608 -5.166 5.386 1.00 53.19 420 LYS A N 1
ATOM 3212 C CA . LYS A 1 420 ? -27.183 -5.702 4.120 1.00 53.19 420 LYS A CA 1
ATOM 3213 C C . LYS A 1 420 ? -26.607 -7.034 3.594 1.00 53.19 420 LYS A C 1
ATOM 3215 O O . LYS A 1 420 ? -26.873 -7.367 2.443 1.00 53.19 420 LYS A O 1
ATOM 3220 N N . MET A 1 421 ? -25.896 -7.821 4.402 1.00 62.38 421 MET A N 1
ATOM 3221 C CA . MET A 1 421 ? -25.286 -9.079 3.940 1.00 62.38 421 MET A CA 1
ATOM 3222 C C . MET A 1 421 ? -25.745 -10.319 4.710 1.00 62.38 421 MET A C 1
ATOM 3224 O O . MET A 1 421 ? -25.901 -10.274 5.928 1.00 62.38 421 MET A O 1
ATOM 3228 N N . ASP A 1 422 ? -25.915 -11.427 3.987 1.00 64.75 422 ASP A N 1
ATOM 3229 C CA . ASP A 1 422 ? -26.162 -12.757 4.541 1.00 64.75 422 ASP A CA 1
ATOM 3230 C C . ASP A 1 422 ? -24.864 -13.572 4.446 1.00 64.75 422 ASP A C 1
ATOM 3232 O O . ASP A 1 422 ? -24.324 -13.754 3.356 1.00 64.75 422 ASP A O 1
ATOM 3236 N N . ILE A 1 423 ? -24.365 -14.095 5.569 1.00 75.69 423 ILE A N 1
ATOM 3237 C CA . ILE A 1 423 ? -23.189 -14.983 5.591 1.00 75.69 423 ILE A CA 1
ATOM 3238 C C . ILE A 1 423 ? -23.562 -16.369 6.110 1.00 75.69 423 ILE A C 1
ATOM 3240 O O . ILE A 1 423 ? -24.333 -16.495 7.054 1.00 75.69 423 ILE A O 1
ATOM 3244 N N . THR A 1 424 ? -22.985 -17.426 5.534 1.00 77.00 424 THR A N 1
ATOM 3245 C CA . THR A 1 424 ? -23.099 -18.773 6.108 1.00 77.00 424 THR A CA 1
ATOM 3246 C C . THR A 1 424 ? -22.003 -19.001 7.148 1.00 77.00 424 THR A C 1
ATOM 3248 O O . THR A 1 424 ? -20.818 -19.029 6.817 1.00 77.00 424 THR A O 1
ATOM 3251 N N . ILE A 1 425 ? -22.408 -19.180 8.405 1.00 79.25 425 ILE A N 1
ATOM 3252 C CA . ILE A 1 425 ? -21.537 -19.521 9.535 1.00 79.25 425 ILE A CA 1
ATOM 3253 C C . ILE A 1 425 ? -22.086 -20.788 10.185 1.00 79.25 425 ILE A C 1
ATOM 3255 O O . ILE A 1 425 ? -23.258 -20.828 10.556 1.00 79.25 425 ILE A O 1
ATOM 3259 N N . ASP A 1 426 ? -21.254 -21.823 10.308 1.00 82.31 426 ASP A N 1
ATOM 3260 C CA . ASP A 1 426 ? -21.629 -23.132 10.862 1.00 82.31 426 ASP A CA 1
ATOM 3261 C C . ASP A 1 426 ? -22.914 -23.687 10.209 1.00 82.31 426 ASP A C 1
ATOM 3263 O O . ASP A 1 426 ? -23.895 -24.054 10.857 1.00 82.31 426 ASP A O 1
ATOM 3267 N N . GLY A 1 427 ? -22.966 -23.612 8.872 1.00 77.12 427 GLY A N 1
ATOM 3268 C CA . GLY A 1 427 ? -24.119 -24.038 8.070 1.00 77.12 427 GLY A CA 1
ATOM 3269 C C . GLY A 1 427 ? -25.397 -23.208 8.264 1.00 77.12 427 GLY A C 1
ATOM 3270 O O . GLY A 1 427 ? -26.430 -23.541 7.683 1.00 77.12 427 GLY A O 1
ATOM 3271 N N . THR A 1 428 ? -25.345 -22.132 9.050 1.00 76.44 428 THR A N 1
ATOM 3272 C CA . THR A 1 428 ? -26.474 -21.245 9.333 1.00 76.44 428 THR A CA 1
ATOM 3273 C C . THR A 1 428 ? -26.305 -19.929 8.586 1.00 76.44 428 THR A C 1
ATOM 3275 O O . THR A 1 428 ? -25.268 -19.280 8.691 1.00 76.44 428 THR A O 1
ATOM 3278 N N . VAL A 1 429 ? -27.339 -19.505 7.857 1.00 73.50 429 VAL A N 1
ATOM 3279 C CA . VAL A 1 429 ? -27.368 -18.170 7.247 1.00 73.50 429 VAL A CA 1
ATOM 3280 C C . VAL A 1 429 ? -27.594 -17.132 8.344 1.00 73.50 429 VAL A C 1
ATOM 3282 O O . VAL A 1 429 ? -28.583 -17.183 9.078 1.00 73.50 429 VAL A O 1
ATOM 3285 N N . TRP A 1 430 ? -26.656 -16.206 8.467 1.00 65.06 430 TRP A N 1
ATOM 3286 C CA . TRP A 1 430 ? -26.642 -15.131 9.440 1.00 65.06 430 TRP A CA 1
ATOM 3287 C C . TRP A 1 430 ? -26.952 -13.813 8.735 1.00 65.06 430 TRP A C 1
ATOM 3289 O O . TRP A 1 430 ? -26.178 -13.375 7.887 1.00 65.06 430 TRP A O 1
ATOM 3299 N N . SER A 1 431 ? -28.064 -13.184 9.116 1.00 61.34 431 SER A N 1
ATOM 3300 C CA . SER A 1 431 ? -28.470 -11.856 8.643 1.00 61.34 431 SER A CA 1
ATOM 3301 C C . SER A 1 431 ? -28.341 -10.835 9.781 1.00 61.34 431 SER A C 1
ATOM 3303 O O . SER A 1 431 ? -28.694 -11.155 10.926 1.00 61.34 431 SER A O 1
ATOM 3305 N N . PRO A 1 432 ? -27.907 -9.591 9.517 1.00 53.91 432 PRO A N 1
ATOM 3306 C CA . PRO A 1 432 ? -27.800 -8.561 10.541 1.00 53.91 432 PRO A CA 1
ATOM 3307 C C . PRO A 1 432 ? -29.159 -8.309 11.208 1.00 53.91 432 PRO A C 1
ATOM 3309 O O . PRO A 1 432 ? -30.179 -8.060 10.557 1.00 53.91 432 PRO A O 1
ATOM 3312 N N . LYS A 1 433 ? -29.192 -8.371 12.545 1.00 44.62 433 LYS A N 1
ATOM 3313 C CA . LYS A 1 433 ? -30.403 -8.053 13.312 1.00 44.62 433 LYS A CA 1
ATOM 3314 C C . LYS A 1 433 ? -30.721 -6.567 13.154 1.00 44.62 433 LYS A C 1
ATOM 3316 O O . LYS A 1 433 ? -29.886 -5.723 13.466 1.00 44.62 433 LYS A O 1
ATOM 3321 N N . LYS A 1 434 ? -31.961 -6.242 12.758 1.00 36.34 434 LYS A N 1
ATOM 3322 C CA . LYS A 1 434 ? -32.491 -4.870 12.870 1.00 36.34 434 LYS A CA 1
ATOM 3323 C C . LYS A 1 434 ? -32.235 -4.355 14.294 1.00 36.34 434 LYS A C 1
ATOM 3325 O O . LYS A 1 434 ? -32.543 -5.085 15.241 1.00 36.34 434 LYS A O 1
ATOM 3330 N N . PRO A 1 435 ? -31.720 -3.126 14.470 1.00 32.94 435 PRO A N 1
ATOM 3331 C CA . PRO A 1 435 ? -31.415 -2.604 15.793 1.00 32.94 435 PRO A CA 1
ATOM 3332 C C . PRO A 1 435 ? -32.700 -2.557 16.625 1.00 32.94 435 PRO A C 1
ATOM 3334 O O . PRO A 1 435 ? -33.648 -1.835 16.311 1.00 32.94 435 PRO A O 1
ATOM 3337 N N . SER A 1 436 ? -32.763 -3.367 17.682 1.00 31.11 436 SER A N 1
ATOM 3338 C CA . SER A 1 436 ? -33.870 -3.305 18.629 1.00 31.11 436 SER A CA 1
ATOM 3339 C C . SER A 1 436 ? -33.678 -2.078 19.515 1.00 31.11 436 SER A C 1
ATOM 3341 O O . SER A 1 436 ? -32.711 -2.022 20.276 1.00 31.11 436 SER A O 1
ATOM 3343 N N . ARG A 1 437 ? -34.610 -1.122 19.464 1.00 31.61 437 ARG A N 1
ATOM 3344 C CA . ARG A 1 437 ? -34.744 -0.091 20.500 1.00 31.61 437 ARG A CA 1
ATOM 3345 C C . ARG A 1 437 ? -35.046 -0.781 21.8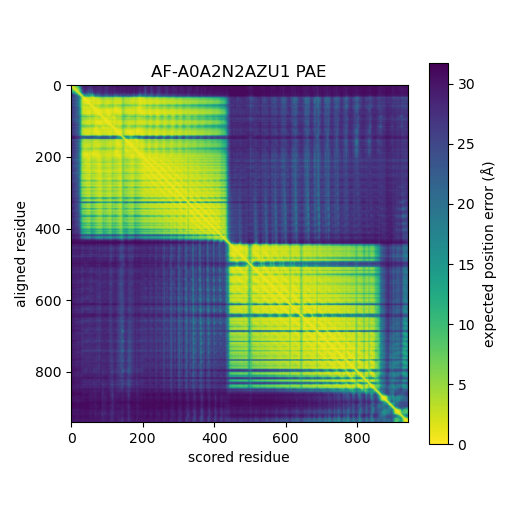31 1.00 31.61 437 ARG A C 1
ATOM 3347 O O . ARG A 1 437 ? -36.173 -1.214 22.053 1.00 31.61 437 ARG A O 1
ATOM 3354 N N . HIS A 1 438 ? -34.054 -0.892 22.707 1.00 33.53 438 HIS A N 1
ATOM 3355 C CA . HIS A 1 438 ? -34.279 -1.278 24.095 1.00 33.53 438 HIS A CA 1
ATOM 3356 C C . HIS A 1 438 ? -34.542 -0.021 24.928 1.00 33.53 438 HIS A C 1
ATOM 3358 O O . HIS A 1 438 ? -33.625 0.682 25.337 1.00 33.53 438 HIS A O 1
ATOM 3364 N N . SER A 1 439 ? -35.821 0.252 25.191 1.00 33.62 439 SER A N 1
ATOM 3365 C CA . SER A 1 439 ? -36.253 1.102 26.299 1.00 33.62 439 SER A CA 1
ATOM 3366 C C . SER A 1 439 ? -36.308 0.244 27.566 1.00 33.62 439 SER A C 1
ATOM 3368 O O . SER A 1 439 ? -37.234 -0.550 27.741 1.00 33.62 439 SER A O 1
ATOM 3370 N N . GLY A 1 440 ? -35.312 0.364 28.440 1.00 32.69 440 GLY A N 1
ATOM 3371 C CA . GLY A 1 440 ? -35.284 -0.372 29.700 1.00 32.69 440 GLY A CA 1
ATOM 3372 C C . GLY A 1 440 ? -34.281 0.217 30.679 1.00 32.69 440 GLY A C 1
ATOM 3373 O O . GLY A 1 440 ? -33.090 -0.056 30.597 1.00 32.69 440 GLY A O 1
ATOM 3374 N N . SER A 1 441 ? -34.781 1.005 31.627 1.00 36.50 441 SER A N 1
ATOM 3375 C CA . SER A 1 441 ? -34.049 1.589 32.749 1.00 36.50 441 SER A CA 1
ATOM 3376 C C . SER A 1 441 ? -33.512 0.511 33.705 1.00 36.50 441 SER A C 1
ATOM 3378 O O . SER A 1 441 ? -34.130 0.193 34.724 1.00 36.50 441 SER A O 1
ATOM 3380 N N . ARG A 1 442 ? -32.343 -0.050 33.393 1.00 43.03 442 ARG A N 1
ATOM 3381 C CA . ARG A 1 442 ? -31.456 -0.712 34.358 1.00 43.03 442 ARG A CA 1
ATOM 3382 C C . ARG A 1 442 ? -30.191 0.137 34.431 1.00 43.03 442 ARG A C 1
ATOM 3384 O O . ARG A 1 442 ? -29.624 0.442 33.390 1.00 43.03 442 ARG A O 1
ATOM 3391 N N . LYS A 1 443 ? -29.770 0.543 35.637 1.00 46.62 443 LYS A N 1
ATOM 3392 C CA . LYS A 1 443 ? -28.469 1.207 35.821 1.00 46.62 443 LYS A CA 1
ATOM 3393 C C . LYS A 1 443 ? -27.386 0.325 35.176 1.00 46.62 443 LYS A C 1
ATOM 3395 O O . LYS A 1 443 ? -27.354 -0.862 35.519 1.00 46.62 443 LYS A O 1
ATOM 3400 N N . PRO A 1 444 ? -26.563 0.846 34.253 1.00 54.66 444 PRO A N 1
ATOM 3401 C CA . PRO A 1 444 ? -25.515 0.057 33.617 1.00 54.66 444 PRO A CA 1
ATOM 3402 C C . PRO A 1 444 ? -24.531 -0.446 34.682 1.00 54.66 444 PRO A C 1
ATOM 3404 O O . PRO A 1 444 ? -24.114 0.302 35.567 1.00 54.66 444 PRO A O 1
ATOM 3407 N N . SER A 1 445 ? -24.210 -1.739 34.645 1.00 71.81 445 SER A N 1
ATOM 3408 C CA . SER A 1 445 ? -23.158 -2.319 35.480 1.00 71.81 445 SER A CA 1
ATOM 3409 C C . SER A 1 445 ? -21.804 -1.951 34.883 1.00 71.81 445 SER A C 1
ATOM 3411 O O . SER A 1 445 ? -21.525 -2.342 33.751 1.00 71.81 445 SER A O 1
ATOM 3413 N N . ILE A 1 446 ? -20.981 -1.221 35.636 1.00 85.50 446 ILE A N 1
ATOM 3414 C CA . ILE A 1 446 ? -19.612 -0.875 35.235 1.00 85.50 446 ILE A CA 1
ATOM 3415 C C . ILE A 1 446 ? -18.788 -2.175 35.154 1.00 85.50 446 ILE A C 1
ATOM 3417 O O . ILE A 1 446 ? -18.811 -2.945 36.121 1.00 85.50 446 ILE A O 1
ATOM 3421 N N . PRO A 1 447 ? -18.095 -2.457 34.035 1.00 85.06 447 PRO A N 1
ATOM 3422 C CA . PRO A 1 447 ? -17.215 -3.615 33.927 1.00 85.06 447 PRO A CA 1
ATOM 3423 C C . PRO A 1 447 ? -16.107 -3.607 34.989 1.00 85.06 447 PRO A C 1
ATOM 3425 O O . PRO A 1 447 ? -15.662 -2.556 35.449 1.00 85.06 447 PRO A O 1
ATOM 3428 N N . GLU A 1 448 ? -15.638 -4.791 35.380 1.00 83.56 448 GLU A N 1
ATOM 3429 C CA . GLU A 1 448 ? -14.589 -4.913 36.394 1.00 83.56 448 GLU A CA 1
ATOM 3430 C C . GLU A 1 448 ? -13.302 -4.190 35.958 1.00 83.56 448 GLU A C 1
ATOM 3432 O O . GLU A 1 448 ? -12.829 -4.351 34.832 1.00 83.56 448 GLU A O 1
ATOM 3437 N N . GLY A 1 449 ? -12.744 -3.374 36.858 1.00 84.88 449 GLY A N 1
ATOM 3438 C CA . GLY A 1 449 ? -11.537 -2.583 36.604 1.00 84.88 449 GLY A CA 1
ATOM 3439 C C . GLY A 1 449 ? -11.757 -1.279 35.830 1.00 84.88 449 GLY A C 1
ATOM 3440 O O . GLY A 1 449 ? -10.772 -0.605 35.547 1.00 84.88 449 GLY A O 1
ATOM 3441 N N . TYR A 1 450 ? -13.004 -0.919 35.503 1.00 91.81 450 TYR A N 1
ATOM 3442 C CA . TYR A 1 450 ? -13.340 0.375 34.904 1.00 91.81 450 TYR A CA 1
ATOM 3443 C C . TYR A 1 450 ? -13.827 1.380 35.954 1.00 91.81 450 TYR A C 1
ATOM 3445 O O . TYR A 1 450 ? -14.507 1.032 36.922 1.00 91.81 450 TYR A O 1
ATOM 3453 N N . ILE A 1 451 ? -13.513 2.648 35.716 1.00 92.31 451 ILE A N 1
ATOM 3454 C CA . ILE A 1 451 ? -14.022 3.814 36.430 1.00 92.31 451 ILE A CA 1
ATOM 3455 C C . ILE A 1 451 ? -15.247 4.326 35.666 1.00 92.31 451 ILE A C 1
ATOM 3457 O O . ILE A 1 451 ? -15.201 4.522 34.452 1.00 92.31 451 ILE A O 1
ATOM 3461 N N . GLY A 1 452 ? -16.367 4.505 36.366 1.00 93.38 452 GLY A N 1
ATOM 3462 C CA . GLY A 1 452 ? -17.596 5.024 35.766 1.00 93.38 452 GLY A CA 1
ATOM 3463 C C . GLY A 1 452 ? -17.512 6.529 35.521 1.00 93.38 452 GLY A C 1
ATOM 3464 O O . GLY A 1 452 ? -17.189 7.264 36.448 1.00 93.38 452 GLY A O 1
ATOM 3465 N N . VAL A 1 453 ? -17.855 6.976 34.313 1.00 96.75 453 VAL A N 1
ATOM 3466 C CA . VAL A 1 453 ? -17.927 8.401 33.946 1.00 96.75 453 VAL A CA 1
ATOM 3467 C C . VAL A 1 453 ? -19.395 8.778 33.751 1.00 96.75 453 VAL A C 1
ATOM 3469 O O . VAL A 1 453 ? -20.062 8.239 32.863 1.00 96.75 453 VAL A O 1
ATOM 3472 N N . ALA A 1 454 ? -19.935 9.636 34.620 1.00 93.50 454 ALA A N 1
ATOM 3473 C CA . ALA A 1 454 ? -21.363 9.971 34.640 1.00 93.50 454 ALA A CA 1
ATOM 3474 C C . ALA A 1 454 ? -21.656 11.462 34.443 1.00 93.50 454 ALA A C 1
ATOM 3476 O O . ALA A 1 454 ? -22.805 11.828 34.204 1.00 93.50 454 ALA A O 1
ATOM 3477 N N . THR A 1 455 ? -20.652 12.321 34.600 1.00 95.12 455 THR A N 1
ATOM 3478 C CA . THR A 1 455 ? -20.797 13.777 34.568 1.00 95.12 455 THR A CA 1
ATOM 3479 C C . THR A 1 455 ? -19.667 14.428 33.777 1.00 95.12 455 THR A C 1
ATOM 3481 O O . THR A 1 455 ? -18.641 13.803 33.508 1.00 95.12 455 THR A O 1
ATOM 3484 N N . ALA A 1 456 ? -19.846 15.703 33.429 1.00 94.75 456 ALA A N 1
ATOM 3485 C CA . ALA A 1 456 ? -18.816 16.490 32.754 1.00 94.75 456 ALA A CA 1
ATOM 3486 C C . ALA A 1 456 ? -17.539 16.624 33.599 1.00 94.75 456 ALA A C 1
ATOM 3488 O O . ALA A 1 456 ? -16.444 16.538 33.059 1.00 94.75 456 ALA A O 1
ATOM 3489 N N . GLU A 1 457 ? -17.680 16.730 34.924 1.00 93.94 457 GLU A N 1
ATOM 3490 C CA . GLU A 1 457 ? -16.555 16.760 35.865 1.00 93.94 457 GLU A CA 1
ATOM 3491 C C . GLU A 1 457 ? -15.822 15.408 35.928 1.00 93.94 457 GLU A C 1
ATOM 3493 O O . GLU A 1 457 ? -14.595 15.375 35.957 1.00 93.94 457 GLU A O 1
ATOM 3498 N N . ASP A 1 458 ? -16.535 14.274 35.894 1.00 96.56 458 ASP A N 1
ATOM 3499 C CA . ASP A 1 458 ? -15.883 12.954 35.828 1.00 96.56 458 ASP A CA 1
ATOM 3500 C C . ASP A 1 458 ? -15.054 12.815 34.545 1.00 96.56 458 ASP A C 1
ATOM 3502 O O . ASP A 1 458 ? -13.927 12.323 34.582 1.00 96.56 458 ASP A O 1
ATOM 3506 N N . LEU A 1 459 ? -15.609 13.266 33.413 1.00 97.56 459 LEU A N 1
ATOM 3507 C CA . LEU A 1 459 ? -14.929 13.245 32.120 1.00 97.56 459 LEU A CA 1
ATOM 3508 C C . LEU A 1 459 ? -13.730 14.193 32.110 1.00 97.56 459 LEU A C 1
ATOM 3510 O O . LEU A 1 459 ? -12.663 13.832 31.622 1.00 97.56 459 LEU A O 1
ATOM 3514 N N . TYR A 1 460 ? -13.880 15.379 32.702 1.00 93.38 460 TYR A N 1
ATOM 3515 C CA . TYR A 1 460 ? -12.784 16.322 32.873 1.00 93.38 460 TYR A CA 1
ATOM 3516 C C . TYR A 1 460 ? -11.644 15.673 33.666 1.00 93.38 460 TYR A C 1
ATOM 3518 O O . TYR A 1 460 ? -10.491 15.745 33.253 1.00 93.38 460 TYR A O 1
ATOM 3526 N N . ASN A 1 461 ? -11.956 14.938 34.732 1.00 92.06 461 ASN A N 1
ATOM 3527 C CA . ASN A 1 461 ? -10.968 14.294 35.596 1.00 92.06 461 ASN A CA 1
ATOM 3528 C C . ASN A 1 461 ? -10.243 13.079 34.987 1.00 92.06 461 ASN A C 1
ATOM 3530 O O . ASN A 1 461 ? -9.268 12.623 35.586 1.00 92.06 461 ASN A O 1
ATOM 3534 N N . VAL A 1 462 ? -10.625 12.597 33.796 1.00 94.88 462 VAL A N 1
ATOM 3535 C CA . VAL A 1 462 ? -9.865 11.568 33.049 1.00 94.88 462 VAL A CA 1
ATOM 3536 C C . VAL A 1 462 ? -8.406 11.994 32.835 1.00 94.88 462 VAL A C 1
ATOM 3538 O O . VAL A 1 462 ? -7.506 11.158 32.882 1.00 94.88 462 VAL A O 1
ATOM 3541 N N . ARG A 1 463 ? -8.149 13.303 32.687 1.00 92.25 463 ARG A N 1
ATOM 3542 C CA . ARG A 1 463 ? -6.796 13.868 32.525 1.00 92.25 463 ARG A CA 1
ATOM 3543 C C . ARG A 1 463 ? -5.858 13.610 33.711 1.00 92.25 463 ARG A C 1
ATOM 3545 O O . ARG A 1 463 ? -4.647 13.693 33.561 1.00 92.25 463 ARG A O 1
ATOM 3552 N N . ASN A 1 464 ? -6.402 13.268 34.879 1.00 87.50 464 ASN A N 1
ATOM 3553 C CA . ASN A 1 464 ? -5.608 13.000 36.080 1.00 87.50 464 ASN A CA 1
ATOM 3554 C C . ASN A 1 464 ? -5.028 11.574 36.114 1.00 87.50 464 ASN A C 1
ATOM 3556 O O . ASN A 1 464 ? -4.120 11.311 36.900 1.00 87.50 464 ASN A O 1
ATOM 3560 N N . ASP A 1 465 ? -5.550 10.655 35.294 1.00 89.69 465 ASP A N 1
ATOM 3561 C CA . ASP A 1 465 ? -5.020 9.299 35.119 1.00 89.69 465 ASP A CA 1
ATOM 3562 C C . ASP A 1 465 ? -5.215 8.841 33.665 1.00 89.69 465 ASP A C 1
ATOM 3564 O O . ASP A 1 465 ? -6.152 8.119 33.312 1.00 89.69 465 ASP A O 1
ATOM 3568 N N . LEU A 1 466 ? -4.294 9.274 32.804 1.00 89.19 466 LEU A N 1
ATOM 3569 C CA . LEU A 1 466 ? -4.304 9.000 31.365 1.00 89.19 466 LEU A CA 1
ATOM 3570 C C . LEU A 1 466 ? -4.113 7.516 31.006 1.00 89.19 466 LEU A C 1
ATOM 3572 O O . LEU A 1 466 ? -4.335 7.140 29.857 1.00 89.19 466 LEU A O 1
ATOM 3576 N N . ALA A 1 467 ? -3.727 6.669 31.968 1.00 87.31 467 ALA A N 1
ATOM 3577 C CA . ALA A 1 467 ? -3.602 5.220 31.803 1.00 87.31 467 ALA A CA 1
ATOM 3578 C C . ALA A 1 467 ? -4.841 4.443 32.290 1.00 87.31 467 ALA A C 1
ATOM 3580 O O . ALA A 1 467 ? -4.906 3.215 32.153 1.00 87.31 467 ALA A O 1
ATOM 3581 N N . GLY A 1 468 ? -5.820 5.146 32.863 1.00 83.06 468 GLY A N 1
ATOM 3582 C CA . GLY A 1 468 ? -7.026 4.566 33.436 1.00 83.06 468 GLY A CA 1
ATOM 3583 C C . GLY A 1 468 ? -7.949 3.894 32.413 1.00 83.06 468 GLY A C 1
ATOM 3584 O O . GLY A 1 468 ? -7.850 4.074 31.197 1.00 83.06 468 GLY A O 1
ATOM 3585 N N . LYS A 1 469 ? -8.892 3.095 32.921 1.00 95.31 469 LYS A N 1
ATOM 3586 C CA . LYS A 1 469 ? -9.960 2.470 32.127 1.00 95.31 469 LYS A CA 1
ATOM 3587 C C . LYS A 1 469 ? -11.287 3.095 32.513 1.00 95.31 469 LYS A C 1
ATOM 3589 O O . LYS A 1 469 ? -11.691 2.999 33.667 1.00 95.31 469 LYS A O 1
ATOM 3594 N N . TYR A 1 470 ? -11.975 3.690 31.554 1.00 97.19 470 TYR A N 1
ATOM 3595 C CA . TYR A 1 470 ? -13.152 4.519 31.764 1.00 97.19 470 TYR A CA 1
ATOM 3596 C C . TYR A 1 470 ? -14.342 3.971 30.991 1.00 97.19 470 TYR A C 1
ATOM 3598 O O . TYR A 1 470 ? -14.211 3.530 29.848 1.00 97.19 470 TYR A O 1
ATOM 3606 N N . TYR A 1 471 ? -15.497 3.947 31.647 1.00 97.06 471 TYR A N 1
ATOM 3607 C CA . TYR A 1 471 ? -16.740 3.428 31.092 1.00 97.06 471 TYR A CA 1
ATOM 3608 C C . TYR A 1 471 ? -17.860 4.430 31.336 1.00 97.06 471 TYR A C 1
ATOM 3610 O O . TYR A 1 471 ? -18.229 4.695 32.485 1.00 97.06 471 TYR A O 1
ATOM 3618 N N . GLN A 1 472 ? -18.406 4.995 30.266 1.00 97.38 472 GLN A N 1
ATOM 3619 C CA . GLN A 1 472 ? -19.467 5.985 30.375 1.00 97.38 472 GLN A CA 1
ATOM 3620 C C . GLN A 1 472 ? -20.793 5.323 30.781 1.00 97.38 472 GLN A C 1
ATOM 3622 O O . GLN A 1 472 ? -21.201 4.282 30.253 1.00 97.38 472 GLN A O 1
ATOM 3627 N N . ILE A 1 473 ? -21.469 5.922 31.761 1.00 95.12 473 ILE A N 1
ATOM 3628 C CA . ILE A 1 473 ? -22.697 5.379 32.367 1.00 95.12 473 ILE A CA 1
ATOM 3629 C C . ILE A 1 473 ? -23.895 6.336 32.316 1.00 95.12 473 ILE A C 1
ATOM 3631 O O . ILE A 1 473 ? -24.965 5.998 32.830 1.00 95.12 473 ILE A O 1
ATOM 3635 N N . ALA A 1 474 ? -23.724 7.511 31.713 1.00 94.19 474 ALA A N 1
ATOM 3636 C CA . ALA A 1 474 ? -24.772 8.494 31.461 1.00 94.19 474 ALA A CA 1
ATOM 3637 C C . ALA A 1 474 ? -24.402 9.379 30.260 1.00 94.19 474 ALA A C 1
ATOM 3639 O O . ALA A 1 474 ? -23.231 9.460 29.894 1.00 94.19 474 ALA A O 1
ATOM 3640 N N . ASP A 1 475 ? -25.390 10.056 29.672 1.00 97.69 475 ASP A N 1
ATOM 3641 C CA . ASP A 1 475 ? -25.124 11.167 28.753 1.00 97.69 475 ASP A CA 1
ATOM 3642 C C . ASP A 1 475 ? -24.426 12.308 29.514 1.00 97.69 475 ASP A C 1
ATOM 3644 O O . ASP A 1 475 ? -24.755 12.578 30.673 1.00 97.69 475 ASP A O 1
ATOM 3648 N N . ILE A 1 476 ? -23.463 12.965 28.870 1.00 98.38 476 ILE A N 1
ATOM 3649 C CA . ILE A 1 476 ? -22.620 14.011 29.454 1.00 98.38 476 ILE A CA 1
ATOM 3650 C C . ILE A 1 476 ? -22.832 15.314 28.686 1.00 98.38 476 ILE A C 1
ATOM 3652 O O . ILE A 1 476 ? -22.643 15.366 27.475 1.00 98.38 476 ILE A O 1
ATOM 3656 N N . ASP A 1 477 ? -23.194 16.373 29.403 1.00 97.56 477 ASP A N 1
ATOM 3657 C CA . ASP A 1 477 ? -23.373 17.718 28.855 1.00 97.56 477 ASP A CA 1
ATOM 3658 C C . ASP A 1 477 ? -22.201 18.616 29.275 1.00 97.56 477 ASP A C 1
ATOM 3660 O O . ASP A 1 477 ? -22.009 18.867 30.468 1.00 97.56 477 ASP A O 1
ATOM 3664 N N . LEU A 1 478 ? -21.426 19.096 28.300 1.00 97.62 478 LEU A N 1
ATOM 3665 C CA . LEU A 1 478 ? -20.238 19.924 28.511 1.00 97.62 478 LEU A CA 1
ATOM 3666 C C . LEU A 1 478 ? -20.517 21.432 28.575 1.00 97.62 478 LEU A C 1
ATOM 3668 O O . LEU A 1 478 ? -19.570 22.204 28.676 1.00 97.62 478 LEU A O 1
ATOM 3672 N N . SER A 1 479 ? -21.780 21.874 28.621 1.00 94.88 479 SER A N 1
ATOM 3673 C CA . SER A 1 479 ? -22.131 23.309 28.693 1.00 94.88 479 SER A CA 1
ATOM 3674 C C . SER A 1 479 ? -21.473 24.055 29.865 1.00 94.88 479 SER A C 1
ATOM 3676 O O . SER A 1 479 ? -21.265 25.261 29.802 1.00 94.88 479 SER A O 1
ATOM 3678 N N . ALA A 1 480 ? -21.118 23.360 30.950 1.00 92.19 480 ALA A N 1
ATOM 3679 C CA . ALA A 1 480 ? -20.388 23.964 32.071 1.00 92.19 480 ALA A CA 1
ATOM 3680 C C . ALA A 1 480 ? -18.948 24.393 31.714 1.00 92.19 480 ALA A C 1
ATOM 3682 O O . ALA A 1 480 ? -18.356 25.188 32.439 1.00 92.19 480 ALA A O 1
ATOM 3683 N N . TYR A 1 481 ? -18.405 23.882 30.608 1.00 92.06 481 TYR A N 1
ATOM 3684 C CA . TYR A 1 481 ? -17.066 24.164 30.094 1.00 92.06 481 TYR A CA 1
ATOM 3685 C C . TYR A 1 481 ? -17.101 24.991 28.803 1.00 92.06 481 TYR A C 1
ATOM 3687 O O . TYR A 1 481 ? -16.075 25.117 28.152 1.00 92.06 481 TYR A O 1
ATOM 3695 N N . SER A 1 482 ? -18.252 25.553 28.409 1.00 88.44 482 SER A N 1
ATOM 3696 C CA . SER A 1 482 ? -18.362 26.307 27.153 1.00 88.44 482 SER A CA 1
ATOM 3697 C C . SER A 1 482 ? -18.033 27.800 27.274 1.00 88.44 482 SER A C 1
ATOM 3699 O O . SER A 1 482 ? -18.007 28.502 26.265 1.00 88.44 482 SER A O 1
ATOM 3701 N N . GLU A 1 483 ? -17.840 28.323 28.490 1.00 83.38 483 GLU A N 1
ATOM 3702 C CA . GLU A 1 483 ? -17.485 29.730 28.713 1.00 83.38 483 GLU A CA 1
ATOM 3703 C C . GLU A 1 483 ? -15.996 30.000 28.420 1.00 83.38 483 GLU A C 1
ATOM 3705 O O . GLU A 1 483 ? -15.127 29.166 28.665 1.00 83.38 483 GLU A O 1
ATOM 3710 N N . GLY A 1 484 ? -15.682 31.205 27.934 1.00 86.12 484 GLY A N 1
ATOM 3711 C CA . GLY A 1 484 ? -14.302 31.622 27.672 1.00 86.12 484 GLY A CA 1
ATOM 3712 C C . GLY A 1 484 ? -13.661 30.848 26.519 1.00 86.12 484 GLY A C 1
ATOM 3713 O O . GLY A 1 484 ? -14.112 30.964 25.383 1.00 86.12 484 GLY A O 1
ATOM 3714 N N . VAL A 1 485 ? -12.599 30.097 26.824 1.00 85.25 485 VAL A N 1
ATOM 3715 C CA . VAL A 1 485 ? -11.811 29.324 25.844 1.00 85.25 485 VAL A CA 1
ATOM 3716 C C . VAL A 1 485 ? -12.417 27.954 25.507 1.00 85.25 485 VAL A C 1
ATOM 3718 O O . VAL A 1 485 ? -11.904 27.243 24.643 1.00 85.25 485 VAL A O 1
ATOM 3721 N N . GLY A 1 486 ? -13.517 27.579 26.164 1.00 91.88 486 GLY A N 1
ATOM 3722 C CA . GLY A 1 486 ? -14.158 26.282 25.976 1.00 91.88 486 GLY A CA 1
ATOM 3723 C C . GLY A 1 486 ? -13.449 25.139 26.714 1.00 91.88 486 GLY A C 1
ATOM 3724 O O . GLY A 1 486 ? -12.731 25.339 27.697 1.00 91.88 486 GLY A O 1
ATOM 3725 N N . TRP A 1 487 ? -13.667 23.922 26.223 1.00 94.31 487 TRP A N 1
ATOM 3726 C CA . TRP A 1 487 ? -13.088 22.687 26.734 1.00 94.31 487 TRP A CA 1
ATOM 3727 C C . TRP A 1 487 ? -11.580 22.628 26.495 1.00 94.31 487 TRP A C 1
ATOM 3729 O O . TRP A 1 487 ? -11.096 22.771 25.372 1.00 94.31 487 TRP A O 1
ATOM 3739 N N . GLU A 1 488 ? -10.836 22.330 27.555 1.00 91.00 488 GLU A N 1
ATOM 3740 C CA . GLU A 1 488 ? -9.431 21.961 27.447 1.00 91.00 488 GLU A CA 1
ATOM 3741 C C . GLU A 1 488 ? -9.325 20.454 27.142 1.00 91.00 488 GLU A C 1
ATOM 3743 O O . GLU A 1 488 ? -9.834 19.653 27.945 1.00 91.00 488 GLU A O 1
ATOM 3748 N N . PRO A 1 489 ? -8.667 20.052 26.035 1.00 92.88 489 PRO A N 1
ATOM 3749 C CA . PRO A 1 489 ? -8.546 18.652 25.635 1.00 92.88 489 PRO A CA 1
ATOM 3750 C C . PRO A 1 489 ? -8.012 17.745 26.749 1.00 92.88 489 PRO A C 1
ATOM 3752 O O . PRO A 1 489 ? -7.176 18.146 27.556 1.00 92.88 489 PRO A O 1
ATOM 3755 N N . ILE A 1 490 ? -8.460 16.488 26.781 1.00 94.69 490 ILE A N 1
ATOM 3756 C CA . ILE A 1 490 ? -7.886 15.471 27.671 1.00 94.69 490 ILE A CA 1
ATOM 3757 C C . ILE A 1 490 ? -6.493 15.110 27.141 1.00 94.69 490 ILE A C 1
ATOM 3759 O O . ILE A 1 490 ? -6.364 14.422 26.125 1.00 94.69 490 ILE A O 1
ATOM 3763 N N . ILE A 1 491 ? -5.466 15.615 27.817 1.00 87.19 491 ILE A N 1
ATOM 3764 C CA . ILE A 1 491 ? -4.040 15.422 27.535 1.00 87.19 491 ILE A CA 1
ATOM 3765 C C . ILE A 1 491 ? -3.243 15.745 28.811 1.00 87.19 491 ILE A C 1
ATOM 3767 O O . ILE A 1 491 ? -3.789 16.371 29.724 1.00 87.19 491 ILE A O 1
ATOM 3771 N N . GLY A 1 492 ? -1.994 15.288 28.916 1.00 74.94 492 GLY A N 1
ATOM 3772 C CA . GLY A 1 492 ? -1.089 15.702 29.994 1.00 74.94 492 GLY A CA 1
ATOM 3773 C C . GLY A 1 492 ? -0.196 16.876 29.581 1.00 74.94 492 GLY A C 1
ATOM 3774 O O . GLY A 1 492 ? -0.631 17.750 28.834 1.00 74.94 492 GLY A O 1
ATOM 3775 N N . GLU A 1 493 ? 1.038 16.942 30.089 1.00 70.25 493 GLU A N 1
ATOM 3776 C CA . GLU A 1 493 ? 1.912 18.097 29.842 1.00 70.25 493 GLU A CA 1
ATOM 3777 C C . GLU A 1 493 ? 2.349 18.147 28.370 1.00 70.25 493 GLU A C 1
ATOM 3779 O O . GLU A 1 493 ? 2.877 17.166 27.847 1.00 70.25 493 GLU A O 1
ATOM 3784 N N . VAL A 1 494 ? 2.142 19.292 27.711 1.00 67.94 494 VAL A N 1
ATOM 3785 C CA . VAL A 1 494 ? 2.579 19.543 26.329 1.00 67.94 494 VAL A CA 1
ATOM 3786 C C . VAL A 1 494 ? 3.895 20.316 26.349 1.00 67.94 494 VAL A C 1
ATOM 3788 O O . VAL A 1 494 ? 4.000 21.360 26.997 1.00 67.94 494 VAL A O 1
ATOM 3791 N N . ARG A 1 495 ? 4.903 19.817 25.633 1.00 63.84 495 ARG A N 1
ATOM 3792 C CA . ARG A 1 495 ? 6.236 20.418 25.521 1.00 63.84 495 ARG A CA 1
ATOM 3793 C C . ARG A 1 495 ? 6.500 20.764 24.060 1.00 63.84 495 ARG A C 1
ATOM 3795 O O . ARG A 1 495 ? 6.446 19.902 23.189 1.00 63.84 495 ARG A O 1
ATOM 3802 N N . PHE A 1 496 ? 6.797 22.035 23.806 1.00 56.25 496 PHE A N 1
ATOM 3803 C CA . PHE A 1 496 ? 7.113 22.538 22.470 1.00 56.25 496 PHE A CA 1
ATOM 3804 C C . PHE A 1 496 ? 8.624 22.697 22.300 1.00 56.25 496 PHE A C 1
ATOM 3806 O O . PHE A 1 496 ? 9.276 23.340 23.128 1.00 56.25 496 PHE A O 1
ATOM 3813 N N . PHE A 1 497 ? 9.172 22.138 21.219 1.00 48.56 497 PHE A N 1
ATOM 3814 C CA . PHE A 1 497 ? 10.548 22.397 20.774 1.00 48.56 497 PHE A CA 1
ATOM 3815 C C . PHE A 1 497 ? 10.595 23.406 19.612 1.00 48.56 497 PHE A C 1
ATOM 3817 O O . PHE A 1 497 ? 11.533 24.202 19.548 1.00 48.56 497 PHE A O 1
ATOM 3824 N N . ASP A 1 498 ? 9.552 23.426 18.775 1.00 46.12 498 ASP A N 1
ATOM 3825 C CA . ASP A 1 498 ? 9.247 24.432 17.752 1.00 46.12 498 ASP A CA 1
ATOM 3826 C C . ASP A 1 498 ? 7.713 24.505 17.588 1.00 46.12 498 ASP A C 1
ATOM 3828 O O . ASP A 1 498 ? 7.032 23.482 17.612 1.00 46.12 498 ASP A O 1
ATOM 3832 N N . GLU A 1 499 ? 7.153 25.707 17.471 1.00 44.78 499 GLU A N 1
ATOM 3833 C CA . GLU A 1 499 ? 5.703 25.974 17.466 1.00 44.78 499 GLU A CA 1
ATOM 3834 C C . GLU A 1 499 ? 5.032 25.584 16.128 1.00 44.78 499 GLU A C 1
ATOM 3836 O O . GLU A 1 499 ? 3.805 25.524 16.037 1.00 44.78 499 GLU A O 1
ATOM 3841 N N . PHE A 1 500 ? 5.827 25.266 15.095 1.00 42.25 500 PHE A N 1
ATOM 3842 C CA . PHE A 1 500 ? 5.352 25.104 13.713 1.00 42.25 500 PHE A CA 1
ATOM 3843 C C . PHE A 1 500 ? 5.562 23.714 13.081 1.00 42.25 500 PHE A C 1
ATOM 3845 O O . PHE A 1 500 ? 5.134 23.511 11.946 1.00 42.25 500 PHE A O 1
ATOM 3852 N N . ALA A 1 501 ? 6.168 22.740 13.774 1.00 47.28 501 ALA A N 1
ATOM 3853 C CA . ALA A 1 501 ? 6.418 21.400 13.224 1.00 47.28 501 ALA A CA 1
ATOM 3854 C C . ALA A 1 501 ? 5.526 20.319 13.869 1.00 47.28 501 ALA A C 1
ATOM 3856 O O . ALA A 1 501 ? 5.674 19.989 15.044 1.00 47.28 501 ALA A O 1
ATOM 3857 N N . ILE A 1 502 ? 4.632 19.709 13.075 1.00 52.22 502 ILE A N 1
ATOM 3858 C CA . ILE A 1 502 ? 3.732 18.610 13.499 1.00 52.22 502 ILE A CA 1
ATOM 3859 C C . ILE A 1 502 ? 4.522 17.392 14.034 1.00 52.22 502 ILE A C 1
ATOM 3861 O O . ILE A 1 502 ? 4.011 16.641 14.865 1.00 52.22 502 ILE A O 1
ATOM 3865 N N . SER A 1 503 ? 5.776 17.206 13.599 1.00 51.19 503 SER A N 1
ATOM 3866 C CA . SER A 1 503 ? 6.663 16.108 14.018 1.00 51.19 503 SER A CA 1
ATOM 3867 C C . SER A 1 503 ? 7.218 16.233 15.441 1.00 51.19 503 SER A C 1
ATOM 3869 O O . SER A 1 503 ? 7.732 15.245 15.964 1.00 51.19 503 SER A O 1
ATOM 3871 N N . ASP A 1 504 ? 7.114 17.412 16.063 1.00 53.00 504 ASP A N 1
ATOM 3872 C CA . ASP A 1 504 ? 7.890 17.768 17.260 1.00 53.00 504 ASP A CA 1
ATOM 3873 C C . ASP A 1 504 ? 7.014 17.997 18.509 1.00 53.00 504 ASP A C 1
ATOM 3875 O O . ASP A 1 504 ? 7.493 18.491 19.533 1.00 53.00 504 ASP A O 1
ATOM 3879 N N . ILE A 1 505 ? 5.726 17.632 18.445 1.00 58.97 505 ILE A N 1
ATOM 3880 C CA . ILE A 1 505 ? 4.806 17.695 19.590 1.00 58.97 505 ILE A CA 1
ATOM 3881 C C . ILE A 1 505 ? 5.133 16.547 20.561 1.00 58.97 505 ILE A C 1
ATOM 3883 O O . ILE A 1 505 ? 4.800 15.388 20.307 1.00 58.97 505 ILE A O 1
ATOM 3887 N N . ASP A 1 506 ? 5.763 16.875 21.694 1.00 64.50 506 ASP A N 1
ATOM 3888 C CA . ASP A 1 506 ? 5.994 15.963 22.823 1.00 64.50 506 ASP A CA 1
ATOM 3889 C C . ASP A 1 506 ? 4.928 16.221 23.895 1.00 64.50 506 ASP A C 1
ATOM 3891 O O . ASP A 1 506 ? 4.976 17.223 24.611 1.00 64.50 506 ASP A O 1
ATOM 3895 N N . ALA A 1 507 ? 3.920 15.352 23.972 1.00 69.06 507 ALA A N 1
ATOM 3896 C CA . ALA A 1 507 ? 2.838 15.477 24.940 1.00 69.06 507 ALA A CA 1
ATOM 3897 C C . ALA A 1 507 ? 2.491 14.138 25.593 1.00 69.06 507 ALA A C 1
ATOM 3899 O O . ALA A 1 507 ? 2.474 13.095 24.934 1.00 69.06 507 ALA A O 1
ATOM 3900 N N . ASP A 1 508 ? 2.145 14.181 26.880 1.00 80.44 508 ASP A N 1
ATOM 3901 C CA . ASP A 1 508 ? 1.643 13.012 27.605 1.00 80.44 508 ASP A CA 1
ATOM 3902 C C . ASP A 1 508 ? 0.275 12.587 27.030 1.00 80.44 508 ASP A C 1
ATOM 3904 O O . ASP A 1 508 ? -0.750 13.249 27.226 1.00 80.44 508 ASP A O 1
ATOM 3908 N N . ALA A 1 509 ? 0.266 11.474 26.295 1.00 86.88 509 ALA A N 1
ATOM 3909 C CA . ALA A 1 509 ? -0.913 10.950 25.614 1.00 86.88 509 ALA A CA 1
ATOM 3910 C C . ALA A 1 509 ? -1.858 10.186 26.555 1.00 86.88 509 ALA A C 1
ATOM 3912 O O . ALA A 1 509 ? -1.448 9.579 27.548 1.00 86.88 509 ALA A O 1
ATOM 3913 N N . PHE A 1 510 ? -3.139 10.120 26.185 1.00 92.81 510 PHE A N 1
ATOM 3914 C CA . PHE A 1 510 ? -4.057 9.126 26.730 1.00 92.81 510 PHE A CA 1
ATOM 3915 C C . PHE A 1 510 ? -3.646 7.733 26.241 1.00 92.81 510 PHE A C 1
ATOM 3917 O O . PHE A 1 510 ? -3.782 7.432 25.058 1.00 92.81 510 PHE A O 1
ATOM 3924 N N . ILE A 1 511 ? -3.152 6.883 27.143 1.00 89.06 511 ILE A N 1
ATOM 3925 C CA . ILE A 1 511 ? -2.721 5.496 26.864 1.00 89.06 511 ILE A CA 1
ATOM 3926 C C . ILE A 1 511 ? -3.712 4.449 27.404 1.00 89.06 511 ILE A C 1
ATOM 3928 O O . ILE A 1 511 ? -3.503 3.244 27.265 1.00 89.06 511 ILE A O 1
ATOM 3932 N N . GLY A 1 512 ? -4.769 4.909 28.074 1.00 82.38 512 GLY A N 1
ATOM 3933 C CA . GLY A 1 512 ? -5.789 4.095 28.720 1.00 82.38 512 GLY A CA 1
ATOM 3934 C C . GLY A 1 512 ? -6.863 3.558 27.770 1.00 82.38 512 GLY A C 1
ATOM 3935 O O . GLY A 1 512 ? -6.671 3.416 26.563 1.00 82.38 512 GLY A O 1
ATOM 3936 N N . ILE A 1 513 ? -8.033 3.240 28.329 1.00 95.25 513 ILE A N 1
ATOM 3937 C CA . ILE A 1 513 ? -9.215 2.823 27.557 1.00 95.25 513 ILE A CA 1
ATOM 3938 C C . ILE A 1 513 ? -10.382 3.732 27.919 1.00 95.25 513 ILE A C 1
ATOM 3940 O O . ILE A 1 513 ? -10.752 3.791 29.087 1.00 95.25 513 ILE A O 1
ATOM 3944 N N . TYR A 1 514 ? -11.004 4.379 26.938 1.00 98.31 514 TYR A N 1
ATOM 3945 C CA . TYR A 1 514 ? -12.269 5.084 27.110 1.00 98.31 514 TYR A CA 1
ATOM 3946 C C . TYR A 1 514 ? -13.361 4.400 26.286 1.00 98.31 514 TYR A C 1
ATOM 3948 O O . TYR A 1 514 ? -13.315 4.387 25.057 1.00 98.31 514 TYR A O 1
ATOM 3956 N N . ASP A 1 515 ? -14.348 3.817 26.963 1.00 97.62 515 ASP A N 1
ATOM 3957 C CA . ASP A 1 515 ? -15.540 3.246 26.337 1.00 97.62 515 ASP A CA 1
ATOM 3958 C C . ASP A 1 515 ? -16.740 4.166 26.590 1.00 97.62 515 ASP A C 1
ATOM 3960 O O . ASP A 1 515 ? -17.282 4.225 27.698 1.00 97.62 515 ASP A O 1
ATOM 3964 N N . GLY A 1 516 ? -17.162 4.882 25.547 1.00 96.94 516 GLY A N 1
ATOM 3965 C CA . GLY A 1 516 ? -18.317 5.778 25.583 1.00 96.94 516 GLY A CA 1
ATOM 3966 C C . GLY A 1 516 ? -19.649 5.046 25.724 1.00 96.94 516 GLY A C 1
ATOM 3967 O O . GLY A 1 516 ? -20.671 5.677 25.991 1.00 96.94 516 GLY A O 1
ATOM 3968 N N . ASN A 1 517 ? -19.659 3.714 25.572 1.00 92.94 517 ASN A N 1
ATOM 3969 C CA . ASN A 1 517 ? -20.828 2.871 25.797 1.00 92.94 517 ASN A CA 1
ATOM 3970 C C . ASN A 1 517 ? -22.094 3.384 25.076 1.00 92.94 517 ASN A C 1
ATOM 3972 O O . ASN A 1 517 ? -23.218 3.222 25.550 1.00 92.94 517 ASN A O 1
ATOM 3976 N N . THR A 1 518 ? -21.913 4.038 23.923 1.00 84.31 518 THR A N 1
ATOM 3977 C CA . THR A 1 518 ? -22.955 4.668 23.093 1.00 84.31 518 THR A CA 1
ATOM 3978 C C . THR A 1 518 ? -23.755 5.804 23.744 1.00 84.31 518 THR A C 1
ATOM 3980 O O . THR A 1 518 ? -24.688 6.312 23.120 1.00 84.31 518 THR A O 1
ATOM 3983 N N . TYR A 1 519 ? -23.400 6.228 24.960 1.00 95.06 519 TYR A N 1
ATOM 3984 C CA . TYR A 1 519 ? -23.939 7.447 25.555 1.00 95.06 519 TYR A CA 1
ATOM 3985 C C . TYR A 1 519 ? -23.395 8.677 24.826 1.00 95.06 519 TYR A C 1
ATOM 3987 O O . TYR A 1 519 ? -22.325 8.645 24.207 1.00 95.06 519 TYR A O 1
ATOM 3995 N N . LYS A 1 520 ? -24.159 9.765 24.882 1.00 97.75 520 LYS A N 1
ATOM 3996 C CA . LYS A 1 520 ? -23.812 11.014 24.215 1.00 97.75 520 LYS A CA 1
ATOM 3997 C C . LYS A 1 520 ? -22.893 11.875 25.068 1.00 97.75 520 LYS A C 1
ATOM 3999 O O . LYS A 1 520 ? -23.030 11.926 26.287 1.00 97.75 520 LYS A O 1
ATOM 4004 N N . ILE A 1 521 ? -22.001 12.594 24.404 1.00 98.69 521 ILE A N 1
ATOM 4005 C CA . ILE A 1 521 ? -21.282 13.749 24.934 1.00 98.69 521 ILE A CA 1
ATOM 4006 C C . ILE A 1 521 ? -21.714 14.936 24.075 1.00 98.69 521 ILE A C 1
ATOM 4008 O O . ILE A 1 521 ? -21.545 14.891 22.859 1.00 98.69 521 ILE A O 1
ATOM 4012 N N . THR A 1 522 ? -22.322 15.955 24.673 1.00 98.44 522 THR A N 1
ATOM 4013 C CA . THR A 1 522 ? -22.919 17.084 23.942 1.00 98.44 522 THR A CA 1
ATOM 4014 C C . THR A 1 522 ? -22.349 18.421 24.383 1.00 98.44 522 THR A C 1
ATOM 4016 O O . THR A 1 522 ? -21.807 18.539 25.482 1.00 98.44 522 THR A O 1
ATOM 4019 N N . ASN A 1 523 ? -22.547 19.444 23.546 1.00 95.81 523 ASN A N 1
ATOM 4020 C CA . ASN A 1 523 ? -22.147 20.830 23.807 1.00 95.81 523 ASN A CA 1
ATOM 4021 C C . ASN A 1 523 ? -20.633 20.993 24.023 1.00 95.81 523 ASN A C 1
ATOM 4023 O O . ASN A 1 523 ? -20.205 21.839 24.807 1.00 95.81 523 ASN A O 1
ATOM 4027 N N . LEU A 1 524 ? -19.818 20.177 23.341 1.00 97.62 524 LEU A N 1
ATOM 4028 C CA . LEU A 1 524 ? -18.375 20.396 23.294 1.00 97.62 524 LEU A CA 1
ATOM 4029 C C . LEU A 1 524 ? -18.096 21.663 22.481 1.00 97.62 524 LEU A C 1
ATOM 4031 O O . LEU A 1 524 ? -18.369 21.681 21.283 1.00 97.62 524 LEU A O 1
ATOM 4035 N N . THR A 1 525 ? -17.518 22.683 23.113 1.00 95.69 525 THR A N 1
ATOM 4036 C CA . THR A 1 525 ? -16.986 23.865 22.426 1.00 95.69 525 THR A CA 1
ATOM 4037 C C . THR A 1 525 ? -15.511 24.038 22.739 1.00 95.69 525 THR A C 1
ATOM 4039 O O . THR A 1 525 ? -15.075 23.728 23.844 1.00 95.69 525 THR A O 1
ATOM 4042 N N . ILE A 1 526 ? -14.727 24.508 21.770 1.00 92.94 526 ILE A N 1
ATOM 4043 C CA . ILE A 1 526 ? -13.296 24.803 21.929 1.00 92.94 526 ILE A CA 1
ATOM 4044 C C . ILE A 1 526 ? -13.008 26.082 21.146 1.00 92.94 526 ILE A C 1
ATOM 4046 O O . ILE A 1 526 ? -13.389 26.171 19.979 1.00 92.94 526 ILE A O 1
ATOM 4050 N N . ASN A 1 527 ? -12.378 27.051 21.808 1.00 87.69 527 ASN A N 1
ATOM 4051 C CA . ASN A 1 527 ? -11.951 28.337 21.257 1.00 87.69 527 ASN A CA 1
ATOM 4052 C C . ASN A 1 527 ? -10.745 28.858 22.063 1.00 87.69 527 ASN A C 1
ATOM 4054 O O . ASN A 1 527 ? -10.798 29.923 22.683 1.00 87.69 527 ASN A O 1
ATOM 4058 N N . ASN A 1 528 ? -9.695 28.039 22.157 1.00 83.62 528 ASN A N 1
ATOM 4059 C CA . ASN A 1 528 ? -8.503 28.366 22.934 1.00 83.62 528 ASN A CA 1
ATOM 4060 C C . ASN A 1 528 ? -7.348 28.759 22.001 1.00 83.62 528 ASN A C 1
ATOM 4062 O O . ASN A 1 528 ? -6.655 27.856 21.532 1.00 83.62 528 ASN A O 1
ATOM 4066 N N . PRO A 1 529 ? -7.098 30.061 21.769 1.00 80.50 529 PRO A N 1
ATOM 4067 C CA . PRO A 1 529 ? -6.043 30.508 20.858 1.00 80.50 529 PRO A CA 1
ATOM 4068 C C . PRO A 1 529 ? -4.628 30.176 21.356 1.00 80.50 529 PRO A C 1
ATOM 4070 O O . PRO A 1 529 ? -3.694 30.182 20.566 1.00 80.50 529 PRO A O 1
ATOM 4073 N N . ASP A 1 530 ? -4.463 29.858 22.645 1.00 79.69 530 ASP A N 1
ATOM 4074 C CA . ASP A 1 530 ? -3.167 29.499 23.230 1.00 79.69 530 ASP A CA 1
ATOM 4075 C C . ASP A 1 530 ? -2.845 27.993 23.084 1.00 79.69 530 ASP A C 1
ATOM 4077 O O . ASP A 1 530 ? -1.803 27.531 23.549 1.00 79.69 530 ASP A O 1
ATOM 4081 N N . SER A 1 531 ? -3.738 27.199 22.474 1.00 81.94 531 SER A N 1
ATOM 4082 C CA . SER A 1 531 ? -3.534 25.765 22.230 1.00 81.94 531 SER A CA 1
ATOM 4083 C C . SER A 1 531 ? -3.310 25.477 20.748 1.00 81.94 531 SER A C 1
ATOM 4085 O O . SER A 1 531 ? -4.026 25.973 19.887 1.00 81.94 531 SER A O 1
ATOM 4087 N N . VAL A 1 532 ? -2.386 24.568 20.438 1.00 81.75 532 VAL A N 1
ATOM 4088 C CA . VAL A 1 532 ? -2.232 24.025 19.075 1.00 81.75 532 VAL A CA 1
ATOM 4089 C C . VAL A 1 532 ? -3.122 22.810 18.798 1.00 81.75 532 VAL A C 1
ATOM 4091 O O . VAL A 1 532 ? -3.311 22.462 17.634 1.00 81.75 532 VAL A O 1
ATOM 4094 N N . LEU A 1 533 ? -3.692 22.177 19.834 1.00 88.19 533 LEU A N 1
ATOM 4095 C CA . LEU A 1 533 ? -4.541 20.983 19.722 1.00 88.19 533 LEU A CA 1
ATOM 4096 C C . LEU A 1 533 ? -5.991 21.306 20.092 1.00 88.19 533 LEU A C 1
ATOM 4098 O O . LEU A 1 533 ? -6.251 21.877 21.152 1.00 88.19 533 LEU A O 1
ATOM 4102 N N . GLY A 1 534 ? -6.943 20.942 19.236 1.00 90.06 534 GLY A N 1
ATOM 4103 C CA . GLY A 1 534 ? -8.379 21.068 19.487 1.00 90.06 534 GLY A CA 1
ATOM 4104 C C . GLY A 1 534 ? -9.087 19.722 19.357 1.00 90.06 534 GLY A C 1
ATOM 4105 O O . GLY A 1 534 ? -9.050 19.118 18.294 1.00 90.06 534 GLY A O 1
ATOM 4106 N N . GLY A 1 535 ? -9.729 19.254 20.426 1.00 94.69 535 GLY A N 1
ATOM 4107 C CA . GLY A 1 535 ? -10.561 18.047 20.433 1.00 94.69 535 GLY A CA 1
ATOM 4108 C C . GLY A 1 535 ? -10.985 17.630 21.837 1.00 94.69 535 GLY A C 1
ATOM 4109 O O . GLY A 1 535 ? -10.485 18.175 22.823 1.00 94.69 535 GLY A O 1
ATOM 4110 N N . LEU A 1 536 ? -11.899 16.658 21.955 1.00 97.94 536 LEU A N 1
ATOM 4111 C CA . LEU A 1 536 ? -12.253 16.100 23.269 1.00 97.94 536 LEU A CA 1
ATOM 4112 C C . LEU A 1 536 ? -11.011 15.508 23.959 1.00 97.94 536 LEU A C 1
ATOM 4114 O O . LEU A 1 536 ? -10.754 15.791 25.132 1.00 97.94 536 LEU A O 1
ATOM 4118 N N . PHE A 1 537 ? -10.226 14.739 23.201 1.00 97.62 537 PHE A N 1
ATOM 4119 C CA . PHE A 1 537 ? -8.884 14.279 23.550 1.00 97.62 537 PHE A CA 1
ATOM 4120 C C . PHE A 1 537 ? -7.842 15.051 22.740 1.00 97.62 537 PHE A C 1
ATOM 4122 O O . PHE A 1 537 ? -8.005 15.254 21.536 1.00 97.62 537 PHE A O 1
ATOM 4129 N N . GLY A 1 538 ? -6.750 15.457 23.386 1.00 93.38 538 GLY A N 1
ATOM 4130 C CA . GLY A 1 538 ? -5.647 16.117 22.688 1.00 93.38 538 GLY A CA 1
ATOM 4131 C C . GLY A 1 538 ? -4.790 15.103 21.932 1.00 93.38 538 GLY A C 1
ATOM 4132 O O . GLY A 1 538 ? -4.561 15.248 20.736 1.00 93.38 538 GLY A O 1
ATOM 4133 N N . TYR A 1 539 ? -4.375 14.031 22.609 1.00 92.56 539 TYR A N 1
ATOM 4134 C CA . TYR A 1 539 ? -3.515 13.004 22.028 1.00 92.56 539 TYR A CA 1
ATOM 4135 C C . TYR A 1 539 ? -3.887 11.611 22.545 1.00 92.56 539 TYR A C 1
ATOM 4137 O O . TYR A 1 539 ? -3.890 11.378 23.753 1.00 92.56 539 TYR A O 1
ATOM 4145 N N . ASN A 1 540 ? -4.207 10.684 21.638 1.00 94.38 540 ASN A N 1
ATOM 4146 C CA . ASN A 1 540 ? -4.532 9.293 21.950 1.00 94.38 540 ASN A CA 1
ATOM 4147 C C . ASN A 1 540 ? -3.435 8.326 21.483 1.00 94.38 540 ASN A C 1
ATOM 4149 O O . ASN A 1 540 ? -3.128 8.272 20.299 1.00 94.38 540 ASN A O 1
ATOM 4153 N N . GLN A 1 541 ? -2.939 7.491 22.390 1.00 90.69 541 GLN A N 1
ATOM 4154 C CA . GLN A 1 541 ? -2.128 6.290 22.132 1.00 90.69 541 GLN A CA 1
ATOM 4155 C C . GLN A 1 541 ? -2.802 5.011 22.674 1.00 90.69 541 GLN A C 1
ATOM 4157 O O . GLN A 1 541 ? -2.299 3.906 22.486 1.00 90.69 541 GLN A O 1
ATOM 4162 N N . GLY A 1 542 ? -3.934 5.158 23.367 1.00 81.38 542 GLY A N 1
ATOM 4163 C CA . GLY A 1 542 ? -4.742 4.087 23.930 1.00 81.38 542 GLY A CA 1
ATOM 4164 C C . GLY A 1 542 ? -5.926 3.716 23.038 1.00 81.38 542 GLY A C 1
ATOM 4165 O O . GLY A 1 542 ? -5.865 3.808 21.812 1.00 81.38 542 GLY A O 1
ATOM 4166 N N . ILE A 1 543 ? -7.028 3.289 23.659 1.00 91.75 543 ILE A N 1
ATOM 4167 C CA . ILE A 1 543 ? -8.242 2.849 22.957 1.00 91.75 543 ILE A CA 1
ATOM 4168 C C . ILE A 1 543 ? -9.402 3.787 23.290 1.00 91.75 543 ILE A C 1
ATOM 4170 O O . ILE A 1 543 ? -9.860 3.820 24.434 1.00 91.75 543 ILE A O 1
ATOM 4174 N N . VAL A 1 544 ? -9.948 4.472 22.287 1.00 98.38 544 VAL A N 1
ATOM 4175 C CA . VAL A 1 544 ? -11.180 5.266 22.402 1.00 98.38 544 VAL A CA 1
ATOM 4176 C C . VAL A 1 544 ? -12.266 4.600 21.570 1.00 98.38 544 VAL A C 1
ATOM 4178 O O . VAL A 1 544 ? -12.151 4.482 20.353 1.00 98.38 544 VAL A O 1
ATOM 4181 N N . LYS A 1 545 ? -13.343 4.137 22.208 1.00 97.06 545 LYS A N 1
ATOM 4182 C CA . LYS A 1 545 ? -14.383 3.373 21.510 1.00 97.06 545 LYS A CA 1
ATOM 4183 C C . LYS A 1 545 ? -15.799 3.710 21.938 1.00 97.06 545 LYS A C 1
ATOM 4185 O O . LYS A 1 545 ? -16.035 4.122 23.069 1.00 97.06 545 LYS A O 1
ATOM 4190 N N . ASN A 1 546 ? -16.754 3.470 21.041 1.00 93.00 546 ASN A N 1
ATOM 4191 C CA . ASN A 1 546 ? -18.195 3.621 21.280 1.00 93.00 546 ASN A CA 1
ATOM 4192 C C . ASN A 1 546 ? -18.616 5.022 21.762 1.00 93.00 546 ASN A C 1
ATOM 4194 O O . ASN A 1 546 ? -19.614 5.151 22.477 1.00 93.00 546 ASN A O 1
ATOM 4198 N N . VAL A 1 547 ? -17.864 6.066 21.411 1.00 98.44 547 VAL A N 1
ATOM 4199 C CA . VAL A 1 547 ? -18.188 7.450 21.781 1.00 98.44 547 VAL A CA 1
ATOM 4200 C C . VAL A 1 547 ? -19.187 8.027 20.784 1.00 98.44 547 VAL A C 1
ATOM 4202 O O . VAL A 1 547 ? -19.005 7.880 19.580 1.00 98.44 547 VAL A O 1
ATOM 4205 N N . THR A 1 548 ? -20.240 8.688 21.272 1.00 98.50 548 THR A N 1
ATOM 4206 C CA . THR A 1 548 ? -21.140 9.504 20.441 1.00 98.50 548 THR A CA 1
ATOM 4207 C C . THR A 1 548 ? -21.007 10.966 20.854 1.00 98.50 548 THR A C 1
ATOM 4209 O O . THR A 1 548 ? -21.359 11.312 21.977 1.00 98.50 548 THR A O 1
ATOM 4212 N N . LEU A 1 549 ? -20.491 11.812 19.967 1.00 98.56 549 LEU A N 1
ATOM 4213 C CA . LEU A 1 549 ? -20.122 13.199 20.243 1.00 98.56 549 LEU A CA 1
ATOM 4214 C C . LEU A 1 549 ? -20.973 14.188 19.432 1.00 98.56 549 LEU A C 1
ATOM 4216 O O . LEU A 1 549 ? -21.213 13.971 18.246 1.00 98.56 549 LEU A O 1
ATOM 4220 N N . GLU A 1 550 ? -21.370 15.292 20.059 1.00 98.38 550 GLU A N 1
ATOM 4221 C CA . GLU A 1 550 ? -21.898 16.497 19.411 1.00 98.38 550 GLU A CA 1
ATOM 4222 C C . GLU A 1 550 ? -20.990 17.686 19.775 1.00 98.38 550 GLU A C 1
ATOM 4224 O O . GLU A 1 550 ? -20.844 18.008 20.961 1.00 98.38 550 GLU A O 1
ATOM 4229 N N . ALA A 1 551 ? -20.360 18.311 18.775 1.00 96.38 551 ALA A N 1
ATOM 4230 C CA . ALA A 1 551 ? -19.352 19.355 18.978 1.00 96.38 551 ALA A CA 1
ATOM 4231 C C . ALA A 1 551 ? -19.547 20.573 18.060 1.00 96.38 551 ALA A C 1
ATOM 4233 O O . ALA A 1 551 ? -19.859 20.423 16.881 1.00 96.38 551 ALA A O 1
ATOM 4234 N N . ASP A 1 552 ? -19.308 21.766 18.602 1.00 95.62 552 ASP A N 1
ATOM 4235 C CA . ASP A 1 552 ? -19.272 23.052 17.895 1.00 95.62 552 ASP A CA 1
ATOM 4236 C C . ASP A 1 552 ? -17.948 23.754 18.237 1.00 95.62 552 ASP A C 1
ATOM 4238 O O . ASP A 1 552 ? -17.800 24.367 19.295 1.00 95.62 552 ASP A O 1
ATOM 4242 N N . ILE A 1 553 ? -16.942 23.572 17.383 1.00 94.62 553 ILE A N 1
ATOM 4243 C CA . ILE A 1 553 ? -15.557 23.993 17.621 1.00 94.62 553 ILE A CA 1
ATOM 4244 C C . ILE A 1 553 ? -15.233 25.153 16.685 1.00 94.62 553 ILE A C 1
ATOM 4246 O O . ILE A 1 553 ? -15.318 25.014 15.470 1.00 94.62 553 ILE A O 1
ATOM 4250 N N . GLN A 1 554 ? -14.825 26.290 17.241 1.00 91.69 554 GLN A N 1
ATOM 4251 C CA . GLN A 1 554 ? -14.432 27.475 16.479 1.00 91.69 554 GLN A CA 1
ATOM 4252 C C . GLN A 1 554 ? -13.120 27.969 17.063 1.00 91.69 554 GLN A C 1
ATOM 4254 O O . GLN A 1 554 ? -13.119 28.571 18.132 1.00 91.69 554 GLN A O 1
ATOM 4259 N N . THR A 1 555 ? -12.005 27.643 16.414 1.00 88.44 555 THR A N 1
ATOM 4260 C CA . THR A 1 555 ? -10.695 27.765 17.056 1.00 88.44 555 THR A CA 1
ATOM 4261 C C . THR A 1 555 ? -9.591 28.048 16.044 1.00 88.44 555 THR A C 1
ATOM 4263 O O . THR A 1 555 ? -9.669 27.623 14.893 1.00 88.44 555 THR A O 1
ATOM 4266 N N . GLU A 1 556 ? -8.542 28.739 16.484 1.00 86.62 556 GLU A N 1
ATOM 4267 C CA . GLU A 1 556 ? -7.365 29.057 15.658 1.00 86.62 556 GLU A CA 1
ATOM 4268 C C . GLU A 1 556 ? -6.262 27.982 15.748 1.00 86.62 556 GLU A C 1
ATOM 4270 O O . GLU A 1 556 ? -5.166 28.153 15.224 1.00 86.62 556 GLU A O 1
ATOM 4275 N N . ASN A 1 557 ? -6.552 26.854 16.402 1.00 85.50 557 ASN A N 1
ATOM 4276 C CA . ASN A 1 557 ? -5.592 25.785 16.668 1.00 85.50 557 ASN A CA 1
ATOM 4277 C C . ASN A 1 557 ? -5.123 25.131 15.362 1.00 85.50 557 ASN A C 1
ATOM 4279 O O . ASN A 1 557 ? -5.902 24.932 14.424 1.00 85.50 557 ASN A O 1
ATOM 4283 N N . ASN A 1 558 ? -3.857 24.715 15.344 1.00 84.00 558 ASN A N 1
ATOM 4284 C CA . ASN A 1 558 ? -3.235 24.120 14.164 1.00 84.00 558 ASN A CA 1
ATOM 4285 C C . ASN A 1 558 ? -3.814 22.742 13.825 1.00 84.00 558 ASN A C 1
ATOM 4287 O O . ASN A 1 558 ? -4.032 22.457 12.650 1.00 84.00 558 ASN A O 1
ATOM 4291 N N . ILE A 1 559 ? -4.058 21.900 14.834 1.00 89.69 559 ILE A N 1
ATOM 4292 C CA . ILE A 1 559 ? -4.565 20.536 14.659 1.00 89.69 559 ILE A CA 1
ATOM 4293 C C . ILE A 1 559 ? -5.892 20.401 15.393 1.00 89.69 559 ILE A C 1
ATOM 4295 O O . ILE A 1 559 ? -5.946 20.457 16.624 1.00 89.69 559 ILE A O 1
ATOM 4299 N N . VAL A 1 560 ? -6.966 20.183 14.641 1.00 93.50 560 VAL A N 1
ATOM 4300 C CA . VAL A 1 560 ? -8.323 20.100 15.185 1.00 93.50 560 VAL A CA 1
ATOM 4301 C C . VAL A 1 560 ? -8.983 18.800 14.758 1.00 93.50 560 VAL A C 1
ATOM 4303 O O . VAL A 1 560 ? -9.091 18.514 13.572 1.00 93.50 560 VAL A O 1
ATOM 4306 N N . GLY A 1 561 ? -9.456 18.025 15.729 1.00 96.12 561 GLY A N 1
ATOM 4307 C CA . GLY A 1 561 ? -10.308 16.861 15.537 1.00 96.12 561 GLY A CA 1
ATOM 4308 C C . GLY A 1 561 ? -11.457 16.895 16.527 1.00 96.12 561 GLY A C 1
ATOM 4309 O O . GLY A 1 561 ? -11.214 17.086 17.713 1.00 96.12 561 GLY A O 1
ATOM 4310 N N . GLY A 1 562 ? -12.702 16.690 16.090 1.00 96.56 562 GLY A N 1
ATOM 4311 C CA . GLY A 1 562 ? -13.848 16.740 17.008 1.00 96.56 562 GLY A CA 1
ATOM 4312 C C . GLY A 1 562 ? -13.665 15.830 18.230 1.00 96.56 562 GLY A C 1
ATOM 4313 O O . GLY A 1 562 ? -13.802 16.269 19.374 1.00 96.56 562 GLY A O 1
ATOM 4314 N N . LEU A 1 563 ? -13.283 14.570 17.997 1.00 98.44 563 LEU A N 1
ATOM 4315 C CA . LEU A 1 563 ? -13.033 13.598 19.060 1.00 98.44 563 LEU A CA 1
ATOM 4316 C C . LEU A 1 563 ? -11.578 13.610 19.538 1.00 98.44 563 LEU A C 1
ATOM 4318 O O . LEU A 1 563 ? -11.344 13.637 20.745 1.00 98.44 563 LEU A O 1
ATOM 4322 N N . VAL A 1 564 ? -10.611 13.557 18.620 1.00 98.19 564 VAL A N 1
ATOM 4323 C CA . VAL A 1 564 ? -9.183 13.471 18.963 1.00 98.19 564 VAL A CA 1
ATOM 4324 C C . VAL A 1 564 ? -8.374 14.414 18.080 1.00 98.19 564 VAL A C 1
ATOM 4326 O O . VAL A 1 564 ? -8.441 14.297 16.864 1.00 98.19 564 VAL A O 1
ATOM 4329 N N . ALA A 1 565 ? -7.557 15.304 18.640 1.00 95.38 565 ALA A N 1
ATOM 4330 C CA . ALA A 1 565 ? -6.685 16.128 17.799 1.00 95.38 565 ALA A CA 1
ATOM 4331 C C . ALA A 1 565 ? -5.598 15.270 17.117 1.00 95.38 565 ALA A C 1
ATOM 4333 O O . ALA A 1 565 ? -5.505 15.272 15.891 1.00 95.38 565 ALA A O 1
ATOM 4334 N N . MET A 1 566 ? -4.842 14.469 17.880 1.00 93.69 566 MET A N 1
ATOM 4335 C CA . MET A 1 566 ? -3.826 13.537 17.362 1.00 93.69 566 MET A CA 1
ATOM 4336 C C . MET A 1 566 ? -4.071 12.090 17.807 1.00 93.69 566 MET A C 1
ATOM 4338 O O . MET A 1 566 ? -4.253 11.818 18.993 1.00 93.69 566 MET A O 1
ATOM 4342 N N . ASN A 1 567 ? -4.018 11.135 16.881 1.00 94.31 567 ASN A N 1
ATOM 4343 C CA . ASN A 1 567 ? -4.191 9.711 17.157 1.00 94.31 567 ASN A CA 1
ATOM 4344 C C . ASN A 1 567 ? -2.972 8.884 16.728 1.00 94.31 567 ASN A C 1
ATOM 4346 O O . ASN A 1 567 ? -2.570 8.931 15.575 1.00 94.31 567 ASN A O 1
ATOM 4350 N N . GLN A 1 568 ? -2.457 8.077 17.650 1.00 89.06 568 GLN A N 1
ATOM 4351 C CA . GLN A 1 568 ? -1.506 6.974 17.467 1.00 89.06 568 GLN A CA 1
ATOM 4352 C C . GLN A 1 568 ? -2.055 5.637 17.998 1.00 89.06 568 GLN A C 1
ATOM 4354 O O . GLN A 1 568 ? -1.422 4.598 17.835 1.00 89.06 568 GLN A O 1
ATOM 4359 N N . GLY A 1 569 ? -3.219 5.662 18.654 1.00 77.56 569 GLY A N 1
ATOM 4360 C CA . GLY A 1 569 ? -3.890 4.492 19.212 1.00 77.56 569 GLY A CA 1
ATOM 4361 C C . GLY A 1 569 ? -5.037 3.980 18.338 1.00 77.56 569 GLY A C 1
ATOM 4362 O O . GLY A 1 569 ? -5.062 4.163 17.118 1.00 77.56 569 GLY A O 1
ATOM 4363 N N . GLU A 1 570 ? -6.017 3.346 18.979 1.00 87.44 570 GLU A N 1
ATOM 4364 C CA . GLU A 1 570 ? -7.194 2.762 18.329 1.00 87.44 570 GLU A CA 1
ATOM 4365 C C . GLU A 1 570 ? -8.447 3.616 18.564 1.00 87.44 570 GLU A C 1
ATOM 4367 O O . GLU A 1 570 ? -8.805 3.914 19.708 1.00 87.44 570 GLU A O 1
ATOM 4372 N N . ILE A 1 571 ? -9.159 3.951 17.485 1.00 97.12 571 ILE A N 1
ATOM 4373 C CA . ILE A 1 571 ? -10.480 4.588 17.529 1.00 97.12 571 ILE A CA 1
ATOM 4374 C C . ILE A 1 571 ? -11.507 3.652 16.897 1.00 97.12 571 ILE A C 1
ATOM 4376 O O . ILE A 1 571 ? -11.415 3.312 15.717 1.00 97.12 571 ILE A O 1
ATOM 4380 N N . ILE A 1 572 ? -12.501 3.221 17.678 1.00 90.06 572 ILE A N 1
ATOM 4381 C CA . ILE A 1 572 ? -13.402 2.133 17.273 1.00 90.06 572 ILE A CA 1
ATOM 4382 C C . ILE A 1 572 ? -14.865 2.505 17.498 1.00 90.06 572 ILE A C 1
ATOM 4384 O O . ILE A 1 572 ? -15.288 2.749 18.626 1.00 90.06 572 ILE A O 1
ATOM 4388 N N . ASN A 1 573 ? -15.684 2.425 16.448 1.00 86.88 573 ASN A N 1
ATOM 4389 C CA . ASN A 1 573 ? -17.135 2.622 16.542 1.00 86.88 573 ASN A CA 1
ATOM 4390 C C . ASN A 1 573 ? -17.524 3.961 17.200 1.00 86.88 573 ASN A C 1
ATOM 4392 O O . ASN A 1 573 ? -18.435 4.035 18.027 1.00 86.88 573 ASN A O 1
ATOM 4396 N N . CYS A 1 574 ? -16.798 5.022 16.857 1.00 98.19 574 CYS A N 1
ATOM 4397 C CA . CYS A 1 574 ? -17.057 6.370 17.338 1.00 98.19 574 CYS A CA 1
ATOM 4398 C C . CYS A 1 574 ? -17.870 7.160 16.311 1.00 98.19 574 CYS A C 1
ATOM 4400 O O . CYS A 1 574 ? -17.710 6.993 15.104 1.00 98.19 574 CYS A O 1
ATOM 4402 N N . LYS A 1 575 ? -18.757 8.027 16.793 1.00 98.50 575 LYS A N 1
ATOM 4403 C CA . LYS A 1 575 ? -19.638 8.852 15.967 1.00 98.50 575 LYS A CA 1
ATOM 4404 C C . LYS A 1 575 ? -19.545 10.295 16.413 1.00 98.50 575 LYS A C 1
ATOM 4406 O O . LYS A 1 575 ? -19.676 10.551 17.606 1.00 98.50 575 LYS A O 1
ATOM 4411 N N . ALA A 1 576 ? -19.381 11.223 15.480 1.00 98.25 576 ALA A N 1
ATOM 4412 C CA . ALA A 1 576 ? -19.372 12.645 15.794 1.00 98.25 576 ALA A CA 1
ATOM 4413 C C . ALA A 1 576 ? -20.306 13.428 14.861 1.00 98.25 576 ALA A C 1
ATOM 4415 O O . ALA A 1 576 ? -20.255 13.276 13.645 1.00 98.25 576 ALA A O 1
ATOM 4416 N N . THR A 1 577 ? -21.181 14.249 15.440 1.00 98.25 577 THR A N 1
ATOM 4417 C CA . THR A 1 577 ? -21.926 15.296 14.729 1.00 98.25 577 THR A CA 1
ATOM 4418 C C . THR A 1 577 ? -21.263 16.623 15.050 1.00 98.25 577 THR A C 1
ATOM 4420 O O . THR A 1 577 ? -21.188 16.996 16.220 1.00 98.25 577 THR A O 1
ATOM 4423 N N . ILE A 1 578 ? -20.727 17.295 14.039 1.00 97.38 578 ILE A N 1
ATOM 4424 C CA . ILE A 1 578 ? -19.760 18.370 14.242 1.00 97.38 578 ILE A CA 1
ATOM 4425 C C . ILE A 1 578 ? -20.113 19.631 13.455 1.00 97.38 578 ILE A C 1
ATOM 4427 O O . ILE A 1 578 ? -20.678 19.572 12.366 1.00 97.38 578 ILE A O 1
ATOM 4431 N N . ASN A 1 579 ? -19.755 20.776 14.017 1.00 96.75 579 ASN A N 1
ATOM 4432 C CA . ASN A 1 579 ? -19.590 22.035 13.309 1.00 96.75 579 ASN A CA 1
ATOM 4433 C C . ASN A 1 579 ? -18.197 22.555 13.665 1.00 96.75 579 ASN A C 1
ATOM 4435 O O . ASN A 1 579 ? -17.978 22.947 14.808 1.00 96.75 579 ASN A O 1
ATOM 4439 N N . ILE A 1 580 ? -17.236 22.469 12.745 1.00 95.38 580 ILE A N 1
ATOM 4440 C CA . IL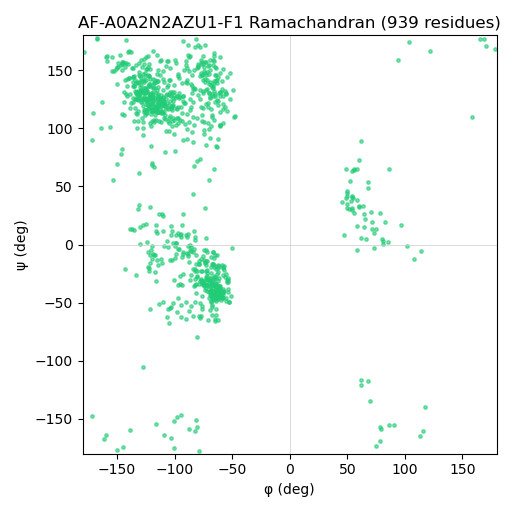E A 1 580 ? -15.842 22.838 13.026 1.00 95.38 580 ILE A CA 1
ATOM 4441 C C . ILE A 1 580 ? -15.407 23.973 12.112 1.00 95.38 580 ILE A C 1
ATOM 4443 O O . ILE A 1 580 ? -15.522 23.871 10.894 1.00 95.38 580 ILE A O 1
ATOM 4447 N N . VAL A 1 581 ? -14.842 25.016 12.712 1.00 91.25 581 VAL A N 1
ATOM 4448 C CA . VAL A 1 581 ? -14.096 26.072 12.034 1.00 91.25 581 VAL A CA 1
ATOM 4449 C C . VAL A 1 581 ? -12.656 26.039 12.551 1.00 91.25 581 VAL A C 1
ATOM 4451 O O . VAL A 1 581 ? -12.435 26.267 13.742 1.00 91.25 581 VAL A O 1
ATOM 4454 N N . GLY A 1 582 ? -11.693 25.720 11.680 1.00 87.38 582 GLY A N 1
ATOM 4455 C CA . GLY A 1 582 ? -10.271 25.560 12.031 1.00 87.38 582 GLY A CA 1
ATOM 4456 C C . GLY A 1 582 ? -9.323 26.089 10.949 1.00 87.38 582 GLY A C 1
ATOM 4457 O O . GLY A 1 582 ? -9.788 26.540 9.907 1.00 87.38 582 GLY A O 1
ATOM 4458 N N . VAL A 1 583 ? -8.006 26.068 11.188 1.00 82.25 583 VAL A N 1
ATOM 4459 C CA . VAL A 1 583 ? -7.032 26.796 10.343 1.00 82.25 583 VAL A CA 1
ATOM 4460 C C . VAL A 1 583 ? -6.196 25.888 9.435 1.00 82.25 583 VAL A C 1
ATOM 4462 O O . VAL A 1 583 ? -6.263 26.043 8.220 1.00 82.25 583 VAL A O 1
ATOM 4465 N N . SER A 1 584 ? -5.385 24.982 9.999 1.00 83.69 584 SER A N 1
ATOM 4466 C CA . SER A 1 584 ? -4.338 24.276 9.234 1.00 83.69 584 SER A CA 1
ATOM 4467 C C . SER A 1 584 ? -4.681 22.817 8.914 1.00 83.69 584 SER A C 1
ATOM 4469 O O . SER A 1 584 ? -4.912 22.481 7.751 1.00 83.69 584 SER A O 1
ATOM 4471 N N . VAL A 1 585 ? -4.747 21.956 9.935 1.00 90.50 585 VAL A N 1
ATOM 4472 C CA . VAL A 1 585 ? -5.080 20.532 9.804 1.00 90.50 585 VAL A CA 1
ATOM 4473 C C . VAL A 1 585 ? -6.356 20.248 10.579 1.00 90.50 585 VAL A C 1
ATOM 4475 O O . VAL A 1 585 ? -6.369 20.236 11.811 1.00 90.50 585 VAL A O 1
ATOM 4478 N N . VAL A 1 586 ? -7.450 20.024 9.856 1.00 93.88 586 VAL A N 1
ATOM 4479 C CA . VAL A 1 586 ? -8.787 19.920 10.451 1.00 93.88 586 VAL A CA 1
ATOM 4480 C C . VAL A 1 586 ? -9.443 18.620 10.023 1.00 93.88 586 VAL A C 1
ATOM 4482 O O . VAL A 1 586 ? -9.546 18.344 8.834 1.00 93.88 586 VAL A O 1
ATOM 4485 N N . GLY A 1 587 ? -9.909 17.836 10.989 1.00 96.44 587 GLY A N 1
ATOM 4486 C CA . GLY A 1 587 ? -10.694 16.628 10.786 1.00 96.44 587 GLY A CA 1
ATOM 4487 C C . GLY A 1 587 ? -11.999 16.655 11.575 1.00 96.44 587 GLY A C 1
ATOM 4488 O O . GLY A 1 587 ? -12.031 17.080 12.728 1.00 96.44 587 GLY A O 1
ATOM 4489 N N . GLY A 1 588 ? -13.091 16.151 11.003 1.00 97.00 588 GLY A N 1
ATOM 4490 C CA . GLY A 1 588 ? -14.357 16.052 11.742 1.00 97.00 588 GLY A CA 1
ATOM 4491 C C . GLY A 1 588 ? -14.277 15.134 12.969 1.00 97.00 588 GLY A C 1
ATOM 4492 O O . GLY A 1 588 ? -14.813 15.464 14.026 1.00 97.00 588 GLY A O 1
ATOM 4493 N N . LEU A 1 589 ? -13.575 13.999 12.864 1.00 98.38 589 LEU A N 1
ATOM 4494 C CA . LEU A 1 589 ? -13.340 13.078 13.980 1.00 98.38 589 LEU A CA 1
ATOM 4495 C C . LEU A 1 589 ? -11.936 13.246 14.552 1.00 98.38 589 LEU A C 1
ATOM 4497 O O . LEU A 1 589 ? -11.789 13.369 15.770 1.00 98.38 589 LEU A O 1
ATOM 4501 N N . VAL A 1 590 ? -10.926 13.225 13.677 1.00 98.56 590 VAL A N 1
ATOM 4502 C CA . VAL A 1 590 ? -9.512 13.224 14.062 1.00 98.56 590 VAL A CA 1
ATOM 4503 C C . VAL A 1 590 ? -8.725 14.243 13.254 1.00 98.56 590 VAL A C 1
ATOM 4505 O O . VAL A 1 590 ? -8.775 14.200 12.034 1.00 98.56 590 VAL A O 1
ATOM 4508 N N . GLY A 1 591 ? -7.954 15.117 13.896 1.00 96.19 591 GLY A N 1
ATOM 4509 C CA . GLY A 1 591 ? -7.092 16.053 13.167 1.00 96.19 591 GLY A CA 1
ATOM 4510 C C . GLY A 1 591 ? -6.001 15.311 12.393 1.00 96.19 591 GLY A C 1
ATOM 4511 O O . GLY A 1 591 ? -5.998 15.295 11.163 1.00 96.19 591 GLY A O 1
ATOM 4512 N N . VAL A 1 592 ? -5.118 14.628 13.123 1.00 95.06 592 VAL A N 1
ATOM 4513 C CA . VAL A 1 592 ? -4.022 13.811 12.581 1.00 95.06 592 VAL A CA 1
ATOM 4514 C C . VAL A 1 592 ? -4.137 12.375 13.084 1.00 95.06 592 VAL A C 1
ATOM 4516 O O . VAL A 1 592 ? -4.139 12.139 14.290 1.00 95.06 592 VAL A O 1
ATOM 4519 N N . ASN A 1 593 ? -4.174 11.400 12.179 1.00 93.00 593 ASN A N 1
ATOM 4520 C CA . ASN A 1 593 ? -4.011 9.982 12.498 1.00 93.00 593 ASN A CA 1
ATOM 4521 C C . ASN A 1 593 ? -2.617 9.523 12.066 1.00 93.00 593 ASN A C 1
ATOM 4523 O O . ASN A 1 593 ? -2.384 9.333 10.884 1.00 93.00 593 ASN A O 1
ATOM 4527 N N . MET A 1 594 ? -1.686 9.341 12.992 1.00 85.44 594 MET A N 1
ATOM 4528 C CA . MET A 1 594 ? -0.298 8.972 12.714 1.00 85.44 594 MET A CA 1
ATOM 4529 C C . MET A 1 594 ? -0.037 7.580 13.277 1.00 85.44 594 MET A C 1
ATOM 4531 O O . MET A 1 594 ? -0.123 7.411 14.479 1.00 85.44 594 MET A O 1
ATOM 4535 N N . PHE A 1 595 ? 0.227 6.566 12.452 1.00 78.38 595 PHE A N 1
ATOM 4536 C CA . PHE A 1 595 ? 0.420 5.161 12.873 1.00 78.38 595 PHE A CA 1
ATOM 4537 C C . PHE A 1 595 ? -0.749 4.498 13.640 1.00 78.38 595 PHE A C 1
ATOM 4539 O O . PHE A 1 595 ? -0.690 3.302 13.921 1.00 78.38 595 PHE A O 1
ATOM 4546 N N . GLY A 1 596 ? -1.813 5.238 13.963 1.00 72.56 596 GLY A N 1
ATOM 4547 C CA . GLY A 1 596 ? -3.011 4.740 14.631 1.00 72.56 596 GLY A CA 1
ATOM 4548 C C . GLY A 1 596 ? -4.012 4.085 13.676 1.00 72.56 596 GLY A C 1
ATOM 4549 O O . GLY A 1 596 ? -3.898 4.177 12.450 1.00 72.56 596 GLY A O 1
ATOM 4550 N N . SER A 1 597 ? -5.029 3.434 14.243 1.00 83.00 597 SER A N 1
ATOM 4551 C CA . SER A 1 597 ? -6.120 2.813 13.481 1.00 83.00 597 SER A CA 1
ATOM 4552 C C . SER A 1 597 ? -7.472 3.436 13.814 1.00 83.00 597 SER A C 1
ATOM 4554 O O . SER A 1 597 ? -7.784 3.708 14.976 1.00 83.00 597 SER A O 1
ATOM 4556 N N . ILE A 1 598 ? -8.294 3.648 12.786 1.00 93.19 598 ILE A N 1
ATOM 4557 C CA . ILE A 1 598 ? -9.662 4.148 12.923 1.00 93.19 598 ILE A CA 1
ATOM 4558 C C . ILE A 1 598 ? -10.605 3.188 12.207 1.00 93.19 598 ILE A C 1
ATOM 4560 O O . ILE A 1 598 ? -10.541 3.025 10.989 1.00 93.19 598 ILE A O 1
ATOM 4564 N N . THR A 1 599 ? -11.494 2.548 12.967 1.00 80.81 599 THR A N 1
ATOM 4565 C CA . THR A 1 599 ? -12.371 1.490 12.453 1.00 80.81 599 THR A CA 1
ATOM 4566 C C . THR A 1 599 ? -13.839 1.719 12.795 1.00 80.81 599 THR A C 1
ATOM 4568 O O . THR A 1 599 ? -14.187 2.030 13.938 1.00 80.81 599 THR A O 1
ATOM 4571 N N . GLY A 1 600 ? -14.735 1.485 11.831 1.00 78.31 600 GLY A N 1
ATOM 4572 C CA . GLY A 1 600 ? -16.180 1.421 12.087 1.00 78.31 600 GLY A CA 1
ATOM 4573 C C . GLY A 1 600 ? -16.804 2.738 12.552 1.00 78.31 600 GLY A C 1
ATOM 4574 O O . GLY A 1 600 ? -17.820 2.703 13.243 1.00 78.31 600 GLY A O 1
ATOM 4575 N N . SER A 1 601 ? -16.164 3.873 12.270 1.00 96.12 601 SER A N 1
ATOM 4576 C CA . SER A 1 601 ? -16.489 5.179 12.853 1.00 96.12 601 SER A CA 1
ATOM 4577 C C . SER A 1 601 ? -17.063 6.139 11.806 1.00 96.12 601 SER A C 1
ATOM 4579 O O . SER A 1 601 ? -16.866 5.940 10.608 1.00 96.12 601 SER A O 1
ATOM 4581 N N . SER A 1 602 ? -17.795 7.168 12.242 1.00 98.06 602 SER A N 1
ATOM 4582 C CA . SER A 1 602 ? -18.488 8.073 11.317 1.00 98.06 602 SER A CA 1
ATOM 4583 C C . SER A 1 602 ? -18.568 9.532 11.753 1.00 98.06 602 SER A C 1
ATOM 4585 O O . SER A 1 602 ? -18.713 9.815 12.946 1.00 98.06 602 SER A O 1
ATOM 4587 N N . THR A 1 603 ? -18.605 10.446 10.786 1.00 98.56 603 THR A N 1
ATOM 4588 C CA . THR A 1 603 ? -18.858 11.881 11.008 1.00 98.56 603 THR A CA 1
ATOM 4589 C C . THR A 1 603 ? -20.028 12.407 10.185 1.00 98.56 603 THR A C 1
ATOM 4591 O O . THR A 1 603 ? -20.320 11.900 9.105 1.00 98.56 603 THR A O 1
ATOM 4594 N N . ALA A 1 604 ? -20.698 13.436 10.702 1.00 98.31 604 ALA A N 1
ATOM 4595 C CA . ALA A 1 604 ? -21.723 14.207 10.000 1.00 98.31 604 ALA A CA 1
ATOM 4596 C C . ALA A 1 604 ? -21.676 15.678 10.439 1.00 98.31 604 ALA A C 1
ATOM 4598 O O . ALA A 1 604 ? -21.243 15.969 11.555 1.00 98.31 604 ALA A O 1
ATOM 4599 N N . GLY A 1 605 ? -22.148 16.596 9.591 1.00 96.38 605 GLY A N 1
ATOM 4600 C CA . GLY A 1 605 ? -22.167 18.035 9.874 1.00 96.38 605 GLY A CA 1
ATOM 4601 C C . GLY A 1 605 ? -21.307 18.840 8.901 1.00 96.38 605 GLY A C 1
ATOM 4602 O O . GLY A 1 605 ? -21.328 18.552 7.708 1.00 96.38 605 GLY A O 1
ATOM 4603 N N . SER A 1 606 ? -20.580 19.849 9.385 1.00 96.19 606 SER A N 1
ATOM 4604 C CA . SER A 1 606 ? -19.821 20.776 8.529 1.00 96.19 606 SER A CA 1
ATOM 4605 C C . SER A 1 606 ? -18.421 21.080 9.053 1.00 96.19 606 SER A C 1
ATOM 4607 O O . SER A 1 606 ? -18.228 21.300 10.251 1.00 96.19 606 SER A O 1
ATOM 4609 N N . VAL A 1 607 ? -17.454 21.150 8.136 1.00 95.56 607 VAL A N 1
ATOM 4610 C CA . VAL A 1 607 ? -16.090 21.632 8.399 1.00 95.56 607 VAL A CA 1
ATOM 4611 C C . VAL A 1 607 ? -15.798 22.818 7.488 1.00 95.56 607 VAL A C 1
ATOM 4613 O O . VAL A 1 607 ? -15.917 22.719 6.269 1.00 95.56 607 VAL A O 1
ATOM 4616 N N . LEU A 1 608 ? -15.381 23.930 8.084 1.00 90.69 608 LEU A N 1
ATOM 4617 C CA . LEU A 1 608 ? -14.972 25.147 7.397 1.00 90.69 608 LEU A CA 1
ATOM 4618 C C . LEU A 1 608 ? -13.518 25.476 7.754 1.00 90.69 608 LEU A C 1
ATOM 4620 O O . LEU A 1 608 ? -13.151 25.531 8.928 1.00 90.69 608 LEU A O 1
ATOM 4624 N N . SER A 1 609 ? -12.691 25.735 6.746 1.00 85.56 609 SER A N 1
ATOM 4625 C CA . SER A 1 609 ? -11.358 26.305 6.957 1.00 85.56 609 SER A CA 1
ATOM 4626 C C . SER A 1 609 ? -11.457 27.822 7.102 1.00 85.56 609 SER A C 1
ATOM 4628 O O . SER A 1 609 ? -12.098 28.487 6.288 1.00 85.56 609 SER A O 1
ATOM 4630 N N . MET A 1 610 ? -10.781 28.396 8.095 1.00 80.12 610 MET A N 1
ATOM 4631 C CA . MET A 1 610 ? -10.578 29.841 8.175 1.00 80.12 610 MET A CA 1
ATOM 4632 C C . MET A 1 610 ? -9.707 30.330 7.001 1.00 80.12 610 MET A C 1
ATOM 4634 O O . MET A 1 610 ? -8.887 29.560 6.490 1.00 80.12 610 MET A O 1
ATOM 4638 N N . PRO A 1 611 ? -9.847 31.600 6.569 1.00 64.50 611 PRO A N 1
ATOM 4639 C CA . PRO A 1 611 ? -9.021 32.169 5.505 1.00 64.50 611 PRO A CA 1
ATOM 4640 C C . PRO A 1 611 ? -7.518 32.102 5.842 1.00 64.50 611 PRO A C 1
ATOM 4642 O O . PRO A 1 611 ? -7.062 32.723 6.800 1.00 64.50 611 PRO A O 1
ATOM 4645 N N . GLY A 1 612 ? -6.747 31.360 5.041 1.00 62.28 612 GLY A N 1
ATOM 4646 C CA . GLY A 1 612 ? -5.313 31.101 5.235 1.00 62.28 612 GLY A CA 1
ATOM 4647 C C . GLY A 1 612 ? -4.820 29.942 4.354 1.00 62.28 612 GLY A C 1
ATOM 4648 O O . GLY A 1 612 ? -5.614 29.337 3.632 1.00 62.28 612 GLY A O 1
ATOM 4649 N N . GLU A 1 613 ? -3.520 29.623 4.378 1.00 57.75 613 GLU A N 1
ATOM 4650 C CA . GLU A 1 613 ? -3.000 28.400 3.736 1.00 57.75 613 GLU A CA 1
ATOM 4651 C C . GLU A 1 613 ? -3.283 27.177 4.626 1.00 57.75 613 GLU A C 1
ATOM 4653 O O . GLU A 1 613 ? -2.379 26.664 5.277 1.00 57.75 613 GLU A O 1
ATOM 4658 N N . GLY A 1 614 ? -4.541 26.725 4.684 1.00 60.38 614 GLY A N 1
ATOM 4659 C CA . GLY A 1 614 ? -4.865 25.430 5.289 1.00 60.38 614 GLY A CA 1
ATOM 4660 C C . GLY A 1 614 ? -4.122 24.300 4.565 1.00 60.38 614 GLY A C 1
ATOM 4661 O O . GLY A 1 614 ? -4.072 24.274 3.332 1.00 60.38 614 GLY A O 1
ATOM 4662 N N . GLU A 1 615 ? -3.509 23.374 5.299 1.00 79.25 615 GLU A N 1
ATOM 4663 C CA . GLU A 1 615 ? -2.711 22.304 4.690 1.00 79.25 615 GLU A CA 1
ATOM 4664 C C . GLU A 1 615 ? -3.588 21.112 4.296 1.00 79.25 615 GLU A C 1
ATOM 4666 O O . GLU A 1 615 ? -3.587 20.713 3.131 1.00 79.25 615 GLU A O 1
ATOM 4671 N N . ALA A 1 616 ? -4.382 20.583 5.235 1.00 90.56 616 ALA A N 1
ATOM 4672 C CA . ALA A 1 616 ? -5.176 19.372 5.029 1.00 90.56 616 ALA A CA 1
ATOM 4673 C C . ALA A 1 616 ? -6.515 19.429 5.779 1.00 90.56 616 ALA A C 1
ATOM 4675 O O . ALA A 1 616 ? -6.560 19.386 7.010 1.00 90.56 616 ALA A O 1
ATOM 4676 N N . ILE A 1 617 ? -7.618 19.495 5.030 1.00 94.50 617 ILE A N 1
ATOM 4677 C CA . ILE A 1 617 ? -8.968 19.638 5.587 1.00 94.50 617 ILE A CA 1
ATOM 4678 C C . ILE A 1 617 ? -9.812 18.421 5.208 1.00 94.50 617 ILE A C 1
ATOM 4680 O O . ILE A 1 617 ? -10.096 18.172 4.036 1.00 94.50 617 ILE A O 1
ATOM 4684 N N . GLY A 1 618 ? -10.212 17.670 6.229 1.00 96.50 618 GLY A N 1
ATOM 4685 C CA . GLY A 1 618 ? -10.988 16.448 6.134 1.00 96.50 618 GLY A CA 1
ATOM 4686 C C . GLY A 1 618 ? -12.302 16.523 6.901 1.00 96.50 618 GLY A C 1
ATOM 4687 O O . GLY A 1 618 ? -12.351 16.953 8.052 1.00 96.50 618 GLY A O 1
ATOM 4688 N N . GLY A 1 619 ? -13.385 16.019 6.323 1.00 97.12 619 GLY A N 1
ATOM 4689 C CA . GLY A 1 619 ? -14.643 15.870 7.063 1.00 97.12 619 GLY A CA 1
ATOM 4690 C C . GLY A 1 619 ? -14.621 14.718 8.080 1.00 97.12 619 GLY A C 1
ATOM 4691 O O . GLY A 1 619 ? -15.448 14.680 8.990 1.00 97.12 619 GLY A O 1
ATOM 4692 N N . PHE A 1 620 ? -13.650 13.802 7.995 1.00 98.44 620 PHE A N 1
ATOM 4693 C CA . PHE A 1 620 ? -13.431 12.730 8.971 1.00 98.44 620 PHE A CA 1
ATOM 4694 C C . PHE A 1 620 ? -12.025 12.792 9.578 1.00 98.44 620 PHE A C 1
ATOM 4696 O O . PHE A 1 620 ? -11.909 12.925 10.799 1.00 98.44 620 PHE A O 1
ATOM 4703 N N . VAL A 1 621 ? -10.976 12.781 8.748 1.00 98.44 621 VAL A N 1
ATOM 4704 C CA . VAL A 1 621 ? -9.575 12.937 9.173 1.00 98.44 621 VAL A CA 1
ATOM 4705 C C . VAL A 1 621 ? -8.884 14.041 8.381 1.00 98.44 621 VAL A C 1
ATOM 4707 O O . VAL A 1 621 ? -8.922 14.012 7.158 1.00 98.44 621 VAL A O 1
ATOM 4710 N N . GLY A 1 622 ? -8.208 14.981 9.043 1.00 96.12 622 GLY A N 1
ATOM 4711 C CA . GLY A 1 622 ? -7.412 15.999 8.344 1.00 96.12 622 GLY A CA 1
ATOM 4712 C C . GLY A 1 622 ? -6.238 15.370 7.590 1.00 96.12 622 GLY A C 1
ATOM 4713 O O . GLY A 1 622 ? -6.226 15.345 6.358 1.00 96.12 622 GLY A O 1
ATOM 4714 N N . LEU A 1 623 ? -5.294 14.792 8.337 1.00 94.31 623 LEU A N 1
ATOM 4715 C CA . LEU A 1 623 ? -4.135 14.061 7.813 1.00 94.31 623 LEU A CA 1
ATOM 4716 C C . LEU A 1 623 ? -4.137 12.611 8.304 1.00 94.31 623 LEU A C 1
ATOM 4718 O O . LEU A 1 623 ? -4.170 12.357 9.509 1.00 94.31 623 LEU A O 1
ATOM 4722 N N . ASN A 1 624 ? -4.051 11.658 7.380 1.00 93.81 624 ASN A N 1
ATOM 4723 C CA . ASN A 1 624 ? -3.920 10.239 7.680 1.00 93.81 624 ASN A CA 1
ATOM 4724 C C . ASN A 1 624 ? -2.538 9.699 7.285 1.00 93.81 624 ASN A C 1
ATOM 4726 O O . ASN A 1 624 ? -2.164 9.724 6.125 1.00 93.81 624 ASN A O 1
ATOM 4730 N N . ALA A 1 625 ? -1.823 9.149 8.253 1.00 87.69 625 ALA A N 1
ATOM 4731 C CA . ALA A 1 625 ? -0.605 8.349 8.144 1.00 87.69 625 ALA A CA 1
ATOM 4732 C C . ALA A 1 625 ? -0.734 7.068 9.000 1.00 87.69 625 ALA A C 1
ATOM 4734 O O . ALA A 1 625 ? 0.237 6.559 9.560 1.00 87.69 625 ALA A O 1
ATOM 4735 N N . GLY A 1 626 ? -1.964 6.571 9.143 1.00 79.25 626 GLY A N 1
ATOM 4736 C CA . GLY A 1 626 ? -2.326 5.306 9.777 1.00 79.25 626 GLY A CA 1
ATOM 4737 C C . GLY A 1 626 ? -3.425 4.607 8.969 1.00 79.25 626 GLY A C 1
ATOM 4738 O O . GLY A 1 626 ? -3.614 4.907 7.795 1.00 79.25 626 GLY A O 1
ATOM 4739 N N . THR A 1 627 ? -4.178 3.683 9.563 1.00 83.00 627 THR A N 1
ATOM 4740 C CA . THR A 1 627 ? -5.210 2.926 8.823 1.00 83.00 627 THR A CA 1
ATOM 4741 C C . THR A 1 627 ? -6.617 3.466 9.065 1.00 83.00 627 THR A C 1
ATOM 4743 O O . THR A 1 627 ? -6.999 3.748 10.205 1.00 83.00 627 THR A O 1
ATOM 4746 N N . ILE A 1 628 ? -7.413 3.570 7.997 1.00 91.81 628 ILE A N 1
ATOM 4747 C CA . ILE A 1 628 ? -8.847 3.883 8.063 1.00 91.81 628 ILE A CA 1
ATOM 4748 C C . ILE A 1 628 ? -9.627 2.731 7.433 1.00 91.81 628 ILE A C 1
ATOM 4750 O O . ILE A 1 628 ? -9.374 2.342 6.293 1.00 91.81 628 ILE A O 1
ATOM 4754 N N . THR A 1 629 ? -10.571 2.144 8.170 1.00 80.69 629 THR A N 1
ATOM 4755 C CA . THR A 1 629 ? -11.292 0.953 7.694 1.00 80.69 629 THR A CA 1
ATOM 4756 C C . THR A 1 629 ? -12.755 0.934 8.121 1.00 80.69 629 THR A C 1
ATOM 4758 O O . THR A 1 629 ? -13.080 1.080 9.300 1.00 80.69 629 THR A O 1
ATOM 4761 N N . ASP A 1 630 ? -13.658 0.677 7.174 1.00 77.56 630 ASP A N 1
ATOM 4762 C CA . ASP A 1 630 ? -15.107 0.624 7.413 1.00 77.56 630 ASP A CA 1
ATOM 4763 C C . ASP A 1 630 ? -15.654 1.910 8.061 1.00 77.56 630 ASP A C 1
ATOM 4765 O O . ASP A 1 630 ? -16.468 1.860 8.989 1.00 77.56 630 ASP A O 1
ATOM 4769 N N . CYS A 1 631 ? -15.158 3.063 7.616 1.00 93.00 631 CYS A N 1
ATOM 4770 C CA . CYS A 1 631 ? -15.513 4.378 8.139 1.00 93.00 631 CYS A CA 1
ATOM 4771 C C . CYS A 1 631 ? -16.280 5.194 7.097 1.00 93.00 631 CYS A C 1
ATOM 4773 O O . CYS A 1 631 ? -16.182 4.939 5.897 1.00 93.00 631 CYS A O 1
ATOM 4775 N N . TYR A 1 632 ? -17.044 6.192 7.539 1.00 95.12 632 TYR A N 1
ATOM 4776 C CA . TYR A 1 632 ? -17.728 7.069 6.593 1.00 95.12 632 TYR A CA 1
ATOM 4777 C C . TYR A 1 632 ? -17.929 8.501 7.071 1.00 95.12 632 TYR A C 1
ATOM 4779 O O . TYR A 1 632 ? -18.043 8.766 8.266 1.00 95.12 632 TYR A O 1
ATOM 4787 N N . SER A 1 633 ? -18.015 9.418 6.112 1.00 98.38 633 SER A N 1
ATOM 4788 C CA . SER A 1 633 ? -18.261 10.838 6.354 1.00 98.38 633 SER A CA 1
ATOM 4789 C C . SER A 1 633 ? -19.461 11.341 5.566 1.00 98.38 633 SER A C 1
ATOM 4791 O O . SER A 1 633 ? -19.559 11.140 4.356 1.00 98.38 633 SER A O 1
ATOM 4793 N N . GLU A 1 634 ? -20.361 12.036 6.250 1.00 98.19 634 GLU A N 1
ATOM 4794 C CA . GLU A 1 634 ? -21.484 12.775 5.665 1.00 98.19 634 GLU A CA 1
ATOM 4795 C C . GLU A 1 634 ? -21.260 14.294 5.796 1.00 98.19 634 GLU A C 1
ATOM 4797 O O . GLU A 1 634 ? -22.213 15.063 5.885 1.00 98.19 634 GLU A O 1
ATOM 4802 N N . VAL A 1 635 ? -19.998 14.724 5.903 1.00 97.75 635 VAL A N 1
ATOM 4803 C CA . VAL A 1 635 ? -19.630 16.108 6.225 1.00 97.75 635 VAL A CA 1
ATOM 4804 C C . VAL A 1 635 ? -19.407 16.935 4.969 1.00 97.75 635 VAL A C 1
ATOM 4806 O O . VAL A 1 635 ? -18.582 16.574 4.132 1.00 97.75 635 VAL A O 1
ATOM 4809 N N . ASP A 1 636 ? -20.070 18.083 4.880 1.00 96.31 636 ASP A N 1
ATOM 4810 C CA . ASP A 1 636 ? -19.743 19.091 3.874 1.00 96.31 636 ASP A CA 1
ATOM 4811 C C . ASP A 1 636 ? -18.494 19.871 4.305 1.00 96.31 636 ASP A C 1
ATOM 4813 O O . ASP A 1 636 ? -18.433 20.413 5.415 1.00 96.31 636 ASP A O 1
ATOM 4817 N N . VAL A 1 637 ? -17.487 19.903 3.430 1.00 95.81 637 VAL A N 1
ATOM 4818 C CA . VAL A 1 637 ? -16.188 20.531 3.690 1.00 95.81 637 VAL A CA 1
ATOM 4819 C C . VAL A 1 637 ? -15.987 21.726 2.770 1.00 95.81 637 VAL A C 1
ATOM 4821 O O . VAL A 1 637 ? -15.927 21.579 1.548 1.00 95.81 637 VAL A O 1
ATOM 4824 N N . GLU A 1 638 ? -15.815 22.907 3.359 1.00 91.50 638 GLU A N 1
ATOM 4825 C CA . GLU A 1 638 ? -15.479 24.139 2.646 1.00 91.50 638 GLU A CA 1
ATOM 4826 C C . GLU A 1 638 ? -14.098 24.646 3.088 1.00 91.50 638 GLU A C 1
ATOM 4828 O O . GLU A 1 638 ? -13.894 25.127 4.198 1.00 91.50 638 GLU A O 1
ATOM 4833 N N . GLY A 1 639 ? -13.117 24.505 2.202 1.00 81.62 639 GLY A N 1
ATOM 4834 C CA . GLY A 1 639 ? -11.722 24.899 2.382 1.00 81.62 639 GLY A CA 1
ATOM 4835 C C . GLY A 1 639 ? -11.310 26.079 1.505 1.00 81.62 639 GLY A C 1
ATOM 4836 O O . GLY A 1 639 ? -10.147 26.166 1.126 1.00 81.62 639 GLY A O 1
ATOM 4837 N N . ILE A 1 640 ? -12.231 26.953 1.100 1.00 70.00 640 ILE A N 1
ATOM 4838 C CA . ILE A 1 640 ? -11.924 28.074 0.203 1.00 70.00 640 ILE A CA 1
ATOM 4839 C C . ILE A 1 640 ? -12.592 29.369 0.655 1.00 70.00 640 ILE A C 1
ATOM 4841 O O . ILE A 1 640 ? -13.721 29.350 1.139 1.00 70.00 640 ILE A O 1
ATOM 4845 N N . ASP A 1 641 ? -11.904 30.495 0.463 1.00 65.25 641 ASP A N 1
ATOM 4846 C CA . ASP A 1 641 ? -12.507 31.818 0.635 1.00 65.25 641 ASP A CA 1
ATOM 4847 C C . ASP A 1 641 ? -13.480 32.139 -0.521 1.00 65.25 641 ASP A C 1
ATOM 4849 O O . ASP A 1 641 ? -13.364 31.605 -1.628 1.00 65.25 641 ASP A O 1
ATOM 4853 N N . ALA A 1 642 ? -14.431 33.043 -0.284 1.00 58.66 642 ALA A N 1
ATOM 4854 C CA . ALA A 1 642 ? -15.516 33.396 -1.200 1.00 58.66 642 ALA A CA 1
ATOM 4855 C C . ALA A 1 642 ? -15.036 33.806 -2.608 1.00 58.66 642 ALA A C 1
ATOM 4857 O O . ALA A 1 642 ? -15.730 33.540 -3.590 1.00 58.66 642 ALA A O 1
ATOM 4858 N N . ASP A 1 643 ? -13.840 34.394 -2.709 1.00 60.06 643 ASP A N 1
ATOM 4859 C CA . ASP A 1 643 ? -13.246 34.889 -3.959 1.00 60.06 643 ASP A CA 1
ATOM 4860 C C . ASP A 1 643 ? -12.223 33.918 -4.595 1.00 60.06 643 ASP A C 1
ATOM 4862 O O . ASP A 1 643 ? -11.534 34.282 -5.549 1.00 60.06 643 ASP A O 1
ATOM 4866 N N . LEU A 1 644 ? -12.091 32.688 -4.077 1.00 61.12 644 LEU A N 1
ATOM 4867 C CA . LEU A 1 644 ? -11.197 31.626 -4.579 1.00 61.12 644 LEU A CA 1
ATOM 4868 C C . LEU A 1 644 ? -9.687 31.979 -4.619 1.00 61.12 644 LEU A C 1
ATOM 4870 O O . LEU A 1 644 ? -8.896 31.302 -5.279 1.00 61.12 644 LEU A O 1
ATOM 4874 N N . SER A 1 645 ? -9.260 33.040 -3.924 1.00 59.81 645 SER A N 1
ATOM 4875 C CA . SER A 1 645 ? -7.880 33.558 -3.975 1.00 59.81 645 SER A CA 1
ATOM 4876 C C . SER A 1 645 ? -6.925 32.879 -2.975 1.00 59.81 645 SER A C 1
ATOM 4878 O O . SER A 1 645 ? -5.737 32.688 -3.269 1.00 59.81 645 SER A O 1
ATOM 4880 N N . ILE A 1 646 ? -7.456 32.441 -1.831 1.00 61.03 646 ILE A N 1
ATOM 4881 C CA . ILE A 1 646 ? -6.766 31.781 -0.714 1.00 61.03 646 ILE A CA 1
ATOM 4882 C C . ILE A 1 646 ? -7.634 30.585 -0.286 1.00 61.03 646 ILE A C 1
ATOM 4884 O O . ILE A 1 646 ? -8.860 30.697 -0.243 1.00 61.03 646 ILE A O 1
ATOM 4888 N N . GLY A 1 647 ? -7.030 29.426 -0.024 1.00 65.19 647 GLY A N 1
ATOM 4889 C CA . GLY A 1 647 ? -7.763 28.219 0.359 1.00 65.19 647 GLY A CA 1
ATOM 4890 C C . GLY A 1 647 ? -6.841 27.039 0.636 1.00 65.19 647 GLY A C 1
ATOM 4891 O O . GLY A 1 647 ? -5.659 27.078 0.287 1.00 65.19 647 GLY A O 1
ATOM 4892 N N . ALA A 1 648 ? -7.401 26.010 1.264 1.00 72.75 648 ALA A N 1
ATOM 4893 C CA . ALA A 1 648 ? -6.696 24.808 1.657 1.00 72.75 648 ALA A CA 1
ATOM 4894 C C . ALA A 1 648 ? -6.136 24.038 0.451 1.00 72.75 648 ALA A C 1
ATOM 4896 O O . ALA A 1 648 ? -6.758 23.997 -0.619 1.00 72.75 648 ALA A O 1
ATOM 4897 N N . LYS A 1 649 ? -4.951 23.444 0.642 1.00 81.44 649 LYS A N 1
ATOM 4898 C CA . LYS A 1 649 ? -4.201 22.729 -0.405 1.00 81.44 649 LYS A CA 1
ATOM 4899 C C . LYS A 1 649 ? -4.761 21.352 -0.726 1.00 81.44 649 LYS A C 1
ATOM 4901 O O . LYS A 1 649 ? -4.660 20.967 -1.883 1.00 81.44 649 LYS A O 1
ATOM 4906 N N . SER A 1 650 ? -5.310 20.652 0.268 1.00 91.94 650 SER A N 1
ATOM 4907 C CA . SER A 1 650 ? -5.865 19.303 0.113 1.00 91.94 650 SER A CA 1
ATOM 4908 C C . SER A 1 650 ? -7.168 19.182 0.899 1.00 91.94 650 SER A C 1
ATOM 4910 O O . SER A 1 650 ? -7.191 19.352 2.121 1.00 91.94 650 SER A O 1
ATOM 4912 N N . VAL A 1 651 ? -8.271 18.929 0.188 1.00 95.44 651 VAL A N 1
ATOM 4913 C CA . VAL A 1 651 ? -9.628 18.949 0.758 1.00 95.44 651 VAL A CA 1
ATOM 4914 C C . VAL A 1 651 ? -10.399 17.694 0.371 1.00 95.44 651 VAL A C 1
ATOM 4916 O O . VAL A 1 651 ? -10.581 17.428 -0.819 1.00 95.44 651 VAL A O 1
ATOM 4919 N N . GLY A 1 652 ? -10.919 16.973 1.366 1.00 97.06 652 GLY A N 1
ATOM 4920 C CA . GLY A 1 652 ? -11.852 15.874 1.125 1.00 97.06 652 GLY A CA 1
ATOM 4921 C C . GLY A 1 652 ? -12.861 15.644 2.241 1.00 97.06 652 GLY A C 1
ATOM 4922 O O . GLY A 1 652 ? -12.619 15.964 3.401 1.00 97.06 652 GLY A O 1
ATOM 4923 N N . SER A 1 653 ? -14.034 15.099 1.910 1.00 97.25 653 SER A N 1
ATOM 4924 C CA . SER A 1 653 ? -15.078 14.868 2.917 1.00 97.25 653 SER A CA 1
ATOM 4925 C C . SER A 1 653 ? -14.716 13.718 3.858 1.00 97.25 653 SER A C 1
ATOM 4927 O O . SER A 1 653 ? -15.066 13.779 5.034 1.00 97.25 653 SER A O 1
ATOM 4929 N N . LEU A 1 654 ? -13.945 12.713 3.425 1.00 98.25 654 LEU A N 1
ATOM 4930 C CA . LEU A 1 654 ? -13.357 11.739 4.351 1.00 98.25 654 LEU A CA 1
ATOM 4931 C C . LEU A 1 654 ? -11.978 12.214 4.825 1.00 98.25 654 LEU A C 1
ATOM 4933 O O . LEU A 1 654 ? -11.808 12.500 6.009 1.00 98.25 654 LEU A O 1
ATOM 4937 N N . VAL A 1 655 ? -11.005 12.327 3.919 1.00 98.19 655 VAL A N 1
ATOM 4938 C CA . VAL A 1 655 ? -9.615 12.647 4.272 1.00 98.19 655 VAL A CA 1
ATOM 4939 C C . VAL A 1 655 ? -9.105 13.856 3.495 1.00 98.19 655 VAL A C 1
ATOM 4941 O O . VAL A 1 655 ? -9.286 13.934 2.284 1.00 98.19 655 VAL A O 1
ATOM 4944 N N . GLY A 1 656 ? -8.435 14.790 4.170 1.00 96.12 656 GLY A N 1
ATOM 4945 C CA . GLY A 1 656 ? -7.728 15.881 3.493 1.00 96.12 656 GLY A CA 1
ATOM 4946 C C . GLY A 1 656 ? -6.487 15.363 2.762 1.00 96.12 656 GLY A C 1
ATOM 4947 O O . GLY A 1 656 ? -6.431 15.377 1.533 1.00 96.12 656 GLY A O 1
ATOM 4948 N N . LEU A 1 657 ? -5.520 14.856 3.530 1.00 93.62 657 LEU A N 1
ATOM 4949 C CA . LEU A 1 657 ? -4.246 14.312 3.050 1.00 93.62 657 LEU A CA 1
ATOM 4950 C C . LEU A 1 657 ? -4.023 12.886 3.566 1.00 93.62 657 LEU A C 1
ATOM 4952 O O . LEU A 1 657 ? -4.143 12.636 4.763 1.00 93.62 657 LEU A O 1
ATOM 4956 N N . ASN A 1 658 ? -3.677 11.956 2.680 1.00 93.94 658 ASN A N 1
ATOM 4957 C CA . ASN A 1 658 ? -3.528 10.540 2.991 1.00 93.94 658 ASN A CA 1
ATOM 4958 C C . ASN A 1 658 ? -2.147 9.990 2.606 1.00 93.94 658 ASN A C 1
ATOM 4960 O O . ASN A 1 658 ? -1.715 10.187 1.477 1.00 93.94 658 ASN A O 1
ATOM 4964 N N . TYR A 1 659 ? -1.524 9.241 3.519 1.00 86.94 659 TYR A N 1
ATOM 4965 C CA . TYR A 1 659 ? -0.221 8.582 3.371 1.00 86.94 659 TYR A CA 1
ATOM 4966 C C . TYR A 1 659 ? -0.257 7.057 3.497 1.00 86.94 659 TYR A C 1
ATOM 4968 O O . TYR A 1 659 ? 0.764 6.412 3.282 1.00 86.94 659 TYR A O 1
ATOM 4976 N N . MET A 1 660 ? -1.394 6.479 3.883 1.00 86.19 660 MET A N 1
ATOM 4977 C CA . MET A 1 660 ? -1.530 5.061 4.244 1.00 86.19 660 MET A CA 1
ATOM 4978 C C . MET A 1 660 ? -2.902 4.518 3.807 1.00 86.19 660 MET A C 1
ATOM 4980 O O . MET A 1 660 ? -3.661 5.214 3.140 1.00 86.19 660 MET A O 1
ATOM 4984 N N . ASP A 1 661 ? -3.243 3.281 4.157 1.00 84.12 661 ASP A N 1
ATOM 4985 C CA . ASP A 1 661 ? -4.435 2.616 3.619 1.00 84.12 661 ASP A CA 1
ATOM 4986 C C . ASP A 1 661 ? -5.777 3.210 4.072 1.00 84.12 661 ASP A C 1
ATOM 4988 O O . ASP A 1 661 ? -6.027 3.454 5.262 1.00 84.12 661 ASP A O 1
ATOM 4992 N N . ILE A 1 662 ? -6.691 3.317 3.102 1.00 91.19 662 ILE A N 1
ATOM 4993 C CA . ILE A 1 662 ? -8.118 3.562 3.309 1.00 91.19 662 ILE A CA 1
ATOM 4994 C C . ILE A 1 662 ? -8.897 2.420 2.654 1.00 91.19 662 ILE A C 1
ATOM 4996 O O . ILE A 1 662 ? -8.826 2.207 1.444 1.00 91.19 662 ILE A O 1
ATOM 5000 N N . MET A 1 663 ? -9.664 1.691 3.463 1.00 83.25 663 MET A N 1
ATOM 5001 C CA . MET A 1 663 ? -10.361 0.477 3.035 1.00 83.25 663 MET A CA 1
ATOM 5002 C C . MET A 1 663 ? -11.848 0.525 3.378 1.00 83.25 663 MET A C 1
ATOM 5004 O O . MET A 1 663 ? -12.222 0.950 4.479 1.00 83.25 663 MET A O 1
ATOM 5008 N N . ASN A 1 664 ? -12.702 0.035 2.476 1.00 73.12 664 ASN A N 1
ATOM 5009 C CA . ASN A 1 664 ? -14.148 -0.135 2.695 1.00 73.12 664 ASN A CA 1
ATOM 5010 C C . ASN A 1 664 ? -14.850 1.118 3.253 1.00 73.12 664 ASN A C 1
ATOM 5012 O O . ASN A 1 664 ? -15.720 1.024 4.123 1.00 73.12 664 ASN A O 1
ATOM 5016 N N . SER A 1 665 ? -14.413 2.304 2.845 1.00 87.12 665 SER A N 1
ATOM 5017 C CA . SER A 1 665 ? -14.833 3.563 3.461 1.00 87.12 665 SER A CA 1
ATOM 5018 C C . SER A 1 665 ? -15.457 4.493 2.434 1.00 87.12 665 SER A C 1
ATOM 5020 O O . SER A 1 665 ? -15.161 4.407 1.244 1.00 87.12 665 SER A O 1
ATOM 5022 N N . TYR A 1 666 ? -16.352 5.377 2.870 1.00 96.00 666 TYR A N 1
ATOM 5023 C CA . TYR A 1 666 ? -17.079 6.220 1.923 1.00 96.00 666 TYR A CA 1
ATOM 5024 C C . TYR A 1 666 ? -17.361 7.637 2.402 1.00 96.00 666 TYR A C 1
ATOM 5026 O O . TYR A 1 666 ? -17.441 7.912 3.598 1.00 96.00 666 TYR A O 1
ATOM 5034 N N . ALA A 1 667 ? -17.555 8.537 1.442 1.00 97.50 667 ALA A N 1
ATOM 5035 C CA . ALA A 1 667 ? -17.965 9.912 1.689 1.00 97.50 667 ALA A CA 1
ATOM 5036 C C . ALA A 1 667 ? -19.234 10.266 0.909 1.00 97.50 667 ALA A C 1
ATOM 5038 O O . ALA A 1 667 ? -19.343 9.993 -0.285 1.00 97.50 667 ALA A O 1
ATOM 5039 N N . THR A 1 668 ? -20.197 10.902 1.570 1.00 97.62 668 THR A N 1
ATOM 5040 C CA . THR A 1 668 ? -21.395 11.439 0.903 1.00 97.62 668 THR A CA 1
ATOM 5041 C C . THR A 1 668 ? -21.491 12.957 0.964 1.00 97.62 668 THR A C 1
ATOM 5043 O O . THR A 1 668 ? -22.320 13.522 0.255 1.00 97.62 668 THR A O 1
ATOM 5046 N N . GLY A 1 669 ? -20.685 13.606 1.806 1.00 94.56 669 GLY A N 1
ATOM 5047 C CA . GLY A 1 669 ? -20.608 15.062 1.879 1.00 94.56 669 GLY A CA 1
ATOM 5048 C C . GLY A 1 669 ? -19.800 15.655 0.726 1.00 94.56 669 GLY A C 1
ATOM 5049 O O . GLY A 1 669 ? -18.967 14.981 0.117 1.00 94.56 669 GLY A O 1
ATOM 5050 N N . SER A 1 670 ? -20.074 16.916 0.408 1.00 95.75 670 SER A N 1
ATOM 5051 C CA . SER A 1 670 ? -19.382 17.654 -0.651 1.00 95.75 670 SER A CA 1
ATOM 5052 C C . SER A 1 670 ? -18.023 18.187 -0.189 1.00 95.75 670 SER A C 1
ATOM 5054 O O . SER A 1 670 ? -17.806 18.437 0.997 1.00 95.75 670 SER A O 1
ATOM 5056 N N . ALA A 1 671 ? -17.095 18.364 -1.129 1.00 96.31 671 ALA A N 1
ATOM 5057 C CA . ALA A 1 671 ? -15.780 18.944 -0.876 1.00 96.31 671 ALA A CA 1
ATOM 5058 C C . ALA A 1 671 ? -15.552 20.146 -1.794 1.00 96.31 671 ALA A C 1
ATOM 5060 O O . ALA A 1 671 ? -15.626 20.034 -3.019 1.00 96.31 671 ALA A O 1
ATOM 5061 N N . LYS A 1 672 ? -15.245 21.302 -1.204 1.00 93.56 672 LYS A N 1
ATOM 5062 C CA . LYS A 1 672 ? -14.956 22.537 -1.931 1.00 93.56 672 LYS A CA 1
ATOM 5063 C C . LYS A 1 672 ? -13.624 23.115 -1.471 1.00 93.56 672 LYS A C 1
ATOM 5065 O O . LYS A 1 672 ? -13.482 23.461 -0.306 1.00 93.56 672 LYS A O 1
ATOM 5070 N N . GLY A 1 673 ? -12.654 23.242 -2.368 1.00 89.50 673 GLY A N 1
ATOM 5071 C CA . GLY A 1 673 ? -11.292 23.681 -2.039 1.00 89.50 673 GLY A CA 1
ATOM 5072 C C . GLY A 1 673 ? -10.615 24.429 -3.183 1.00 89.50 673 GLY A C 1
ATOM 5073 O O . GLY A 1 673 ? -11.232 24.682 -4.216 1.00 89.50 673 GLY A O 1
ATOM 5074 N N . LYS A 1 674 ? -9.348 24.819 -3.008 1.00 86.00 674 LYS A N 1
ATOM 5075 C CA . LYS A 1 674 ? -8.590 25.533 -4.051 1.00 86.00 674 LYS A CA 1
ATOM 5076 C C . LYS A 1 674 ? -7.903 24.558 -4.998 1.00 86.00 674 LYS A C 1
ATOM 5078 O O . LYS A 1 674 ? -8.148 24.590 -6.204 1.00 86.00 674 LYS A O 1
ATOM 5083 N N . GLU A 1 675 ? -7.073 23.688 -4.443 1.00 85.50 675 GLU A N 1
ATOM 5084 C CA . GLU A 1 675 ? -6.300 22.678 -5.164 1.00 85.50 675 GLU A CA 1
ATOM 5085 C C . GLU A 1 675 ? -6.529 21.309 -4.498 1.00 85.50 675 GLU A C 1
ATOM 5087 O O . GLU A 1 675 ? -6.994 21.265 -3.361 1.00 85.50 675 GLU A O 1
ATOM 5092 N N . ARG A 1 676 ? -6.282 20.209 -5.227 1.00 93.56 676 ARG A N 1
ATOM 5093 C CA . ARG A 1 676 ? -6.334 18.811 -4.734 1.00 93.56 676 ARG A CA 1
ATOM 5094 C C . ARG A 1 676 ? -7.619 18.516 -3.957 1.00 93.56 676 ARG A C 1
ATOM 5096 O O . ARG A 1 676 ? -7.626 18.271 -2.750 1.00 93.56 676 ARG A O 1
ATOM 5103 N N . VAL A 1 677 ? -8.732 18.578 -4.681 1.00 96.88 677 VAL A N 1
ATOM 5104 C CA . VAL A 1 677 ? -10.071 18.404 -4.116 1.00 96.88 677 VAL A CA 1
ATOM 5105 C C . VAL A 1 677 ? -10.638 17.072 -4.575 1.00 96.88 677 VAL A C 1
ATOM 5107 O O . VAL A 1 677 ? -10.819 16.853 -5.773 1.00 96.88 677 VAL A O 1
ATOM 5110 N N . GLY A 1 678 ? -10.949 16.195 -3.628 1.00 97.19 678 GLY A N 1
ATOM 5111 C CA . GLY A 1 678 ? -11.671 14.960 -3.903 1.00 97.19 678 GLY A CA 1
ATOM 5112 C C . GLY A 1 678 ? -12.747 14.733 -2.868 1.00 97.19 678 GLY A C 1
ATOM 5113 O O . GLY A 1 678 ? -12.504 14.939 -1.685 1.00 97.19 678 GLY A O 1
ATOM 5114 N N . SER A 1 679 ? -13.949 14.324 -3.277 1.00 96.31 679 SER A N 1
ATOM 5115 C CA . SER A 1 679 ? -15.027 14.189 -2.291 1.00 96.31 679 SER A CA 1
ATOM 5116 C C . SER A 1 679 ? -14.731 13.092 -1.257 1.00 96.31 679 SER A C 1
ATOM 5118 O O . SER A 1 679 ? -15.109 13.252 -0.103 1.00 96.31 679 SER A O 1
ATOM 5120 N N . LEU A 1 680 ? -13.949 12.051 -1.582 1.00 98.25 680 LEU A N 1
ATOM 5121 C CA . LEU A 1 680 ? -13.379 11.152 -0.570 1.00 98.25 680 LEU A CA 1
ATOM 5122 C C . LEU A 1 680 ? -12.078 11.716 0.008 1.00 98.25 680 LEU A C 1
ATOM 5124 O O . LEU A 1 680 ? -11.992 11.948 1.213 1.00 98.25 680 LEU A O 1
ATOM 5128 N N . VAL A 1 681 ? -11.070 11.894 -0.850 1.00 98.12 681 VAL A N 1
ATOM 5129 C CA . VAL A 1 681 ? -9.692 12.217 -0.460 1.00 98.12 681 VAL A CA 1
ATOM 5130 C C . VAL A 1 681 ? -9.189 13.413 -1.258 1.00 98.12 681 VAL A C 1
ATOM 5132 O O . VAL A 1 681 ? -9.196 13.370 -2.485 1.00 98.12 681 VAL A O 1
ATOM 5135 N N . GLY A 1 682 ? -8.695 14.456 -0.597 1.00 97.00 682 GLY A N 1
ATOM 5136 C CA . GLY A 1 682 ? -8.069 15.579 -1.301 1.00 97.00 682 GLY A CA 1
ATOM 5137 C C . GLY A 1 682 ? -6.805 15.148 -2.042 1.00 97.00 682 GLY A C 1
ATOM 5138 O O . GLY A 1 682 ? -6.729 15.183 -3.273 1.00 97.00 682 GLY A O 1
ATOM 5139 N N . GLU A 1 683 ? -5.836 14.655 -1.278 1.00 94.75 683 GLU A N 1
ATOM 5140 C CA . GLU A 1 683 ? -4.563 14.153 -1.784 1.00 94.75 683 GLU A CA 1
ATOM 5141 C C . GLU A 1 683 ? -4.217 12.792 -1.189 1.00 94.75 683 GLU A C 1
ATOM 5143 O O . GLU A 1 683 ? -4.280 12.586 0.021 1.00 94.75 683 GLU A O 1
ATOM 5148 N N . ASN A 1 684 ? -3.823 11.872 -2.060 1.00 92.31 684 ASN A N 1
ATOM 5149 C CA . ASN A 1 684 ? -3.298 10.565 -1.720 1.00 92.31 684 ASN A CA 1
ATOM 5150 C C . ASN A 1 684 ? -1.831 10.508 -2.150 1.00 92.31 684 ASN A C 1
ATOM 5152 O O . ASN A 1 684 ? -1.533 10.600 -3.340 1.00 92.31 684 ASN A O 1
ATOM 5156 N N . THR A 1 685 ? -0.921 10.403 -1.190 1.00 83.62 685 THR A N 1
ATOM 5157 C CA . THR A 1 685 ? 0.523 10.413 -1.417 1.00 83.62 685 THR A CA 1
ATOM 5158 C C . THR A 1 685 ? 1.200 9.463 -0.443 1.00 83.62 685 THR A C 1
ATOM 5160 O O . THR A 1 685 ? 1.261 9.734 0.743 1.00 83.62 685 THR A O 1
ATOM 5163 N N . GLY A 1 686 ? 1.751 8.359 -0.922 1.00 62.97 686 GLY A N 1
ATOM 5164 C CA . GLY A 1 686 ? 2.617 7.495 -0.122 1.00 62.97 686 GLY A CA 1
ATOM 5165 C C . GLY A 1 686 ? 3.923 7.271 -0.862 1.00 62.97 686 GLY A C 1
ATOM 5166 O O . GLY A 1 686 ? 3.911 7.176 -2.087 1.00 62.97 686 GLY A O 1
ATOM 5167 N N . ASP A 1 687 ? 5.030 7.130 -0.134 1.00 54.44 687 ASP A N 1
ATOM 5168 C CA . ASP A 1 687 ? 6.275 6.568 -0.676 1.00 54.44 687 ASP A CA 1
ATOM 5169 C C . ASP A 1 687 ? 6.091 5.047 -0.925 1.00 54.44 687 ASP A C 1
ATOM 5171 O O . ASP A 1 687 ? 6.852 4.236 -0.420 1.00 54.44 687 ASP A O 1
ATOM 5175 N N . PHE A 1 688 ? 5.066 4.681 -1.716 1.00 43.56 688 PHE A N 1
ATOM 5176 C CA . PHE A 1 688 ? 4.822 3.399 -2.408 1.00 43.56 688 PHE A CA 1
ATOM 5177 C C . PHE A 1 688 ? 3.826 2.358 -1.867 1.00 43.56 688 PHE A C 1
ATOM 5179 O O . PHE A 1 688 ? 3.596 1.390 -2.585 1.00 43.56 688 PHE A O 1
ATOM 5186 N N . ASP A 1 689 ? 3.139 2.546 -0.734 1.00 57.50 689 ASP A N 1
ATOM 5187 C CA . ASP A 1 689 ? 2.209 1.501 -0.235 1.00 57.50 689 ASP A CA 1
ATOM 5188 C C . ASP A 1 689 ? 0.799 1.976 0.149 1.00 57.50 689 ASP A C 1
ATOM 5190 O O . ASP A 1 689 ? -0.020 1.157 0.553 1.00 57.50 689 ASP A O 1
ATOM 5194 N N . ALA A 1 690 ? 0.471 3.266 0.024 1.00 69.88 690 ALA A N 1
ATOM 5195 C CA . ALA A 1 690 ? -0.880 3.718 0.359 1.00 69.88 690 ALA A CA 1
ATOM 5196 C C . ALA A 1 690 ? -1.890 3.213 -0.682 1.00 69.88 690 ALA A C 1
ATOM 5198 O O . ALA A 1 690 ? -1.784 3.552 -1.864 1.00 69.88 690 ALA A O 1
ATOM 5199 N N . VAL A 1 691 ? -2.898 2.458 -0.244 1.00 81.31 691 VAL A N 1
ATOM 5200 C CA . VAL A 1 691 ? -3.970 1.969 -1.119 1.00 81.31 691 VAL A CA 1
ATOM 5201 C C . VAL A 1 691 ? -5.320 2.548 -0.700 1.00 81.31 691 VAL A C 1
ATOM 5203 O O . VAL A 1 691 ? -5.723 2.475 0.462 1.00 81.31 691 VAL A O 1
ATOM 5206 N N . ILE A 1 692 ? -6.059 3.089 -1.671 1.00 90.75 692 ILE A N 1
ATOM 5207 C CA . ILE A 1 692 ? -7.496 3.353 -1.541 1.00 90.75 692 ILE A CA 1
ATOM 5208 C C . ILE A 1 692 ? -8.226 2.182 -2.196 1.00 90.75 692 ILE A C 1
ATOM 5210 O O . ILE A 1 692 ? -8.197 2.045 -3.420 1.00 90.75 692 ILE A O 1
ATOM 5214 N N . THR A 1 693 ? -8.873 1.331 -1.397 1.00 88.00 693 THR A N 1
ATOM 5215 C CA . THR A 1 693 ? -9.557 0.135 -1.914 1.00 88.00 693 THR A CA 1
ATOM 5216 C C . THR A 1 693 ? -10.977 -0.028 -1.387 1.00 88.00 693 THR A C 1
ATOM 5218 O O . THR A 1 693 ? -11.264 0.231 -0.215 1.00 88.00 693 THR A O 1
ATOM 5221 N N . ASP A 1 694 ? -11.883 -0.431 -2.280 1.00 75.69 694 ASP A N 1
ATOM 5222 C CA . ASP A 1 694 ? -13.319 -0.628 -2.016 1.00 75.69 694 ASP A CA 1
ATOM 5223 C C . ASP A 1 694 ? -13.984 0.602 -1.392 1.00 75.69 694 ASP A C 1
ATOM 5225 O O . ASP A 1 694 ? -14.829 0.512 -0.496 1.00 75.69 694 ASP A O 1
ATOM 5229 N N . CYS A 1 695 ? -13.559 1.778 -1.842 1.00 86.00 695 CYS A N 1
ATOM 5230 C CA . CYS A 1 695 ? -14.055 3.042 -1.342 1.00 86.00 695 CYS A CA 1
ATOM 5231 C C . CYS A 1 695 ? -14.956 3.714 -2.368 1.00 86.00 695 CYS A C 1
ATOM 5233 O O . CYS A 1 695 ? -14.818 3.526 -3.577 1.00 86.00 695 CYS A O 1
ATOM 5235 N N . TYR A 1 696 ? -15.882 4.542 -1.898 1.00 93.31 696 TYR A N 1
ATOM 5236 C CA . TYR A 1 696 ? -16.711 5.303 -2.820 1.00 93.31 696 TYR A CA 1
ATOM 5237 C C . TYR A 1 696 ? -17.052 6.685 -2.318 1.00 93.31 696 TYR A C 1
ATOM 5239 O O . TYR A 1 696 ? -17.076 6.942 -1.114 1.00 93.31 696 TYR A O 1
ATOM 5247 N N . ALA A 1 697 ? -17.371 7.573 -3.253 1.00 96.62 697 ALA A N 1
ATOM 5248 C CA . ALA A 1 697 ? -17.907 8.865 -2.890 1.00 96.62 697 ALA A CA 1
ATOM 5249 C C . ALA A 1 697 ? -19.039 9.352 -3.786 1.00 96.62 697 ALA A C 1
ATOM 5251 O O . ALA A 1 697 ? -19.069 9.114 -4.994 1.00 96.62 697 ALA A O 1
ATOM 5252 N N . THR A 1 698 ? -20.010 10.013 -3.160 1.00 96.81 698 THR A N 1
ATOM 5253 C CA . THR A 1 698 ? -21.231 10.484 -3.828 1.00 96.81 698 THR A CA 1
ATOM 5254 C C . THR A 1 698 ? -21.428 11.993 -3.737 1.00 96.81 698 THR A C 1
ATOM 5256 O O . THR A 1 698 ? -22.358 12.502 -4.356 1.00 96.81 698 THR A O 1
ATOM 5259 N N . GLY A 1 699 ? -20.613 12.691 -2.944 1.00 94.38 699 GLY A N 1
ATOM 5260 C CA . GLY A 1 699 ? -20.661 14.146 -2.822 1.00 94.38 699 GLY A CA 1
ATOM 5261 C C . GLY A 1 699 ? -19.956 14.840 -3.985 1.00 94.38 699 GLY A C 1
ATOM 5262 O O . GLY A 1 699 ? -19.057 14.274 -4.604 1.00 94.38 699 GLY A O 1
ATOM 5263 N N . ASP A 1 700 ? -20.361 16.070 -4.289 1.00 97.81 700 ASP A N 1
ATOM 5264 C CA . ASP A 1 700 ? -19.721 16.860 -5.342 1.00 97.81 700 ASP A CA 1
ATOM 5265 C C . ASP A 1 700 ? -18.329 17.354 -4.900 1.00 97.81 700 ASP A C 1
ATOM 5267 O O . ASP A 1 700 ? -18.117 17.694 -3.732 1.00 97.81 700 ASP A O 1
ATOM 5271 N N . ALA A 1 701 ? -17.394 17.432 -5.847 1.00 97.62 701 ALA A N 1
ATOM 5272 C CA . ALA A 1 701 ? -16.056 17.987 -5.675 1.00 97.62 701 ALA A CA 1
ATOM 5273 C C . ALA A 1 701 ? -15.903 19.267 -6.510 1.00 97.62 701 ALA A C 1
ATOM 5275 O O . ALA A 1 701 ? -16.083 19.254 -7.731 1.00 97.62 701 ALA A O 1
ATOM 5276 N N . VAL A 1 702 ? -15.559 20.382 -5.861 1.00 95.56 702 VAL A N 1
ATOM 5277 C CA . VAL A 1 702 ? -15.447 21.701 -6.502 1.00 95.56 702 VAL A CA 1
ATOM 5278 C C . VAL A 1 702 ? -14.109 22.355 -6.159 1.00 95.56 702 VAL A C 1
ATOM 5280 O O . VAL A 1 702 ? -13.813 22.595 -4.991 1.00 95.56 702 VAL A O 1
ATOM 5283 N N . GLY A 1 703 ? -13.313 22.707 -7.167 1.00 92.12 703 GLY A N 1
ATOM 5284 C CA . GLY A 1 703 ? -12.061 23.436 -6.950 1.00 92.12 703 GLY A CA 1
ATOM 5285 C C . GLY A 1 703 ? -11.515 24.142 -8.185 1.00 92.12 703 GLY A C 1
ATOM 5286 O O . GLY A 1 703 ? -12.221 24.304 -9.173 1.00 92.12 703 GLY A O 1
ATOM 5287 N N . ILE A 1 704 ? -10.264 24.606 -8.141 1.00 90.19 704 ILE A N 1
ATOM 5288 C CA . ILE A 1 704 ? -9.599 25.223 -9.303 1.00 90.19 704 ILE A CA 1
ATOM 5289 C C . ILE A 1 704 ? -8.782 24.178 -10.063 1.00 90.19 704 ILE A C 1
ATOM 5291 O O . ILE A 1 704 ? -8.951 24.056 -11.280 1.00 90.19 704 ILE A O 1
ATOM 5295 N N . LYS A 1 705 ? -7.919 23.436 -9.357 1.00 91.56 705 LYS A N 1
ATOM 5296 C CA . LYS A 1 705 ? -6.959 22.497 -9.955 1.00 91.56 705 LYS A CA 1
ATOM 5297 C C . LYS A 1 705 ? -6.917 21.154 -9.223 1.00 91.56 705 LYS A C 1
ATOM 5299 O O . LYS A 1 705 ? -7.014 21.133 -7.998 1.00 91.56 705 LYS A O 1
ATOM 5304 N N . TYR A 1 706 ? -6.720 20.062 -9.966 1.00 94.88 706 TYR A N 1
ATOM 5305 C CA . TYR A 1 706 ? -6.677 18.688 -9.446 1.00 94.88 706 TYR A CA 1
ATOM 5306 C C . TYR A 1 706 ? -7.980 18.310 -8.729 1.00 94.88 706 TYR A C 1
ATOM 5308 O O . TYR A 1 706 ? -8.010 18.129 -7.510 1.00 94.88 706 TYR A O 1
ATOM 5316 N N . VAL A 1 707 ? -9.081 18.247 -9.480 1.00 97.75 707 VAL A N 1
ATOM 5317 C CA . VAL A 1 707 ? -10.405 17.948 -8.912 1.00 97.75 707 VAL A CA 1
ATOM 5318 C C . VAL A 1 707 ? -10.871 16.579 -9.384 1.00 97.75 707 VAL A C 1
ATOM 5320 O O . VAL A 1 707 ? -11.019 16.354 -10.584 1.00 97.75 707 VAL A O 1
ATOM 5323 N N . GLY A 1 708 ? -11.112 15.671 -8.441 1.00 97.62 708 GLY A N 1
ATOM 5324 C CA . GLY A 1 708 ? -11.625 14.332 -8.712 1.00 97.62 708 GLY A CA 1
ATOM 5325 C C . GLY A 1 708 ? -12.922 14.059 -7.970 1.00 97.62 708 GLY A C 1
ATOM 5326 O O . GLY A 1 708 ? -13.086 14.491 -6.834 1.00 97.62 708 GLY A O 1
ATOM 5327 N N . GLY A 1 709 ? -13.842 13.301 -8.562 1.00 97.38 709 GLY A N 1
ATOM 5328 C CA . GLY A 1 709 ? -15.041 12.879 -7.835 1.00 97.38 709 GLY A CA 1
ATOM 5329 C C . GLY A 1 709 ? -14.707 12.024 -6.607 1.00 97.38 709 GLY A C 1
ATOM 5330 O O . GLY A 1 709 ? -15.339 12.191 -5.573 1.00 97.38 709 GLY A O 1
ATOM 5331 N N . LEU A 1 710 ? -13.678 11.170 -6.665 1.00 98.12 710 LEU A N 1
ATOM 5332 C CA . LEU A 1 710 ? -13.163 10.403 -5.522 1.00 98.12 710 LEU A CA 1
ATOM 5333 C C . LEU A 1 710 ? -11.938 11.088 -4.906 1.00 98.12 710 LEU A C 1
ATOM 5335 O O . LEU A 1 710 ? -11.948 11.419 -3.719 1.00 98.12 710 LEU A O 1
ATOM 5339 N N . THR A 1 711 ? -10.897 11.303 -5.716 1.00 97.69 711 THR A N 1
ATOM 5340 C CA . THR A 1 711 ? -9.580 11.759 -5.251 1.00 97.69 711 THR A CA 1
ATOM 5341 C C . THR A 1 711 ? -9.067 12.931 -6.078 1.00 97.69 711 THR A C 1
ATOM 5343 O O . THR A 1 711 ? -9.003 12.837 -7.298 1.00 97.69 711 THR A O 1
ATOM 5346 N N . GLY A 1 712 ? -8.652 14.028 -5.448 1.00 97.12 712 GLY A N 1
ATOM 5347 C CA . GLY A 1 712 ? -8.116 15.181 -6.180 1.00 97.12 712 GLY A CA 1
ATOM 5348 C C . GLY A 1 712 ? -6.779 14.871 -6.854 1.00 97.12 712 GLY A C 1
ATOM 5349 O O . GLY A 1 712 ? -6.659 14.908 -8.082 1.00 97.12 712 GLY A O 1
ATOM 5350 N N . TYR A 1 713 ? -5.784 14.520 -6.042 1.00 94.50 713 TYR A N 1
ATOM 5351 C CA . TYR A 1 713 ? -4.413 14.247 -6.478 1.00 94.50 713 TYR A CA 1
ATOM 5352 C C . TYR A 1 713 ? -3.933 12.889 -5.957 1.00 94.50 713 TYR A C 1
ATOM 5354 O O . TYR A 1 713 ? -3.929 12.664 -4.751 1.00 94.50 713 TYR A O 1
ATOM 5362 N N . ASN A 1 714 ? -3.532 11.984 -6.851 1.00 91.94 714 ASN A N 1
ATOM 5363 C CA . ASN A 1 714 ? -3.048 10.645 -6.511 1.00 91.94 714 ASN A CA 1
ATOM 5364 C C . ASN A 1 714 ? -1.588 10.456 -6.959 1.00 91.94 714 ASN A C 1
ATOM 5366 O O . ASN A 1 714 ? -1.313 10.295 -8.152 1.00 91.94 714 ASN A O 1
ATOM 5370 N N . ASN A 1 715 ? -0.656 10.468 -6.008 1.00 86.69 715 ASN A N 1
ATOM 5371 C CA . ASN A 1 715 ? 0.788 10.476 -6.232 1.00 86.69 715 ASN A CA 1
ATOM 5372 C C . ASN A 1 715 ? 1.430 9.129 -5.881 1.00 86.69 715 ASN A C 1
ATOM 5374 O O . ASN A 1 715 ? 1.710 8.870 -4.716 1.00 86.69 715 ASN A O 1
ATOM 5378 N N . GLY A 1 716 ? 1.656 8.272 -6.880 1.00 72.00 716 GLY A N 1
ATOM 5379 C CA . GLY A 1 716 ? 2.356 6.989 -6.704 1.00 72.00 716 GLY A CA 1
ATOM 5380 C C . GLY A 1 716 ? 1.570 5.884 -5.980 1.00 72.00 716 GLY A C 1
ATOM 5381 O O . GLY A 1 716 ? 2.066 4.769 -5.884 1.00 72.00 716 GLY A O 1
ATOM 5382 N N . SER A 1 717 ? 0.352 6.172 -5.520 1.00 80.12 717 SER A N 1
ATOM 5383 C CA . SER A 1 717 ? -0.510 5.270 -4.746 1.00 80.12 717 SER A CA 1
ATOM 5384 C C . SER A 1 717 ? -1.582 4.571 -5.596 1.00 80.12 717 SER A C 1
ATOM 5386 O O . SER A 1 717 ? -2.006 5.098 -6.627 1.00 80.12 717 SER A O 1
ATOM 5388 N N . ASP A 1 718 ? -2.092 3.421 -5.151 1.00 85.75 718 ASP A N 1
ATOM 5389 C CA . ASP A 1 718 ? -3.091 2.651 -5.906 1.00 85.75 718 ASP A CA 1
ATOM 5390 C C . ASP A 1 718 ? -4.537 2.988 -5.498 1.00 85.75 718 ASP A C 1
ATOM 5392 O O . ASP A 1 718 ? -4.867 3.114 -4.317 1.00 85.75 718 ASP A O 1
ATOM 5396 N N . ILE A 1 719 ? -5.420 3.093 -6.497 1.00 91.81 719 ILE A N 1
ATOM 5397 C CA . ILE A 1 719 ? -6.878 3.178 -6.343 1.00 91.81 719 ILE A CA 1
ATOM 5398 C C . ILE A 1 719 ? -7.497 1.926 -6.968 1.00 91.81 719 ILE A C 1
ATOM 5400 O O . ILE A 1 719 ? -7.358 1.683 -8.170 1.00 91.81 719 ILE A O 1
ATOM 5404 N N . ILE A 1 720 ? -8.181 1.122 -6.155 1.00 84.81 720 ILE A N 1
ATOM 5405 C CA . ILE A 1 720 ? -8.656 -0.215 -6.531 1.00 84.81 720 ILE A CA 1
ATOM 5406 C C . ILE A 1 720 ? -10.128 -0.373 -6.132 1.00 84.81 720 ILE A C 1
ATOM 5408 O O . ILE A 1 720 ? -10.533 0.070 -5.059 1.00 84.81 720 ILE A O 1
ATOM 5412 N N . ASN A 1 721 ? -10.951 -1.004 -6.976 1.00 73.06 721 ASN A N 1
ATOM 5413 C CA . ASN A 1 721 ? -12.357 -1.326 -6.670 1.00 73.06 721 ASN A CA 1
ATOM 5414 C C . ASN A 1 721 ? -13.190 -0.127 -6.176 1.00 73.06 721 ASN A C 1
ATOM 5416 O O . ASN A 1 721 ? -14.085 -0.292 -5.346 1.00 73.06 721 ASN A O 1
ATOM 5420 N N . SER A 1 722 ? -12.871 1.088 -6.620 1.00 88.06 722 SER A N 1
ATOM 5421 C CA . SER A 1 722 ? -13.401 2.310 -6.015 1.00 88.06 722 SER A CA 1
ATOM 5422 C C . SER A 1 722 ? -14.171 3.153 -7.023 1.00 88.06 722 SER A C 1
ATOM 5424 O O . SER A 1 722 ? -13.900 3.109 -8.224 1.00 88.06 722 SER A O 1
ATOM 5426 N N . TYR A 1 723 ? -15.158 3.922 -6.563 1.00 91.00 723 TYR A N 1
ATOM 5427 C CA . TYR A 1 723 ? -16.009 4.664 -7.492 1.00 91.00 723 TYR A CA 1
ATOM 5428 C C . TYR A 1 723 ? -16.507 6.018 -7.003 1.00 91.00 723 TYR A C 1
ATOM 5430 O O . TYR A 1 723 ? -16.677 6.260 -5.811 1.00 91.00 723 TYR A O 1
ATOM 5438 N N . ALA A 1 724 ? -16.799 6.896 -7.960 1.00 96.19 724 ALA A N 1
ATOM 5439 C CA . ALA A 1 724 ? -17.392 8.202 -7.711 1.00 96.19 724 ALA A CA 1
ATOM 5440 C C . ALA A 1 724 ? -18.708 8.387 -8.473 1.00 96.19 724 ALA A C 1
ATOM 5442 O O . ALA A 1 724 ? -18.812 8.072 -9.662 1.00 96.19 724 ALA A O 1
ATOM 5443 N N . THR A 1 725 ? -19.719 8.938 -7.802 1.00 95.38 725 THR A N 1
ATOM 5444 C CA . THR A 1 725 ? -20.990 9.338 -8.436 1.00 95.38 725 THR A CA 1
ATOM 5445 C C . THR A 1 725 ? -21.297 10.828 -8.308 1.00 95.38 725 THR A C 1
ATOM 5447 O O . THR A 1 725 ? -22.207 11.310 -8.977 1.00 95.38 725 THR A O 1
ATOM 5450 N N . GLY A 1 726 ? -20.575 11.553 -7.451 1.00 92.19 726 GLY A N 1
ATOM 5451 C CA . GLY A 1 726 ? -20.675 13.009 -7.354 1.00 92.19 726 GLY A CA 1
ATOM 5452 C C . GLY A 1 726 ? -19.982 13.706 -8.524 1.00 92.19 726 GLY A C 1
ATOM 5453 O O . GLY A 1 726 ? -19.084 13.139 -9.151 1.00 92.19 726 GLY A O 1
ATOM 5454 N N . ASN A 1 727 ? -20.407 14.926 -8.844 1.00 97.62 727 ASN A N 1
ATOM 5455 C CA . ASN A 1 727 ? -19.828 15.691 -9.946 1.00 97.62 727 ASN A CA 1
ATOM 5456 C C . ASN A 1 727 ? -18.471 16.280 -9.550 1.00 97.62 727 ASN A C 1
ATOM 5458 O O . ASN A 1 727 ? -18.285 16.719 -8.418 1.00 97.62 727 ASN A O 1
ATOM 5462 N N . ALA A 1 728 ? -17.552 16.368 -10.508 1.00 98.12 728 ALA A N 1
ATOM 5463 C CA . ALA A 1 728 ? -16.276 17.058 -10.368 1.00 98.12 728 ALA A CA 1
ATOM 5464 C C . ALA A 1 728 ? -16.294 18.342 -11.206 1.00 98.12 728 ALA A C 1
ATOM 5466 O O . ALA A 1 728 ? -16.557 18.307 -12.408 1.00 98.12 728 ALA A O 1
ATOM 5467 N N . SER A 1 729 ? -16.040 19.492 -10.581 1.00 97.19 729 SER A N 1
ATOM 5468 C CA . SER A 1 729 ? -16.071 20.799 -11.245 1.00 97.19 729 SER A CA 1
ATOM 5469 C C . SER A 1 729 ? -14.845 21.640 -10.908 1.00 97.19 729 SER A C 1
ATOM 5471 O O . SER A 1 729 ? -14.534 21.857 -9.738 1.00 97.19 729 SER A O 1
ATOM 5473 N N . GLY A 1 730 ? -14.176 22.175 -11.929 1.00 94.25 730 GLY A N 1
ATOM 5474 C CA . GLY A 1 730 ? -13.081 23.115 -11.716 1.00 94.25 730 GLY A CA 1
ATOM 5475 C C . GLY A 1 730 ? -12.551 23.779 -12.976 1.00 94.25 730 GLY A C 1
ATOM 5476 O O . GLY A 1 730 ? -13.311 24.064 -13.895 1.00 94.25 730 GLY A O 1
ATOM 5477 N N . THR A 1 731 ? -11.254 24.093 -13.015 1.00 92.12 731 THR A N 1
ATOM 5478 C CA . THR A 1 731 ? -10.631 24.777 -14.161 1.00 92.12 731 THR A CA 1
ATOM 5479 C C . THR A 1 731 ? -9.633 23.882 -14.894 1.00 92.12 731 THR A C 1
ATOM 5481 O O . THR A 1 731 ? -9.746 23.736 -16.112 1.00 92.12 731 THR A O 1
ATOM 5484 N N . GLU A 1 732 ? -8.693 23.267 -14.178 1.00 92.38 732 GLU A N 1
ATOM 5485 C CA . GLU A 1 732 ? -7.576 22.498 -14.746 1.00 92.38 732 GLU A CA 1
ATOM 5486 C C . GLU A 1 732 ? -7.486 21.103 -14.101 1.00 92.38 732 GLU A C 1
ATOM 5488 O O . GLU A 1 732 ? -7.509 20.986 -12.878 1.00 92.38 732 GLU A O 1
ATOM 5493 N N . GLU A 1 733 ? -7.357 20.060 -14.927 1.00 94.69 733 GLU A N 1
ATOM 5494 C CA . GLU A 1 733 ? -7.151 18.661 -14.511 1.00 94.69 733 GLU A CA 1
ATOM 5495 C C . GLU A 1 733 ? -8.293 18.119 -13.647 1.00 94.69 733 GLU A C 1
ATOM 5497 O O . GLU A 1 733 ? -8.192 17.935 -12.430 1.00 94.69 733 GLU A O 1
ATOM 5502 N N . ILE A 1 734 ? -9.416 17.889 -14.327 1.00 97.44 734 ILE A N 1
ATOM 5503 C CA . ILE A 1 734 ? -10.686 17.488 -13.725 1.00 97.44 734 ILE A CA 1
ATOM 5504 C C . ILE A 1 734 ? -11.032 16.073 -14.180 1.00 97.44 734 ILE A C 1
ATOM 5506 O O . ILE A 1 734 ? -11.138 15.818 -15.380 1.00 97.44 734 ILE A O 1
ATOM 5510 N N . GLY A 1 735 ? -11.225 15.160 -13.233 1.00 97.00 735 GLY A N 1
ATOM 5511 C CA . GLY A 1 735 ? -11.621 13.783 -13.508 1.00 97.00 735 GLY A CA 1
ATOM 5512 C C . GLY A 1 735 ? -12.886 13.390 -12.767 1.00 97.00 735 GLY A C 1
ATOM 5513 O O . GLY A 1 735 ? -13.060 13.736 -11.602 1.00 97.00 735 GLY A O 1
ATOM 5514 N N . GLY A 1 736 ? -13.762 12.612 -13.400 1.00 97.19 736 GLY A N 1
ATOM 5515 C CA . GLY A 1 736 ? -14.934 12.084 -12.695 1.00 97.19 736 GLY A CA 1
ATOM 5516 C C . GLY A 1 736 ? -14.562 11.171 -11.518 1.00 97.19 736 GLY A C 1
ATOM 5517 O O . GLY A 1 736 ? -15.289 11.143 -10.534 1.00 97.19 736 GLY A O 1
ATOM 5518 N N . LEU A 1 737 ? -13.413 10.481 -11.563 1.00 97.44 737 LEU A N 1
ATOM 5519 C CA . LEU A 1 737 ? -12.854 9.724 -10.434 1.00 97.44 737 LEU A CA 1
ATOM 5520 C C . LEU A 1 737 ? -11.656 10.449 -9.813 1.00 97.44 737 LEU A C 1
ATOM 5522 O O . LEU A 1 737 ? -11.661 10.713 -8.612 1.00 97.44 737 LEU A O 1
ATOM 5526 N N . VAL A 1 738 ? -10.637 10.767 -10.619 1.00 97.06 738 VAL A N 1
ATOM 5527 C CA . VAL A 1 738 ? -9.368 11.326 -10.135 1.00 97.06 738 VAL A CA 1
ATOM 5528 C C . VAL A 1 738 ? -8.940 12.559 -10.928 1.00 97.06 738 VAL A C 1
ATOM 5530 O O . VAL A 1 738 ? -8.881 12.515 -12.153 1.00 97.06 738 VAL A O 1
ATOM 5533 N N . GLY A 1 739 ? -8.621 13.669 -10.264 1.00 96.38 739 GLY A N 1
ATOM 5534 C CA . GLY A 1 739 ? -8.164 14.878 -10.964 1.00 96.38 739 GLY A CA 1
ATOM 5535 C C . GLY A 1 739 ? -6.834 14.636 -11.676 1.00 96.38 739 GLY A C 1
ATOM 5536 O O . GLY A 1 739 ? -6.727 14.761 -12.897 1.00 96.38 739 GLY A O 1
ATOM 5537 N N . PHE A 1 740 ? -5.846 14.181 -10.910 1.00 93.44 740 PHE A N 1
ATOM 5538 C CA . PHE A 1 740 ? -4.511 13.844 -11.394 1.00 93.44 740 PHE A CA 1
ATOM 5539 C C . PHE A 1 740 ? -4.031 12.522 -10.810 1.00 93.44 740 PHE A C 1
ATOM 5541 O O . PHE A 1 740 ? -4.153 12.300 -9.604 1.00 93.44 740 PHE A O 1
ATOM 5548 N N . THR A 1 741 ? -3.436 11.660 -11.639 1.00 89.44 741 THR A N 1
ATOM 5549 C CA . THR A 1 741 ? -2.851 10.411 -11.153 1.00 89.44 741 THR A CA 1
ATOM 5550 C C . THR A 1 741 ? -1.500 10.032 -11.769 1.00 89.44 741 THR A C 1
ATOM 5552 O O . THR A 1 741 ? -1.330 9.963 -12.991 1.00 89.44 741 THR A O 1
ATOM 5555 N N . HIS A 1 742 ? -0.557 9.730 -10.872 1.00 84.06 742 HIS A N 1
ATOM 5556 C CA . HIS A 1 742 ? 0.736 9.079 -11.115 1.00 84.06 742 HIS A CA 1
ATOM 5557 C C . HIS A 1 742 ? 0.798 7.637 -10.572 1.00 84.06 742 HIS A C 1
ATOM 5559 O O . HIS A 1 742 ? 1.824 6.983 -10.708 1.00 84.06 742 HIS A O 1
ATOM 5565 N N . GLY A 1 743 ? -0.268 7.148 -9.938 1.00 78.19 743 GLY A N 1
ATOM 5566 C CA . GLY A 1 743 ? -0.369 5.772 -9.442 1.00 78.19 743 GLY A CA 1
ATOM 5567 C C . GLY A 1 743 ? -1.240 4.884 -10.334 1.00 78.19 743 GLY A C 1
ATOM 5568 O O . GLY A 1 743 ? -1.574 5.262 -11.464 1.00 78.19 743 GLY A O 1
ATOM 5569 N N . THR A 1 744 ? -1.618 3.701 -9.843 1.00 84.06 744 THR A N 1
ATOM 5570 C CA . THR A 1 744 ? -2.494 2.781 -10.586 1.00 84.06 744 THR A CA 1
ATOM 5571 C C . THR A 1 744 ? -3.964 3.042 -10.269 1.00 84.06 744 THR A C 1
ATOM 5573 O O . THR A 1 744 ? -4.339 3.231 -9.116 1.00 84.06 744 THR A O 1
ATOM 5576 N N . VAL A 1 745 ? -4.824 2.977 -11.285 1.00 90.50 745 VAL A N 1
ATOM 5577 C CA . VAL A 1 745 ? -6.282 2.892 -11.134 1.00 90.50 745 VAL A CA 1
ATOM 5578 C C . VAL A 1 745 ? -6.756 1.564 -11.719 1.00 90.50 745 VAL A C 1
ATOM 5580 O O . VAL A 1 745 ? -6.528 1.279 -12.897 1.00 90.50 745 VAL A O 1
ATOM 5583 N N . ILE A 1 746 ? -7.392 0.731 -10.896 1.00 83.44 746 ILE A N 1
ATOM 5584 C CA . ILE A 1 746 ? -7.820 -0.628 -11.255 1.00 83.44 746 ILE A CA 1
ATOM 5585 C C . ILE A 1 746 ? -9.283 -0.815 -10.879 1.00 83.44 746 ILE A C 1
ATOM 5587 O O . ILE A 1 746 ? -9.673 -0.483 -9.758 1.00 83.44 746 ILE A O 1
ATOM 5591 N N . ASN A 1 747 ? -10.073 -1.419 -11.769 1.00 77.88 747 ASN A N 1
ATOM 5592 C CA . ASN A 1 747 ? -11.443 -1.846 -11.469 1.00 77.88 747 ASN A CA 1
ATOM 5593 C C . ASN A 1 747 ? -12.284 -0.738 -10.810 1.00 77.88 747 ASN A C 1
ATOM 5595 O O . ASN A 1 747 ? -12.968 -0.956 -9.814 1.00 77.88 747 ASN A O 1
ATOM 5599 N N . SER A 1 748 ? -12.142 0.488 -11.308 1.00 88.31 748 SER A N 1
ATOM 5600 C CA . SER A 1 748 ? -12.691 1.683 -10.676 1.00 88.31 748 SER A CA 1
ATOM 5601 C C . SER A 1 748 ? -13.498 2.489 -11.683 1.00 88.31 748 SER A C 1
ATOM 5603 O O . SER A 1 748 ? -13.265 2.404 -12.891 1.00 88.31 748 SER A O 1
ATOM 5605 N N . TYR A 1 749 ? -14.487 3.252 -11.218 1.00 86.56 749 TYR A N 1
ATOM 5606 C CA . TYR A 1 749 ? -15.397 3.914 -12.150 1.00 86.56 749 TYR A CA 1
ATOM 5607 C C . TYR A 1 749 ? -15.978 5.242 -11.684 1.00 86.56 749 TYR A C 1
ATOM 5609 O O . TYR A 1 749 ? -16.092 5.523 -10.495 1.00 86.56 749 TYR A O 1
ATOM 5617 N N . ALA A 1 750 ? -16.385 6.059 -12.652 1.00 94.12 750 ALA A N 1
ATOM 5618 C CA . ALA A 1 750 ? -17.034 7.340 -12.409 1.00 94.12 750 ALA A CA 1
ATOM 5619 C C . ALA A 1 750 ? -18.355 7.471 -13.172 1.00 94.12 750 ALA A C 1
ATOM 5621 O O . ALA A 1 750 ? -18.419 7.254 -14.382 1.00 94.12 750 ALA A O 1
ATOM 5622 N N . THR A 1 751 ? -19.409 7.878 -12.469 1.00 92.12 751 THR A N 1
ATOM 5623 C CA . THR A 1 751 ? -20.728 8.165 -13.066 1.00 92.12 751 THR A CA 1
ATOM 5624 C C . THR A 1 751 ? -21.126 9.638 -12.967 1.00 92.12 751 THR A C 1
ATOM 5626 O O . THR A 1 751 ? -21.994 10.084 -13.716 1.00 92.12 751 THR A O 1
ATOM 5629 N N . GLY A 1 752 ? -20.473 10.407 -12.089 1.00 89.88 752 GLY A N 1
ATOM 5630 C CA . GLY A 1 752 ? -20.671 11.850 -11.972 1.00 89.88 752 GLY A CA 1
ATOM 5631 C C . GLY A 1 752 ? -20.103 12.620 -13.165 1.00 89.88 752 GLY A C 1
ATOM 5632 O O . GLY A 1 752 ? -19.181 12.156 -13.841 1.00 89.88 752 GLY A O 1
ATOM 5633 N N . ASN A 1 753 ? -20.659 13.801 -13.442 1.00 95.88 753 ASN A N 1
ATOM 5634 C CA . ASN A 1 753 ? -20.179 14.643 -14.537 1.00 95.88 753 ASN A CA 1
ATOM 5635 C C . ASN A 1 753 ? -18.821 15.266 -14.193 1.00 95.88 753 ASN A C 1
ATOM 5637 O O . ASN A 1 753 ? -18.564 15.598 -13.036 1.00 95.88 753 ASN A O 1
ATOM 5641 N N . ALA A 1 754 ? -17.986 15.480 -15.208 1.00 97.12 754 ALA A N 1
ATOM 5642 C CA . ALA A 1 754 ? -16.713 16.183 -15.086 1.00 97.12 754 ALA A CA 1
ATOM 5643 C C . ALA A 1 754 ? -16.754 17.469 -15.921 1.00 97.12 754 ALA A C 1
ATOM 5645 O O . ALA A 1 754 ? -16.833 17.401 -17.147 1.00 97.12 754 ALA A O 1
ATOM 5646 N N . SER A 1 755 ? -16.681 18.630 -15.268 1.00 96.62 755 SER A N 1
ATOM 5647 C CA . SER A 1 755 ? -16.758 19.943 -15.920 1.00 96.62 755 SER A CA 1
ATOM 5648 C C . SER A 1 755 ? -15.522 20.787 -15.609 1.00 96.62 755 SER A C 1
ATOM 5650 O O . SER A 1 755 ? -15.204 21.056 -14.451 1.00 96.62 755 SER A O 1
ATOM 5652 N N . GLY A 1 756 ? -14.825 21.248 -16.646 1.00 93.56 756 GLY A N 1
ATOM 5653 C CA . GLY A 1 756 ? -13.647 22.097 -16.498 1.00 93.56 756 GLY A CA 1
ATOM 5654 C C . GLY A 1 756 ? -13.291 22.908 -17.736 1.00 93.56 756 GLY A C 1
ATOM 5655 O O . GLY A 1 756 ? -14.100 23.090 -18.641 1.00 93.56 756 GLY A O 1
ATOM 5656 N N . THR A 1 757 ? -12.066 23.433 -17.781 1.00 90.75 757 THR A N 1
ATOM 5657 C CA . THR A 1 757 ? -11.543 24.161 -18.949 1.00 90.75 757 THR A CA 1
ATOM 5658 C C . THR A 1 757 ? -10.445 23.367 -19.654 1.00 90.75 757 THR A C 1
ATOM 5660 O O . THR A 1 757 ? -10.525 23.191 -20.870 1.00 90.75 757 THR A O 1
ATOM 5663 N N . GLN A 1 758 ? -9.455 22.859 -18.918 1.00 89.44 758 GLN A N 1
ATOM 5664 C CA . GLN A 1 758 ? -8.293 22.152 -19.466 1.00 89.44 758 GLN A CA 1
ATOM 5665 C C . GLN A 1 758 ? -8.115 20.780 -18.806 1.00 89.44 758 GLN A C 1
ATOM 5667 O O . GLN A 1 758 ? -8.260 20.671 -17.592 1.00 89.44 758 GLN A O 1
ATOM 5672 N N . ALA A 1 759 ? -7.753 19.763 -19.597 1.00 91.56 759 ALA A N 1
ATOM 5673 C CA . ALA A 1 759 ? -7.490 18.395 -19.140 1.00 91.56 759 ALA A CA 1
ATOM 5674 C C . ALA A 1 759 ? -8.682 17.807 -18.365 1.00 91.56 759 ALA A C 1
ATOM 5676 O O . ALA A 1 759 ? -8.610 17.558 -17.166 1.00 91.56 759 ALA A O 1
ATOM 5677 N N . VAL A 1 760 ? -9.807 17.623 -19.058 1.00 94.94 760 VAL A N 1
ATOM 5678 C CA . VAL A 1 760 ? -11.050 17.121 -18.453 1.00 94.94 760 VAL A CA 1
ATOM 5679 C C . VAL A 1 760 ? -11.317 15.701 -18.943 1.00 94.94 760 VAL A C 1
ATOM 5681 O O . VAL A 1 760 ? -11.446 15.483 -20.148 1.00 94.94 760 VAL A O 1
ATOM 5684 N N . GLY A 1 761 ? -11.394 14.737 -18.029 1.00 94.25 761 GLY A N 1
ATOM 5685 C CA . GLY A 1 761 ? -11.691 13.342 -18.345 1.00 94.25 761 GLY A CA 1
ATOM 5686 C C . GLY A 1 761 ? -12.864 12.787 -17.553 1.00 94.25 761 GLY A C 1
ATOM 5687 O O . GLY A 1 761 ? -13.073 13.146 -16.397 1.00 94.25 761 GLY A O 1
ATOM 5688 N N . GLY A 1 762 ? -13.626 11.869 -18.145 1.00 94.38 762 GLY A N 1
ATOM 5689 C CA . GLY A 1 762 ? -14.717 11.217 -17.419 1.00 94.38 762 GLY A CA 1
ATOM 5690 C C . GLY A 1 762 ? -14.237 10.333 -16.265 1.00 94.38 762 GLY A C 1
ATOM 5691 O O . GLY A 1 762 ? -14.938 10.228 -15.270 1.00 94.38 762 GLY A O 1
ATOM 5692 N N . LEU A 1 763 ? -13.041 9.741 -16.352 1.00 94.94 763 LEU A N 1
ATOM 5693 C CA . LEU A 1 763 ? -12.397 9.018 -15.250 1.00 94.94 763 LEU A CA 1
ATOM 5694 C C . LEU A 1 763 ? -11.266 9.852 -14.637 1.00 94.94 763 LEU A C 1
ATOM 5696 O O . LEU A 1 763 ? -11.282 10.105 -13.435 1.00 94.94 763 LEU A O 1
ATOM 5700 N N . ALA A 1 764 ? -10.308 10.297 -15.456 1.00 95.19 764 ALA A N 1
ATOM 5701 C CA . ALA A 1 764 ? -9.110 10.995 -14.992 1.00 95.19 764 ALA A CA 1
ATOM 5702 C C . ALA A 1 764 ? -8.866 12.311 -15.743 1.00 95.19 764 ALA A C 1
ATOM 5704 O O . ALA A 1 764 ? -8.877 12.322 -16.971 1.00 95.19 764 ALA A O 1
ATOM 5705 N N . GLY A 1 765 ? -8.582 13.410 -15.043 1.00 93.75 765 GLY A N 1
ATOM 5706 C CA . GLY A 1 765 ? -8.195 14.668 -15.698 1.00 93.75 765 GLY A CA 1
ATOM 5707 C C . GLY A 1 765 ? -6.833 14.546 -16.380 1.00 93.75 765 GLY A C 1
ATOM 5708 O O . GLY A 1 765 ? -6.708 14.734 -17.594 1.00 93.75 765 GLY A O 1
ATOM 5709 N N . TYR A 1 766 ? -5.833 14.123 -15.609 1.00 89.94 766 TYR A N 1
ATOM 5710 C CA . TYR A 1 766 ? -4.502 13.749 -16.078 1.00 89.94 766 TYR A CA 1
ATOM 5711 C C . TYR A 1 766 ? -4.134 12.338 -15.607 1.00 89.94 766 TYR A C 1
ATOM 5713 O O . TYR A 1 766 ? -4.265 12.028 -14.422 1.00 89.94 766 TYR A O 1
ATOM 5721 N N . GLY A 1 767 ? -3.665 11.482 -16.518 1.00 73.69 767 GLY A N 1
ATOM 5722 C CA . GLY A 1 767 ? -3.253 10.111 -16.204 1.00 73.69 767 GLY A CA 1
ATOM 5723 C C . GLY A 1 767 ? -1.921 9.743 -16.851 1.00 73.69 767 GLY A C 1
ATOM 5724 O O . GLY A 1 767 ? -1.821 9.709 -18.079 1.00 73.69 767 GLY A O 1
ATOM 5725 N N . ALA A 1 768 ? -0.916 9.441 -16.026 1.00 58.59 768 ALA A N 1
ATOM 5726 C CA . ALA A 1 768 ? 0.468 9.262 -16.473 1.00 58.59 768 ALA A CA 1
ATOM 5727 C C . ALA A 1 768 ? 1.006 7.825 -16.380 1.00 58.59 768 ALA A C 1
ATOM 5729 O O . ALA A 1 768 ? 2.069 7.555 -16.926 1.00 58.59 768 ALA A O 1
ATOM 5730 N N . TYR A 1 769 ? 0.302 6.916 -15.693 1.00 69.44 769 TYR A N 1
ATOM 5731 C CA . TYR A 1 769 ? 0.806 5.573 -15.368 1.00 69.44 769 TYR A CA 1
ATOM 5732 C C . TYR A 1 769 ? -0.159 4.458 -15.799 1.00 69.44 769 TYR A C 1
ATOM 5734 O O . TYR A 1 769 ? -0.244 4.154 -16.985 1.00 69.44 769 TYR A O 1
ATOM 5742 N N . HIS A 1 770 ? -0.889 3.806 -14.897 1.00 80.75 770 HIS A N 1
ATOM 5743 C CA . HIS A 1 770 ? -1.594 2.562 -15.211 1.00 80.75 770 HIS A CA 1
ATOM 5744 C C . HIS A 1 770 ? -3.082 2.689 -14.904 1.00 80.75 770 HIS A C 1
ATOM 5746 O O . HIS A 1 770 ? -3.473 2.788 -13.748 1.00 80.75 770 HIS A O 1
ATOM 5752 N N . ILE A 1 771 ? -3.923 2.659 -15.935 1.00 86.38 771 ILE A N 1
ATOM 5753 C CA . ILE A 1 771 ? -5.378 2.632 -15.781 1.00 86.38 771 ILE A CA 1
ATOM 5754 C C . ILE A 1 771 ? -5.887 1.370 -16.464 1.00 86.38 771 ILE A C 1
ATOM 5756 O O . ILE A 1 771 ? -5.661 1.161 -17.662 1.00 86.38 771 ILE A O 1
ATOM 5760 N N . ARG A 1 772 ? -6.551 0.508 -15.698 1.00 81.06 772 ARG A N 1
ATOM 5761 C CA . ARG A 1 772 ? -7.079 -0.745 -16.226 1.00 81.06 772 ARG A CA 1
ATOM 5762 C C . ARG A 1 772 ? -8.417 -1.149 -15.648 1.00 81.06 772 ARG A C 1
ATOM 5764 O O . ARG A 1 772 ? -8.748 -0.803 -14.514 1.00 81.06 772 ARG A O 1
ATOM 5771 N N . ASP A 1 773 ? -9.159 -1.907 -16.445 1.00 75.31 773 ASP A N 1
ATOM 5772 C CA . ASP A 1 773 ? -10.434 -2.512 -16.058 1.00 75.31 773 ASP A CA 1
ATOM 5773 C C . ASP A 1 773 ? -11.442 -1.470 -15.520 1.00 75.31 773 ASP A C 1
ATOM 5775 O O . ASP A 1 773 ? -12.249 -1.761 -14.646 1.00 75.31 773 ASP A O 1
ATOM 5779 N N . SER A 1 774 ? -11.361 -0.222 -15.993 1.00 84.19 774 SER A N 1
ATOM 5780 C CA . SER A 1 774 ? -12.050 0.937 -15.408 1.00 84.19 774 SER A CA 1
ATOM 5781 C C . SER A 1 774 ? -12.967 1.631 -16.417 1.00 84.19 774 SER A C 1
ATOM 5783 O O . SER A 1 774 ? -12.759 1.539 -17.630 1.00 84.19 774 SER A O 1
ATOM 5785 N N . TYR A 1 775 ? -13.996 2.343 -15.945 1.00 80.94 775 TYR A N 1
ATOM 5786 C CA . TYR A 1 775 ? -14.969 2.973 -16.846 1.00 80.94 775 TYR A CA 1
ATOM 5787 C C . TYR A 1 775 ? -15.530 4.313 -16.366 1.00 80.94 775 TYR A C 1
ATOM 5789 O O . TYR A 1 775 ? -15.548 4.618 -15.178 1.00 80.94 775 TYR A O 1
ATOM 5797 N N . ALA A 1 776 ? -16.023 5.120 -17.306 1.00 89.25 776 ALA A N 1
ATOM 5798 C CA . ALA A 1 776 ? -16.712 6.374 -17.010 1.00 89.25 776 ALA A CA 1
ATOM 5799 C C . ALA A 1 776 ? -18.013 6.516 -17.809 1.00 89.25 776 ALA A C 1
ATOM 5801 O O . ALA A 1 776 ? -18.037 6.188 -18.994 1.00 89.25 776 ALA A O 1
ATOM 5802 N N . THR A 1 777 ? -19.085 7.020 -17.189 1.00 86.88 777 THR A N 1
ATOM 5803 C CA . THR A 1 777 ? -20.396 7.237 -17.845 1.00 86.88 777 THR A CA 1
ATOM 5804 C C . THR A 1 777 ? -20.904 8.680 -17.774 1.00 86.88 777 THR A C 1
ATOM 5806 O O . THR A 1 777 ? -21.758 9.054 -18.582 1.00 86.88 777 THR A O 1
ATOM 5809 N N . GLY A 1 778 ? -20.386 9.502 -16.856 1.00 85.38 778 GLY A N 1
ATOM 5810 C CA . GLY A 1 778 ? -20.830 10.888 -16.671 1.00 85.38 778 GLY A CA 1
ATOM 5811 C C . GLY A 1 778 ? -20.495 11.792 -17.858 1.00 85.38 778 GLY A C 1
ATOM 5812 O O . GLY A 1 778 ? -19.557 11.532 -18.604 1.00 85.38 778 GLY A O 1
ATOM 5813 N N . THR A 1 779 ? -21.248 12.867 -18.071 1.00 91.12 779 THR A N 1
ATOM 5814 C CA . THR A 1 779 ? -20.950 13.825 -19.148 1.00 91.12 779 THR A CA 1
ATOM 5815 C C . THR A 1 779 ? -19.625 14.539 -18.881 1.00 91.12 779 THR A C 1
ATOM 5817 O O . THR A 1 779 ? -19.336 14.903 -17.742 1.00 91.12 779 THR A O 1
ATOM 5820 N N . VAL A 1 780 ? -18.836 14.763 -19.937 1.00 93.88 780 VAL A N 1
ATOM 5821 C CA . VAL A 1 780 ? -17.550 15.471 -19.848 1.00 93.88 780 VAL A CA 1
ATOM 5822 C C . VAL A 1 780 ? -17.654 16.816 -20.557 1.00 93.88 780 VAL A C 1
ATOM 5824 O O . VAL A 1 780 ? -18.006 16.868 -21.732 1.00 93.88 780 VAL A O 1
ATOM 5827 N N . GLU A 1 781 ? -17.335 17.906 -19.870 1.00 93.06 781 GLU A N 1
ATOM 5828 C CA . GLU A 1 781 ? -17.435 19.274 -20.378 1.00 93.06 781 GLU A CA 1
ATOM 5829 C C . GLU A 1 781 ? -16.086 19.998 -20.254 1.00 93.06 781 GLU A C 1
ATOM 5831 O O . GLU A 1 781 ? -15.549 20.142 -19.159 1.00 93.06 781 GLU A O 1
ATOM 5836 N N . GLY A 1 782 ? -15.520 20.468 -21.371 1.00 90.81 782 GLY A N 1
ATOM 5837 C CA . GLY A 1 782 ? -14.210 21.130 -21.366 1.00 90.81 782 GLY A CA 1
ATOM 5838 C C . GLY A 1 782 ? -13.848 21.875 -22.651 1.00 90.81 782 GLY A C 1
ATOM 5839 O O . GLY A 1 782 ? -14.586 21.841 -23.634 1.00 90.81 782 GLY A O 1
ATOM 5840 N N . ASN A 1 783 ? -12.693 22.551 -22.661 1.00 86.19 783 ASN A N 1
ATOM 5841 C CA . ASN A 1 783 ? -12.236 23.379 -23.791 1.00 86.19 783 ASN A CA 1
ATOM 5842 C C . ASN A 1 783 ? -10.951 22.880 -24.458 1.00 86.19 783 ASN A C 1
ATOM 5844 O O . ASN A 1 783 ? -10.790 23.062 -25.668 1.00 86.19 783 ASN A O 1
ATOM 5848 N N . GLU A 1 784 ? -10.057 22.257 -23.692 1.00 85.62 784 GLU A N 1
ATOM 5849 C CA . GLU A 1 784 ? -8.761 21.752 -24.146 1.00 85.62 784 GLU A CA 1
ATOM 5850 C C . GLU A 1 784 ? -8.443 20.410 -23.472 1.00 85.62 784 GLU A C 1
ATOM 5852 O O . GLU A 1 784 ? -8.614 20.279 -22.263 1.00 85.62 784 GLU A O 1
ATOM 5857 N N . ALA A 1 785 ? -7.937 19.435 -24.238 1.00 86.12 785 ALA A N 1
ATOM 5858 C CA . ALA A 1 785 ? -7.582 18.095 -23.764 1.00 86.12 785 ALA A CA 1
ATOM 5859 C C . ALA A 1 785 ? -8.757 17.421 -23.037 1.00 86.12 785 ALA A C 1
ATOM 5861 O O . ALA A 1 785 ? -8.704 17.161 -21.839 1.00 86.12 785 ALA A O 1
ATOM 5862 N N . VAL A 1 786 ? -9.846 17.190 -23.771 1.00 88.81 786 VAL A N 1
ATOM 5863 C CA . VAL A 1 786 ? -11.084 16.629 -23.220 1.00 88.81 786 VAL A CA 1
ATOM 5864 C C . VAL A 1 786 ? -11.276 15.197 -23.704 1.00 88.81 786 VAL A C 1
ATOM 5866 O O . VAL A 1 786 ? -11.361 14.953 -24.911 1.00 88.81 786 VAL A O 1
ATOM 5869 N N . GLY A 1 787 ? -11.337 14.251 -22.769 1.00 87.75 787 GLY A N 1
ATOM 5870 C CA . GLY A 1 787 ? -11.482 12.829 -23.059 1.00 87.75 787 GLY A CA 1
ATOM 5871 C C . GLY A 1 787 ? -12.694 12.199 -22.390 1.00 87.75 787 GLY A C 1
ATOM 5872 O O . GLY A 1 787 ? -13.030 12.544 -21.263 1.00 87.75 787 GLY A O 1
ATOM 5873 N N . GLY A 1 788 ? -13.331 11.226 -23.042 1.00 86.62 788 GLY A N 1
ATOM 5874 C CA . GLY A 1 788 ? -14.403 10.456 -22.395 1.00 86.62 788 GLY A CA 1
ATOM 5875 C C . GLY A 1 788 ? -13.898 9.677 -21.174 1.00 86.62 788 GLY A C 1
ATOM 5876 O O . GLY A 1 788 ? -14.564 9.637 -20.144 1.00 86.62 788 GLY A O 1
ATOM 5877 N N . LEU A 1 789 ? -12.668 9.152 -21.235 1.00 88.62 789 LEU A N 1
ATOM 5878 C CA . LEU A 1 789 ? -12.001 8.512 -20.100 1.00 88.62 789 LEU A CA 1
ATOM 5879 C C . LEU A 1 789 ? -10.936 9.422 -19.469 1.00 88.62 789 LEU A C 1
ATOM 5881 O O . LEU A 1 789 ? -10.983 9.663 -18.267 1.00 88.62 789 LEU A O 1
ATOM 5885 N N . ILE A 1 790 ? -9.986 9.938 -20.258 1.00 91.56 790 ILE A N 1
ATOM 5886 C CA . ILE A 1 790 ? -8.812 10.670 -19.750 1.00 91.56 790 ILE A CA 1
ATOM 5887 C C . ILE A 1 790 ? -8.666 12.028 -20.443 1.00 91.56 790 ILE A C 1
ATOM 5889 O O . ILE A 1 790 ? -8.564 12.084 -21.661 1.00 91.56 790 ILE A O 1
ATOM 5893 N N . GLY A 1 791 ? -8.574 13.137 -19.715 1.00 90.44 791 GLY A N 1
ATOM 5894 C CA . GLY A 1 791 ? -8.366 14.452 -20.333 1.00 90.44 791 GLY A CA 1
ATOM 5895 C C . GLY A 1 791 ? -7.033 14.533 -21.083 1.00 90.44 791 GLY A C 1
ATOM 5896 O O . GLY A 1 791 ? -6.983 14.615 -22.317 1.00 90.44 791 GLY A O 1
ATOM 5897 N N . ARG A 1 792 ? -5.933 14.437 -20.337 1.00 87.50 792 ARG A N 1
ATOM 5898 C CA . ARG A 1 792 ? -4.569 14.357 -20.868 1.00 87.50 792 ARG A CA 1
ATOM 5899 C C . ARG A 1 792 ? -3.893 13.067 -20.405 1.00 87.50 792 ARG A C 1
ATOM 5901 O O . ARG A 1 792 ? -3.883 12.744 -19.223 1.00 87.50 792 ARG A O 1
ATOM 5908 N N . TYR A 1 793 ? -3.344 12.336 -21.363 1.00 77.69 793 TYR A N 1
ATOM 5909 C CA . TYR A 1 793 ? -2.700 11.049 -21.160 1.00 77.69 793 TYR A CA 1
ATOM 5910 C C . TYR A 1 793 ? -1.204 11.125 -21.471 1.00 77.69 793 TYR A C 1
ATOM 5912 O O . TYR A 1 793 ? -0.794 11.682 -22.494 1.00 77.69 793 TYR A O 1
ATOM 5920 N N . GLY A 1 794 ? -0.399 10.527 -20.604 1.00 66.06 794 GLY A N 1
ATOM 5921 C CA . GLY A 1 794 ? 1.051 10.456 -20.736 1.00 66.06 794 GLY A CA 1
ATOM 5922 C C . GLY A 1 794 ? 1.765 11.067 -19.540 1.00 66.06 794 GLY A C 1
ATOM 5923 O O . GLY A 1 794 ? 1.163 11.736 -18.707 1.00 66.06 794 GLY A O 1
ATOM 5924 N N . SER A 1 795 ? 3.057 10.801 -19.456 1.00 58.34 795 SER A N 1
ATOM 5925 C CA . SER A 1 795 ? 3.954 11.257 -18.401 1.00 58.34 795 SER A CA 1
ATOM 5926 C C . SER A 1 795 ? 5.000 12.213 -18.977 1.00 58.34 795 SER A C 1
ATOM 5928 O O . SER A 1 795 ? 5.428 12.068 -20.123 1.00 58.34 795 SER A O 1
ATOM 5930 N N . ASP A 1 796 ? 5.471 13.159 -18.161 1.00 50.34 796 ASP A N 1
ATOM 5931 C CA . ASP A 1 796 ? 6.713 13.902 -18.439 1.00 50.34 796 ASP A CA 1
ATOM 5932 C C . ASP A 1 796 ? 7.972 13.032 -18.185 1.00 50.34 796 ASP A C 1
ATOM 5934 O O . ASP A 1 796 ? 9.098 13.442 -18.467 1.00 50.34 796 ASP A O 1
ATOM 5938 N N . TYR A 1 797 ? 7.773 11.811 -17.670 1.00 49.16 797 TYR A N 1
ATOM 5939 C CA . TYR A 1 797 ? 8.777 10.791 -17.354 1.00 49.16 797 TYR A CA 1
ATOM 5940 C C . TYR A 1 797 ? 8.673 9.600 -18.327 1.00 49.16 797 TYR A C 1
ATOM 5942 O O . TYR A 1 797 ? 7.585 9.282 -18.782 1.00 49.16 797 TYR A O 1
ATOM 5950 N N . ASN A 1 798 ? 9.767 8.902 -18.650 1.00 47.22 798 ASN A N 1
ATOM 5951 C CA . ASN A 1 798 ? 9.784 7.767 -19.604 1.00 47.22 798 ASN A CA 1
ATOM 5952 C C . ASN A 1 798 ? 9.150 6.458 -19.062 1.00 47.22 798 ASN A C 1
ATOM 5954 O O . ASN A 1 798 ? 9.596 5.364 -19.411 1.00 47.22 798 ASN A O 1
ATOM 5958 N N . ASP A 1 799 ? 8.147 6.542 -18.191 1.00 51.28 799 ASP A N 1
ATOM 5959 C CA . ASP A 1 799 ? 7.478 5.368 -17.632 1.00 51.28 799 ASP A CA 1
ATOM 5960 C C . ASP A 1 799 ? 6.366 4.873 -18.566 1.00 51.28 799 ASP A C 1
ATOM 5962 O O . ASP A 1 799 ? 5.614 5.646 -19.160 1.00 51.28 799 ASP A O 1
ATOM 5966 N N . TYR A 1 800 ? 6.290 3.553 -18.749 1.00 58.25 800 TYR A N 1
ATOM 5967 C CA . TYR A 1 800 ? 5.376 2.918 -19.698 1.00 58.25 800 TYR A CA 1
ATOM 5968 C C . TYR A 1 800 ? 3.932 2.976 -19.202 1.00 58.25 800 TYR A C 1
ATOM 5970 O O . TYR A 1 800 ? 3.432 2.013 -18.617 1.00 58.25 800 TYR A O 1
ATOM 5978 N N . ALA A 1 801 ? 3.240 4.080 -19.473 1.00 64.12 801 ALA A N 1
ATOM 5979 C CA . ALA A 1 801 ? 1.829 4.190 -19.150 1.00 64.12 801 ALA A CA 1
ATOM 5980 C C . ALA A 1 801 ? 1.032 3.033 -19.793 1.00 64.12 801 ALA A C 1
ATOM 5982 O O . ALA A 1 801 ? 1.174 2.772 -20.986 1.00 64.12 801 ALA A O 1
ATOM 5983 N N . LYS A 1 802 ? 0.195 2.327 -19.025 1.00 73.69 802 LYS A N 1
ATOM 5984 C CA . LYS A 1 802 ? -0.646 1.229 -19.529 1.00 73.69 802 LYS A CA 1
ATOM 5985 C C . LYS A 1 802 ? -2.105 1.623 -19.459 1.00 73.69 802 LYS A C 1
ATOM 5987 O O . LYS A 1 802 ? -2.591 1.986 -18.392 1.00 73.69 802 LYS A O 1
ATOM 5992 N N . LEU A 1 803 ? -2.793 1.519 -20.584 1.00 77.06 803 LEU A N 1
ATOM 5993 C CA . LEU A 1 803 ? -4.231 1.706 -20.667 1.00 77.06 803 LEU A CA 1
ATOM 5994 C C . LEU A 1 803 ? -4.841 0.411 -21.193 1.00 77.06 803 LEU A C 1
ATOM 5996 O O . LEU A 1 803 ? -4.723 0.115 -22.380 1.00 77.06 803 LEU A O 1
ATOM 6000 N N . ILE A 1 804 ? -5.428 -0.396 -20.314 1.00 74.06 804 ILE A N 1
ATOM 6001 C CA . ILE A 1 804 ? -5.848 -1.763 -20.652 1.00 74.06 804 ILE A CA 1
ATOM 6002 C C . ILE A 1 804 ? -7.292 -2.017 -20.216 1.00 74.06 804 ILE A C 1
ATOM 6004 O O . ILE A 1 804 ? -7.622 -1.777 -19.064 1.00 74.06 804 ILE A O 1
ATOM 6008 N N . ASN A 1 805 ? -8.140 -2.565 -21.086 1.00 68.62 805 ASN A N 1
ATOM 6009 C CA . ASN A 1 805 ? -9.504 -2.997 -20.729 1.00 68.62 805 ASN A CA 1
ATOM 6010 C C . ASN A 1 805 ? -10.408 -1.875 -20.166 1.00 68.62 805 ASN A C 1
ATOM 6012 O O . ASN A 1 805 ? -11.164 -2.109 -19.225 1.00 68.62 805 ASN A O 1
ATOM 6016 N N . ASN A 1 806 ? -10.334 -0.649 -20.692 1.00 77.94 806 ASN A N 1
ATOM 6017 C CA . ASN A 1 806 ? -11.123 0.474 -20.165 1.00 77.94 806 ASN A CA 1
ATOM 6018 C C . ASN A 1 806 ? -12.285 0.891 -21.066 1.00 77.94 806 ASN A C 1
ATOM 6020 O O . ASN A 1 806 ? -12.253 0.686 -22.279 1.00 77.94 806 ASN A O 1
ATOM 6024 N N . TYR A 1 807 ? -13.285 1.554 -20.480 1.00 76.75 807 TYR A N 1
ATOM 6025 C CA . TYR A 1 807 ? -14.530 1.888 -21.172 1.00 76.75 807 TYR A CA 1
ATOM 6026 C C . TYR A 1 807 ? -14.957 3.351 -20.965 1.00 76.75 807 TYR A C 1
ATOM 6028 O O . TYR A 1 807 ? -15.373 3.756 -19.882 1.00 76.75 807 TYR A O 1
ATOM 6036 N N . ALA A 1 808 ? -14.918 4.153 -22.030 1.00 81.75 808 ALA A N 1
ATOM 6037 C CA . ALA A 1 808 ? -15.511 5.490 -22.069 1.00 81.75 808 ALA A CA 1
ATOM 6038 C C . ALA A 1 808 ? -16.973 5.402 -22.533 1.00 81.75 808 ALA A C 1
ATOM 6040 O O . ALA A 1 808 ? -17.273 5.426 -23.729 1.00 81.75 808 ALA A O 1
ATOM 6041 N N . MET A 1 809 ? -17.895 5.258 -21.589 1.00 77.19 809 MET A N 1
ATOM 6042 C CA . MET A 1 809 ? -19.323 5.025 -21.837 1.00 77.19 809 MET A CA 1
ATOM 6043 C C . MET A 1 809 ? -20.170 6.301 -21.776 1.00 77.19 809 MET A C 1
ATOM 6045 O O . MET A 1 809 ? -21.398 6.239 -21.815 1.00 77.19 809 MET A O 1
ATOM 6049 N N . ASN A 1 810 ? -19.527 7.465 -21.716 1.00 82.56 810 ASN A N 1
ATOM 6050 C CA . ASN A 1 810 ? -20.189 8.760 -21.621 1.00 82.56 810 ASN A CA 1
ATOM 6051 C C . ASN A 1 810 ? -21.129 8.983 -22.813 1.00 82.56 810 ASN A C 1
ATOM 6053 O O . ASN A 1 810 ? -20.813 8.652 -23.960 1.00 82.56 810 ASN A O 1
ATOM 6057 N N . SER A 1 811 ? -22.293 9.571 -22.542 1.00 76.31 811 SER A N 1
ATOM 6058 C CA . SER A 1 811 ? -23.270 9.894 -23.590 1.00 76.31 811 SER A CA 1
ATOM 6059 C C . SER A 1 811 ? -22.825 11.075 -24.458 1.00 76.31 811 SER A C 1
ATOM 6061 O O . SER A 1 811 ? -23.182 11.151 -25.635 1.00 76.31 811 SER A O 1
ATOM 6063 N N . SER A 1 812 ? -22.029 11.993 -23.900 1.00 78.81 812 SER A N 1
ATOM 6064 C CA . SER A 1 812 ? -21.577 13.190 -24.604 1.00 78.81 812 SER A CA 1
ATOM 6065 C C . SER A 1 812 ? -20.262 13.746 -24.064 1.00 78.81 812 SER A C 1
ATOM 6067 O O . SER A 1 812 ? -19.968 13.646 -22.869 1.00 78.81 812 SER A O 1
ATOM 6069 N N . ILE A 1 813 ? -19.498 14.362 -24.971 1.00 82.88 813 ILE A N 1
ATOM 6070 C CA . ILE A 1 813 ? -18.406 15.277 -24.642 1.00 82.88 813 ILE A CA 1
ATOM 6071 C C . ILE A 1 813 ? -18.799 16.663 -25.159 1.00 82.88 813 ILE A C 1
ATOM 6073 O O . ILE A 1 813 ? -19.031 16.850 -26.355 1.00 82.88 813 ILE A O 1
ATOM 6077 N N . ILE A 1 814 ? -18.886 17.633 -24.254 1.00 82.94 814 ILE A N 1
ATOM 6078 C CA . ILE A 1 814 ? -19.389 18.979 -24.514 1.00 82.94 814 ILE A CA 1
ATOM 6079 C C . ILE A 1 814 ? -18.226 19.967 -24.534 1.00 82.94 814 ILE A C 1
ATOM 6081 O O . ILE A 1 814 ? -17.353 19.965 -23.667 1.00 82.94 814 ILE A O 1
ATOM 6085 N N . ARG A 1 815 ? -18.241 20.860 -25.525 1.00 77.06 815 ARG A N 1
ATOM 6086 C CA . ARG A 1 815 ? -17.320 21.993 -25.613 1.00 77.06 815 ARG A CA 1
ATOM 6087 C C . ARG A 1 815 ? -18.014 23.281 -25.181 1.00 77.06 815 ARG A C 1
ATOM 6089 O O . ARG A 1 815 ? -19.065 23.600 -25.734 1.00 77.06 815 ARG A O 1
ATOM 6096 N N . THR A 1 816 ? -17.391 24.069 -24.301 1.00 69.69 816 THR A N 1
ATOM 6097 C CA . THR A 1 816 ? -17.971 25.348 -23.843 1.00 69.69 816 THR A CA 1
ATOM 6098 C C . THR A 1 816 ? -17.436 26.571 -24.592 1.00 69.69 816 THR A C 1
ATOM 6100 O O . THR A 1 816 ? -18.197 27.501 -24.852 1.00 69.69 816 THR A O 1
ATOM 6103 N N . SER A 1 817 ? -16.157 26.589 -24.997 1.00 65.94 817 SER A N 1
ATOM 6104 C CA . SER A 1 817 ? -15.509 27.674 -25.759 1.00 65.94 817 SER A CA 1
ATOM 6105 C C . SER A 1 817 ? -14.126 27.278 -26.355 1.00 65.94 817 SER A C 1
ATOM 6107 O O . SER A 1 817 ? -13.657 26.152 -26.196 1.00 65.94 817 SER A O 1
ATOM 6109 N N . GLY A 1 818 ? -13.460 28.168 -27.109 1.00 59.03 818 GLY A N 1
ATOM 6110 C CA . GLY A 1 818 ? -12.065 28.000 -27.584 1.00 59.03 818 GLY A CA 1
ATOM 6111 C C . GLY A 1 818 ? -11.875 27.607 -29.063 1.00 59.03 818 GLY A C 1
ATOM 6112 O O . GLY A 1 818 ? -12.842 27.356 -29.777 1.00 59.03 818 GLY A O 1
ATOM 6113 N N . THR A 1 819 ? -10.616 27.565 -29.536 1.00 52.06 819 THR A N 1
ATOM 6114 C CA . THR A 1 819 ? -10.244 27.254 -30.942 1.00 52.06 819 THR A CA 1
ATOM 6115 C C . THR A 1 819 ? -9.388 25.991 -31.126 1.00 52.06 819 THR A C 1
ATOM 6117 O O . THR A 1 819 ? -9.186 25.569 -32.263 1.00 52.06 819 THR A O 1
ATOM 6120 N N . GLN A 1 820 ? -8.891 25.365 -30.051 1.00 54.16 820 GLN A N 1
ATOM 6121 C CA . GLN A 1 820 ? -8.062 24.150 -30.131 1.00 54.16 820 GLN A CA 1
ATOM 6122 C C . GLN A 1 820 ? -8.913 22.870 -30.261 1.00 54.16 820 GLN A C 1
ATOM 6124 O O . GLN A 1 820 ? -10.054 22.839 -29.800 1.00 54.16 820 GLN A O 1
ATOM 6129 N N . LEU A 1 821 ? -8.384 21.838 -30.928 1.00 58.25 821 LEU A N 1
ATOM 6130 C CA . LEU A 1 821 ? -9.068 20.575 -31.257 1.00 58.25 821 LEU A CA 1
ATOM 6131 C C . LEU A 1 821 ? -8.334 19.381 -30.616 1.00 58.25 821 LEU A C 1
ATOM 6133 O O . LEU A 1 821 ? -7.708 18.589 -31.312 1.00 58.25 821 LEU A O 1
ATOM 6137 N N . THR A 1 822 ? -8.362 19.273 -29.288 1.00 73.31 822 THR A N 1
ATOM 6138 C CA . THR A 1 822 ? -7.811 18.123 -28.541 1.00 73.31 822 THR A CA 1
ATOM 6139 C C . THR A 1 822 ? -8.932 17.421 -27.778 1.00 73.31 822 THR A C 1
ATOM 6141 O O . THR A 1 822 ? -9.021 17.483 -26.554 1.00 73.31 822 THR A O 1
ATOM 6144 N N . PHE A 1 823 ? -9.843 16.817 -28.542 1.00 74.31 823 PHE A N 1
ATOM 6145 C CA . PHE A 1 823 ? -10.958 16.018 -28.038 1.00 74.31 823 PHE A CA 1
ATOM 6146 C C . PHE A 1 823 ? -10.776 14.569 -28.487 1.00 74.31 823 PHE A C 1
ATOM 6148 O O . PHE A 1 823 ? -10.395 14.320 -29.635 1.00 74.31 823 PHE A O 1
ATOM 6155 N N . GLY A 1 824 ? -11.091 13.613 -27.618 1.00 75.50 824 GLY A N 1
ATOM 6156 C CA . GLY A 1 824 ? -11.051 12.196 -27.965 1.00 75.50 824 GLY A CA 1
ATOM 6157 C C . GLY A 1 824 ? -12.014 11.368 -27.134 1.00 75.50 824 GLY A C 1
ATOM 6158 O O . GLY A 1 824 ? -12.312 11.682 -25.988 1.00 75.50 824 GLY A O 1
ATOM 6159 N N . ARG A 1 825 ? -12.532 10.289 -27.720 1.00 78.81 825 ARG A N 1
ATOM 6160 C CA . ARG A 1 825 ? -13.512 9.446 -27.027 1.00 78.81 825 ARG A CA 1
ATOM 6161 C C . ARG A 1 825 ? -12.897 8.694 -25.846 1.00 78.81 825 ARG A C 1
ATOM 6163 O O . ARG A 1 825 ? -13.551 8.542 -24.827 1.00 78.81 825 ARG A O 1
ATOM 6170 N N . ILE A 1 826 ? -11.632 8.285 -25.959 1.00 80.94 826 ILE A N 1
ATOM 6171 C CA . ILE A 1 826 ? -10.863 7.711 -24.845 1.00 80.94 826 ILE A CA 1
ATOM 6172 C C . ILE A 1 826 ? -10.053 8.803 -24.153 1.00 80.94 826 ILE A C 1
ATOM 6174 O O . ILE A 1 826 ? -10.312 9.089 -22.988 1.00 80.94 826 ILE A O 1
ATOM 6178 N N . TYR A 1 827 ? -9.120 9.447 -24.863 1.00 83.50 827 TYR A N 1
ATOM 6179 C CA . TYR A 1 827 ? -8.295 10.516 -24.301 1.00 83.50 827 TYR A CA 1
ATOM 6180 C C . TYR A 1 827 ? -8.254 11.778 -25.166 1.00 83.50 827 TYR A C 1
ATOM 6182 O O . TYR A 1 827 ? -8.268 11.682 -26.391 1.00 83.50 827 TYR A O 1
ATOM 6190 N N . GLY A 1 828 ? -8.195 12.958 -24.542 1.00 77.38 828 GLY A N 1
ATOM 6191 C CA . GLY A 1 828 ? -8.257 14.253 -25.235 1.00 77.38 828 GLY A CA 1
ATOM 6192 C C . GLY A 1 828 ? -6.932 14.727 -25.838 1.00 77.38 828 GLY A C 1
ATOM 6193 O O . GLY A 1 828 ? -6.891 15.222 -26.965 1.00 77.38 828 GLY A O 1
ATOM 6194 N N . ALA A 1 829 ? -5.829 14.561 -25.108 1.00 75.81 829 ALA A N 1
ATOM 6195 C CA . ALA A 1 829 ? -4.474 14.847 -25.581 1.00 75.81 829 ALA A CA 1
ATOM 6196 C C . ALA A 1 829 ? -3.489 13.778 -25.096 1.00 75.81 829 ALA A C 1
ATOM 6198 O O . ALA A 1 829 ? -3.614 13.303 -23.974 1.00 75.81 829 ALA A O 1
ATOM 6199 N N . GLY A 1 830 ? -2.512 13.420 -25.932 1.00 64.19 830 GLY A N 1
ATOM 6200 C CA . GLY A 1 830 ? -1.434 12.486 -25.593 1.00 64.19 830 GLY A CA 1
ATOM 6201 C C . GLY A 1 830 ? -0.060 13.159 -25.654 1.00 64.19 830 GLY A C 1
ATOM 6202 O O . GLY A 1 830 ? 0.180 13.937 -26.584 1.00 64.19 830 GLY A O 1
ATOM 6203 N N . LEU A 1 831 ? 0.830 12.866 -24.702 1.00 57.16 831 LEU A N 1
ATOM 6204 C CA . LEU A 1 831 ? 2.259 13.209 -24.787 1.00 57.16 831 LEU A CA 1
ATOM 6205 C C . LEU A 1 831 ? 3.028 12.199 -25.669 1.00 57.16 831 LEU A C 1
ATOM 6207 O O . LEU A 1 831 ? 2.474 11.209 -26.138 1.00 57.16 831 LEU A O 1
ATOM 6211 N N . ILE A 1 832 ? 4.301 12.492 -25.961 1.00 47.03 832 ILE A N 1
ATOM 6212 C CA . ILE A 1 832 ? 5.141 11.802 -26.967 1.00 47.03 832 ILE A CA 1
ATOM 6213 C C . ILE A 1 832 ? 5.437 10.328 -26.603 1.00 47.03 832 ILE A C 1
ATOM 6215 O O . ILE A 1 832 ? 5.735 9.536 -27.498 1.00 47.03 832 ILE A O 1
ATOM 6219 N N . TYR A 1 833 ? 5.291 9.945 -25.329 1.00 51.81 833 TYR A N 1
ATOM 6220 C CA . TYR A 1 833 ? 5.530 8.596 -24.811 1.00 51.81 833 TYR A CA 1
ATOM 6221 C C . TYR A 1 833 ? 4.216 7.976 -24.327 1.00 51.81 833 TYR A C 1
ATOM 6223 O O . TYR A 1 833 ? 3.666 8.366 -23.300 1.00 51.81 833 TYR A O 1
ATOM 6231 N N . ILE A 1 834 ? 3.695 7.028 -25.103 1.00 52.66 834 ILE A N 1
ATOM 6232 C CA . ILE A 1 834 ? 2.476 6.271 -24.802 1.00 52.66 834 ILE A CA 1
ATOM 6233 C C . ILE A 1 834 ? 2.854 4.790 -24.726 1.00 52.66 834 ILE A C 1
ATOM 6235 O O . ILE A 1 834 ? 3.424 4.255 -25.677 1.00 52.66 834 ILE A O 1
ATOM 6239 N N . GLY A 1 835 ? 2.613 4.147 -23.580 1.00 57.97 835 GLY A N 1
ATOM 6240 C CA . GLY A 1 835 ? 2.914 2.728 -23.389 1.00 57.97 835 GLY A CA 1
ATOM 6241 C C . GLY A 1 835 ? 1.823 1.811 -23.957 1.00 57.97 835 GLY A C 1
ATOM 6242 O O . GLY A 1 835 ? 1.168 2.133 -24.951 1.00 57.97 835 GLY A O 1
ATOM 6243 N N . GLU A 1 836 ? 1.663 0.627 -23.363 1.00 65.31 836 GLU A N 1
ATOM 6244 C CA . GLU A 1 836 ? 0.751 -0.417 -23.847 1.00 65.31 836 GLU A CA 1
ATOM 6245 C C . GLU A 1 836 ? -0.711 0.049 -23.806 1.00 65.31 836 GLU A C 1
ATOM 6247 O O . GLU A 1 836 ? -1.226 0.438 -22.755 1.00 65.31 836 GLU A O 1
ATOM 6252 N N . ARG A 1 837 ? -1.392 -0.024 -24.954 1.00 73.50 837 ARG A N 1
ATOM 6253 C CA . ARG A 1 837 ? -2.819 0.274 -25.084 1.00 73.50 837 ARG A CA 1
ATOM 6254 C C . ARG A 1 837 ? -3.512 -0.929 -25.700 1.00 73.50 837 ARG A C 1
ATOM 6256 O O . ARG A 1 837 ? -3.269 -1.245 -26.858 1.00 73.50 837 ARG A O 1
ATOM 6263 N N . SER A 1 838 ? -4.369 -1.595 -24.938 1.00 65.38 838 SER A N 1
ATOM 6264 C CA . SER A 1 838 ? -5.108 -2.765 -25.416 1.00 65.38 838 SER A CA 1
ATOM 6265 C C . SER A 1 838 ? -6.531 -2.763 -24.868 1.00 65.38 838 SER A C 1
ATOM 6267 O O . SER A 1 838 ? -6.781 -2.351 -23.739 1.00 65.38 838 SER A O 1
ATOM 6269 N N . ASN A 1 839 ? -7.490 -3.191 -25.692 1.00 61.94 839 ASN A N 1
ATOM 6270 C CA . ASN A 1 839 ? -8.888 -3.395 -25.288 1.00 61.94 839 ASN A CA 1
ATOM 6271 C C . ASN A 1 839 ? -9.560 -2.173 -24.631 1.00 61.94 839 ASN A C 1
ATOM 6273 O O . ASN A 1 839 ? -10.268 -2.309 -23.639 1.00 61.94 839 ASN A O 1
ATOM 6277 N N . ASN A 1 840 ? -9.343 -0.966 -25.157 1.00 69.94 840 ASN A N 1
ATOM 6278 C CA . ASN A 1 840 ? -10.054 0.222 -24.680 1.00 69.94 840 ASN A CA 1
ATOM 6279 C C . ASN A 1 840 ? -11.193 0.567 -25.634 1.00 69.94 840 ASN A C 1
ATOM 6281 O O . ASN A 1 840 ? -10.989 0.654 -26.844 1.00 69.94 840 ASN A O 1
ATOM 6285 N N . TYR A 1 841 ? -12.384 0.793 -25.092 1.00 69.12 841 TYR A N 1
ATOM 6286 C CA . TYR A 1 841 ? -13.605 0.963 -25.868 1.00 69.12 841 TYR A CA 1
ATOM 6287 C C . TYR A 1 841 ? -14.297 2.270 -25.516 1.00 69.12 841 TYR A C 1
ATOM 6289 O O . TYR A 1 841 ? -14.305 2.703 -24.367 1.00 69.12 841 TYR A O 1
ATOM 6297 N N . ALA A 1 842 ? -14.911 2.896 -26.512 1.00 70.12 842 ALA A N 1
ATOM 6298 C CA . ALA A 1 842 ? -15.749 4.064 -26.305 1.00 70.12 842 ALA A CA 1
ATOM 6299 C C . ALA A 1 842 ? -17.148 3.829 -26.862 1.00 70.12 842 ALA A C 1
ATOM 6301 O O . ALA A 1 842 ? -17.322 3.111 -27.850 1.00 70.12 842 ALA A O 1
ATOM 6302 N N . ASN A 1 843 ? -18.136 4.493 -26.267 1.00 70.50 843 ASN A N 1
ATOM 6303 C CA . ASN A 1 843 ? -19.495 4.508 -26.776 1.00 70.50 843 ASN A CA 1
ATOM 6304 C C . ASN A 1 843 ? -19.512 5.045 -28.218 1.00 70.50 843 ASN A C 1
ATOM 6306 O O . ASN A 1 843 ? -19.095 6.171 -28.501 1.00 70.50 843 ASN A O 1
ATOM 6310 N N . ILE A 1 844 ? -20.011 4.228 -29.147 1.00 60.53 844 ILE A N 1
ATOM 6311 C CA . ILE A 1 844 ? -20.085 4.581 -30.568 1.00 60.53 844 ILE A CA 1
ATOM 6312 C C . ILE A 1 844 ? -21.020 5.770 -30.825 1.00 60.53 844 ILE A C 1
ATOM 6314 O O . ILE A 1 844 ? -20.776 6.535 -31.757 1.00 60.53 844 ILE A O 1
ATOM 6318 N N . ASN A 1 845 ? -22.028 5.938 -29.964 1.00 64.44 845 ASN A N 1
ATOM 6319 C CA . ASN A 1 845 ? -23.038 6.992 -30.019 1.00 64.44 845 ASN A CA 1
ATOM 6320 C C . ASN A 1 845 ? -22.673 8.212 -29.161 1.00 64.44 845 ASN A C 1
ATOM 6322 O O . ASN A 1 845 ? -23.521 9.082 -28.966 1.00 64.44 845 ASN A O 1
ATOM 6326 N N . MET A 1 846 ? -21.450 8.273 -28.622 1.00 73.31 846 MET A N 1
ATOM 6327 C CA . MET A 1 846 ? -20.975 9.439 -27.882 1.00 73.31 846 MET A CA 1
ATOM 6328 C C . MET A 1 846 ? -21.090 10.676 -28.776 1.00 73.31 846 MET A C 1
ATOM 6330 O O . MET A 1 846 ? -20.483 10.729 -29.849 1.00 73.31 846 MET A O 1
ATOM 6334 N N . LEU A 1 847 ? -21.898 11.648 -28.345 1.00 71.44 847 LEU A N 1
ATOM 6335 C CA . LEU A 1 847 ? -22.156 12.851 -29.129 1.00 71.44 847 LEU A CA 1
ATOM 6336 C C . LEU A 1 847 ? -20.851 13.624 -29.338 1.00 71.44 847 LEU A C 1
ATOM 6338 O O . LEU A 1 847 ? -20.173 13.982 -28.371 1.00 71.44 847 LEU A O 1
ATOM 6342 N N . GLU A 1 848 ? -20.504 13.866 -30.604 1.00 62.12 848 GLU A N 1
ATOM 6343 C CA . GLU A 1 848 ? -19.319 14.645 -30.958 1.00 62.12 848 GLU A CA 1
ATOM 6344 C C . GLU A 1 848 ? -19.595 16.136 -30.722 1.00 62.12 848 GLU A C 1
ATOM 6346 O O . GLU A 1 848 ? -20.684 16.614 -31.059 1.00 62.12 848 GLU A O 1
ATOM 6351 N N . PRO A 1 849 ? -18.618 16.911 -30.220 1.00 60.50 849 PRO A N 1
ATOM 6352 C CA . PRO A 1 849 ? -18.795 18.349 -30.063 1.00 60.50 849 PRO A CA 1
ATOM 6353 C C . PRO A 1 849 ? -19.015 19.065 -31.414 1.00 60.50 849 PRO A C 1
ATOM 6355 O O . PRO A 1 849 ? -19.660 20.110 -31.416 1.00 60.50 849 PRO A O 1
ATOM 6358 N N . PHE A 1 850 ? -18.535 18.503 -32.545 1.00 57.84 850 PHE A N 1
ATOM 6359 C CA . PHE A 1 850 ? -18.825 18.886 -33.948 1.00 57.84 850 PHE A CA 1
ATOM 6360 C C . PHE A 1 850 ? -18.536 17.714 -34.924 1.00 57.84 850 PHE A C 1
ATOM 6362 O O . PHE A 1 850 ? -17.704 16.869 -34.604 1.00 57.84 850 PHE A O 1
ATOM 6369 N N . GLU A 1 851 ? -19.141 17.700 -36.128 1.00 45.44 851 GLU A N 1
ATOM 6370 C CA . GLU A 1 851 ? -18.858 16.713 -37.201 1.00 45.44 851 GLU A CA 1
ATOM 6371 C C . GLU A 1 851 ? -17.352 16.667 -37.547 1.00 45.44 851 GLU A C 1
ATOM 6373 O O . GLU A 1 851 ? -16.798 17.641 -38.064 1.00 45.44 851 GLU A O 1
ATOM 6378 N N . GLY A 1 852 ? -16.688 15.533 -37.280 1.00 47.50 852 GLY A N 1
ATOM 6379 C CA . GLY A 1 852 ? -15.293 15.293 -37.680 1.00 47.50 852 GLY A CA 1
ATOM 6380 C C . GLY A 1 852 ? -14.229 15.884 -36.745 1.00 47.50 852 GLY A C 1
ATOM 6381 O O . GLY A 1 852 ? -13.088 16.071 -37.165 1.00 47.50 852 GLY A O 1
ATOM 6382 N N . ALA A 1 853 ? -14.586 16.201 -35.495 1.00 50.34 853 ALA A N 1
ATOM 6383 C CA . ALA A 1 853 ? -13.713 16.884 -34.532 1.00 50.34 853 ALA A CA 1
ATOM 6384 C C . ALA A 1 853 ? -12.745 15.973 -33.751 1.00 50.34 853 ALA A C 1
ATOM 6386 O O . ALA A 1 853 ? -11.900 16.482 -33.011 1.00 50.34 853 ALA A O 1
ATOM 6387 N N . PHE A 1 854 ? -12.855 14.652 -33.895 1.00 54.56 854 PHE A N 1
ATOM 6388 C CA . PHE A 1 854 ? -11.946 13.708 -33.252 1.00 54.56 854 PHE A CA 1
ATOM 6389 C C . PHE A 1 854 ? -10.675 13.497 -34.093 1.00 54.56 854 PHE A C 1
ATOM 6391 O O . PHE A 1 854 ? -10.736 13.229 -35.292 1.00 54.56 854 PHE A O 1
ATOM 6398 N N . ASP A 1 855 ? -9.505 13.611 -33.461 1.00 50.25 855 ASP A N 1
ATOM 6399 C CA . ASP A 1 855 ? -8.205 13.337 -34.091 1.00 50.25 855 ASP A CA 1
ATOM 6400 C C . ASP A 1 855 ? -8.095 11.849 -34.484 1.00 50.25 855 ASP A C 1
ATOM 6402 O O . ASP A 1 855 ? -8.573 10.997 -33.750 1.00 50.25 855 ASP A O 1
ATOM 6406 N N . GLN A 1 856 ? -7.424 11.475 -35.579 1.00 42.88 856 GLN A N 1
ATOM 6407 C CA . GLN A 1 856 ? -7.163 10.061 -35.919 1.00 42.88 856 GLN A CA 1
ATOM 6408 C C . GLN A 1 856 ? -6.403 9.290 -34.824 1.00 42.88 856 GLN A C 1
ATOM 6410 O O . GLN A 1 856 ? -6.483 8.066 -34.769 1.00 42.88 856 GLN A O 1
ATOM 6415 N N . ARG A 1 857 ? -5.731 9.994 -33.904 1.00 43.62 857 ARG A N 1
ATOM 6416 C CA . ARG A 1 857 ? -5.165 9.433 -32.664 1.00 43.62 857 ARG A CA 1
ATOM 6417 C C . ARG A 1 857 ? -6.219 8.894 -31.680 1.00 43.62 857 ARG A C 1
ATOM 6419 O O . ARG A 1 857 ? -5.858 8.261 -30.701 1.00 43.62 857 ARG A O 1
ATOM 6426 N N . SER A 1 858 ? -7.506 9.142 -31.926 1.00 40.78 858 SER A N 1
ATOM 6427 C CA . SER A 1 858 ? -8.643 8.728 -31.090 1.00 40.78 858 SER A CA 1
ATOM 6428 C C . SER A 1 858 ? -9.294 7.400 -31.509 1.00 40.78 858 SER A C 1
ATOM 6430 O O . SER A 1 858 ? -10.316 7.022 -30.934 1.00 40.78 858 SER A O 1
ATOM 6432 N N . VAL A 1 859 ? -8.716 6.683 -32.484 1.00 41.06 859 VAL A N 1
ATOM 6433 C CA . VAL A 1 859 ? -9.233 5.397 -32.984 1.00 41.06 859 VAL A CA 1
ATOM 6434 C C . VAL A 1 859 ? -8.202 4.283 -32.777 1.00 41.06 859 VAL A C 1
ATOM 6436 O O . VAL A 1 859 ? -7.664 3.745 -33.737 1.00 41.06 859 VAL A O 1
ATOM 6439 N N . ASP A 1 860 ? -7.960 3.881 -31.528 1.00 39.28 860 ASP A N 1
ATOM 6440 C CA . ASP A 1 860 ? -7.410 2.544 -31.254 1.00 39.28 860 ASP A CA 1
ATOM 6441 C C . ASP A 1 860 ? -8.559 1.529 -31.240 1.00 39.28 860 ASP A C 1
ATOM 6443 O O . ASP A 1 860 ? -8.925 0.960 -30.217 1.00 39.28 860 ASP A O 1
ATOM 6447 N N . ILE A 1 861 ? -9.155 1.309 -32.413 1.00 44.00 861 ILE A N 1
ATOM 6448 C CA . ILE A 1 861 ? -9.851 0.054 -32.698 1.00 44.00 861 ILE A CA 1
ATOM 6449 C C . ILE A 1 861 ? -8.864 -0.774 -33.517 1.00 44.00 861 ILE A C 1
ATOM 6451 O O . ILE A 1 861 ? -8.940 -0.738 -34.745 1.00 44.00 861 ILE A O 1
ATOM 6455 N N . LYS A 1 862 ? -7.904 -1.429 -32.846 1.00 34.84 862 LYS A N 1
ATOM 6456 C CA . LYS A 1 862 ? -7.210 -2.674 -33.249 1.00 34.84 862 LYS A CA 1
ATOM 6457 C C . LYS A 1 862 ? -5.865 -2.826 -32.536 1.00 34.84 862 LYS A C 1
ATOM 6459 O O . LYS A 1 862 ? -4.903 -2.176 -32.912 1.00 34.84 862 LYS A O 1
ATOM 6464 N N . ASP A 1 863 ? -5.813 -3.793 -31.628 1.00 28.88 863 ASP A N 1
ATOM 6465 C CA . ASP A 1 863 ? -4.690 -4.730 -31.529 1.00 28.88 863 ASP A CA 1
ATOM 6466 C C . ASP A 1 863 ? -5.246 -6.085 -31.060 1.00 28.88 863 ASP A C 1
ATOM 6468 O O . ASP A 1 863 ? -5.217 -6.450 -29.891 1.00 28.88 863 ASP A O 1
ATOM 6472 N N . GLY A 1 864 ? -5.848 -6.801 -32.009 1.00 32.12 864 GLY A N 1
ATOM 6473 C CA . GLY A 1 864 ? -6.253 -8.200 -31.892 1.00 32.12 864 GLY A CA 1
ATOM 6474 C C . GLY A 1 864 ? -5.886 -8.879 -33.207 1.00 32.12 864 GLY A C 1
ATOM 6475 O O . GLY A 1 864 ? -6.257 -8.395 -34.279 1.00 32.12 864 GLY A O 1
ATOM 6476 N N . GLN A 1 865 ? -5.057 -9.919 -33.138 1.00 29.86 865 GLN A N 1
ATOM 6477 C CA . GLN A 1 865 ? -4.554 -10.651 -34.300 1.00 29.86 865 GLN A CA 1
ATOM 6478 C C . GLN A 1 865 ? -5.698 -11.281 -35.119 1.00 29.86 865 GLN A C 1
ATOM 6480 O O . GLN A 1 865 ? -6.807 -11.472 -34.628 1.00 29.86 865 GLN A O 1
ATOM 6485 N N . ASP A 1 866 ? -5.401 -11.637 -36.374 1.00 34.38 866 ASP A N 1
ATOM 6486 C CA . ASP A 1 866 ? -6.300 -12.197 -37.403 1.00 34.38 866 ASP A CA 1
ATOM 6487 C C . ASP A 1 866 ? -7.183 -13.409 -36.988 1.00 34.38 866 ASP A C 1
ATOM 6489 O O . ASP A 1 866 ? -8.018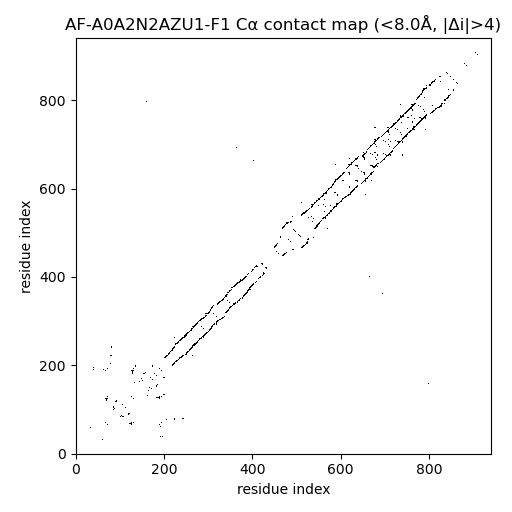 -13.849 -37.779 1.00 34.38 866 ASP A O 1
ATOM 6493 N N . SER A 1 867 ? -7.065 -13.942 -35.767 1.00 33.25 867 SER A N 1
ATOM 6494 C CA . SER A 1 867 ? -7.912 -15.013 -35.220 1.00 33.25 867 SER A CA 1
ATOM 6495 C C . SER A 1 867 ? -9.342 -14.573 -34.872 1.00 33.25 867 SER A C 1
ATOM 6497 O O . SER A 1 867 ? -10.264 -15.382 -34.972 1.00 33.25 867 SER A O 1
ATOM 6499 N N . ASP A 1 868 ? -9.574 -13.296 -34.552 1.00 35.91 868 ASP A N 1
ATOM 6500 C CA . ASP A 1 868 ? -10.916 -12.811 -34.171 1.00 35.91 868 ASP A CA 1
ATOM 6501 C C . ASP A 1 868 ? -11.836 -12.578 -35.382 1.00 35.91 868 ASP A C 1
ATOM 6503 O O . ASP A 1 868 ? -13.064 -12.543 -35.268 1.00 35.91 868 ASP A O 1
ATOM 6507 N N . MET A 1 869 ? -11.260 -12.498 -36.586 1.00 35.69 869 MET A N 1
ATOM 6508 C CA . MET A 1 869 ? -12.013 -12.367 -37.835 1.00 35.69 869 MET A CA 1
ATOM 6509 C C . MET A 1 869 ? -12.795 -13.650 -38.168 1.00 35.69 869 MET A C 1
ATOM 6511 O O . MET A 1 869 ? -13.861 -13.575 -38.781 1.00 35.69 869 MET A O 1
ATOM 6515 N N . GLU A 1 870 ? -12.311 -14.825 -37.746 1.00 35.16 870 GLU A N 1
ATOM 6516 C CA . GLU A 1 870 ? -13.042 -16.092 -37.888 1.00 35.16 870 GLU A CA 1
ATOM 6517 C C . GLU A 1 870 ? -14.184 -16.215 -36.872 1.00 35.16 870 GLU A C 1
ATOM 6519 O O . GLU A 1 870 ? -15.248 -16.720 -37.230 1.00 35.16 870 GLU A O 1
ATOM 6524 N N . ALA A 1 871 ? -14.026 -15.672 -35.660 1.00 34.81 871 ALA A N 1
ATOM 6525 C CA . ALA A 1 871 ? -15.083 -15.627 -34.649 1.00 34.81 871 ALA A CA 1
ATOM 6526 C C . ALA A 1 871 ? -16.222 -14.672 -35.053 1.00 34.81 871 ALA A C 1
ATOM 6528 O O . ALA A 1 871 ? -17.393 -15.046 -35.019 1.00 34.81 871 ALA A O 1
ATOM 6529 N N . VAL A 1 872 ? -15.895 -13.475 -35.550 1.00 37.38 872 VAL A N 1
ATOM 6530 C CA . VAL A 1 872 ? -16.884 -12.508 -36.068 1.00 37.38 872 VAL A CA 1
ATOM 6531 C C . VAL A 1 872 ? -17.568 -13.021 -37.342 1.00 37.38 872 VAL A C 1
ATOM 6533 O O . VAL A 1 872 ? -18.765 -12.804 -37.547 1.00 37.38 872 VAL A O 1
ATOM 6536 N N . LYS A 1 873 ? -16.846 -13.753 -38.198 1.00 39.72 873 LYS A N 1
ATOM 6537 C CA . LYS A 1 873 ? -17.428 -14.430 -39.365 1.00 39.72 873 LYS A CA 1
ATOM 6538 C C . LYS A 1 873 ? -18.352 -15.583 -38.954 1.00 39.72 873 LYS A C 1
ATOM 6540 O O . LYS A 1 873 ? -19.430 -15.699 -39.524 1.00 39.72 873 LYS A O 1
ATOM 6545 N N . ALA A 1 874 ? -17.995 -16.363 -37.934 1.00 37.97 874 ALA A N 1
ATOM 6546 C CA . ALA A 1 874 ? -18.842 -17.423 -37.386 1.00 37.97 874 ALA A CA 1
ATOM 6547 C C . ALA A 1 874 ? -20.126 -16.874 -36.739 1.00 37.97 874 ALA A C 1
ATOM 6549 O O . ALA A 1 874 ? -21.194 -17.459 -36.911 1.00 37.97 874 ALA A O 1
ATOM 6550 N N . ILE A 1 875 ? -20.051 -15.716 -36.074 1.00 39.34 875 ILE A N 1
ATOM 6551 C CA . ILE A 1 875 ? -21.213 -15.002 -35.517 1.00 39.34 875 ILE A CA 1
ATOM 6552 C C . ILE A 1 875 ? -22.127 -14.477 -36.640 1.00 39.34 875 ILE A C 1
ATOM 6554 O O . ILE A 1 875 ? -23.346 -14.636 -36.571 1.00 39.34 875 ILE A O 1
ATOM 6558 N N . ASN A 1 876 ? -21.559 -13.923 -37.716 1.00 37.41 876 ASN A N 1
ATOM 6559 C CA . ASN A 1 876 ? -22.323 -13.472 -38.886 1.00 37.41 876 ASN A CA 1
ATOM 6560 C C . ASN A 1 876 ? -22.949 -14.632 -39.685 1.00 37.41 876 ASN A C 1
ATOM 6562 O O . ASN A 1 876 ? -24.087 -14.524 -40.146 1.00 37.41 876 ASN A O 1
ATOM 6566 N N . ASP A 1 877 ? -22.248 -15.756 -39.831 1.00 42.62 877 ASP A N 1
ATOM 6567 C CA . ASP A 1 877 ? -22.767 -16.955 -40.498 1.00 42.62 877 ASP A CA 1
ATOM 6568 C C . ASP A 1 877 ? -23.867 -17.632 -39.653 1.00 42.62 877 ASP A C 1
ATOM 6570 O O . ASP A 1 877 ? -24.857 -18.124 -40.203 1.00 42.62 877 ASP A O 1
ATOM 6574 N N . ALA A 1 878 ? -23.766 -17.570 -38.319 1.00 38.38 878 ALA A N 1
ATOM 6575 C CA . ALA A 1 878 ? -24.809 -18.013 -37.394 1.00 38.38 878 ALA A CA 1
ATOM 6576 C C . ALA A 1 878 ? -26.056 -17.109 -37.440 1.00 38.38 878 ALA A C 1
ATOM 6578 O O . ALA A 1 878 ? -27.171 -17.624 -37.512 1.00 38.38 878 ALA A O 1
ATOM 6579 N N . ALA A 1 879 ? -25.892 -15.781 -37.492 1.00 35.44 879 ALA A N 1
ATOM 6580 C CA . ALA A 1 879 ? -26.999 -14.823 -37.604 1.00 35.44 879 ALA A CA 1
ATOM 6581 C C . ALA A 1 879 ? -27.766 -14.944 -38.938 1.00 35.44 879 ALA A C 1
ATOM 6583 O O . ALA A 1 879 ? -28.994 -14.832 -38.975 1.00 35.44 879 ALA A O 1
ATOM 6584 N N . ASN A 1 880 ? -27.067 -15.259 -40.032 1.00 38.78 880 ASN A N 1
ATOM 6585 C CA . ASN A 1 880 ? -27.692 -15.542 -41.328 1.00 38.78 880 ASN A CA 1
ATOM 6586 C C . ASN A 1 880 ? -28.436 -16.894 -41.356 1.00 38.78 880 ASN A C 1
ATOM 6588 O O . ASN A 1 880 ? -29.385 -17.062 -42.124 1.00 38.78 880 ASN A O 1
ATOM 6592 N N . GLY A 1 881 ? -28.055 -17.845 -40.497 1.00 33.81 881 GLY A N 1
ATOM 6593 C CA . GLY A 1 881 ? -28.691 -19.161 -40.369 1.00 33.81 881 GLY A CA 1
ATOM 6594 C C . GLY A 1 881 ? -30.070 -19.159 -39.692 1.00 33.81 881 GLY A C 1
ATOM 6595 O O . GLY A 1 881 ? -30.821 -20.120 -39.862 1.00 33.81 881 GLY A O 1
ATOM 6596 N N . VAL A 1 882 ? -30.435 -18.090 -38.970 1.00 33.31 882 VAL A N 1
ATOM 6597 C CA . VAL A 1 882 ? -31.713 -17.964 -38.227 1.00 33.31 882 VAL A CA 1
ATOM 6598 C C . VAL A 1 882 ? -32.775 -17.085 -38.907 1.00 33.31 882 VAL A C 1
ATOM 6600 O O . VAL A 1 882 ? -33.848 -16.870 -38.349 1.00 33.31 882 VAL A O 1
ATOM 6603 N N . GLY A 1 883 ? -32.551 -16.645 -40.151 1.00 31.62 883 GLY A N 1
ATOM 6604 C CA . GLY A 1 883 ? -33.624 -16.110 -41.003 1.00 31.62 883 GLY A CA 1
ATOM 6605 C C . GLY A 1 883 ? -34.071 -14.670 -40.719 1.00 31.62 883 GLY A C 1
ATOM 6606 O O . GLY A 1 883 ? -35.205 -14.311 -41.035 1.00 31.62 883 GLY A O 1
ATOM 6607 N N . LEU A 1 884 ? -33.196 -13.818 -40.182 1.00 35.25 884 LEU A N 1
ATOM 6608 C CA . LEU A 1 884 ? -33.439 -12.374 -40.074 1.00 35.25 884 LEU A CA 1
ATOM 6609 C C . LEU A 1 884 ? -33.139 -11.674 -41.410 1.00 35.25 884 LEU A C 1
ATOM 6611 O O . LEU A 1 884 ? -32.141 -10.979 -41.566 1.00 35.25 884 LEU A O 1
ATOM 6615 N N . SER A 1 885 ? -34.003 -11.874 -42.408 1.00 32.16 885 SER A N 1
ATOM 6616 C CA . SER A 1 885 ? -33.933 -11.136 -43.674 1.00 32.16 885 SER A CA 1
ATOM 6617 C C . SER A 1 885 ? -34.895 -9.944 -43.688 1.00 32.16 885 SER A C 1
ATOM 6619 O O . SER A 1 885 ? -36.100 -10.123 -43.529 1.00 32.16 885 SER A O 1
ATOM 6621 N N . ASN A 1 886 ? -34.352 -8.771 -44.022 1.00 34.62 886 ASN A N 1
ATOM 6622 C CA . ASN A 1 886 ? -35.030 -7.593 -44.571 1.00 34.62 886 ASN A CA 1
ATOM 6623 C C . ASN A 1 886 ? -36.117 -6.905 -43.726 1.00 34.62 886 ASN A C 1
ATOM 6625 O O . ASN A 1 886 ? -37.309 -7.046 -43.991 1.00 34.62 886 ASN A O 1
ATOM 6629 N N . SER A 1 887 ? -35.687 -5.951 -42.897 1.00 28.34 887 SER A N 1
ATOM 6630 C CA . SER A 1 887 ? -36.340 -4.635 -42.841 1.00 28.34 887 SER A CA 1
ATOM 6631 C C . SER A 1 887 ? -35.384 -3.560 -42.306 1.00 28.34 887 SER A C 1
ATOM 6633 O O . SER A 1 887 ? -35.201 -3.445 -41.100 1.00 28.34 887 SER A O 1
ATOM 6635 N N . GLY A 1 888 ? -34.811 -2.744 -43.200 1.00 27.94 888 GLY A N 1
ATOM 6636 C CA . GLY A 1 888 ? -34.522 -1.338 -42.879 1.00 27.94 888 GLY A CA 1
ATOM 6637 C C . GLY A 1 888 ? -33.074 -0.839 -42.796 1.00 27.94 888 GLY A C 1
ATOM 6638 O O . GLY A 1 888 ? -32.912 0.369 -42.684 1.00 27.94 888 GLY A O 1
ATOM 6639 N N . LEU A 1 889 ? -32.033 -1.669 -42.905 1.00 24.05 889 LEU A N 1
ATOM 6640 C CA . LEU A 1 889 ? -30.642 -1.179 -42.905 1.00 24.05 889 LEU A CA 1
ATOM 6641 C C . LEU A 1 889 ? -30.086 -1.112 -44.334 1.00 24.05 889 LEU A C 1
ATOM 6643 O O . LEU A 1 889 ? -29.612 -2.102 -44.888 1.00 24.05 889 LEU A O 1
ATOM 6647 N N . GLY A 1 890 ? -30.177 0.067 -44.949 1.00 25.05 890 GLY A N 1
ATOM 6648 C CA . GLY A 1 890 ? -29.431 0.392 -46.162 1.00 25.05 890 GLY A CA 1
ATOM 6649 C C . GLY A 1 890 ? -27.972 0.684 -45.813 1.00 25.05 890 GLY A C 1
ATOM 6650 O O . GLY A 1 890 ? -27.676 1.733 -45.254 1.00 25.05 890 GLY A O 1
ATOM 6651 N N . LEU A 1 891 ? -27.073 -0.245 -46.142 1.00 24.34 891 LEU A N 1
ATOM 6652 C CA . LEU A 1 891 ? -25.630 -0.008 -46.203 1.00 24.34 891 LEU A CA 1
ATOM 6653 C C . LEU A 1 891 ? -25.307 0.768 -47.490 1.00 24.34 891 LEU A C 1
ATOM 6655 O O . LEU A 1 891 ? -25.381 0.197 -48.578 1.00 24.34 891 LEU A O 1
ATOM 6659 N N . GLU A 1 892 ? -24.895 2.032 -47.380 1.00 21.69 892 GLU A N 1
ATOM 6660 C CA . GLU A 1 892 ? -24.027 2.639 -48.396 1.00 21.69 892 GLU A CA 1
ATOM 6661 C C . GLU A 1 892 ? -22.572 2.494 -47.951 1.00 21.69 892 GLU A C 1
ATOM 6663 O O . GLU A 1 892 ? -22.154 2.974 -46.900 1.00 21.69 892 GLU A O 1
ATOM 6668 N N . VAL A 1 893 ? -21.804 1.777 -48.769 1.00 24.12 893 VAL A N 1
ATOM 6669 C CA . VAL A 1 893 ? -20.366 1.589 -48.604 1.00 24.12 893 VAL A CA 1
ATOM 6670 C C . VAL A 1 893 ? -19.662 2.834 -49.139 1.00 24.12 893 VAL A C 1
ATOM 6672 O O . VAL A 1 893 ? -19.571 3.014 -50.353 1.00 24.12 893 VAL A O 1
ATOM 6675 N N . PHE A 1 894 ? -19.101 3.653 -48.249 1.00 21.50 894 PHE A N 1
ATOM 6676 C CA . PHE A 1 894 ? -17.998 4.548 -48.603 1.00 21.50 894 PHE A CA 1
ATOM 6677 C C . PHE A 1 894 ? -16.693 3.926 -48.095 1.00 21.50 894 PHE A C 1
ATOM 6679 O O . PHE A 1 894 ? -16.578 3.522 -46.942 1.00 21.50 894 PHE A O 1
ATOM 6686 N N . GLY A 1 895 ? -15.752 3.721 -49.018 1.00 24.44 895 GLY A N 1
ATOM 6687 C CA . GLY A 1 895 ? -14.595 2.848 -48.834 1.00 24.44 895 GLY A CA 1
ATOM 6688 C C . GLY A 1 895 ? -13.583 3.286 -47.768 1.00 24.44 895 GLY A C 1
ATOM 6689 O O . GLY A 1 895 ? -13.432 4.465 -47.469 1.00 24.44 895 GLY A O 1
ATOM 6690 N N . ASN A 1 896 ? -12.831 2.281 -47.300 1.00 27.38 896 ASN A N 1
ATOM 6691 C CA . ASN A 1 896 ? -11.653 2.324 -46.423 1.00 27.38 896 ASN A CA 1
ATOM 6692 C C . ASN A 1 896 ? -11.852 2.764 -44.960 1.00 27.38 896 ASN A C 1
ATOM 6694 O O . ASN A 1 896 ? -11.109 3.593 -44.456 1.00 27.38 896 ASN A O 1
ATOM 6698 N N . ALA A 1 897 ? -12.775 2.113 -44.253 1.00 28.06 897 ALA A N 1
ATOM 6699 C CA . ALA A 1 897 ? -12.652 1.730 -42.839 1.00 28.06 897 ALA A CA 1
ATOM 6700 C C . ALA A 1 897 ? -13.841 0.812 -42.517 1.00 28.06 897 ALA A C 1
ATOM 6702 O O . ALA A 1 897 ? -14.991 1.229 -42.615 1.00 28.06 897 ALA A O 1
ATOM 6703 N N . GLY A 1 898 ? -13.587 -0.465 -42.227 1.00 25.98 898 GLY A N 1
ATOM 6704 C CA . GLY A 1 898 ? -14.649 -1.433 -41.942 1.00 25.98 898 GLY A CA 1
ATOM 6705 C C . GLY A 1 898 ? -15.337 -1.124 -40.613 1.00 25.98 898 GLY A C 1
ATOM 6706 O O . GLY A 1 898 ? -14.790 -1.443 -39.563 1.00 25.98 898 GLY A O 1
ATOM 6707 N N . LEU A 1 899 ? -16.521 -0.512 -40.675 1.00 26.88 899 LEU A N 1
ATOM 6708 C CA . LEU A 1 899 ? -17.472 -0.422 -39.569 1.00 26.88 899 LEU A CA 1
ATOM 6709 C C . LEU A 1 899 ? -18.114 -1.795 -39.315 1.00 26.88 899 LEU A C 1
ATOM 6711 O O . LEU A 1 899 ? -18.646 -2.407 -40.241 1.00 26.88 899 LEU A O 1
ATOM 6715 N N . VAL A 1 900 ? -18.179 -2.211 -38.051 1.00 26.58 900 VAL A N 1
ATOM 6716 C CA . VAL A 1 900 ? -19.237 -3.097 -37.548 1.00 26.58 900 VAL A CA 1
ATOM 6717 C C . VAL A 1 900 ? -19.844 -2.387 -36.343 1.00 26.58 900 VAL A C 1
ATOM 6719 O O . VAL A 1 900 ? -19.168 -2.183 -35.340 1.00 26.58 900 VAL A O 1
ATOM 6722 N N . GLY A 1 901 ? -21.090 -1.936 -36.472 1.00 28.84 901 GLY A N 1
ATOM 6723 C CA . GLY A 1 901 ? -21.852 -1.309 -35.395 1.00 28.84 901 GLY A CA 1
ATOM 6724 C C . GLY A 1 901 ? -23.050 -2.174 -35.024 1.00 28.84 901 GLY A C 1
ATOM 6725 O O . GLY A 1 901 ? -23.706 -2.726 -35.906 1.00 28.84 901 GLY A O 1
ATOM 6726 N N . VAL A 1 902 ? -23.353 -2.268 -33.730 1.00 29.80 902 VAL A N 1
ATOM 6727 C CA . VAL A 1 902 ? -24.665 -2.722 -33.252 1.00 29.80 902 VAL A CA 1
ATOM 6728 C C . VAL A 1 902 ? -25.539 -1.477 -33.152 1.00 29.80 902 VAL A C 1
ATOM 6730 O O . VAL A 1 902 ? -25.256 -0.574 -32.370 1.00 29.80 902 VAL A O 1
ATOM 6733 N N . THR A 1 903 ? -26.561 -1.385 -33.998 1.00 32.91 903 THR A N 1
ATOM 6734 C CA . THR A 1 903 ? -27.324 -0.146 -34.220 1.00 32.91 903 THR A CA 1
ATOM 6735 C C . THR A 1 903 ? -28.415 0.145 -33.190 1.00 32.91 903 THR A C 1
ATOM 6737 O O . THR A 1 903 ? -29.126 1.120 -33.370 1.00 32.91 903 THR A O 1
ATOM 6740 N N . GLU A 1 904 ? -28.555 -0.622 -32.105 1.00 32.72 904 GLU A N 1
ATOM 6741 C CA . GLU A 1 904 ? -29.477 -0.283 -31.007 1.00 32.72 904 GLU A CA 1
ATOM 6742 C C . GLU A 1 904 ? -29.133 -1.082 -29.735 1.00 32.72 904 GLU A C 1
ATOM 6744 O O . GLU A 1 904 ? -29.108 -2.314 -29.750 1.00 32.72 904 GLU A O 1
ATOM 6749 N N . PHE A 1 905 ? -28.868 -0.392 -28.620 1.00 38.72 905 PHE A N 1
ATOM 6750 C CA . PHE A 1 905 ? -28.683 -1.006 -27.300 1.00 38.72 905 PHE A CA 1
ATOM 6751 C C . PHE A 1 905 ? -30.057 -1.198 -26.646 1.00 38.72 905 PHE A C 1
ATOM 6753 O O . PHE A 1 905 ? -30.617 -0.270 -26.069 1.00 38.72 905 PHE A O 1
ATOM 6760 N N . ASN A 1 906 ? -30.621 -2.402 -26.757 1.00 44.00 906 ASN A N 1
ATOM 6761 C CA . ASN A 1 906 ? -31.791 -2.806 -25.981 1.00 44.00 906 ASN A CA 1
ATOM 6762 C C . ASN A 1 906 ? -31.525 -4.131 -25.247 1.00 44.00 906 ASN A C 1
ATOM 6764 O O . ASN A 1 906 ? -30.640 -4.905 -25.621 1.00 44.00 906 ASN A O 1
ATOM 6768 N N . LEU A 1 907 ? -32.316 -4.398 -24.205 1.00 41.34 907 LEU A N 1
ATOM 6769 C CA . LEU A 1 907 ? -32.177 -5.560 -23.318 1.00 41.34 907 LEU A CA 1
ATOM 6770 C C . LEU A 1 907 ? -32.147 -6.908 -24.074 1.00 41.34 907 LEU A C 1
ATOM 6772 O O . LEU A 1 907 ? -31.529 -7.868 -23.617 1.00 41.34 907 LEU A O 1
ATOM 6776 N N . SER A 1 908 ? -32.802 -6.991 -25.239 1.00 43.44 908 SER A N 1
ATOM 6777 C CA . SER A 1 908 ? -32.797 -8.187 -26.092 1.00 43.44 908 SER A CA 1
ATOM 6778 C C . SER A 1 908 ? -31.464 -8.430 -26.801 1.00 43.44 908 SER A C 1
ATOM 6780 O O . SER A 1 908 ? -31.064 -9.583 -26.934 1.00 43.44 908 SER A O 1
ATOM 6782 N N . ASN A 1 909 ? -30.748 -7.378 -27.202 1.00 43.25 909 ASN A N 1
ATOM 6783 C CA . ASN A 1 909 ? -29.458 -7.507 -27.884 1.00 43.25 909 ASN A CA 1
ATOM 6784 C C . ASN A 1 909 ? -28.331 -7.903 -26.913 1.00 43.25 909 ASN A C 1
ATOM 6786 O O . ASN A 1 909 ? -27.452 -8.676 -27.283 1.00 43.25 909 ASN A O 1
ATOM 6790 N N . ILE A 1 910 ? -28.406 -7.458 -25.652 1.00 46.47 910 ILE A N 1
ATOM 6791 C CA . ILE A 1 910 ? -27.474 -7.851 -24.577 1.00 46.47 910 ILE A CA 1
ATOM 6792 C C . ILE A 1 910 ? -27.677 -9.325 -24.189 1.00 46.47 910 ILE A C 1
ATOM 6794 O O . ILE A 1 910 ? -26.715 -10.081 -24.080 1.00 46.47 910 ILE A O 1
ATOM 6798 N N . LYS A 1 911 ? -28.935 -9.775 -24.067 1.00 47.19 911 LYS A N 1
ATOM 6799 C CA . LYS A 1 911 ? -29.252 -11.190 -23.793 1.00 47.19 911 LYS A CA 1
ATOM 6800 C C . LYS A 1 911 ? -28.823 -12.124 -24.932 1.00 47.19 911 LYS A C 1
ATOM 6802 O O . LYS A 1 911 ? -28.358 -13.226 -24.665 1.00 47.19 911 LYS A O 1
ATOM 6807 N N . ALA A 1 912 ? -28.906 -11.673 -26.186 1.00 46.59 912 ALA A N 1
ATOM 6808 C CA . ALA A 1 912 ? -28.446 -12.445 -27.342 1.00 46.59 912 ALA A CA 1
ATOM 6809 C C . ALA A 1 912 ? -26.912 -12.624 -27.394 1.00 46.59 912 ALA A C 1
ATOM 6811 O O . ALA A 1 912 ? -26.437 -13.656 -27.865 1.00 46.59 912 ALA A O 1
ATOM 6812 N N . LEU A 1 913 ? -26.142 -11.652 -26.889 1.00 42.75 913 LEU A N 1
ATOM 6813 C CA . LEU A 1 913 ? -24.682 -11.748 -26.746 1.00 42.75 913 LEU A CA 1
ATOM 6814 C C . LEU A 1 913 ? -24.275 -12.791 -25.691 1.00 42.75 913 LEU A C 1
ATOM 6816 O O . LEU A 1 913 ? -23.397 -13.607 -25.961 1.00 42.75 913 LEU A O 1
ATOM 6820 N N . LEU A 1 914 ? -24.979 -12.838 -24.555 1.00 44.44 914 LEU A N 1
ATOM 6821 C CA . LEU A 1 914 ? -24.809 -13.854 -23.505 1.00 44.44 914 LEU A CA 1
ATOM 6822 C C . LEU A 1 914 ? -25.098 -15.283 -24.000 1.00 44.44 914 LEU A C 1
ATOM 6824 O O . LEU A 1 914 ? -24.350 -16.215 -23.702 1.00 44.44 914 LEU A O 1
ATOM 6828 N N . ASP A 1 915 ? -26.159 -15.460 -24.791 1.00 45.00 915 ASP A N 1
ATOM 6829 C CA . ASP A 1 915 ? -26.514 -16.767 -25.358 1.00 45.00 915 ASP A CA 1
ATOM 6830 C C . ASP A 1 915 ? -25.511 -17.238 -26.429 1.00 45.00 915 ASP A C 1
ATOM 6832 O O . ASP A 1 915 ? -25.270 -18.440 -26.567 1.00 45.00 915 ASP A O 1
ATOM 6836 N N . ALA A 1 916 ? -24.901 -16.308 -27.173 1.00 41.16 916 ALA A N 1
ATOM 6837 C CA . ALA A 1 916 ? -23.845 -16.607 -28.140 1.00 41.16 916 ALA A CA 1
ATOM 6838 C C . ALA A 1 916 ? -22.511 -16.967 -27.454 1.00 41.16 916 ALA A C 1
ATOM 6840 O O . ALA A 1 916 ? -21.817 -17.881 -27.902 1.00 41.16 916 ALA A O 1
ATOM 6841 N N . GLU A 1 917 ? -22.183 -16.310 -26.338 1.00 38.34 917 GLU A N 1
ATOM 6842 C CA . GLU A 1 917 ? -20.993 -16.589 -25.524 1.00 38.34 917 GLU A CA 1
ATOM 6843 C C . GLU A 1 917 ? -21.074 -17.965 -24.840 1.00 38.34 917 GLU A C 1
ATOM 6845 O O . GLU A 1 917 ? -20.106 -18.725 -24.843 1.00 38.34 917 GLU A O 1
ATOM 6850 N N . ALA A 1 918 ? -22.260 -18.356 -24.360 1.00 41.34 918 ALA A N 1
ATOM 6851 C CA . ALA A 1 918 ? -22.502 -19.680 -23.781 1.00 41.34 918 ALA A CA 1
ATOM 6852 C C . ALA A 1 918 ? -22.330 -20.844 -24.783 1.00 41.34 918 ALA A C 1
ATOM 6854 O O . ALA A 1 918 ? -22.178 -21.998 -24.371 1.00 41.34 918 ALA A O 1
ATOM 6855 N N . GLN A 1 919 ? -22.358 -20.565 -26.092 1.00 39.53 919 GLN A N 1
ATOM 6856 C CA . GLN A 1 919 ? -22.198 -21.561 -27.158 1.00 39.53 919 GLN A CA 1
ATOM 6857 C C . GLN A 1 919 ? -20.779 -21.614 -27.751 1.00 39.53 919 GLN A C 1
ATOM 6859 O O . GLN A 1 919 ? -20.462 -22.569 -28.466 1.00 39.53 919 GLN A O 1
ATOM 6864 N N . ALA A 1 920 ? -19.908 -20.649 -27.441 1.00 34.19 920 ALA A N 1
ATOM 6865 C CA . ALA A 1 920 ? -18.522 -20.638 -27.899 1.00 34.19 920 ALA A CA 1
ATOM 6866 C C . ALA A 1 920 ? -17.651 -21.584 -27.047 1.00 34.19 920 ALA A C 1
ATOM 6868 O O . ALA A 1 920 ? -17.651 -21.558 -25.816 1.00 34.19 920 ALA A O 1
ATOM 6869 N N . SER A 1 921 ? -16.903 -22.477 -27.697 1.00 31.88 921 SER A N 1
ATOM 6870 C CA . SER A 1 921 ? -16.153 -23.546 -27.032 1.00 31.88 921 SER A CA 1
ATOM 6871 C C . SER A 1 921 ? -14.948 -23.037 -26.223 1.00 31.88 921 SER A C 1
ATOM 6873 O O . SER A 1 921 ? -13.868 -22.831 -26.761 1.00 31.88 921 SER A O 1
ATOM 6875 N N . ALA A 1 922 ? -15.138 -22.912 -24.912 1.00 41.00 922 ALA A N 1
ATOM 6876 C CA . ALA A 1 922 ? -14.271 -23.332 -23.802 1.00 41.00 922 ALA A CA 1
ATOM 6877 C C . ALA A 1 922 ? -12.748 -23.037 -23.754 1.00 41.00 922 ALA A C 1
ATOM 6879 O O . ALA A 1 922 ? -12.141 -23.560 -22.813 1.00 41.00 922 ALA A O 1
ATOM 6880 N N . HIS A 1 923 ? -12.102 -22.247 -24.627 1.00 34.00 923 HIS A N 1
ATOM 6881 C CA . HIS A 1 923 ? -10.650 -21.998 -24.469 1.00 34.00 923 HIS A CA 1
ATOM 6882 C C . HIS A 1 923 ? -10.106 -20.574 -24.318 1.00 34.00 923 HIS A C 1
ATOM 6884 O O . HIS A 1 923 ? -9.095 -20.490 -23.640 1.00 34.00 923 HIS A O 1
ATOM 6890 N N . ASP A 1 924 ? -10.749 -19.475 -24.733 1.00 32.31 924 ASP A N 1
ATOM 6891 C CA . ASP A 1 924 ? -10.046 -18.167 -24.658 1.00 32.31 924 ASP A CA 1
ATOM 6892 C C . ASP A 1 924 ? -10.856 -16.948 -24.178 1.00 32.31 924 ASP A C 1
ATOM 6894 O O . ASP A 1 924 ? -10.369 -15.825 -24.241 1.00 32.31 924 ASP A O 1
ATOM 6898 N N . VAL A 1 925 ? -12.050 -17.120 -23.598 1.00 33.09 925 VAL A N 1
ATOM 6899 C CA . VAL A 1 925 ? -12.777 -16.000 -22.962 1.00 33.09 925 VAL A CA 1
ATOM 6900 C C . VAL A 1 925 ? -13.339 -16.455 -21.618 1.00 33.09 925 VAL A C 1
ATOM 6902 O O . VAL A 1 925 ? -14.263 -17.261 -21.547 1.00 33.09 925 VAL A O 1
ATOM 6905 N N . LYS A 1 926 ? -12.723 -15.999 -20.523 1.00 33.09 926 LYS A N 1
ATOM 6906 C CA . LYS A 1 926 ? -13.105 -16.345 -19.140 1.00 33.09 926 LYS A CA 1
ATOM 6907 C C . LYS A 1 926 ? -13.238 -15.112 -18.234 1.00 33.09 926 LYS A C 1
ATOM 6909 O O . LYS A 1 926 ? -12.926 -15.199 -17.053 1.00 33.09 926 LYS A O 1
ATOM 6914 N N . TRP A 1 927 ? -13.697 -13.976 -18.765 1.00 36.19 927 TRP A N 1
ATOM 6915 C CA . TRP A 1 927 ? -13.873 -12.739 -17.984 1.00 36.19 927 TRP A CA 1
ATOM 6916 C C . TRP A 1 927 ? -15.009 -11.850 -18.510 1.00 36.19 927 TRP A C 1
ATOM 6918 O O . TRP A 1 927 ? -14.765 -10.776 -19.036 1.00 36.19 927 TRP A O 1
ATOM 6928 N N . LEU A 1 928 ? -16.259 -12.292 -18.365 1.00 34.94 928 LEU A N 1
ATOM 6929 C CA . LEU A 1 928 ? -17.456 -11.502 -18.714 1.00 34.94 928 LEU A CA 1
ATOM 6930 C C . LEU A 1 928 ? -18.690 -11.659 -17.781 1.00 34.94 928 LEU A C 1
ATOM 6932 O O . LEU A 1 928 ? -19.484 -10.720 -17.748 1.00 34.94 928 LEU A O 1
ATOM 6936 N N . PRO A 1 929 ? -18.893 -12.715 -16.954 1.00 35.94 929 PRO A N 1
ATOM 6937 C CA . PRO A 1 929 ? -20.187 -12.876 -16.268 1.00 35.94 929 PRO A CA 1
ATOM 6938 C C . PRO A 1 929 ? -20.524 -11.830 -15.191 1.00 35.94 929 PRO A C 1
ATOM 6940 O O . PRO A 1 929 ? -21.692 -11.501 -15.022 1.00 35.94 929 PRO A O 1
ATOM 6943 N N . GLY A 1 930 ? -19.532 -11.329 -14.444 1.00 40.00 930 GLY A N 1
ATOM 6944 C CA . GLY A 1 930 ? -19.775 -10.411 -13.317 1.00 40.00 930 GLY A CA 1
ATOM 6945 C C . GLY A 1 930 ? -20.097 -8.984 -13.767 1.00 40.00 930 GLY A C 1
ATOM 6946 O O . GLY A 1 930 ? -21.148 -8.450 -13.437 1.00 40.00 930 GLY A O 1
ATOM 6947 N N . HIS A 1 931 ? -19.232 -8.404 -14.601 1.00 42.47 931 HIS A N 1
ATOM 6948 C CA . HIS A 1 931 ? -19.345 -7.012 -15.053 1.00 42.47 931 HIS A CA 1
ATOM 6949 C C . HIS A 1 931 ? -20.565 -6.752 -15.943 1.00 42.47 931 HIS A C 1
ATOM 6951 O O . HIS A 1 931 ? -21.136 -5.666 -15.916 1.00 42.47 931 HIS A O 1
ATOM 6957 N N . MET A 1 932 ? -21.001 -7.752 -16.713 1.00 39.91 932 MET A N 1
ATOM 6958 C CA . MET A 1 932 ? -22.199 -7.617 -17.541 1.00 39.91 932 MET A CA 1
ATOM 6959 C C . MET A 1 932 ? -23.475 -7.626 -16.698 1.00 39.91 932 MET A C 1
ATOM 6961 O O . MET A 1 932 ? -24.437 -6.967 -17.072 1.00 39.91 932 MET A O 1
ATOM 6965 N N . GLN A 1 933 ? -23.474 -8.319 -15.553 1.00 42.38 933 GLN A N 1
ATOM 6966 C CA . GLN A 1 933 ? -24.606 -8.323 -14.630 1.00 42.38 933 GLN A CA 1
ATOM 6967 C C . GLN A 1 933 ? -24.757 -6.972 -13.926 1.00 42.38 933 GLN A C 1
ATOM 6969 O O . GLN A 1 933 ? -25.870 -6.472 -13.857 1.00 42.38 933 GLN A O 1
ATOM 6974 N N . ASP A 1 934 ? -23.659 -6.334 -13.515 1.00 42.72 934 ASP A N 1
ATOM 6975 C CA . ASP A 1 934 ? -23.705 -4.984 -12.931 1.00 42.72 934 ASP A CA 1
ATOM 6976 C C . ASP A 1 934 ? -24.204 -3.942 -13.951 1.00 42.72 934 ASP A C 1
ATOM 6978 O O . ASP A 1 934 ? -25.014 -3.075 -13.628 1.00 42.72 934 ASP A O 1
ATOM 6982 N N . MET A 1 935 ? -23.798 -4.069 -15.221 1.00 41.56 935 MET A N 1
ATOM 6983 C CA . MET A 1 935 ? -24.318 -3.239 -16.318 1.00 41.56 935 MET A CA 1
ATOM 6984 C C . MET A 1 935 ? -25.796 -3.522 -16.636 1.00 41.56 935 MET A C 1
ATOM 6986 O O . MET A 1 935 ? -26.521 -2.606 -17.023 1.00 41.56 935 MET A O 1
ATOM 6990 N N . ILE A 1 936 ? -26.248 -4.773 -16.495 1.00 42.69 936 ILE A N 1
ATOM 6991 C CA . ILE A 1 936 ? -27.661 -5.157 -16.626 1.00 42.69 936 ILE A CA 1
ATOM 6992 C C . ILE A 1 936 ? -28.469 -4.567 -15.470 1.00 42.69 936 ILE A C 1
ATOM 6994 O O . ILE A 1 936 ? -29.512 -3.981 -15.723 1.00 42.69 936 ILE A O 1
ATOM 6998 N N . ASP A 1 937 ? -27.979 -4.658 -14.237 1.00 46.31 937 ASP A N 1
ATOM 6999 C CA . ASP A 1 937 ? -28.665 -4.165 -13.042 1.00 46.31 937 ASP A CA 1
ATOM 7000 C C . ASP A 1 937 ? -28.783 -2.626 -13.043 1.00 46.31 937 ASP A C 1
ATOM 7002 O O . ASP A 1 937 ? -29.791 -2.083 -12.585 1.00 46.31 937 ASP A O 1
ATOM 7006 N N . GLU A 1 938 ? -27.789 -1.918 -13.594 1.00 42.84 938 GLU A N 1
ATOM 7007 C CA . GLU A 1 938 ? -27.817 -0.462 -13.803 1.00 42.84 938 GLU A CA 1
ATOM 7008 C C . GLU A 1 938 ? -28.734 -0.059 -14.974 1.00 42.84 938 GLU A C 1
ATOM 7010 O O . GLU A 1 938 ? -29.394 0.971 -14.904 1.00 42.84 938 GLU A O 1
ATOM 7015 N N . ALA A 1 939 ? -28.816 -0.868 -16.040 1.00 39.47 939 ALA A N 1
ATOM 7016 C CA . ALA A 1 939 ? -29.716 -0.629 -17.175 1.00 39.47 939 ALA A CA 1
ATOM 7017 C C . ALA A 1 939 ? -31.176 -1.063 -16.916 1.00 39.47 939 ALA A C 1
ATOM 7019 O O . ALA A 1 939 ? -32.085 -0.608 -17.613 1.00 39.47 939 ALA A O 1
ATOM 7020 N N . GLU A 1 940 ? -31.407 -1.981 -15.970 1.00 40.38 940 GLU A N 1
ATOM 7021 C CA . GLU A 1 940 ? -32.733 -2.409 -15.505 1.00 40.38 940 GLU A CA 1
ATOM 7022 C C . GLU A 1 940 ? -33.333 -1.452 -14.455 1.00 40.38 940 GLU A C 1
ATOM 7024 O O . GLU A 1 940 ? -34.561 -1.428 -14.301 1.00 40.38 940 GLU A O 1
ATOM 7029 N N . LYS A 1 941 ? -32.499 -0.673 -13.752 1.00 36.88 941 LYS A N 1
ATOM 7030 C CA . LYS A 1 941 ? -32.907 0.448 -12.884 1.00 36.88 941 LYS A CA 1
ATOM 7031 C C . LYS A 1 941 ? -33.312 1.679 -13.688 1.00 36.88 941 LYS A C 1
ATOM 7033 O O . LYS A 1 941 ? -34.248 2.367 -13.210 1.00 36.88 941 LYS A O 1
#

Solvent-accessible surface area (backbone atoms only — not comparable to full-atom values): 44969 Å² total; per-residue (Å²): 116,75,76,64,58,56,58,53,56,55,52,61,53,55,58,64,62,63,75,76,64,88,73,86,68,72,78,69,75,81,64,49,70,78,39,72,92,41,98,54,34,69,61,50,50,55,32,44,78,70,60,40,50,78,62,49,99,83,61,36,57,54,51,84,39,65,31,27,39,46,60,51,46,43,36,53,32,48,63,38,26,57,75,57,71,39,90,79,84,40,80,73,62,55,86,86,45,92,56,38,65,47,53,18,20,38,41,55,71,65,61,48,86,64,45,97,85,44,35,66,61,45,84,40,66,30,29,39,35,59,52,33,34,39,52,32,53,76,68,66,58,75,75,76,67,90,76,70,89,71,79,43,78,47,53,89,70,35,54,72,93,27,41,52,30,48,46,48,35,31,73,74,58,28,43,79,54,44,99,86,41,28,64,58,33,81,42,60,33,30,41,40,57,53,51,51,33,51,41,54,59,38,44,47,76,47,71,66,70,45,78,45,57,72,64,35,84,40,22,36,32,35,25,37,34,58,31,32,42,35,62,24,43,29,55,23,36,37,36,37,22,40,27,17,43,64,36,36,37,36,36,37,43,27,36,36,71,27,45,35,40,36,39,27,26,15,76,84,10,39,38,35,28,44,20,43,37,48,38,35,40,33,55,29,91,76,68,46,31,18,44,36,33,23,53,74,20,39,34,46,37,34,39,26,44,24,30,30,34,46,31,41,64,23,76,64,67,22,46,46,33,36,40,37,52,37,83,51,94,49,62,34,35,36,33,29,42,36,38,35,40,37,34,49,31,52,59,38,35,40,32,38,62,32,40,33,32,44,34,40,36,32,34,63,79,10,42,66,21,38,37,39,25,29,66,79,15,37,36,44,35,35,37,27,45,13,26,35,40,38,41,64,63,31,46,41,41,31,37,40,38,69,37,77,79,30,39,31,55,50,76,50,77,38,83,46,64,48,92,95,47,66,39,42,42,50,88,37,79,45,62,72,75,77,85,76,85,81,88,71,100,62,86,75,78,75,58,90,87,45,45,74,27,56,40,45,68,51,55,62,52,43,45,80,46,36,69,43,37,38,34,39,69,39,61,25,62,31,62,89,38,46,65,88,40,25,49,77,38,38,37,52,67,74,46,80,82,53,98,84,48,89,90,48,72,47,57,45,46,28,55,19,36,40,35,24,70,66,31,43,36,34,55,42,27,33,37,40,77,94,36,56,56,34,24,59,26,29,28,37,52,18,39,44,27,28,34,30,39,33,35,48,32,53,33,72,18,45,27,25,3,54,50,25,7,30,32,47,18,42,38,35,45,30,36,31,41,32,40,39,36,28,35,30,26,28,10,36,35,25,4,33,30,47,72,12,41,38,34,54,25,40,21,32,46,39,33,36,45,47,88,42,82,15,54,15,38,10,12,25,26,0,33,35,47,22,42,38,33,49,28,39,10,48,5,36,22,40,24,47,39,99,82,70,81,46,30,16,49,12,18,4,0,24,26,0,31,33,38,32,40,37,32,54,26,37,8,55,9,31,9,34,17,34,28,18,8,1,2,23,26,0,26,39,46,21,104,65,75,16,34,43,30,51,26,37,10,52,7,37,8,34,26,42,34,24,12,0,0,23,28,0,29,32,42,48,19,40,39,31,55,25,35,9,52,6,35,8,34,38,39,36,23,17,0,0,21,25,1,29,35,54,20,40,40,33,49,28,35,8,53,6,35,10,36,29,40,32,20,14,3,2,25,20,1,29,39,26,32,36,44,27,55,25,37,10,44,12,45,23,29,18,36,35,19,26,7,28,25,22,0,28,35,36,39,103,53,92,57,73,18,32,41,35,49,27,38,11,54,16,60,35,45,45,65,82,59,86,87,66,77,30,35,15,50,45,43,10,35,73,51,100,54,73,41,59,72,40,70,51,47,53,44,89,78,37,42,65,76,47,97,84,52,60,47,80,89,46,64,71,84,76,88,73,67,84,69,58,59,55,54,55,46,49,52,51,55,51,53,64,70,73,67,83,74,88,86,88,83,83,84,79,87,72,86,93,70,93,82,85,79,85,92,66,97,46,79,67,57,59,52,51,51,54,58,52,55,75,68,53,85,93,77,89,84,92,84,57,78,66,67,53,46,56,53,45,57,62,72,73,102

Secondary structure (DSSP, 8-state):
-HHHHHHHHHHHHHTTT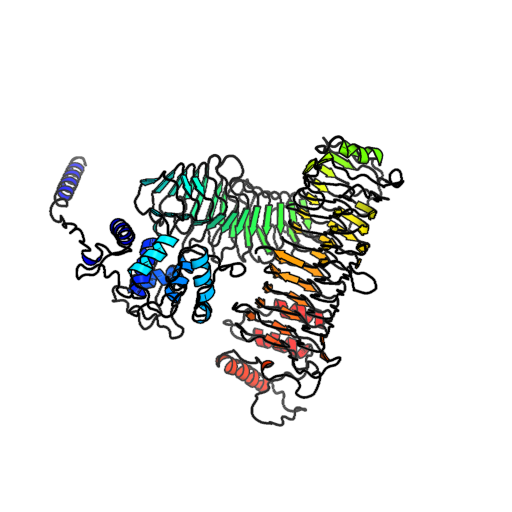SSSSS----------TTSTT-TTHHHHHHHHHTTS----TTS---TTSBPBHHHHHHHHHHHHT---------TT--TTSTTHHHHHHHHHTTS----TTS---TTSBPBHHHHHHHHHHHTT-----TT-----TTGGGS-HHHHHHHHHHHHTTS----TTS---TTSBPBHHHHHHHHHHHH-EEE-SSEEE---BSS-EEE-SSSEEEES-EESS-EEE-GGGTT--EEEES-EEEEEEEE----TT-EEEES-EEEEEEE--SSS-EEEEEEET-EEEEEEESS-EEEEEEESS--EEEEEE---S--EEEEES-EEEEEE-STT-EEEEEESEEEEEEE-TT-EEEEEEE-TT-EEEEEEESSEEEEEESPEEEEEEE-STT-EESS--SEEEE-TT--EEETTEEE-PPP--------PPPPPTTPEEE-SHHHHHGGGG-TT-EEEE-S-EE-GGG-STTBPPPB---EEES-TT-GGGEEE--B-SEEE-TT-EEEEEEE--TT-SEESSEEEESSEEES-EEEEEEE---SEEESSEEEESSEEES-EEEEEEEESSEEESSEEEEEEEEEES-EEEEEEEEPSS---EEESSEEEEEEEEES-EEEEEEE-B-TTSSSB-SEEESSEEEESS-EES-EE-S-EE-SEEEESSEEEEE-SS--EEES-EE-S-EE-SEEEESSEEEEES-EEES-EE-S-EE-SEEEESSEEEESSEEES-EE-S-EE-SEEEESSEEEE-SEEES-EE-S-EEESEEEESSEEEE--SS----EEES-EE--SBEEE-S-S---EESSEEEE-S----EES-EE-TTPBPSSTT-S-GGG-------TTHHHHHHHHHHHHHHTT---SS------SSS---------HHHHHHHHHHHTTS-SSS----HHHHHHHHHHHH-

pLDDT: mean 80.05, std 20.72, range [21.5, 98.75]

Foldseek 3Di:
DVVVVVVVVVVVVVVVVVVVDDDPPVPPPLPQVVCVVPPLNVLVVVCVVLVLDDDDPVSHNQQQDQDFQLNLLSSLCSQQVQDDFADQQAPPQDPPDPSNRSVRSCVLLPLDDADPVSHNRRRHFDFLLSLLSSLCVSLVPDLPPPDLPADAPVLVVRDLSSSSSVSSLCSLVLDVDDPVRHSRGRDRDGPSRSSSSVCSSAVEEDDDADEDEEEGPEEHEYQDANYEDELYEYAYEYEQHCSNPAHAYYYANYEYNYEYEHQHHHCVHAEYENYEAEHYEYDHSDHEHEHEYAEQAAYEEYEYLAAYEYAYHYDPARAAEYEYNHPDDDEHEYHAEYEEYEYQDEQYHYEDAEYEYAEYADAQNYENHEYEYEAHYEYAEYEPNHAYEYDYNYAYAEYEHADPHHEACADYVYYHYPAPYWYHHNNDTDHDDDDDPDPDDDQDDDPPQEDEDEELVSLLCCLVPLAGHYEYRAAYEQPVQCPDQRDDASWADWDDPDPPDPVGTDTHARAHEYEQVLHEHEDGEGAHAVAQAAENHAEHAHEYENYEYEYEYAYAHQFYAHHYSEYLEEYYQYEYEYHYEYEAQYAPHYREYANYEYENYEYEEEYEHDFAAHEAYEPHYREYNHEYENYEFAYAYHFADPVLPTGYAAWEHHIREYAAEYYLYEYEYAIETAAQWEPAISEYDYPAHYEYENYEYEYATYYAAQWEPHTRYAYNYEYYNYEGEHATDHAAQWEQHTSEDPYEYYLYEGEHETEYEAQWEQHTSEDAAEYENYEGAHEIEYAAQTELHTSEYHDPDSYAHAAYQYESNYQEHEYDDDDDQQYAHHIRYYDPHYHHYYNYYGDPNYDDNDPPSHDPVRDPPDDDDPPVVVVVVVVVVVVVVVDPDDDDDDDDDDDDDDDDDDPDDDPVVLVVVVVSVVPDDDDDDDPDDPVSVVVVVVVVD

Radius of gyration: 32.43 Å; Cα contacts (8 Å, |Δi|>4): 2731; chains: 1; bounding box: 86×102×85 Å

Sequence (941 aa):
MINKLKNIKNIMAVLTVFSILMSTVSVTTFAASDITGHWAESEIEKWLEKGLVTGYPDDTFGADHNITRVEFFTIVNRVFGFSEESSIEFTDVPTHKWYYGEIAKSIAAGYVSGYPDKTLKPEAYITRQEAATIIATVFELSNEVSNLATEFSDAKDISDWALASARVMKDKGYINGYPDGSFKPLNHIKRSEAIKILDNASGEVFNKVGTYTTDQVGNLIVNTSDIILKDMKVKGDLYLTEGIGQGDITLDGVSVEGTVFIAGGGEESIKVNNTSLENTVINKRIGRVRVVTTGSTRINHTTLLSAAILENNANGVSFSNVAIRTLLTGQVSILGDFNHVNIHNNNTHLVLERGSITGLNILSESRGSNIELRKGTKVIDLLLNGVANVNGEGIIQKVKVNMNGSNIQQMPKEISVSNKMDITIDGTVWSPKKPSRHSGSRKPSIPEGYIGVATAEDLYNVRNDLAGKYYQIADIDLSAYSEGVGWEPIIGEVRFFDEFAISDIDADAFIGIYDGNTYKITNLTINNPDSVLGGLFGYNQGIVKNVTLEADIQTENNIVGGLVAMNQGEIINCKATINIVGVSVVGGLVGVNMFGSITGSSTAGSVLSMPGEGEAIGGFVGLNAGTITDCYSEVDVEGIDADLSIGAKSVGSLVGLNYMDIMNSYATGSAKGKERVGSLVGENTGDFDAVITDCYATGDAVGIKYVGGLTGYNNGSDIINSYATGNASGTEEIGGLVGFTHGTVINSYATGNASGTQAVGGLAGYGAYHIRDSYATGTVEGNEAVGGLIGRYGSDYNDYAKLINNYAMNSSIIRTSGTQLTFGRIYGAGLIYIGERSNNYANINMLEPFEGAFDQRSVDIKDGQDSDMEAVKAINDAANGVGLSNSGLGLEVFGNAGLVGVTEFNLSNIKALLDAEAQASAHDVKWLPGHMQDMIDEAEK